Protein AF-A0A420ZAZ7-F1 (afdb_monomer)

Secondary structure (DSSP, 8-state):
-EE----SS-SSEEEEEEETTTEEEEEESSSEE--TTPPPPSEEEEEEEEEEETTS-EEEEEEEEEEPPPEEEEESPTTEEEETTS-EEEEEEEESS-SSPEEEEEETTTEEEESSSEEEES-PPSEEEEEEEEEE--SSS--EEEEEEEEEEEPPPPPEEEEEESPTTEEEETT--EEEEEEEE--PSSPEEEEEETTTEEEEEESS---EEE--PPSEEEEEEEEEE-TTS-EEEEEEEEEEEPPPPPEEEEEES-TT-EEETTTS-EEEEEEEESS-SSPEEEEEETTTEE---SSSPTTEEEES---SEEEEEEEEEE-TTS-EEEEEEEEEEE-------EE-GGG--TTEEEEEETT-HHHHHHHHHHHEEEETTEEEE--EEEEEEEETTEEE-HHHHHHHHHH--SEEEEES---HHHHHHHHSPTTTS----GGGEEEE-GGGGGGGEEE-SEEEEEETT-HHHHHHHHHHHHHTT--EEEE-TTTGGGTHHHHTTSEEEEESPPPHHHHHHHHHH-SEEEEE-HHHHHHHHHHHHT--EEEEE-GGGGT-B-SS--EEETTTEEE---B--GGGGHHHHHHHHT-EEEE--PPP----SS----HHHHHHHHHHHHHHHHHHHHH-SS--SEEEE-S-TTTS--S-----SSS-TT------GGGTTEETTEE-EEEE---SSHHHHHHHHHHHHTHHHHHHHHHTT--EEEEEE-S-HHHHHHHHHHHHHHHHTT-EEEEEESSTT-TTSEE-SS--GGGTTT-SEEEEES-EETTEETTTEETTTPPP-SS-EEEEESTTTT-GGGTGGG-HHHHHHHTT-SEEEEESS---TTSS-HHHHHHHHHSTTTTT-BSS--S---STTSTTEEEES-TTPBP-PPP----

Radius of gyration: 60.54 Å; Cα contacts (8 Å, |Δi|>4): 2155; chains: 1; bounding box: 162×77×148 Å

InterPro domains:
  IPR013783 Immunoglobulin-like fold [G3DSA:2.60.40.10] (160-245)
  IPR013783 Immunoglobulin-like fold [G3DSA:2.60.40.10] (252-342)
  IPR022409 PKD/Chitinase domain [SM00089] (2-70)
  IPR022409 PKD/Chitinase domain [SM00089] (177-247)
  IPR022409 PKD/Chitinase domain [SM00089] (251-340)
  IPR035986 PKD domain superfamily [SSF49299] (171-247)
  IPR035986 PKD domain superfamily [SSF49299] (267-339)

Nearest PDB structures (foldseek):
  3pdd-assembly1_A  TM=4.574E-01  e=3.425E-10  Acetivibrio thermocellus ATCC 27405
  3pdg-assembly1_A  TM=8.585E-01  e=2.877E-04  Acetivibrio thermocellus ATCC 27405
  4m03-assembly1_A-2  TM=4.772E-01  e=7.686E-06  Staphylococcus aureus subsp. aureus NCTC 8325
  8cka-assembly1_A  TM=2.487E-01  e=7.413E-08  Deinococcus radiodurans R1 = ATCC 13939 = DSM 20539
  4m02-assembly1_A  TM=3.809E-01  e=1.404E-03  Staphylococcus aureus subsp. aureus NCTC 8325

Mean predicted aligned error: 16.31 Å

Solvent-accessible surface area (backbone atoms only — not comparable to full-atom values): 47721 Å² total; per-residue (Å²): 110,52,77,62,86,86,82,84,85,46,82,63,51,42,29,40,35,29,29,81,80,78,38,76,77,45,76,37,79,49,62,57,49,75,62,76,90,62,86,74,73,79,44,79,36,46,38,35,41,37,44,33,25,66,84,70,53,75,51,75,52,77,49,78,50,72,39,64,72,65,47,76,51,64,38,69,48,72,74,42,75,46,47,51,66,47,74,48,56,39,36,56,54,74,42,58,74,39,80,63,72,46,40,43,30,32,32,78,81,74,39,78,74,47,58,61,54,66,54,70,47,43,78,65,70,77,42,80,35,51,37,36,39,40,39,34,32,61,46,100,75,58,54,70,50,77,49,74,41,33,39,35,25,39,78,65,53,74,52,44,50,43,72,71,31,64,56,70,68,40,75,49,42,35,55,50,76,42,59,36,36,52,52,71,47,64,52,45,80,63,44,39,30,38,32,32,30,82,78,75,39,79,76,47,73,36,63,84,55,67,60,49,73,53,34,80,61,68,71,44,80,32,47,38,36,43,35,41,36,24,63,83,71,52,72,28,65,34,77,40,37,40,35,25,38,75,49,55,74,51,42,36,42,68,79,26,61,58,70,71,44,74,42,39,32,69,75,37,75,47,49,39,35,49,51,74,46,58,43,28,82,65,72,45,61,44,35,36,28,80,76,75,39,79,67,50,61,92,58,86,62,53,43,52,55,71,49,31,73,65,68,71,51,75,32,49,39,34,42,39,34,34,28,63,84,68,55,70,23,65,30,74,33,43,34,36,26,40,60,69,66,90,68,60,51,39,70,27,70,90,76,61,59,100,40,36,30,39,38,34,53,69,79,46,65,68,57,56,44,44,41,34,29,74,36,28,28,39,56,98,85,44,75,50,75,41,51,63,37,37,28,35,68,82,48,67,79,28,47,44,45,64,34,46,38,52,50,37,58,60,64,60,57,70,26,37,40,36,46,56,84,77,32,68,65,57,61,49,32,41,50,30,52,72,93,78,17,38,52,41,60,78,86,40,49,46,80,41,49,70,84,53,59,65,70,48,41,71,38,81,26,41,37,30,38,27,27,58,84,43,60,64,41,39,47,49,44,22,26,50,14,9,57,69,36,23,56,58,47,69,39,32,73,90,53,38,83,80,44,47,83,70,43,53,64,16,33,37,38,35,36,43,77,56,51,69,65,42,44,57,48,44,82,71,38,38,60,31,69,40,82,31,51,55,65,54,52,38,29,47,50,23,59,78,62,67,35,42,33,41,33,43,29,26,71,49,11,75,74,29,62,55,88,77,70,62,50,73,43,91,80,55,37,76,40,66,82,44,37,33,38,24,45,76,36,46,36,60,45,23,59,73,74,45,34,37,66,45,64,34,86,44,70,66,62,68,91,68,88,74,70,60,77,50,64,54,50,53,47,46,32,54,48,42,42,49,38,45,48,51,46,51,68,70,38,38,97,54,84,53,54,35,30,33,33,28,35,34,55,68,38,46,62,54,55,37,78,76,78,53,87,89,76,66,102,81,76,69,68,49,29,20,51,51,50,56,27,38,65,84,92,44,75,23,21,20,15,31,39,43,29,72,39,36,12,21,27,15,30,48,46,41,48,64,75,41,36,73,60,37,52,47,64,80,42,72,78,64,48,31,28,38,23,32,7,38,87,44,76,71,33,31,52,39,12,43,50,44,29,52,37,39,37,78,50,66,30,64,48,42,24,26,16,51,56,89,87,53,91,83,34,43,72,43,49,50,66,62,56,77,69,61,35,73,16,51,31,38,39,39,33,46,63,33,32,24,41,20,43,63,82,42,49,42,38,94,59,64,52,73,33,61,49,17,41,31,37,38,53,20,19,19,22,49,19,42,94,81,24,64,87,40,10,21,41,31,39,41,35,34,28,34,28,64,23,31,37,22,15,37,13,84,64,56,92,84,34,67,56,70,53,55,54,52,43,55,51,15,24,96,58,19,91,75,40,48,66,21,61,81,82,86,84,91,53,91,59,55,60,23,50,36,44,38,25,64,20,81,45,62,62,95,65,66,64,36,71,85,126

pLDDT: mean 88.73, std 10.57, range [39.62, 98.62]

Sequence (899 aa):
WFGANVSGGTAPYSFVWNSNHEGDFATEQWPSVDTGATPWTLGAHTITVTATDSLGATATDTIDIDIVEMTVDIMPRDGDHFIFSDSVWFNAHVLGGTMPYSYSWVSDLDGEIGTTDWFNRDDLQQGMHTITVNITDSSATPITIIKTFRIQIDPPPLLTITIDNPPDNSTFNQGDDISFEGTYTGGVWPLTFTWTSNIDGNIYTHNVDPDFSKNNLSVGTHTITLTVTDNSGQTATDTITVIINPSIPLTATINSPNNGDVFLRMDDVINFDGSASGGVSPYTYQWFSNQDGDITPTENPKNKFSKNDLSVNSHTITLTVTDSVGATSTDSVNITVNANCSFNNVKNNTKYTAQETFLIADTNWRDVLSLVPIAIWNDSGTIHKYPALIYHYESNTKFDADSTIHFMQMYDPSHLTTIGNIPGGLNNLFTAAEPVGAGMNIGDISNIQSSDYFSYWSTIGSLVVVDYDNYKAGLMASVFASHKNSPIIFVNSANLATYQAMINGKVIYTVGSLDGATQGYISANAGCEVNYTLEEVQKWYATETNSDKLILVNPNDLNIEGTVFSINTEKNGTVSKLFSKMSLSSPFLASVKKEVISYTELSDPGLNDKCSSNAVITGNISQADSDAANAISNLFSNTPEYFTIIAAPPAIPDSEYDRCPGAGIWQMRMAADWKYGSLGDLHLKTGRIYGVSSADSSTYVNEVIFFDKLISSLYGGNFTGVSIGHSFDSDETNAQLIKQKTSSSGYNSSCFVGSAGYPDCIQDASPPTSVYQNMRFITFADHGSPGGWCGTLEWNQIPWLDLPYSIGHACLTNNYWQGFSSAFGANMIRKGAIGYLGSAGVTFLGSLYCPGEIKRLTGDDHNTVTLGFLPPLGSLRQLHYIFLGDPTLQLKLKQVNWD

Organism: NCBI:txid2202143

Structure (mmCIF, N/CA/C/O backbone):
data_AF-A0A420ZAZ7-F1
#
_entry.id   AF-A0A420ZAZ7-F1
#
loop_
_atom_site.group_PDB
_atom_site.id
_atom_site.type_symbol
_atom_site.label_atom_id
_atom_site.label_alt_id
_atom_site.label_comp_id
_atom_site.label_asym_id
_atom_site.label_entity_id
_atom_site.label_seq_id
_atom_site.pdbx_PDB_ins_code
_atom_site.Cartn_x
_atom_site.Cartn_y
_atom_site.Cartn_z
_atom_site.occupancy
_atom_site.B_iso_or_equiv
_atom_site.auth_seq_id
_atom_site.auth_comp_id
_atom_site.auth_asym_id
_atom_site.auth_atom_id
_atom_site.pdbx_PDB_model_num
ATOM 1 N N . TRP A 1 1 ? -90.821 -31.058 91.318 1.00 81.19 1 TRP A N 1
ATOM 2 C CA . TRP A 1 1 ? -92.138 -31.330 90.707 1.00 81.19 1 TRP A CA 1
ATOM 3 C C . TRP A 1 1 ? -92.262 -32.807 90.377 1.00 81.19 1 TRP A C 1
ATOM 5 O O . TRP A 1 1 ? -91.374 -33.334 89.715 1.00 81.19 1 TRP A O 1
ATOM 15 N N . PHE A 1 2 ? -93.346 -33.451 90.809 1.00 85.44 2 PHE A N 1
ATOM 16 C CA . PHE A 1 2 ? -93.670 -34.845 90.493 1.00 85.44 2 PHE A CA 1
ATOM 17 C C . PHE A 1 2 ? -95.132 -34.966 90.047 1.00 85.44 2 PHE A C 1
ATOM 19 O O . PHE A 1 2 ? -96.004 -34.231 90.517 1.00 85.44 2 PHE A O 1
ATOM 26 N N . GLY A 1 3 ? -95.407 -35.908 89.147 1.00 88.00 3 GLY A N 1
ATOM 27 C CA . GLY A 1 3 ? -96.740 -36.160 88.604 1.00 88.00 3 GLY A CA 1
ATOM 28 C C . GLY A 1 3 ? -96.976 -37.649 88.376 1.00 88.00 3 GLY A C 1
ATOM 29 O O . GLY A 1 3 ? -96.070 -38.371 87.972 1.00 88.00 3 GLY A O 1
ATOM 30 N N . ALA A 1 4 ? -98.195 -38.096 88.656 1.00 86.25 4 ALA A N 1
ATOM 31 C CA . ALA A 1 4 ? -98.667 -39.468 88.535 1.00 86.25 4 ALA A CA 1
ATOM 32 C C . ALA A 1 4 ? -99.922 -39.521 87.649 1.00 86.25 4 ALA A C 1
ATOM 34 O O . ALA A 1 4 ? -100.537 -38.502 87.340 1.00 86.25 4 ALA A O 1
ATOM 35 N N . ASN A 1 5 ? -100.334 -40.725 87.255 1.00 88.75 5 ASN A N 1
ATOM 36 C CA . ASN A 1 5 ? -101.616 -40.973 86.595 1.00 88.75 5 ASN A CA 1
ATOM 37 C C . ASN A 1 5 ? -102.266 -42.217 87.209 1.00 88.75 5 ASN A C 1
ATOM 39 O O . ASN A 1 5 ? -101.587 -43.210 87.451 1.00 88.75 5 ASN A O 1
ATOM 43 N N . VAL A 1 6 ? -103.582 -42.181 87.438 1.00 84.75 6 VAL A N 1
ATOM 44 C CA . VAL A 1 6 ? -104.340 -43.300 88.032 1.00 84.75 6 VAL A CA 1
ATOM 45 C C . VAL A 1 6 ? -105.301 -43.887 87.011 1.00 84.75 6 VAL A C 1
ATOM 47 O O . VAL A 1 6 ? -105.939 -43.159 86.251 1.00 84.75 6 VAL A O 1
ATOM 50 N N . SER A 1 7 ? -105.439 -45.213 87.020 1.00 85.88 7 SER A N 1
ATOM 51 C CA . SER A 1 7 ? -106.454 -45.928 86.248 1.00 85.88 7 SER A CA 1
ATOM 52 C C . SER A 1 7 ? -107.094 -47.032 87.096 1.00 85.88 7 SER A C 1
ATOM 54 O O . SER A 1 7 ? -106.397 -47.746 87.813 1.00 85.88 7 SER A O 1
ATOM 56 N N . GLY A 1 8 ? -108.423 -47.158 87.022 1.00 82.25 8 GLY A N 1
ATOM 57 C CA . GLY A 1 8 ? -109.208 -48.013 87.924 1.00 82.25 8 GLY A CA 1
ATOM 58 C C . GLY A 1 8 ? -109.503 -47.365 89.286 1.00 82.25 8 GLY A C 1
ATOM 59 O O . GLY A 1 8 ? -109.010 -46.281 89.576 1.00 82.25 8 GLY A O 1
ATOM 60 N N . GLY A 1 9 ? -110.322 -48.036 90.104 1.00 86.12 9 GLY A N 1
ATOM 61 C CA . GLY A 1 9 ? -110.800 -47.530 91.400 1.00 86.12 9 GLY A CA 1
ATOM 62 C C . GLY A 1 9 ? -112.058 -46.649 91.320 1.00 86.12 9 GLY A C 1
ATOM 63 O O . GLY A 1 9 ? -112.640 -46.446 90.251 1.00 86.12 9 GLY A O 1
ATOM 64 N N . THR A 1 10 ? -112.503 -46.158 92.478 1.00 85.38 10 THR A N 1
ATOM 65 C CA . THR A 1 10 ? -113.720 -45.353 92.668 1.00 85.38 10 THR A CA 1
ATOM 66 C C . THR A 1 10 ? -113.379 -43.971 93.227 1.00 85.38 10 THR A C 1
ATOM 68 O O . THR A 1 10 ? -113.024 -43.837 94.396 1.00 85.38 10 THR A O 1
ATOM 71 N N . ALA A 1 11 ? -113.536 -42.925 92.414 1.00 84.69 11 ALA A N 1
ATOM 72 C CA . ALA A 1 11 ? -113.307 -41.535 92.820 1.00 84.69 11 ALA A CA 1
ATOM 73 C C . ALA A 1 11 ? -114.247 -41.067 93.964 1.00 84.69 11 ALA A C 1
ATOM 75 O O . ALA A 1 11 ? -115.384 -41.542 94.033 1.00 84.69 11 ALA A O 1
ATOM 76 N N . PRO A 1 12 ? -113.850 -40.080 94.799 1.00 85.69 12 PRO A N 1
ATOM 77 C CA . PRO A 1 12 ? -112.583 -39.334 94.772 1.00 85.69 12 PRO A CA 1
ATOM 78 C C . PRO A 1 12 ? -111.368 -40.165 95.207 1.00 85.69 12 PRO A C 1
ATOM 80 O O . PRO A 1 12 ? -111.520 -41.182 95.877 1.00 85.69 12 PRO A O 1
ATOM 83 N N . TYR A 1 13 ? -110.175 -39.705 94.827 1.00 88.50 13 TYR A N 1
ATOM 84 C CA . TYR A 1 13 ? -108.898 -40.289 95.243 1.00 88.50 13 TYR A CA 1
ATOM 85 C C . TYR A 1 13 ? -108.142 -39.344 96.185 1.00 88.50 13 TYR A C 1
ATOM 87 O O . TYR A 1 13 ? -108.314 -38.125 96.113 1.00 88.50 13 TYR A O 1
ATOM 95 N N . SER A 1 14 ? -107.263 -39.901 97.013 1.00 90.00 14 SER A N 1
ATOM 96 C CA . SER A 1 14 ? -106.202 -39.170 97.712 1.00 90.00 14 SER A CA 1
ATOM 97 C C . SER A 1 14 ? -104.831 -39.735 97.347 1.00 90.00 14 SER A C 1
ATOM 99 O O . SER A 1 14 ? -104.672 -40.939 97.154 1.00 90.00 14 SER A O 1
ATOM 101 N N . PHE A 1 15 ? -103.840 -38.856 97.258 1.00 90.75 15 PHE A N 1
ATOM 102 C CA . PHE A 1 15 ? -102.464 -39.156 96.881 1.00 90.75 15 PHE A CA 1
ATOM 103 C C . PHE A 1 15 ? -101.547 -38.846 98.049 1.00 90.75 15 PHE A C 1
ATOM 105 O O . PHE A 1 15 ? -101.531 -37.709 98.505 1.00 90.75 15 PHE A O 1
ATOM 112 N N . VAL A 1 16 ? -100.768 -39.820 98.506 1.00 92.12 16 VAL A N 1
ATOM 113 C CA . VAL A 1 16 ? -99.665 -39.603 99.449 1.00 92.12 16 VAL A CA 1
ATOM 114 C C . VAL A 1 16 ? -98.361 -39.732 98.676 1.00 92.12 16 VAL A C 1
ATOM 116 O O . VAL A 1 16 ? -98.127 -40.752 98.026 1.00 92.12 16 VAL A O 1
ATOM 119 N N . TRP A 1 17 ? -97.535 -38.692 98.721 1.00 90.19 17 TRP A N 1
ATOM 120 C CA . TRP A 1 17 ? -96.208 -38.664 98.119 1.00 90.19 17 TRP A CA 1
ATOM 121 C C . TRP A 1 17 ? -95.165 -38.835 99.216 1.00 90.19 17 TRP A C 1
ATOM 123 O O . TRP A 1 17 ? -95.118 -38.047 100.159 1.00 90.19 17 TRP A O 1
ATOM 133 N N . ASN A 1 18 ? -94.352 -39.873 99.081 1.00 90.12 18 ASN A N 1
ATOM 134 C CA . ASN A 1 18 ? -93.367 -40.318 100.048 1.00 90.12 18 ASN A CA 1
ATOM 135 C C . ASN A 1 18 ? -91.969 -40.323 99.422 1.00 90.12 18 ASN A C 1
ATOM 137 O O . ASN A 1 18 ? -91.804 -40.620 98.242 1.00 90.12 18 ASN A O 1
ATOM 141 N N . SER A 1 19 ? -90.958 -40.016 100.220 1.00 88.75 19 SER A N 1
ATOM 142 C CA . SER A 1 19 ? -89.546 -40.202 99.904 1.00 88.75 19 SER A CA 1
ATOM 143 C C . SER A 1 19 ? -88.972 -41.180 100.920 1.00 88.75 19 SER A C 1
ATOM 145 O O . SER A 1 19 ? -89.189 -41.019 102.122 1.00 88.75 19 SER A O 1
ATOM 147 N N . ASN A 1 20 ? -88.192 -42.159 100.462 1.00 87.12 20 ASN A N 1
ATOM 148 C CA . ASN A 1 20 ? -87.441 -43.073 101.331 1.00 87.12 20 ASN A CA 1
ATOM 149 C C . ASN A 1 20 ? -86.533 -42.353 102.359 1.00 87.12 20 ASN A C 1
ATOM 151 O O . ASN A 1 20 ? -86.165 -42.967 103.358 1.00 87.12 20 ASN A O 1
ATOM 155 N N . HIS A 1 21 ? -86.188 -41.079 102.129 1.00 84.06 21 HIS A N 1
ATOM 156 C CA . HIS A 1 21 ? -85.452 -40.225 103.068 1.00 84.06 21 HIS A CA 1
ATOM 157 C C . HIS A 1 21 ? -86.347 -39.208 103.808 1.00 84.06 21 HIS A C 1
ATOM 159 O O . HIS A 1 21 ? -86.214 -39.075 105.022 1.00 84.06 21 HIS A O 1
ATOM 165 N N . GLU A 1 22 ? -87.260 -38.505 103.119 1.00 84.75 22 GLU A N 1
ATOM 166 C CA . GLU A 1 22 ? -88.054 -37.412 103.734 1.00 84.75 22 GLU A CA 1
ATOM 167 C C . GLU A 1 22 ? -89.354 -37.883 104.414 1.00 84.75 22 GLU A C 1
ATOM 169 O O . GLU A 1 22 ? -89.998 -37.121 105.136 1.00 84.75 22 GLU A O 1
ATOM 174 N N . GLY A 1 23 ? -89.776 -39.129 104.184 1.00 84.19 23 GLY A N 1
ATOM 175 C CA . GLY A 1 23 ? -91.107 -39.608 104.559 1.00 84.19 23 GLY A CA 1
ATOM 176 C C . GLY A 1 23 ? -92.211 -39.029 103.667 1.00 84.19 23 GLY A C 1
ATOM 177 O O . GLY A 1 23 ? -91.962 -38.652 102.520 1.00 84.19 23 GLY A O 1
ATOM 178 N N . ASP A 1 24 ? -93.445 -38.988 104.180 1.00 85.25 24 ASP A N 1
ATOM 179 C CA . ASP A 1 24 ? -94.611 -38.445 103.468 1.00 85.25 24 ASP A CA 1
ATOM 180 C C . ASP A 1 24 ? -94.502 -36.913 103.359 1.00 85.25 24 ASP A C 1
ATOM 182 O O . ASP A 1 24 ? -94.859 -36.182 104.284 1.00 85.25 24 ASP A O 1
ATOM 186 N N . PHE A 1 25 ? -94.000 -36.419 102.225 1.00 83.94 25 PHE A N 1
ATOM 187 C CA . PHE A 1 25 ? -93.743 -34.995 101.994 1.00 83.94 25 PHE A CA 1
ATOM 188 C C . PHE A 1 25 ? -94.937 -34.238 101.392 1.00 83.94 25 PHE A C 1
ATOM 190 O O . PHE A 1 25 ? -94.948 -33.008 101.417 1.00 83.94 25 PHE A O 1
ATOM 197 N N . ALA A 1 26 ? -95.957 -34.935 100.876 1.00 83.31 26 ALA A N 1
ATOM 198 C CA . ALA A 1 26 ? -97.231 -34.314 100.506 1.00 83.31 26 ALA A CA 1
ATOM 199 C C . ALA A 1 26 ? -98.419 -35.281 100.600 1.00 83.31 26 ALA A C 1
ATOM 201 O O . ALA A 1 26 ? -98.286 -36.491 100.415 1.00 83.31 26 ALA A O 1
ATOM 202 N N . THR A 1 27 ? -99.613 -34.740 100.846 1.00 85.44 27 THR A N 1
ATOM 203 C CA . THR A 1 27 ? -100.879 -35.476 100.726 1.00 85.44 27 THR A CA 1
ATOM 204 C C . THR A 1 27 ? -101.911 -34.604 100.024 1.00 85.44 27 THR A C 1
ATOM 206 O O . THR A 1 27 ? -102.347 -33.594 100.569 1.00 85.44 27 THR A O 1
ATOM 209 N N . GLU A 1 28 ? -102.308 -35.003 98.820 1.00 84.69 28 GLU A N 1
ATOM 210 C CA . GLU A 1 28 ? -103.072 -34.185 97.877 1.00 84.69 28 GLU A CA 1
ATOM 211 C C . GLU A 1 28 ? -104.341 -34.896 97.390 1.00 84.69 28 GLU A C 1
ATOM 213 O O . GLU A 1 28 ? -104.418 -36.124 97.361 1.00 84.69 28 GLU A O 1
ATOM 218 N N . GLN A 1 29 ? -105.345 -34.135 96.944 1.00 83.75 29 GLN A N 1
ATOM 219 C CA . GLN A 1 29 ? -106.481 -34.690 96.178 1.00 83.75 29 GLN A CA 1
ATOM 220 C C . GLN A 1 29 ? -106.234 -34.692 94.659 1.00 83.75 29 GLN A C 1
ATOM 222 O O . GLN A 1 29 ? -107.109 -35.074 93.881 1.00 83.75 29 GLN A O 1
ATOM 227 N N . TRP A 1 30 ? -105.035 -34.290 94.234 1.00 83.62 30 TRP A N 1
ATOM 228 C CA . TRP A 1 30 ? -104.619 -34.199 92.838 1.00 83.62 30 TRP A CA 1
ATOM 229 C C . TRP A 1 30 ? -103.413 -35.113 92.572 1.00 83.62 30 TRP A C 1
ATOM 231 O O . TRP A 1 30 ? -102.556 -35.257 93.444 1.00 83.62 30 TRP A O 1
ATOM 241 N N . PRO A 1 31 ? -103.297 -35.704 91.369 1.00 85.31 31 PRO A N 1
ATOM 242 C CA . PRO A 1 31 ? -102.246 -36.666 91.030 1.00 85.31 31 PRO A CA 1
ATOM 243 C C . PRO A 1 31 ? -100.878 -36.012 90.747 1.00 85.31 31 PRO A C 1
ATOM 245 O O . PRO A 1 31 ? -100.089 -36.534 89.968 1.00 85.31 31 PRO A O 1
ATOM 248 N N . SER A 1 32 ? -100.574 -34.854 91.330 1.00 87.00 32 SER A N 1
ATOM 249 C CA . SER A 1 32 ? -99.315 -34.134 91.111 1.00 87.00 32 SER A CA 1
ATOM 250 C C . SER A 1 32 ? -98.989 -33.235 92.290 1.00 87.00 32 SER A C 1
ATOM 252 O O . SER A 1 32 ? -99.896 -32.619 92.847 1.00 87.00 32 SER A O 1
ATOM 254 N N . VAL A 1 33 ? -97.703 -33.087 92.592 1.00 86.25 33 VAL A N 1
ATOM 255 C CA . VAL A 1 33 ? -97.198 -32.172 93.617 1.00 86.25 33 VAL A CA 1
ATOM 256 C C . VAL A 1 33 ? -96.033 -31.354 93.067 1.00 86.25 33 VAL A C 1
ATOM 258 O O . VAL A 1 33 ? -95.082 -31.891 92.490 1.00 86.25 33 VAL A O 1
ATOM 261 N N . ASP A 1 34 ? -96.083 -30.039 93.275 1.00 82.75 34 ASP A N 1
ATOM 262 C CA . ASP A 1 34 ? -94.868 -29.238 93.246 1.00 82.75 34 ASP A CA 1
ATOM 263 C C . ASP A 1 34 ? -94.328 -29.099 94.665 1.00 82.75 34 ASP A C 1
ATOM 265 O O . ASP A 1 34 ? -94.993 -28.569 95.550 1.00 82.75 34 ASP A O 1
ATOM 269 N N . THR A 1 35 ? -93.120 -29.602 94.874 1.00 73.38 35 THR A N 1
ATOM 270 C CA . THR A 1 35 ? -92.419 -29.527 96.155 1.00 73.38 35 THR A CA 1
ATOM 271 C C . THR A 1 35 ? -91.730 -28.173 96.332 1.00 73.38 35 THR A C 1
ATOM 273 O O . THR A 1 35 ? -91.299 -27.838 97.430 1.00 73.38 35 THR A O 1
ATOM 276 N N . GLY A 1 36 ? -91.637 -27.363 95.268 1.00 69.81 36 GLY A N 1
ATOM 277 C CA . GLY A 1 36 ? -90.979 -26.062 95.308 1.00 69.81 36 GLY A CA 1
ATOM 278 C C . GLY A 1 36 ? -89.540 -26.168 95.822 1.00 69.81 36 GLY A C 1
ATOM 279 O O . GLY A 1 36 ? -88.822 -27.113 95.502 1.00 69.81 36 GLY A O 1
ATOM 280 N N . ALA A 1 37 ? -89.139 -25.201 96.649 1.00 60.84 37 ALA A N 1
ATOM 281 C CA . ALA A 1 37 ? -87.816 -25.132 97.267 1.00 60.84 37 ALA A CA 1
ATOM 282 C C . ALA A 1 37 ? -87.733 -25.858 98.631 1.00 60.84 37 ALA A C 1
ATOM 284 O O . ALA A 1 37 ? -87.052 -25.381 99.538 1.00 60.84 37 ALA A O 1
ATOM 285 N N . THR A 1 38 ? -88.435 -26.983 98.819 1.00 64.12 38 THR A N 1
ATOM 286 C CA . THR A 1 38 ? -88.178 -27.859 99.977 1.00 64.12 38 THR A CA 1
ATOM 287 C C . THR A 1 38 ? -86.732 -28.360 99.926 1.00 64.12 38 THR A C 1
ATOM 289 O O . THR A 1 38 ? -86.351 -28.927 98.898 1.00 64.12 38 THR A O 1
ATOM 292 N N . PRO A 1 39 ? -85.930 -28.203 100.995 1.00 66.94 39 PRO A N 1
ATOM 293 C CA . PRO A 1 39 ? -84.614 -28.822 101.064 1.00 66.94 39 PRO A CA 1
ATOM 294 C C . PRO A 1 39 ? -84.769 -30.342 101.021 1.00 66.94 39 PRO A C 1
ATOM 296 O O . PRO A 1 39 ? -85.442 -30.912 101.876 1.00 66.94 39 PRO A O 1
ATOM 299 N N . TRP A 1 40 ? -84.157 -30.974 100.027 1.00 76.06 40 TRP A N 1
ATOM 300 C CA . TRP A 1 40 ? -83.991 -32.423 99.981 1.00 76.06 40 TRP A CA 1
ATOM 301 C C . TRP A 1 40 ? -82.703 -32.783 100.715 1.00 76.06 40 TRP A C 1
ATOM 303 O O . TRP A 1 40 ? -81.715 -32.045 100.629 1.00 76.06 40 TRP A O 1
ATOM 313 N N . THR A 1 41 ? -82.701 -33.892 101.452 1.00 80.00 41 THR A N 1
ATOM 314 C CA . THR A 1 41 ? -81.453 -34.470 101.960 1.00 80.00 41 THR A CA 1
ATOM 315 C C . THR A 1 41 ? -80.567 -34.948 100.804 1.00 80.00 41 THR A C 1
ATOM 317 O O . THR A 1 41 ? -80.956 -34.936 99.642 1.00 80.00 41 THR A O 1
ATOM 320 N N . LEU A 1 42 ? -79.313 -35.280 101.105 1.00 78.44 42 LEU A N 1
ATOM 321 C CA . LEU A 1 42 ? -78.341 -35.679 100.088 1.00 78.44 42 LEU A CA 1
ATOM 322 C C . LEU A 1 42 ? -78.389 -37.191 99.841 1.00 78.44 42 LEU A C 1
ATOM 324 O O . LEU A 1 42 ? -78.528 -37.980 100.781 1.00 78.44 42 LEU A O 1
ATOM 328 N N . GLY A 1 43 ? -78.183 -37.579 98.583 1.00 79.44 43 GLY A N 1
ATOM 329 C CA . GLY A 1 43 ? -78.124 -38.959 98.111 1.00 79.44 43 GLY A CA 1
ATOM 330 C C . GLY A 1 43 ? -79.348 -39.410 97.309 1.00 79.44 43 GLY A C 1
ATOM 331 O O . GLY A 1 43 ? -80.169 -38.610 96.856 1.00 79.44 43 GLY A O 1
ATOM 332 N N . ALA A 1 44 ? -79.441 -40.729 97.123 1.00 82.50 44 ALA A N 1
ATOM 333 C CA . ALA A 1 44 ? -80.419 -41.360 96.247 1.00 82.50 44 ALA A CA 1
ATOM 334 C C . ALA A 1 44 ? -81.805 -41.489 96.906 1.00 82.50 44 ALA A C 1
ATOM 336 O O . ALA A 1 44 ? -82.034 -42.330 97.782 1.00 82.50 44 ALA A O 1
ATOM 337 N N . HIS A 1 45 ? -82.754 -40.695 96.419 1.00 86.44 45 HIS A N 1
ATOM 338 C CA . HIS A 1 45 ? -84.154 -40.760 96.807 1.00 86.44 45 HIS A CA 1
ATOM 339 C C . HIS A 1 45 ? -84.954 -41.682 95.892 1.00 86.44 45 HIS A C 1
ATOM 341 O O . HIS A 1 45 ? -85.017 -41.457 94.686 1.00 86.44 45 HIS A O 1
ATOM 347 N N . THR A 1 46 ? -85.685 -42.621 96.485 1.00 89.81 46 THR A N 1
ATOM 348 C CA . THR A 1 46 ? -86.813 -43.307 95.846 1.00 89.81 46 THR A CA 1
ATOM 349 C C . THR A 1 46 ? -88.099 -42.597 96.259 1.00 89.81 46 THR A C 1
ATOM 351 O O . THR A 1 46 ? -88.524 -42.663 97.418 1.00 89.81 46 THR A O 1
ATOM 354 N N . ILE A 1 47 ? -88.723 -41.911 95.308 1.00 91.06 47 ILE A N 1
ATOM 355 C CA . ILE A 1 47 ? -89.988 -41.197 95.470 1.00 91.06 47 ILE A CA 1
ATOM 356 C C . ILE A 1 47 ? -91.133 -42.159 95.175 1.00 91.06 47 ILE A C 1
ATOM 358 O O . ILE A 1 47 ? -91.274 -42.616 94.045 1.00 91.06 47 ILE A O 1
ATOM 362 N N . THR A 1 48 ? -91.962 -42.452 96.173 1.00 91.06 48 THR A N 1
ATOM 363 C CA . THR A 1 48 ? -93.140 -43.321 96.062 1.00 91.06 48 THR A CA 1
ATOM 364 C C . THR A 1 48 ? -94.416 -42.484 96.061 1.00 91.06 48 THR A C 1
ATOM 366 O O . THR A 1 48 ? -94.613 -41.655 96.945 1.00 91.06 48 THR A O 1
ATOM 369 N N . VAL A 1 49 ? -95.332 -42.733 95.128 1.00 93.06 49 VAL A N 1
ATOM 370 C CA . VAL A 1 49 ? -96.706 -42.213 95.186 1.00 93.06 49 VAL A CA 1
ATOM 371 C C . VAL A 1 49 ? -97.663 -43.334 95.567 1.00 93.06 49 VAL A C 1
ATOM 373 O O . VAL A 1 49 ? -97.597 -44.420 95.001 1.00 93.06 49 VAL A O 1
ATOM 376 N N . THR A 1 50 ? -98.570 -43.075 96.508 1.00 92.75 50 THR A N 1
ATOM 377 C CA . THR A 1 50 ? -99.669 -43.975 96.885 1.00 92.75 50 THR A CA 1
ATOM 378 C C . THR A 1 50 ? -101.002 -43.302 96.583 1.00 92.75 50 THR A C 1
ATOM 380 O O . THR A 1 50 ? -101.352 -42.312 97.222 1.00 92.75 50 THR A O 1
ATOM 383 N N . ALA A 1 51 ? -101.766 -43.844 95.638 1.00 91.50 51 ALA A N 1
ATOM 384 C CA . ALA A 1 51 ? -103.129 -43.414 95.344 1.00 91.50 51 ALA A CA 1
ATOM 385 C C . ALA A 1 51 ? -104.133 -44.309 96.084 1.00 91.50 51 ALA A C 1
ATOM 387 O O . ALA A 1 51 ? -104.071 -45.532 95.967 1.00 91.50 51 ALA A O 1
ATOM 388 N N . THR A 1 52 ? -105.065 -43.708 96.824 1.00 91.56 52 THR A N 1
ATOM 389 C CA . THR A 1 52 ? -106.150 -44.389 97.554 1.00 91.56 52 THR A CA 1
ATOM 390 C C . THR A 1 52 ? -107.496 -43.965 96.982 1.00 91.56 52 THR A C 1
ATOM 392 O O . THR A 1 52 ? -107.719 -42.772 96.790 1.00 91.56 52 THR A O 1
ATOM 395 N N . ASP A 1 53 ? -108.394 -44.911 96.710 1.00 92.00 53 ASP A N 1
ATOM 396 C CA . ASP A 1 53 ? -109.754 -44.641 96.235 1.00 92.00 53 ASP A CA 1
ATOM 397 C C . ASP A 1 53 ? -110.766 -44.468 97.385 1.00 92.00 53 ASP A C 1
ATOM 399 O O . ASP A 1 53 ? -110.484 -44.752 98.551 1.00 92.00 53 ASP A O 1
ATOM 403 N N . SER A 1 54 ? -111.974 -43.999 97.068 1.00 89.31 54 SER A N 1
ATOM 404 C CA . SER A 1 54 ? -113.013 -43.709 98.070 1.00 89.31 54 SER A CA 1
ATOM 405 C C . SER A 1 54 ? -113.606 -44.941 98.767 1.00 89.31 54 SER A C 1
ATOM 407 O O . SER A 1 54 ? -114.322 -44.791 99.759 1.00 89.31 54 SER A O 1
ATOM 409 N N . LEU A 1 55 ? -113.307 -46.151 98.282 1.00 89.38 55 LEU A N 1
ATOM 410 C CA . LEU A 1 55 ? -113.643 -47.422 98.931 1.00 89.38 55 LEU A CA 1
ATOM 411 C C . LEU A 1 55 ? -112.467 -47.982 99.755 1.00 89.38 55 LEU A C 1
ATOM 413 O O . LEU A 1 55 ? -112.620 -49.016 100.406 1.00 89.38 55 LEU A O 1
ATOM 417 N N . GLY A 1 56 ? -111.324 -47.288 99.772 1.00 83.00 56 GLY A N 1
ATOM 418 C CA . GLY A 1 56 ? -110.128 -47.635 100.538 1.00 83.00 56 GLY A CA 1
ATOM 419 C C . GLY A 1 56 ? -109.153 -48.571 99.818 1.00 83.00 56 GLY A C 1
ATOM 420 O O . GLY A 1 56 ? -108.249 -49.097 100.466 1.00 83.00 56 GLY A O 1
ATOM 421 N N . ALA A 1 57 ? -109.313 -48.807 98.512 1.00 87.62 57 ALA A N 1
ATOM 422 C CA . ALA A 1 57 ? -108.345 -49.569 97.726 1.00 87.62 57 ALA A CA 1
ATOM 423 C C . ALA A 1 57 ? -107.135 -48.692 97.360 1.00 87.62 57 ALA A C 1
ATOM 425 O O . ALA A 1 57 ? -107.305 -47.524 97.013 1.00 87.62 57 ALA A O 1
ATOM 426 N N . THR A 1 58 ? -105.921 -49.249 97.414 1.00 90.19 58 THR A N 1
ATOM 427 C CA . THR A 1 58 ? -104.671 -48.507 97.180 1.00 90.19 58 THR A CA 1
ATOM 428 C C . THR A 1 58 ? -103.844 -49.069 96.022 1.00 90.19 58 THR A C 1
ATOM 430 O O . THR A 1 58 ? -103.883 -50.266 95.732 1.00 90.19 58 THR A O 1
ATOM 433 N N . ALA A 1 59 ? -103.073 -48.198 95.369 1.00 91.31 59 ALA A N 1
ATOM 434 C CA . ALA A 1 59 ? -102.068 -48.537 94.361 1.00 91.31 59 ALA A CA 1
ATOM 435 C C . ALA A 1 59 ? -100.832 -47.634 94.516 1.00 91.31 59 ALA A C 1
ATOM 437 O O . ALA A 1 59 ? -100.966 -46.484 94.936 1.00 91.31 59 ALA A O 1
ATOM 438 N N . THR A 1 60 ? -99.645 -48.142 94.174 1.00 91.88 60 THR A N 1
ATOM 439 C CA . THR A 1 60 ? -98.361 -47.447 94.383 1.00 91.88 60 THR A CA 1
ATOM 440 C C . THR A 1 60 ? -97.456 -47.488 93.154 1.00 91.88 60 THR A C 1
ATOM 442 O O . THR A 1 60 ? -97.433 -48.508 92.466 1.00 91.88 60 THR A O 1
ATOM 445 N N . ASP A 1 61 ? -96.666 -46.436 92.933 1.00 93.75 61 ASP A N 1
ATOM 446 C CA . ASP A 1 61 ? -95.615 -46.362 91.899 1.00 93.75 61 ASP A CA 1
ATOM 447 C C . ASP A 1 61 ? -94.382 -45.586 92.415 1.00 93.75 61 ASP A C 1
ATOM 449 O O . ASP A 1 61 ? -94.500 -44.857 93.404 1.00 93.75 61 ASP A O 1
ATOM 453 N N . THR A 1 62 ? -93.209 -45.749 91.791 1.00 92.44 62 THR A N 1
ATOM 454 C CA . THR A 1 62 ? -91.915 -45.241 92.302 1.00 92.44 62 THR A CA 1
ATOM 455 C C . THR A 1 62 ? -90.971 -44.687 91.227 1.00 92.44 62 THR A C 1
ATOM 457 O O . THR A 1 62 ? -90.848 -45.282 90.158 1.00 92.44 62 THR A O 1
ATOM 460 N N . ILE A 1 63 ? -90.214 -43.627 91.540 1.00 91.31 63 ILE A N 1
ATOM 461 C CA . ILE A 1 63 ? -89.110 -43.097 90.712 1.00 91.31 63 ILE A CA 1
ATOM 462 C C . ILE A 1 63 ? -87.867 -42.773 91.555 1.00 91.31 63 ILE A C 1
ATOM 464 O O . ILE A 1 63 ? -87.995 -42.211 92.640 1.00 91.31 63 ILE A O 1
ATOM 468 N N . ASP A 1 64 ? -86.675 -43.079 91.039 1.00 88.38 64 ASP A N 1
ATOM 469 C CA . ASP A 1 64 ? -85.397 -42.756 91.686 1.00 88.38 64 ASP A CA 1
ATOM 470 C C . ASP A 1 64 ? -84.789 -41.443 91.152 1.00 88.38 64 ASP A C 1
ATOM 472 O O . ASP A 1 64 ? -84.772 -41.202 89.941 1.00 88.38 64 ASP A O 1
ATOM 476 N N . ILE A 1 65 ? -84.258 -40.612 92.052 1.00 84.69 65 ILE A N 1
ATOM 477 C CA . ILE A 1 65 ? -83.473 -39.394 91.776 1.00 84.69 65 ILE A CA 1
ATOM 478 C C . ILE A 1 65 ? -82.266 -39.329 92.726 1.00 84.69 65 ILE A C 1
ATOM 480 O O . ILE A 1 65 ? -82.299 -39.935 93.792 1.00 84.69 65 ILE A O 1
ATOM 484 N N . ASP A 1 66 ? -81.215 -38.585 92.383 1.00 80.31 66 ASP A N 1
ATOM 485 C CA . ASP A 1 66 ? -80.028 -38.414 93.239 1.00 80.31 66 ASP A CA 1
ATOM 486 C C . ASP A 1 66 ? -79.751 -36.923 93.471 1.00 80.31 66 ASP A C 1
ATOM 488 O O . ASP A 1 66 ? -79.731 -36.135 92.520 1.00 80.31 66 ASP A O 1
ATOM 492 N N . ILE A 1 67 ? -79.592 -36.529 94.736 1.00 80.25 67 ILE A N 1
ATOM 493 C CA . ILE A 1 67 ? -79.395 -35.138 95.160 1.00 80.25 67 ILE A CA 1
ATOM 494 C C . ILE A 1 67 ? -77.958 -34.986 95.667 1.00 80.25 67 ILE A C 1
ATOM 496 O O . ILE A 1 67 ? -77.600 -35.482 96.735 1.00 80.25 67 ILE A O 1
ATOM 500 N N . VAL A 1 68 ? -77.126 -34.300 94.882 1.00 72.31 68 VAL A N 1
ATOM 501 C CA . VAL A 1 68 ? -75.680 -34.163 95.121 1.00 72.31 68 VAL A CA 1
ATOM 502 C C . VAL A 1 68 ? -75.304 -32.796 95.693 1.00 72.31 68 VAL A C 1
ATOM 504 O O . VAL A 1 68 ? -75.947 -31.787 95.401 1.00 72.31 68 VAL A O 1
ATOM 507 N N . GLU A 1 69 ? -74.229 -32.756 96.486 1.00 77.06 69 GLU A N 1
ATOM 508 C CA . GLU A 1 69 ? -73.650 -31.498 96.965 1.00 77.06 69 GLU A CA 1
ATOM 509 C C . GLU A 1 69 ? -73.108 -30.660 95.802 1.00 77.06 69 GLU A C 1
ATOM 511 O O . GLU A 1 69 ? -72.627 -31.183 94.793 1.00 77.06 69 GLU A O 1
ATOM 516 N N . MET A 1 70 ? -73.146 -29.338 95.973 1.00 83.88 70 MET A N 1
ATOM 517 C CA . MET A 1 70 ? -72.466 -28.420 95.069 1.00 83.88 70 MET A CA 1
ATOM 518 C C . MET A 1 70 ? -70.948 -28.673 95.154 1.00 83.88 70 MET A C 1
ATOM 520 O O . MET A 1 70 ? -70.380 -28.745 96.245 1.00 83.88 70 MET A O 1
ATOM 524 N N . THR A 1 71 ? -70.274 -28.795 94.013 1.00 86.69 71 THR A N 1
ATOM 525 C CA . THR A 1 71 ? -68.820 -29.001 93.900 1.00 86.69 71 THR A CA 1
ATOM 526 C C . THR A 1 71 ? -68.250 -28.200 92.729 1.00 86.69 71 THR A C 1
ATOM 528 O O . THR A 1 71 ? -68.981 -27.818 91.815 1.00 86.69 71 THR A O 1
ATOM 531 N N . VAL A 1 72 ? -66.941 -27.928 92.751 1.00 89.81 72 VAL A N 1
ATOM 532 C CA . VAL A 1 72 ? -66.233 -27.225 91.670 1.00 89.81 72 VAL A CA 1
ATOM 533 C C . VAL A 1 72 ? -64.900 -27.901 91.343 1.00 89.81 72 VAL A C 1
ATOM 535 O O . VAL A 1 72 ? -64.112 -28.196 92.248 1.00 89.81 72 VAL A O 1
ATOM 538 N N . ASP A 1 73 ? -64.646 -28.100 90.050 1.00 91.69 73 ASP A N 1
ATOM 539 C CA . ASP A 1 73 ? -63.309 -28.348 89.500 1.00 91.69 73 ASP A CA 1
ATOM 540 C C . ASP A 1 73 ? -62.764 -27.062 88.863 1.00 91.69 73 ASP A C 1
ATOM 542 O O . ASP A 1 73 ? -63.530 -26.271 88.306 1.00 91.69 73 ASP A O 1
ATOM 546 N N . ILE A 1 74 ? -61.456 -26.831 88.981 1.00 92.81 74 ILE A N 1
ATOM 547 C CA . ILE A 1 74 ? -60.815 -25.568 88.596 1.00 92.81 74 ILE A CA 1
ATOM 548 C C . ILE A 1 74 ? -59.610 -25.773 87.677 1.00 92.81 74 ILE A C 1
ATOM 550 O O . ILE A 1 74 ? -58.844 -26.729 87.815 1.00 92.81 74 ILE A O 1
ATOM 554 N N . MET A 1 75 ? -59.424 -24.811 86.778 1.00 90.50 75 MET A N 1
ATOM 555 C CA . MET A 1 75 ? -58.195 -24.590 86.021 1.00 90.50 75 MET A CA 1
ATOM 556 C C . MET A 1 75 ? -57.757 -23.128 86.243 1.00 90.50 75 MET A C 1
ATOM 558 O O . MET A 1 75 ? -58.635 -22.263 86.296 1.00 90.50 75 MET A O 1
ATOM 562 N N . PRO A 1 76 ? -56.455 -22.821 86.374 1.00 94.12 76 PRO A N 1
ATOM 563 C CA . PRO A 1 76 ? -55.339 -23.760 86.498 1.00 94.12 76 PRO A CA 1
ATOM 564 C C . PRO A 1 76 ? -55.344 -24.486 87.857 1.00 94.12 76 PRO A C 1
ATOM 566 O O . PRO A 1 76 ? -56.178 -24.218 88.725 1.00 94.12 76 PRO A O 1
ATOM 569 N N . ARG A 1 77 ? -54.459 -25.469 88.021 1.00 92.44 77 ARG A N 1
ATOM 570 C CA . ARG A 1 77 ? -54.375 -26.323 89.213 1.00 92.44 77 ARG A CA 1
ATOM 571 C C . ARG A 1 77 ? -53.416 -25.750 90.256 1.00 92.44 77 ARG A C 1
ATOM 573 O O . ARG A 1 77 ? -52.557 -24.925 89.964 1.00 92.44 77 ARG A O 1
ATOM 580 N N . ASP A 1 78 ? -53.568 -26.223 91.495 1.00 93.12 78 ASP A N 1
ATOM 581 C CA . ASP A 1 78 ? -52.662 -25.886 92.597 1.00 93.12 78 ASP A CA 1
ATOM 582 C C . ASP A 1 78 ? -51.236 -26.369 92.288 1.00 93.12 78 ASP A C 1
ATOM 584 O O . ASP A 1 78 ? -50.999 -27.571 92.150 1.00 93.12 78 ASP A O 1
ATOM 588 N N . GLY A 1 79 ? -50.303 -25.424 92.182 1.00 91.44 79 GLY A N 1
ATOM 589 C CA . GLY A 1 79 ? -48.908 -25.671 91.825 1.00 91.44 79 GLY A CA 1
ATOM 590 C C . GLY A 1 79 ? -48.584 -25.583 90.331 1.00 91.44 79 GLY A C 1
ATOM 591 O O . GLY A 1 79 ? -47.476 -25.966 89.963 1.00 91.44 79 GLY A O 1
ATOM 592 N N . ASP A 1 80 ? -49.486 -25.091 89.474 1.00 93.94 80 ASP A N 1
ATOM 593 C CA . ASP A 1 80 ? -49.144 -24.797 88.074 1.00 93.94 80 ASP A CA 1
ATOM 594 C C . ASP A 1 80 ? -48.192 -23.580 87.975 1.00 93.94 80 ASP A C 1
ATOM 596 O O . ASP A 1 80 ? -48.308 -22.605 88.726 1.00 93.94 80 ASP A O 1
ATOM 600 N N . HIS A 1 81 ? -47.244 -23.643 87.035 1.00 93.00 81 HIS A N 1
ATOM 601 C CA . HIS A 1 81 ? -46.263 -22.590 86.741 1.00 93.00 81 HIS A CA 1
ATOM 602 C C . HIS A 1 81 ? -46.523 -21.981 85.356 1.00 93.00 81 HIS A C 1
ATOM 604 O O . HIS A 1 81 ? -46.783 -22.712 84.398 1.00 93.00 81 HIS A O 1
ATOM 610 N N . PHE A 1 82 ? -46.378 -20.662 85.245 1.00 91.31 82 PHE A N 1
ATOM 611 C CA . PHE A 1 82 ? -46.489 -19.890 84.004 1.00 91.31 82 PHE A CA 1
ATOM 612 C C . PHE A 1 82 ? -45.339 -18.883 83.922 1.00 91.31 82 PHE A C 1
ATOM 614 O O . PHE A 1 82 ? -44.793 -18.487 84.954 1.00 91.31 82 PHE A O 1
ATOM 621 N N . ILE A 1 83 ? -44.966 -18.449 82.718 1.00 85.94 83 ILE A N 1
ATOM 622 C CA . ILE A 1 83 ? -43.986 -17.371 82.554 1.00 85.94 83 ILE A CA 1
ATOM 623 C C . ILE A 1 83 ? -44.707 -16.021 82.618 1.00 85.94 83 ILE A C 1
ATOM 625 O O . ILE A 1 83 ? -45.843 -15.874 82.169 1.00 85.94 83 ILE A O 1
ATOM 629 N N . PHE A 1 84 ? -44.052 -15.011 83.180 1.00 84.88 84 PHE A N 1
ATOM 630 C CA . PHE A 1 84 ? -44.534 -13.635 83.136 1.00 84.88 84 PHE A CA 1
ATOM 631 C C . PHE A 1 84 ? -44.849 -13.185 81.698 1.00 84.88 84 PHE A C 1
ATOM 633 O O . PHE A 1 84 ? -44.023 -13.354 80.803 1.00 84.88 84 PHE A O 1
ATOM 640 N N . SER A 1 85 ? -46.012 -12.555 81.509 1.00 79.94 85 SER A N 1
ATOM 641 C CA . SER A 1 85 ? -46.613 -12.194 80.213 1.00 79.94 85 SER A CA 1
ATOM 642 C C . SER A 1 85 ? -47.257 -13.338 79.402 1.00 79.94 85 SER A C 1
ATOM 644 O O . SER A 1 85 ? -47.820 -13.051 78.343 1.00 79.94 85 SER A O 1
ATOM 646 N N . ASP A 1 86 ? -47.252 -14.595 79.867 1.00 84.06 86 ASP A N 1
ATOM 647 C CA . ASP A 1 86 ? -48.081 -15.652 79.263 1.00 84.06 86 ASP A CA 1
ATOM 648 C C . ASP A 1 86 ? -49.559 -15.514 79.675 1.00 84.06 86 ASP A C 1
ATOM 650 O O . ASP A 1 86 ? -49.890 -15.152 80.804 1.00 84.06 86 ASP A O 1
ATOM 654 N N . SER A 1 87 ? -50.476 -15.881 78.774 1.00 89.00 87 SER A N 1
ATOM 655 C CA . SER A 1 87 ? -51.913 -15.949 79.079 1.00 89.00 87 SER A CA 1
ATOM 656 C C . SER A 1 87 ? -52.260 -17.131 79.992 1.00 89.00 87 SER A C 1
ATOM 658 O O . SER A 1 87 ? -52.358 -18.275 79.538 1.00 89.00 87 SER A O 1
ATOM 660 N N . VAL A 1 88 ? -52.559 -16.840 81.257 1.00 93.88 88 VAL A N 1
ATOM 661 C CA . VAL A 1 88 ? -53.106 -17.794 82.228 1.00 93.88 88 VAL A CA 1
ATOM 662 C C . VAL A 1 88 ? -54.627 -17.867 82.075 1.00 93.88 88 VAL A C 1
ATOM 664 O O . VAL A 1 88 ? -55.323 -16.864 82.234 1.00 93.88 88 VAL A O 1
ATOM 667 N N . TRP A 1 89 ? -55.151 -19.055 81.761 1.00 95.00 89 TRP A N 1
ATOM 668 C CA . TRP A 1 89 ? -56.588 -19.304 81.579 1.00 95.00 89 TRP A CA 1
ATOM 669 C C . TRP A 1 89 ? -57.232 -19.851 82.853 1.00 95.00 89 TRP A C 1
ATOM 671 O O . TRP A 1 89 ? -56.821 -20.895 83.358 1.00 95.00 89 TRP A O 1
ATOM 681 N N . PHE A 1 90 ? -58.283 -19.178 83.318 1.00 96.25 90 PHE A N 1
ATOM 682 C CA . PHE A 1 90 ? -59.058 -19.527 84.503 1.00 96.25 90 PHE A CA 1
ATOM 683 C C . PHE A 1 90 ? -60.422 -20.111 84.115 1.00 96.25 90 PHE A C 1
ATOM 685 O O . PHE A 1 90 ? -61.121 -19.565 83.260 1.00 96.25 90 PHE A O 1
ATOM 692 N N . ASN A 1 91 ? -60.803 -21.216 84.757 1.00 95.12 91 ASN A N 1
ATOM 693 C CA . ASN A 1 91 ? -62.086 -21.897 84.579 1.00 95.12 91 ASN A CA 1
ATOM 694 C C . ASN A 1 91 ? -62.581 -22.468 85.919 1.00 95.12 91 ASN A C 1
ATOM 696 O O . ASN A 1 91 ? -61.800 -23.105 86.627 1.00 95.12 91 ASN A O 1
ATOM 700 N N . ALA A 1 92 ? -63.865 -22.292 86.240 1.00 93.00 92 ALA A N 1
ATOM 701 C CA . ALA A 1 92 ? -64.564 -23.036 87.288 1.00 93.00 92 ALA A CA 1
ATOM 702 C C . ALA A 1 92 ? -65.757 -23.822 86.720 1.00 93.00 92 ALA A C 1
ATOM 704 O O . ALA A 1 92 ? -66.789 -23.249 86.369 1.00 93.00 92 ALA A O 1
ATOM 705 N N . HIS A 1 93 ? -65.656 -25.152 86.722 1.00 91.06 93 HIS A N 1
ATOM 706 C CA . HIS A 1 93 ? -66.729 -26.049 86.303 1.00 91.06 93 HIS A CA 1
ATOM 707 C C . HIS A 1 93 ? -67.509 -26.568 87.520 1.00 91.06 93 HIS A C 1
ATOM 709 O O . HIS A 1 93 ? -66.983 -27.336 88.331 1.00 91.06 93 HIS A O 1
ATOM 715 N N . VAL A 1 94 ? -68.770 -26.147 87.642 1.00 90.19 94 VAL A N 1
ATOM 716 C CA . VAL A 1 94 ? -69.631 -26.387 88.814 1.00 90.19 94 VAL A CA 1
ATOM 717 C C . VAL A 1 94 ? -70.602 -27.547 88.570 1.00 90.19 94 VAL A C 1
ATOM 719 O O . VAL A 1 94 ? -71.257 -27.611 87.530 1.00 90.19 94 VAL A O 1
ATOM 722 N N . LEU A 1 95 ? -70.743 -28.439 89.552 1.00 85.62 95 LEU A N 1
ATOM 723 C CA . LEU A 1 95 ? -71.732 -29.523 89.578 1.00 85.62 95 LEU A CA 1
ATOM 724 C C . LEU A 1 95 ? -72.610 -29.394 90.830 1.00 85.62 95 LEU A C 1
ATOM 726 O O . LEU A 1 95 ? -72.076 -29.206 91.917 1.00 85.62 95 LEU A O 1
ATOM 730 N N . GLY A 1 96 ? -73.933 -29.530 90.690 1.00 79.31 96 GLY A N 1
ATOM 731 C CA . GLY A 1 96 ? -74.895 -29.308 91.783 1.00 79.31 96 GLY A CA 1
ATOM 732 C C . GLY A 1 96 ? -75.164 -27.822 92.074 1.00 79.31 96 GLY A C 1
ATOM 733 O O . GLY A 1 96 ? -74.467 -26.950 91.565 1.00 79.31 96 GLY A O 1
ATOM 734 N N . GLY A 1 97 ? -76.181 -27.531 92.894 1.00 80.81 97 GLY A N 1
ATOM 735 C CA . GLY A 1 97 ? -76.655 -26.163 93.164 1.00 80.81 97 GLY A CA 1
ATOM 736 C C . GLY A 1 97 ? -77.666 -25.623 92.137 1.00 80.81 97 GLY A C 1
ATOM 737 O O . GLY A 1 97 ? -78.059 -26.310 91.192 1.00 80.81 97 GLY A O 1
ATOM 738 N N . THR A 1 98 ? -78.125 -24.386 92.345 1.00 81.44 98 THR A N 1
ATOM 739 C CA . THR A 1 98 ? -79.144 -23.706 91.524 1.00 81.44 98 THR A CA 1
ATOM 740 C C . THR A 1 98 ? -78.506 -22.662 90.608 1.00 81.44 98 THR A C 1
ATOM 742 O O . THR A 1 98 ? -77.947 -21.673 91.079 1.00 81.44 98 THR A O 1
ATOM 745 N N . MET A 1 99 ? -78.628 -22.853 89.292 1.00 82.06 99 MET A N 1
ATOM 746 C CA . MET A 1 99 ? -78.189 -21.871 88.292 1.00 82.06 99 MET A CA 1
ATOM 747 C C . MET A 1 99 ? -79.132 -20.654 88.209 1.00 82.06 99 MET A C 1
ATOM 749 O O . MET A 1 99 ? -80.351 -20.841 88.278 1.00 82.06 99 MET A O 1
ATOM 753 N N . PRO A 1 100 ? -78.614 -19.441 87.915 1.00 87.62 100 PRO A N 1
ATOM 754 C CA . PRO A 1 100 ? -77.219 -19.124 87.575 1.00 87.62 100 PRO A CA 1
ATOM 755 C C . PRO A 1 100 ? -76.275 -19.022 88.785 1.00 87.62 100 PRO A C 1
ATOM 757 O O . PRO A 1 100 ? -76.682 -18.649 89.878 1.00 87.62 100 PRO A O 1
ATOM 760 N N . TYR A 1 101 ? -74.985 -19.279 88.558 1.00 91.56 101 TYR A N 1
ATOM 761 C CA . TYR A 1 101 ? -73.932 -19.021 89.546 1.00 91.56 101 TYR A CA 1
ATOM 762 C C . TYR A 1 101 ? -73.358 -17.610 89.391 1.00 91.56 101 TYR A C 1
ATOM 764 O O . TYR A 1 101 ? -73.335 -17.047 88.296 1.00 91.56 101 TYR A O 1
ATOM 772 N N . SER A 1 102 ? -72.848 -17.064 90.491 1.00 92.88 102 SER A N 1
ATOM 773 C CA . SER A 1 102 ? -72.032 -15.848 90.524 1.00 92.88 102 SER A CA 1
ATOM 774 C C . SER A 1 102 ? -70.613 -16.190 90.970 1.00 92.88 102 SER A C 1
ATOM 776 O O . SER A 1 102 ? -70.444 -16.977 91.902 1.00 92.88 102 SER A O 1
ATOM 778 N N . TYR A 1 103 ? -69.608 -15.613 90.307 1.00 95.50 103 TYR A N 1
ATOM 779 C CA . TYR A 1 103 ? -68.190 -15.907 90.528 1.00 95.50 103 TYR A CA 1
ATOM 780 C C . TYR A 1 103 ? -67.441 -14.648 90.972 1.00 95.50 103 TYR A C 1
ATOM 782 O O . TYR A 1 103 ? -67.740 -13.541 90.526 1.00 95.50 103 TYR A O 1
ATOM 790 N N . SER A 1 104 ? -66.435 -14.817 91.824 1.00 95.44 104 SER A N 1
ATOM 791 C CA . SER A 1 104 ? -65.475 -13.772 92.184 1.00 95.44 104 SER A CA 1
ATOM 792 C C . SER A 1 104 ? -64.111 -14.415 92.397 1.00 95.44 104 SER A C 1
ATOM 794 O O . SER A 1 104 ? -63.949 -15.221 93.314 1.00 95.44 104 SER A O 1
ATOM 796 N N . TRP A 1 105 ? -63.158 -14.080 91.530 1.00 97.06 105 TRP A N 1
ATOM 797 C CA . TRP A 1 105 ? -61.787 -14.579 91.539 1.00 97.06 105 TRP A CA 1
ATOM 798 C C . TRP A 1 105 ? -60.844 -13.481 92.023 1.00 97.06 105 TRP A C 1
ATOM 800 O O . TRP A 1 105 ? -60.821 -12.384 91.463 1.00 97.06 105 TRP A O 1
ATOM 810 N N . VAL A 1 106 ? -60.049 -13.782 93.047 1.00 96.31 106 VAL A N 1
ATOM 811 C CA . VAL A 1 106 ? -59.138 -12.831 93.691 1.00 96.31 106 VAL A CA 1
ATOM 812 C C . VAL A 1 106 ? -57.735 -13.427 93.797 1.00 96.31 106 VAL A C 1
ATOM 814 O O . VAL A 1 106 ? -57.564 -14.518 94.337 1.00 96.31 106 VAL A O 1
ATOM 817 N N . SER A 1 107 ? -56.749 -12.685 93.300 1.00 96.12 107 SER A N 1
ATOM 818 C CA . SER A 1 107 ? -55.314 -12.864 93.517 1.00 96.12 107 SER A CA 1
ATOM 819 C C . SER A 1 107 ? -54.881 -12.081 94.761 1.00 96.12 107 SER A C 1
ATOM 821 O O . SER A 1 107 ? -55.298 -10.936 94.952 1.00 96.12 107 SER A O 1
ATOM 823 N N . ASP A 1 108 ? -54.031 -12.664 95.604 1.00 96.50 108 ASP A N 1
ATOM 824 C CA . ASP A 1 108 ? -53.408 -11.964 96.737 1.00 96.50 108 ASP A CA 1
ATOM 825 C C . ASP A 1 108 ? -52.381 -10.898 96.309 1.00 96.50 108 ASP A C 1
ATOM 827 O O . ASP A 1 108 ? -52.097 -9.992 97.096 1.00 96.50 108 ASP A O 1
ATOM 831 N N . LEU A 1 109 ? -51.878 -10.962 95.070 1.00 95.31 109 LEU A N 1
ATOM 832 C CA . LEU A 1 109 ? -50.976 -9.963 94.485 1.00 95.31 109 LEU A CA 1
ATOM 833 C C . LEU A 1 109 ? -51.705 -8.910 93.629 1.00 95.31 109 LEU A C 1
ATOM 835 O O . LEU A 1 109 ? -51.331 -7.738 93.671 1.00 95.31 109 LEU A O 1
ATOM 839 N N . ASP A 1 110 ? -52.749 -9.293 92.882 1.00 93.44 110 ASP A N 1
ATOM 840 C CA . ASP A 1 110 ? -53.384 -8.434 91.855 1.00 93.44 110 ASP A CA 1
ATOM 841 C C . ASP A 1 110 ? -54.814 -7.977 92.199 1.00 93.44 110 ASP A C 1
ATOM 843 O O . ASP A 1 110 ? -55.387 -7.152 91.489 1.00 93.44 110 ASP A O 1
ATOM 847 N N . GLY A 1 111 ? -55.412 -8.485 93.281 1.00 93.25 111 GLY A N 1
ATOM 848 C CA . GLY A 1 111 ? -56.802 -8.191 93.635 1.00 93.25 111 GLY A CA 1
ATOM 849 C C . GLY A 1 111 ? -57.805 -8.973 92.781 1.00 93.25 111 GLY A C 1
ATOM 850 O O . GLY A 1 111 ? -57.602 -10.152 92.505 1.00 93.25 111 GLY A O 1
ATOM 851 N N . GLU A 1 112 ? -58.929 -8.357 92.411 1.00 94.88 112 GLU A N 1
ATOM 852 C CA . GLU A 1 112 ? -59.964 -9.016 91.600 1.00 94.88 112 GLU A CA 1
ATOM 853 C C . GLU A 1 112 ? -59.458 -9.270 90.170 1.00 94.88 112 GLU A C 1
ATOM 855 O O . GLU A 1 112 ? -59.136 -8.331 89.445 1.00 94.88 112 GLU A O 1
ATOM 860 N N . ILE A 1 113 ? -59.402 -10.542 89.765 1.00 95.94 113 ILE A N 1
ATOM 861 C CA . ILE A 1 113 ? -58.906 -10.964 88.445 1.00 95.94 113 ILE A CA 1
ATOM 862 C C . ILE A 1 113 ? -60.013 -11.444 87.496 1.00 95.94 113 ILE A C 1
ATOM 864 O O . ILE A 1 113 ? -59.766 -11.544 86.298 1.00 95.94 113 ILE A O 1
ATOM 868 N N . GLY A 1 114 ? -61.225 -11.720 87.993 1.00 94.69 114 GLY A N 1
ATOM 869 C CA . GLY A 1 114 ? -62.350 -12.147 87.157 1.00 94.69 114 GLY A CA 1
ATOM 870 C C . GLY A 1 114 ? -63.654 -12.393 87.923 1.00 94.69 114 GLY A C 1
ATOM 871 O O . GLY A 1 114 ? -63.658 -12.619 89.133 1.00 94.69 114 GLY A O 1
ATOM 872 N N . THR A 1 115 ? -64.778 -12.368 87.202 1.00 94.94 115 THR A N 1
ATOM 873 C CA . THR A 1 115 ? -66.149 -12.533 87.744 1.00 94.94 115 THR A CA 1
ATOM 874 C C . THR A 1 115 ? -67.021 -13.505 86.937 1.00 94.94 115 THR A C 1
ATOM 876 O O . THR A 1 115 ? -68.226 -13.620 87.167 1.00 94.94 115 THR A O 1
ATOM 879 N N . THR A 1 116 ? -66.414 -14.237 86.001 1.00 94.94 116 THR A N 1
ATOM 880 C CA . THR A 1 116 ? -67.053 -15.252 85.151 1.00 94.94 116 THR A CA 1
ATOM 881 C C . THR A 1 116 ? -66.594 -16.667 85.513 1.00 94.94 116 THR A C 1
ATOM 883 O O . THR A 1 116 ? -65.683 -16.866 86.319 1.00 94.94 116 THR A O 1
ATOM 886 N N . ASP A 1 117 ? -67.243 -17.657 84.907 1.00 92.56 117 ASP A N 1
ATOM 887 C CA . ASP A 1 117 ? -66.844 -19.065 84.922 1.00 92.56 117 ASP A CA 1
ATOM 888 C C . ASP A 1 117 ? -65.585 -19.333 84.087 1.00 92.56 117 ASP A C 1
ATOM 890 O O . ASP A 1 117 ? -64.825 -20.227 84.440 1.00 92.56 117 ASP A O 1
ATOM 894 N N . TRP A 1 118 ? -65.349 -18.558 83.021 1.00 95.56 118 TRP A N 1
ATOM 895 C CA . TRP A 1 118 ? -64.193 -18.667 82.120 1.00 95.56 118 TRP A CA 1
ATOM 896 C C . TRP A 1 118 ? -63.606 -17.283 81.774 1.00 95.56 118 TRP A C 1
ATOM 898 O O . TRP A 1 118 ? -64.350 -16.382 81.374 1.00 95.56 118 TRP A O 1
ATOM 908 N N . PHE A 1 119 ? -62.281 -17.108 81.881 1.00 96.00 119 PHE A N 1
ATOM 909 C CA . PHE A 1 119 ? -61.529 -15.915 81.430 1.00 96.00 119 PHE A CA 1
ATOM 910 C C . PHE A 1 119 ? -60.011 -16.194 81.326 1.00 96.00 119 PHE A C 1
ATOM 912 O O . PHE A 1 119 ? -59.555 -17.290 81.644 1.00 96.00 119 PHE A O 1
ATOM 919 N N . ASN A 1 120 ? -59.212 -15.209 80.899 1.00 95.25 120 ASN A N 1
ATOM 920 C CA . ASN A 1 120 ? -57.746 -15.247 80.978 1.00 95.25 120 ASN A CA 1
ATOM 921 C C . ASN A 1 120 ? -57.153 -13.929 81.496 1.00 95.25 120 ASN A C 1
ATOM 923 O O . ASN A 1 120 ? -57.807 -12.885 81.450 1.00 95.25 120 ASN A O 1
ATOM 927 N N . ARG A 1 121 ? -55.907 -13.991 81.974 1.00 93.62 121 ARG A N 1
ATOM 928 C CA . ARG A 1 121 ? -55.069 -12.843 82.352 1.00 93.62 121 ARG A CA 1
ATOM 929 C C . ARG A 1 121 ? -53.652 -13.075 81.824 1.00 93.62 121 ARG A C 1
ATOM 931 O O . ARG A 1 121 ? -53.123 -14.170 81.986 1.00 93.62 121 ARG A O 1
ATOM 938 N N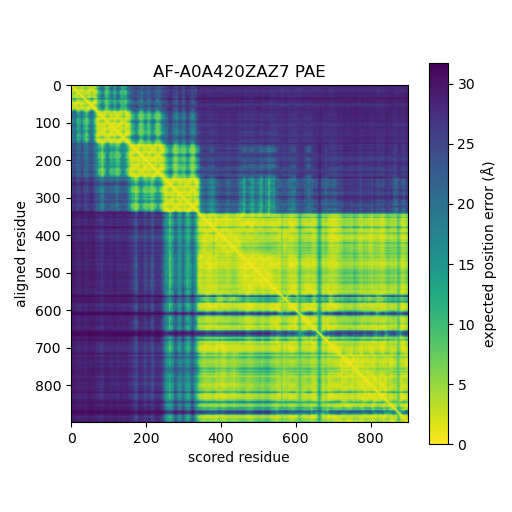 . ASP A 1 122 ? -53.066 -12.071 81.191 1.00 88.81 122 ASP A N 1
ATOM 939 C CA . ASP A 1 122 ? -51.690 -12.031 80.665 1.00 88.81 122 ASP A CA 1
ATOM 940 C C . ASP A 1 122 ? -50.818 -10.978 81.382 1.00 88.81 122 ASP A C 1
ATOM 942 O O . ASP A 1 122 ? -49.645 -10.797 81.072 1.00 88.81 122 ASP A O 1
ATOM 946 N N . ASP A 1 123 ? -51.387 -10.308 82.384 1.00 88.44 123 ASP A N 1
ATOM 947 C CA . ASP A 1 123 ? -50.851 -9.155 83.111 1.00 88.44 123 ASP A CA 1
ATOM 948 C C . ASP A 1 123 ? -50.681 -9.417 84.622 1.00 88.44 123 ASP A C 1
ATOM 950 O O . ASP A 1 123 ? -50.591 -8.476 85.414 1.00 88.44 123 ASP A O 1
ATOM 954 N N . LEU A 1 124 ? -50.651 -10.689 85.037 1.00 91.19 124 LEU A N 1
ATOM 955 C CA . LEU A 1 124 ? -50.375 -11.076 86.425 1.00 91.19 124 LEU A CA 1
ATOM 956 C C . LEU A 1 124 ? -48.941 -10.683 86.817 1.00 91.19 124 LEU A C 1
ATOM 958 O O . LEU A 1 124 ? -47.998 -10.868 86.043 1.00 91.19 124 LEU A O 1
ATOM 962 N N . GLN A 1 125 ? -48.765 -10.145 88.027 1.00 90.06 125 GLN A N 1
ATOM 963 C CA . GLN A 1 125 ? -47.439 -9.814 88.567 1.00 90.06 125 GLN A CA 1
ATOM 964 C C . GLN A 1 125 ? -46.537 -11.056 88.702 1.00 90.06 125 GLN A C 1
ATOM 966 O O . GLN A 1 125 ? -46.996 -12.186 88.662 1.00 90.06 125 GLN A O 1
ATOM 971 N N . GLN A 1 126 ? -45.225 -10.863 88.867 1.00 89.19 126 GLN A N 1
ATOM 972 C CA . GLN A 1 126 ? -44.303 -11.984 89.099 1.00 89.19 126 GLN A CA 1
ATOM 973 C C . GLN A 1 126 ? -44.373 -12.475 90.551 1.00 89.19 126 GLN A C 1
ATOM 975 O O . GLN A 1 126 ? -44.373 -11.663 91.480 1.00 89.19 126 GLN A O 1
ATOM 980 N N . GLY A 1 127 ? -44.328 -13.794 90.749 1.00 90.25 127 GLY A N 1
ATOM 981 C CA . GLY A 1 127 ? -44.282 -14.435 92.065 1.00 90.25 127 GLY A CA 1
ATOM 982 C C . GLY A 1 127 ? -45.327 -15.533 92.277 1.00 90.25 127 GLY A C 1
ATOM 983 O O . GLY A 1 127 ? -46.023 -15.957 91.358 1.00 90.25 127 GLY A O 1
ATOM 984 N N . MET A 1 128 ? -45.417 -16.004 93.524 1.00 94.31 128 MET A N 1
ATOM 985 C CA . MET A 1 128 ? -46.411 -16.995 93.945 1.00 94.31 128 MET A CA 1
ATOM 986 C C . MET A 1 128 ? -47.731 -16.283 94.241 1.00 94.31 128 MET A C 1
ATOM 988 O O . MET A 1 128 ? -47.806 -15.542 95.221 1.00 94.31 128 MET A O 1
ATOM 992 N N . HIS A 1 129 ? -48.773 -16.564 93.465 1.00 95.25 129 HIS A N 1
ATOM 993 C CA . HIS A 1 129 ? -50.130 -16.098 93.742 1.00 95.25 129 HIS A CA 1
ATOM 994 C C . HIS A 1 129 ? -50.888 -17.139 94.557 1.00 95.25 129 HIS A C 1
ATOM 996 O O . HIS A 1 129 ? -50.804 -18.339 94.288 1.00 95.25 129 HIS A O 1
ATOM 1002 N N . THR A 1 130 ? -51.705 -16.676 95.492 1.00 96.00 130 THR A N 1
ATOM 1003 C CA . THR A 1 130 ? -52.777 -17.433 96.136 1.00 96.00 130 THR A CA 1
ATOM 1004 C C . THR A 1 130 ? -54.106 -16.975 95.543 1.00 96.00 130 THR A C 1
ATOM 1006 O O . THR A 1 130 ? -54.658 -15.947 95.936 1.00 96.00 130 THR A O 1
ATOM 1009 N N . ILE A 1 131 ? -54.636 -17.744 94.593 1.00 97.00 131 ILE A N 1
ATOM 1010 C CA . ILE A 1 131 ? -55.910 -17.451 93.937 1.00 97.00 131 ILE A CA 1
ATOM 1011 C C . ILE A 1 131 ? -57.053 -18.038 94.763 1.00 97.00 131 ILE A C 1
ATOM 1013 O O . ILE A 1 131 ? -57.032 -19.214 95.129 1.00 97.00 131 ILE A O 1
ATOM 1017 N N . THR A 1 132 ? -58.070 -17.228 95.042 1.00 95.25 132 THR A N 1
ATOM 1018 C CA . THR A 1 132 ? -59.316 -17.652 95.691 1.00 95.25 132 THR A CA 1
ATOM 1019 C C . THR A 1 132 ? -60.498 -17.368 94.776 1.00 95.25 132 THR A C 1
ATOM 1021 O O . THR A 1 132 ? -60.691 -16.227 94.363 1.00 95.25 132 THR A O 1
ATOM 1024 N N . VAL A 1 133 ? -61.308 -18.389 94.494 1.00 95.62 133 VAL A N 1
ATOM 1025 C CA . VAL A 1 133 ? -62.596 -18.248 93.809 1.00 95.62 133 VAL A CA 1
ATOM 1026 C C . VAL A 1 133 ? -63.747 -18.507 94.776 1.00 95.62 133 VAL A C 1
ATOM 1028 O O . VAL A 1 133 ? -63.799 -19.543 95.443 1.00 95.62 133 VAL A O 1
ATOM 1031 N N . ASN A 1 134 ? -64.674 -17.554 94.833 1.00 93.69 134 ASN A N 1
ATOM 1032 C CA . ASN A 1 134 ? -65.954 -17.671 95.522 1.00 93.69 134 ASN A CA 1
ATOM 1033 C C . ASN A 1 134 ? -67.050 -17.892 94.474 1.00 93.69 134 ASN A C 1
ATOM 1035 O O . ASN A 1 134 ? -67.173 -17.090 93.548 1.00 93.69 134 ASN A O 1
ATOM 1039 N N . ILE A 1 135 ? -67.848 -18.948 94.627 1.00 93.31 135 ILE A N 1
ATOM 1040 C CA . ILE A 1 135 ? -68.925 -19.315 93.698 1.00 93.31 135 ILE A CA 1
ATOM 1041 C C . ILE A 1 135 ? -70.214 -19.453 94.488 1.00 93.31 135 ILE A C 1
ATOM 1043 O O . ILE A 1 135 ? -70.281 -20.296 95.377 1.00 93.31 135 ILE A O 1
ATOM 1047 N N . THR A 1 136 ? -71.223 -18.640 94.180 1.00 91.56 136 THR A N 1
ATOM 1048 C CA . THR A 1 136 ? -72.504 -18.632 94.908 1.00 91.56 136 THR A CA 1
ATOM 1049 C C . THR A 1 136 ? -73.671 -18.947 93.981 1.00 91.56 136 THR A C 1
ATOM 1051 O O . THR A 1 136 ? -73.780 -18.347 92.908 1.00 91.56 136 THR A O 1
ATOM 1054 N N . ASP A 1 137 ? -74.527 -19.882 94.397 1.00 87.69 137 ASP A N 1
ATOM 1055 C CA . ASP A 1 137 ? -75.736 -20.294 93.674 1.00 87.69 137 ASP A CA 1
ATOM 1056 C C . ASP A 1 137 ? -76.909 -19.310 93.843 1.00 87.69 137 ASP A C 1
ATOM 1058 O O . ASP A 1 137 ? -76.914 -18.460 94.735 1.00 87.69 137 ASP A O 1
ATOM 1062 N N . SER A 1 138 ? -77.907 -19.387 92.959 1.00 85.75 138 SER A N 1
ATOM 1063 C CA . SER A 1 138 ? -79.055 -18.468 92.958 1.00 85.75 138 SER A CA 1
ATOM 1064 C C . SER A 1 138 ? -80.248 -18.961 93.784 1.00 85.75 138 SER A C 1
ATOM 1066 O O . SER A 1 138 ? -81.385 -18.551 93.526 1.00 85.75 138 SER A O 1
ATOM 1068 N N . SER A 1 139 ? -80.041 -19.891 94.718 1.00 80.56 139 SER A N 1
ATOM 1069 C CA . SER A 1 139 ? -81.129 -20.428 95.537 1.00 80.56 139 SER A CA 1
ATOM 1070 C C . SER A 1 139 ? -81.660 -19.386 96.536 1.00 80.56 139 SER A C 1
ATOM 1072 O O . SER A 1 139 ? -81.029 -18.369 96.819 1.00 80.56 139 SER A O 1
ATOM 1074 N N . ALA A 1 140 ? -82.847 -19.625 97.105 1.00 74.38 140 ALA A N 1
ATOM 1075 C CA . ALA A 1 140 ? -83.422 -18.733 98.122 1.00 74.38 140 ALA A CA 1
ATOM 1076 C C . ALA A 1 140 ? -82.620 -18.715 99.444 1.00 74.38 140 ALA A C 1
ATOM 1078 O O . ALA A 1 140 ? -82.792 -17.811 100.263 1.00 74.38 140 ALA A O 1
ATOM 1079 N N . THR A 1 141 ? -81.739 -19.699 99.640 1.00 80.56 141 THR A N 1
ATOM 1080 C CA . THR A 1 141 ? -80.767 -19.795 100.735 1.00 80.56 141 THR A CA 1
ATOM 1081 C C . THR A 1 141 ? -79.390 -20.099 100.131 1.00 80.56 141 THR A C 1
ATOM 1083 O O . THR A 1 141 ? -78.976 -21.259 100.169 1.00 80.56 141 THR A O 1
ATOM 1086 N N . PRO A 1 142 ? -78.713 -19.091 99.538 1.00 79.81 142 PRO A N 1
ATOM 1087 C CA . PRO A 1 142 ? -77.556 -19.305 98.675 1.00 79.81 142 PRO A CA 1
ATOM 1088 C C . PRO A 1 142 ? -76.450 -20.141 99.315 1.00 79.81 142 PRO A C 1
ATOM 1090 O O . PRO A 1 142 ? -76.044 -19.883 100.452 1.00 79.81 142 PRO A O 1
ATOM 1093 N N . ILE A 1 143 ? -75.927 -21.103 98.558 1.00 84.31 143 ILE A N 1
ATOM 1094 C CA . ILE A 1 143 ? -74.735 -21.868 98.926 1.00 84.31 143 ILE A CA 1
ATOM 1095 C C . ILE A 1 143 ? -73.532 -21.238 98.228 1.00 84.31 143 ILE A C 1
ATOM 1097 O O . ILE A 1 143 ? -73.538 -21.058 97.010 1.00 84.31 143 ILE A O 1
ATOM 1101 N N . THR A 1 144 ? -72.493 -20.924 99.005 1.00 88.12 144 THR A N 1
ATOM 1102 C CA . THR A 1 144 ? -71.207 -20.439 98.492 1.00 88.12 144 THR A CA 1
ATOM 1103 C C . THR A 1 144 ? -70.125 -21.495 98.684 1.00 88.12 144 THR A C 1
ATOM 1105 O O . THR A 1 144 ? -69.853 -21.908 99.812 1.00 88.12 144 THR A O 1
ATOM 1108 N N . ILE A 1 145 ? -69.451 -21.873 97.600 1.00 90.38 145 ILE A N 1
ATOM 1109 C CA . ILE A 1 145 ? -68.191 -22.619 97.645 1.00 90.38 145 ILE A CA 1
ATOM 1110 C C . ILE A 1 145 ? -67.033 -21.639 97.540 1.00 90.38 145 ILE A C 1
ATOM 1112 O O . ILE A 1 145 ? -67.038 -20.741 96.700 1.00 90.38 145 ILE A O 1
ATOM 1116 N N . ILE A 1 146 ? -66.021 -21.858 98.374 1.00 91.75 146 ILE A N 1
ATOM 1117 C CA . ILE A 1 146 ? -64.743 -21.156 98.312 1.00 91.75 146 ILE A CA 1
ATOM 1118 C C . ILE A 1 146 ? -63.669 -22.183 97.965 1.00 91.75 146 ILE A C 1
ATOM 1120 O O . ILE A 1 146 ? -63.528 -23.197 98.654 1.00 91.75 146 ILE A O 1
ATOM 1124 N N . LYS A 1 147 ? -62.902 -21.924 96.907 1.00 93.69 147 LYS A N 1
ATOM 1125 C CA . LYS A 1 147 ? -61.747 -22.736 96.516 1.00 93.69 147 LYS A CA 1
ATOM 1126 C C . LYS A 1 147 ? -60.513 -21.845 96.450 1.00 93.69 147 LYS A C 1
ATOM 1128 O O . LYS A 1 147 ? -60.536 -20.810 95.793 1.00 93.69 147 LYS A O 1
ATOM 1133 N N . THR A 1 148 ? -59.438 -22.274 97.102 1.00 93.62 148 THR A N 1
ATOM 1134 C CA . THR A 1 148 ? -58.142 -21.588 97.082 1.00 93.62 148 THR A CA 1
ATOM 1135 C C . THR A 1 148 ? -57.072 -22.532 96.543 1.00 93.62 148 THR A C 1
ATOM 1137 O O . THR A 1 148 ? -57.067 -23.716 96.885 1.00 93.62 148 THR A O 1
ATOM 1140 N N . PHE A 1 149 ? -56.187 -22.007 95.703 1.00 95.06 149 PHE A N 1
ATOM 1141 C CA . PHE A 1 149 ? -55.069 -22.708 95.070 1.00 95.06 149 PHE A CA 1
ATOM 1142 C C . PHE A 1 149 ? -53.936 -21.713 94.788 1.00 95.06 149 PHE A C 1
ATOM 1144 O O . PHE A 1 149 ? -54.129 -20.501 94.902 1.00 95.06 149 PHE A O 1
ATOM 1151 N N . ARG A 1 150 ? -52.746 -22.203 94.443 1.00 95.69 150 ARG A N 1
ATOM 1152 C CA . ARG A 1 150 ? -51.598 -21.370 94.084 1.00 95.69 150 ARG A CA 1
ATOM 1153 C C . ARG A 1 150 ? -51.140 -21.594 92.658 1.00 95.69 150 ARG A C 1
ATOM 1155 O O . ARG A 1 150 ? -51.172 -22.721 92.174 1.00 95.69 150 ARG A O 1
ATOM 1162 N N . ILE A 1 151 ? -50.635 -20.529 92.051 1.00 96.25 151 ILE A N 1
ATOM 1163 C CA . ILE A 1 151 ? -49.872 -20.566 90.801 1.00 96.25 151 ILE A CA 1
ATOM 1164 C C . ILE A 1 151 ? -48.589 -19.759 90.969 1.00 96.25 151 ILE A C 1
ATOM 1166 O O . ILE A 1 151 ? -48.547 -18.823 91.769 1.00 96.25 151 ILE A O 1
ATOM 1170 N N . GLN A 1 152 ? -47.548 -20.125 90.232 1.00 94.62 152 GLN A N 1
ATOM 1171 C CA . GLN A 1 152 ? -46.284 -19.393 90.190 1.00 94.62 152 GLN A CA 1
ATOM 1172 C C . GLN A 1 152 ? -46.156 -18.686 88.840 1.00 94.62 152 GLN A C 1
ATOM 1174 O O . GLN A 1 152 ? -46.236 -19.336 87.799 1.00 94.62 152 GLN A O 1
ATOM 1179 N N . ILE A 1 153 ? -45.929 -17.373 88.864 1.00 92.62 153 ILE A N 1
ATOM 1180 C CA . ILE A 1 153 ? -45.546 -16.587 87.689 1.00 92.62 153 ILE A CA 1
ATOM 1181 C C . ILE A 1 153 ? -44.033 -16.371 87.753 1.00 92.62 153 ILE A C 1
ATOM 1183 O O . ILE A 1 153 ? -43.534 -15.523 88.501 1.00 92.62 153 ILE A O 1
ATOM 1187 N N . ASP A 1 154 ? -43.301 -17.195 87.009 1.00 87.19 154 ASP A N 1
ATOM 1188 C CA . ASP A 1 154 ? -41.843 -17.182 86.945 1.00 87.19 154 ASP A CA 1
ATOM 1189 C C . ASP A 1 154 ? -41.318 -16.042 86.048 1.00 87.19 154 ASP A C 1
ATOM 1191 O O . ASP A 1 154 ? -41.976 -15.647 85.078 1.00 87.19 154 ASP A O 1
ATOM 1195 N N . PRO A 1 155 ? -40.120 -15.496 86.334 1.00 79.56 155 PRO A N 1
ATOM 1196 C CA . PRO A 1 155 ? -39.483 -14.517 85.458 1.00 79.56 155 PRO A CA 1
ATOM 1197 C C . PRO A 1 155 ? -39.155 -15.135 84.085 1.00 79.56 155 PRO A C 1
ATOM 1199 O O . PRO A 1 155 ? -38.864 -16.334 84.003 1.00 79.56 155 PRO A O 1
ATOM 1202 N N . PRO A 1 156 ? -39.146 -14.337 83.001 1.00 75.75 156 PRO A N 1
ATOM 1203 C CA . PRO A 1 156 ? -38.826 -14.842 81.672 1.00 75.75 156 PRO A CA 1
ATOM 1204 C C . PRO A 1 156 ? -37.375 -15.349 81.593 1.00 75.75 156 PRO A C 1
ATOM 1206 O O . PRO A 1 156 ? -36.501 -14.825 82.296 1.00 75.75 156 PRO A O 1
ATOM 1209 N N . PRO A 1 157 ? -37.080 -16.346 80.734 1.00 79.50 157 PRO A N 1
ATOM 1210 C CA . PRO A 1 157 ? -35.719 -16.838 80.541 1.00 79.50 157 PRO A CA 1
ATOM 1211 C C . PRO A 1 157 ? -34.759 -15.715 80.132 1.00 79.50 157 PRO A C 1
ATOM 1213 O O . PRO A 1 157 ? -35.118 -14.855 79.324 1.00 79.50 157 PRO A O 1
ATOM 1216 N N . LEU A 1 158 ? -33.528 -15.757 80.654 1.00 83.62 158 LEU A N 1
ATOM 1217 C CA . LEU A 1 158 ? -32.480 -14.799 80.297 1.00 83.62 158 LEU A CA 1
ATOM 1218 C C . LEU A 1 158 ? -32.220 -14.843 78.786 1.00 83.62 158 LEU A C 1
ATOM 1220 O O . LEU A 1 158 ? -31.887 -15.896 78.244 1.00 83.62 158 LEU A O 1
ATOM 1224 N N . LEU A 1 159 ? -32.358 -13.691 78.140 1.00 89.69 159 LEU A N 1
ATOM 1225 C CA . LEU A 1 159 ? -32.078 -13.488 76.730 1.00 89.69 159 LEU A CA 1
ATOM 1226 C C . LEU A 1 159 ? -30.561 -13.409 76.512 1.00 89.69 159 LEU A C 1
ATOM 1228 O O . LEU A 1 159 ? -29.867 -12.628 77.165 1.00 89.69 159 LEU A O 1
ATOM 1232 N N . THR A 1 160 ? -30.045 -14.200 75.578 1.00 92.50 160 THR A N 1
ATOM 1233 C CA . THR A 1 160 ? -28.641 -14.174 75.143 1.00 92.50 160 THR A CA 1
ATOM 1234 C C . THR A 1 160 ? -28.561 -14.099 73.626 1.00 92.50 160 THR A C 1
ATOM 1236 O O . THR A 1 160 ? -29.443 -14.609 72.938 1.00 92.50 160 THR A O 1
ATOM 1239 N N . ILE A 1 161 ? -27.480 -13.520 73.109 1.00 96.25 161 ILE A N 1
ATOM 1240 C CA . ILE A 1 161 ? -27.190 -13.413 71.678 1.00 96.25 161 ILE A CA 1
ATOM 1241 C C . ILE A 1 161 ? -25.685 -13.584 71.456 1.00 96.25 161 ILE A C 1
ATOM 1243 O O . ILE A 1 161 ? -24.899 -13.139 72.294 1.00 96.25 161 ILE A O 1
ATOM 1247 N N . THR A 1 162 ? -25.305 -14.216 70.352 1.00 96.56 162 THR A N 1
ATOM 1248 C CA . THR A 1 162 ? -23.920 -14.366 69.888 1.00 96.56 162 THR A CA 1
ATOM 1249 C C . THR A 1 162 ? -23.850 -14.159 68.379 1.00 96.56 162 THR A C 1
ATOM 1251 O O . THR A 1 162 ? -24.775 -14.544 67.666 1.00 96.56 162 THR A O 1
ATOM 1254 N N . ILE A 1 163 ? -22.771 -13.543 67.897 1.00 97.62 163 ILE A N 1
ATOM 1255 C CA . ILE A 1 163 ? -22.455 -13.420 66.469 1.00 97.62 163 ILE A CA 1
ATOM 1256 C C . ILE A 1 163 ? -21.575 -14.608 66.067 1.00 97.62 163 ILE A C 1
ATOM 1258 O O . ILE A 1 163 ? -20.453 -14.753 66.554 1.00 97.62 163 ILE A O 1
ATOM 1262 N N . ASP A 1 164 ? -22.079 -15.449 65.168 1.00 96.19 164 ASP A N 1
ATOM 1263 C CA . ASP A 1 164 ? -21.400 -16.667 64.713 1.00 96.19 164 ASP A CA 1
ATOM 1264 C C . ASP A 1 164 ? -20.564 -16.427 63.446 1.00 96.19 164 ASP A C 1
ATOM 1266 O O . ASP A 1 164 ? -19.492 -17.017 63.281 1.00 96.19 164 ASP A O 1
ATOM 1270 N N . ASN A 1 165 ? -21.015 -15.519 62.573 1.00 95.38 165 ASN A N 1
ATOM 1271 C CA . ASN A 1 165 ? -20.291 -15.106 61.371 1.00 95.38 165 ASN A CA 1
ATOM 1272 C C . ASN A 1 165 ? -20.506 -13.600 61.087 1.00 95.38 165 ASN A C 1
ATOM 1274 O O . ASN A 1 165 ? -21.607 -13.100 61.319 1.00 95.38 165 ASN A O 1
ATOM 1278 N N . PRO A 1 166 ? -19.503 -12.868 60.558 1.00 96.88 166 PRO A N 1
ATOM 1279 C CA . PRO A 1 166 ? -18.116 -13.288 60.357 1.00 96.88 166 PRO A CA 1
ATOM 1280 C C . PRO A 1 166 ? -17.315 -13.314 61.677 1.00 96.88 166 PRO A C 1
ATOM 1282 O O . PRO A 1 166 ? -17.664 -12.608 62.621 1.00 96.88 166 PRO A O 1
ATOM 1285 N N . PRO A 1 167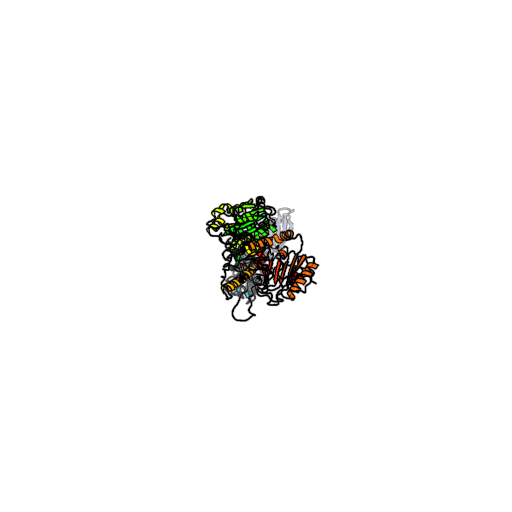 ? -16.207 -14.074 61.767 1.00 95.44 167 PRO A N 1
ATOM 1286 C CA . PRO A 1 167 ? -15.327 -14.049 62.938 1.00 95.44 167 PRO A CA 1
ATOM 1287 C C . PRO A 1 167 ? -14.760 -12.654 63.247 1.00 95.44 167 PRO A C 1
ATOM 1289 O O . PRO A 1 167 ? -14.492 -11.868 62.334 1.00 95.44 167 PRO A O 1
ATOM 1292 N N . ASP A 1 168 ? -14.489 -12.367 64.523 1.00 95.62 168 ASP A N 1
ATOM 1293 C CA . ASP A 1 168 ? -13.884 -11.098 64.948 1.00 95.62 168 ASP A CA 1
ATOM 1294 C C . ASP A 1 168 ? -12.525 -10.827 64.265 1.00 95.62 168 ASP A C 1
ATOM 1296 O O . ASP A 1 168 ? -11.651 -11.693 64.186 1.00 95.62 168 ASP A O 1
ATOM 1300 N N . ASN A 1 169 ? -12.338 -9.588 63.804 1.00 95.12 169 ASN A N 1
ATOM 1301 C CA . ASN A 1 169 ? -11.232 -9.093 62.972 1.00 95.12 169 ASN A CA 1
ATOM 1302 C C . ASN A 1 169 ? -11.168 -9.675 61.545 1.00 95.12 169 ASN A C 1
ATOM 1304 O O . ASN A 1 169 ? -10.125 -9.588 60.886 1.00 95.12 169 ASN A O 1
ATOM 1308 N N . SER A 1 170 ? -12.273 -10.221 61.025 1.00 95.50 170 SER A N 1
ATOM 1309 C CA . SER A 1 170 ? -12.370 -10.587 59.606 1.00 95.50 170 SER A CA 1
ATOM 1310 C C . SER A 1 170 ? -12.122 -9.382 58.696 1.00 95.50 170 SER A C 1
ATOM 1312 O O . SER A 1 170 ? -12.507 -8.252 59.000 1.00 95.50 170 SER A O 1
ATOM 1314 N N . THR A 1 171 ? -11.450 -9.628 57.572 1.00 94.88 171 THR A N 1
ATOM 1315 C CA . THR A 1 171 ? -11.027 -8.592 56.623 1.00 94.88 171 THR A CA 1
ATOM 1316 C C . THR A 1 171 ? -11.565 -8.902 55.232 1.00 94.88 171 THR A C 1
ATOM 1318 O O . THR A 1 171 ? -11.359 -10.002 54.725 1.00 94.88 171 THR A O 1
ATOM 1321 N N . PHE A 1 172 ? -12.196 -7.908 54.618 1.00 93.38 172 PHE A N 1
ATOM 1322 C CA . PHE A 1 172 ? -12.813 -7.958 53.295 1.00 93.38 172 PHE A CA 1
ATOM 1323 C C . PHE A 1 172 ? -12.390 -6.732 52.472 1.00 93.38 172 PHE A C 1
ATOM 1325 O O . PHE A 1 172 ? -11.768 -5.794 52.984 1.00 93.38 172 PHE A O 1
ATOM 1332 N N . ASN A 1 173 ? -12.718 -6.721 51.187 1.00 90.06 173 ASN A N 1
ATOM 1333 C CA . ASN A 1 173 ? -12.627 -5.551 50.321 1.00 90.06 173 ASN A CA 1
ATOM 1334 C C . ASN A 1 173 ? -14.010 -4.909 50.171 1.00 90.06 173 ASN A C 1
ATOM 1336 O O . ASN A 1 173 ? -15.043 -5.562 50.313 1.00 90.06 173 ASN A O 1
ATOM 1340 N N . GLN A 1 174 ? -14.036 -3.617 49.858 1.00 89.06 174 GLN A N 1
ATOM 1341 C CA . GLN A 1 174 ? -15.267 -2.913 49.527 1.00 89.06 174 GLN A CA 1
ATOM 1342 C C . GLN A 1 174 ? -15.978 -3.618 48.363 1.00 89.06 174 GLN A C 1
ATOM 1344 O O . GLN A 1 174 ? -15.401 -3.744 47.284 1.00 89.06 174 GLN A O 1
ATOM 1349 N N . GLY A 1 175 ? -17.222 -4.051 48.587 1.00 84.75 175 GLY A N 1
ATOM 1350 C CA . GLY A 1 175 ? -18.015 -4.789 47.602 1.00 84.75 175 GLY A CA 1
ATOM 1351 C C . GLY A 1 175 ? -18.100 -6.304 47.804 1.00 84.75 175 GLY A C 1
ATOM 1352 O O . GLY A 1 175 ? -18.942 -6.936 47.164 1.00 84.75 175 GLY A O 1
ATOM 1353 N N . ASP A 1 176 ? -17.272 -6.890 48.675 1.00 88.81 176 ASP A N 1
ATOM 1354 C CA . ASP A 1 176 ? -17.377 -8.308 49.043 1.00 88.81 176 ASP A CA 1
ATOM 1355 C C . ASP A 1 176 ? -18.705 -8.557 49.784 1.00 88.81 176 ASP A C 1
ATOM 1357 O O . ASP A 1 176 ? -19.076 -7.783 50.665 1.00 88.81 176 ASP A O 1
ATOM 1361 N N . ASP A 1 177 ? -19.423 -9.635 49.447 1.00 91.06 177 ASP A N 1
ATOM 1362 C CA . ASP A 1 177 ? -20.661 -10.021 50.139 1.00 91.06 177 ASP A CA 1
ATOM 1363 C C . ASP A 1 177 ? -20.343 -10.744 51.454 1.00 91.06 177 ASP A C 1
ATOM 1365 O O . ASP A 1 177 ? -19.690 -11.791 51.465 1.00 91.06 177 ASP A O 1
ATOM 1369 N N . ILE A 1 178 ? -20.782 -10.161 52.569 1.00 95.06 178 ILE A N 1
ATOM 1370 C CA . ILE A 1 178 ? -20.478 -10.622 53.924 1.00 95.06 178 ILE A CA 1
ATOM 1371 C C . ILE A 1 178 ? -21.759 -11.191 54.531 1.00 95.06 178 ILE A C 1
ATOM 1373 O O . ILE A 1 178 ? -22.730 -10.457 54.716 1.00 95.06 178 ILE A O 1
ATOM 1377 N N . SER A 1 179 ? -21.752 -12.488 54.851 1.00 96.75 179 SER A N 1
ATOM 1378 C CA . SER A 1 179 ? -22.815 -13.124 55.641 1.00 96.75 179 SER A CA 1
ATOM 1379 C C . SER A 1 179 ? -22.677 -12.731 57.111 1.00 96.75 179 SER A C 1
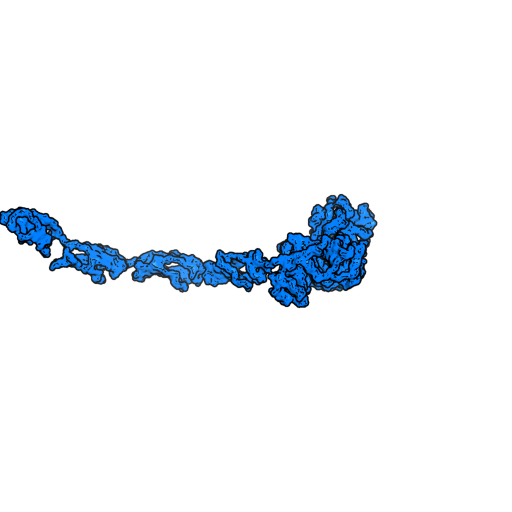ATOM 1381 O O . SER A 1 179 ? -21.581 -12.816 57.670 1.00 96.75 179 SER A O 1
ATOM 1383 N N . PHE A 1 180 ? -23.775 -12.324 57.729 1.00 97.31 180 PHE A N 1
ATOM 1384 C CA . PHE A 1 180 ? -23.904 -12.020 59.145 1.00 97.31 180 PHE A CA 1
ATOM 1385 C C . PHE A 1 180 ? -24.897 -13.006 59.750 1.00 97.31 180 PHE A C 1
ATOM 1387 O O . PHE A 1 180 ? -26.068 -13.012 59.376 1.00 97.31 180 PHE A O 1
ATOM 1394 N N . GLU A 1 181 ? -24.413 -13.838 60.667 1.00 97.44 181 GLU A N 1
ATOM 1395 C CA . GLU A 1 181 ? -25.170 -14.942 61.264 1.00 97.44 181 GLU A CA 1
ATOM 1396 C C . GLU A 1 181 ? -25.108 -14.830 62.788 1.00 97.44 181 GLU A C 1
ATOM 1398 O O . GLU A 1 181 ? -24.060 -14.465 63.340 1.00 97.44 181 GLU A O 1
ATOM 1403 N N . GLY A 1 182 ? -26.210 -15.125 63.480 1.00 94.94 182 GLY A N 1
ATOM 1404 C CA . GLY A 1 182 ? -26.256 -15.035 64.938 1.00 94.94 182 GLY A CA 1
ATOM 1405 C C . GLY A 1 182 ? -27.227 -15.995 65.617 1.00 94.94 182 GLY A C 1
ATOM 1406 O O . GLY A 1 182 ? -28.334 -16.256 65.155 1.00 94.94 182 GLY A O 1
ATOM 1407 N N . THR A 1 183 ? -26.839 -16.483 66.789 1.00 95.00 183 THR A N 1
ATOM 1408 C CA . THR A 1 183 ? -27.624 -17.427 67.591 1.00 95.00 183 THR A CA 1
ATOM 1409 C C . THR A 1 183 ? -28.116 -16.794 68.886 1.00 95.00 183 THR A C 1
ATOM 1411 O O . THR A 1 183 ? -27.391 -16.075 69.571 1.00 95.00 183 THR A O 1
ATOM 1414 N N . TYR A 1 184 ? -29.375 -17.066 69.247 1.00 93.62 184 TYR A N 1
ATOM 1415 C CA . TYR A 1 184 ? -30.008 -16.541 70.460 1.00 93.62 184 TYR A CA 1
ATOM 1416 C C . TYR A 1 184 ? -30.647 -17.638 71.311 1.00 93.62 184 TYR A C 1
ATOM 1418 O O . TYR A 1 184 ? -31.041 -18.692 70.809 1.00 93.62 184 TYR A O 1
ATOM 1426 N N . THR A 1 185 ? -30.790 -17.372 72.611 1.00 91.12 185 THR A N 1
ATOM 1427 C CA . THR A 1 185 ? -31.600 -18.197 73.520 1.00 91.12 185 THR A CA 1
ATOM 1428 C C . THR A 1 185 ? -32.399 -17.315 74.480 1.00 91.12 185 THR A C 1
ATOM 1430 O O . THR A 1 185 ? -31.950 -16.223 74.818 1.00 91.12 185 THR A O 1
ATOM 1433 N N . GLY A 1 186 ? -33.575 -17.779 74.914 1.00 86.62 186 GLY A N 1
ATOM 1434 C CA . GLY A 1 186 ? -34.442 -17.066 75.863 1.00 86.62 186 GLY A CA 1
ATOM 1435 C C . GLY A 1 186 ? -35.296 -15.938 75.262 1.00 86.62 186 GLY A C 1
ATOM 1436 O O . GLY A 1 186 ? -35.440 -15.837 74.045 1.00 86.62 186 GLY A O 1
ATOM 1437 N N . GLY A 1 187 ? -35.869 -15.109 76.143 1.00 85.56 187 GLY A N 1
ATOM 1438 C CA . GLY A 1 187 ? -36.735 -13.970 75.805 1.00 85.56 187 GLY A CA 1
ATOM 1439 C C . GLY A 1 187 ? -38.216 -14.284 75.527 1.00 85.56 187 GLY A C 1
ATOM 1440 O O . GLY A 1 187 ? -38.602 -15.424 75.263 1.00 85.56 187 GLY A O 1
ATOM 1441 N N . VAL A 1 188 ? -39.053 -13.242 75.589 1.00 84.19 188 VAL A N 1
ATOM 1442 C CA . VAL A 1 188 ? -40.506 -13.269 75.314 1.00 84.19 188 VAL A CA 1
ATOM 1443 C C . VAL A 1 188 ? -40.816 -12.770 73.896 1.00 84.19 188 VAL A C 1
ATOM 1445 O O . VAL A 1 188 ? -40.439 -11.659 73.527 1.00 84.19 188 VAL A O 1
ATOM 1448 N N . TRP A 1 189 ? -41.550 -13.550 73.097 1.00 83.12 189 TRP A N 1
ATOM 1449 C CA . TRP A 1 189 ? -41.949 -13.139 71.742 1.00 83.12 189 TRP A CA 1
ATOM 1450 C C . TRP A 1 189 ? -42.970 -11.980 71.733 1.00 83.12 189 TRP A C 1
ATOM 1452 O O . TRP A 1 189 ? -43.830 -11.929 72.612 1.00 83.12 189 TRP A O 1
ATOM 1462 N N . PRO A 1 190 ? -42.960 -11.102 70.707 1.00 87.88 190 PRO A N 1
ATOM 1463 C CA . PRO A 1 190 ? -42.011 -11.048 69.589 1.00 87.88 190 PRO A CA 1
ATOM 1464 C C . PRO A 1 190 ? -40.614 -10.522 69.952 1.00 87.88 190 PRO A C 1
ATOM 1466 O O . PRO A 1 190 ? -40.459 -9.673 70.825 1.00 87.88 190 PRO A O 1
ATOM 1469 N N . LEU A 1 191 ? -39.607 -11.006 69.220 1.00 91.06 191 LEU A N 1
ATOM 1470 C CA . LEU A 1 191 ? -38.225 -10.526 69.295 1.00 91.06 191 LEU A CA 1
ATOM 1471 C C . LEU A 1 191 ? -37.942 -9.501 68.186 1.00 91.06 191 LEU A C 1
ATOM 1473 O O . LEU A 1 191 ? -38.552 -9.535 67.121 1.00 91.06 191 LEU A O 1
ATOM 1477 N N . THR A 1 192 ? -36.995 -8.594 68.417 1.00 95.38 192 THR A N 1
ATOM 1478 C CA . THR A 1 192 ? -36.479 -7.649 67.413 1.00 95.38 192 THR A CA 1
ATOM 1479 C C . THR A 1 192 ? -34.957 -7.696 67.399 1.00 95.38 192 THR A C 1
ATOM 1481 O O . THR A 1 192 ? -34.323 -7.361 68.397 1.00 95.38 192 THR A O 1
ATOM 1484 N N . PHE A 1 193 ? -34.375 -8.075 66.263 1.00 97.25 193 PHE A N 1
ATOM 1485 C CA . PHE A 1 193 ? -32.936 -8.104 66.011 1.00 97.25 193 PHE A CA 1
ATOM 1486 C C . PHE A 1 193 ? -32.525 -6.838 65.259 1.00 97.25 193 PHE A C 1
ATOM 1488 O O . PHE A 1 193 ? -33.174 -6.443 64.291 1.00 97.25 193 PHE A O 1
ATOM 1495 N N . THR A 1 194 ? -31.459 -6.179 65.705 1.00 97.38 194 THR A N 1
ATOM 1496 C CA . THR A 1 194 ? -30.920 -4.950 65.110 1.00 97.38 194 THR A CA 1
ATOM 1497 C C . THR A 1 194 ? -29.403 -5.050 65.024 1.00 97.38 194 THR A C 1
ATOM 1499 O O . THR A 1 194 ? -28.729 -5.146 66.049 1.00 97.38 194 THR A O 1
ATOM 1502 N N . TRP A 1 195 ? -28.865 -4.982 63.811 1.00 97.94 195 TRP A N 1
ATOM 1503 C CA . TRP A 1 195 ? -27.430 -4.915 63.561 1.00 97.94 195 TRP A CA 1
ATOM 1504 C C . TRP A 1 195 ? -27.021 -3.481 63.252 1.00 97.94 195 TRP A C 1
ATOM 1506 O O . TRP A 1 195 ? -27.594 -2.831 62.374 1.00 97.94 195 TRP A O 1
ATOM 1516 N N . THR A 1 196 ? -25.985 -2.995 63.926 1.00 97.62 196 THR A N 1
ATOM 1517 C CA . THR A 1 196 ? -25.447 -1.648 63.711 1.00 97.62 196 THR A CA 1
ATOM 1518 C C . THR A 1 196 ? -23.951 -1.676 63.446 1.00 97.62 196 THR A C 1
ATOM 1520 O O . THR A 1 196 ? -23.226 -2.488 64.008 1.00 97.62 196 THR A O 1
ATOM 1523 N N . SER A 1 197 ? -23.487 -0.755 62.608 1.00 97.56 197 SER A N 1
ATOM 1524 C CA . SER A 1 197 ? -22.088 -0.393 62.445 1.00 97.56 197 SER A CA 1
ATOM 1525 C C . SER A 1 197 ? -21.846 1.003 63.019 1.00 97.56 197 SER A C 1
ATOM 1527 O O . SER A 1 197 ? -22.632 1.925 62.801 1.00 97.56 197 SER A O 1
ATOM 1529 N N . ASN A 1 198 ? -20.704 1.191 63.678 1.00 97.12 198 ASN A N 1
ATOM 1530 C CA . ASN A 1 198 ? -20.180 2.510 64.055 1.00 97.12 198 ASN A CA 1
ATOM 1531 C C . ASN A 1 198 ? -19.934 3.471 62.867 1.00 97.12 198 ASN A C 1
ATOM 1533 O O . ASN A 1 198 ? -19.798 4.670 63.103 1.00 97.12 198 ASN A O 1
ATOM 1537 N N . ILE A 1 199 ? -19.838 2.965 61.629 1.00 96.19 199 ILE A N 1
ATOM 1538 C CA . ILE A 1 199 ? -19.628 3.763 60.408 1.00 96.19 199 ILE A CA 1
ATOM 1539 C C . ILE A 1 199 ? -20.945 3.921 59.637 1.00 96.19 199 ILE A C 1
ATOM 1541 O O . ILE A 1 199 ? -21.378 5.045 59.394 1.00 96.19 199 ILE A O 1
ATOM 1545 N N . ASP A 1 200 ? -21.608 2.809 59.299 1.00 94.88 200 ASP A N 1
ATOM 1546 C CA . ASP A 1 200 ? -22.783 2.810 58.407 1.00 94.88 200 ASP A CA 1
ATOM 1547 C C . ASP A 1 200 ? -24.139 2.915 59.137 1.00 94.88 200 ASP A C 1
ATOM 1549 O O . ASP A 1 200 ? -25.194 2.939 58.502 1.00 94.88 200 ASP A O 1
ATOM 1553 N N . GLY A 1 201 ? -24.146 2.993 60.472 1.00 95.44 201 GLY A N 1
ATOM 1554 C CA . GLY A 1 201 ? -25.372 3.073 61.267 1.00 95.44 201 GLY A CA 1
ATOM 1555 C C . GLY A 1 201 ? -26.138 1.749 61.291 1.00 95.44 201 GLY A C 1
ATOM 1556 O O . GLY A 1 201 ? -25.542 0.689 61.447 1.00 95.44 201 GLY A O 1
ATOM 1557 N N . ASN A 1 202 ? -27.467 1.787 61.182 1.00 95.88 202 ASN A N 1
ATOM 1558 C CA . ASN A 1 202 ? -28.283 0.570 61.151 1.00 95.88 202 ASN A CA 1
ATOM 1559 C C . ASN A 1 202 ? -28.090 -0.183 59.825 1.00 95.88 202 ASN A C 1
ATOM 1561 O O . ASN A 1 202 ? -28.440 0.343 58.768 1.00 95.88 202 ASN A O 1
ATOM 1565 N N . ILE A 1 203 ? -27.560 -1.407 59.881 1.00 96.50 203 ILE A N 1
ATOM 1566 C CA . ILE A 1 203 ? -27.248 -2.209 58.689 1.00 96.50 203 ILE A CA 1
ATOM 1567 C C . ILE A 1 203 ? -28.275 -3.311 58.407 1.00 96.50 203 ILE A C 1
ATOM 1569 O O . ILE A 1 203 ? -28.411 -3.683 57.241 1.00 96.50 203 ILE A O 1
ATOM 1573 N N . TYR A 1 204 ? -29.021 -3.771 59.421 1.00 97.00 204 TYR A N 1
ATOM 1574 C CA . TYR A 1 204 ? -30.156 -4.695 59.285 1.00 97.00 204 TYR A CA 1
ATOM 1575 C C . TYR A 1 204 ? -31.088 -4.622 60.505 1.00 97.00 204 TYR A C 1
ATOM 1577 O O . TYR A 1 204 ? -30.644 -4.410 61.633 1.00 97.00 204 TYR A O 1
ATOM 1585 N N . THR A 1 205 ? -32.392 -4.810 60.296 1.00 94.94 205 THR A N 1
ATOM 1586 C CA . THR A 1 205 ? -33.382 -4.921 61.380 1.00 94.94 205 THR A CA 1
ATOM 1587 C C . THR A 1 205 ? -34.479 -5.888 60.972 1.00 94.94 205 THR A C 1
ATOM 1589 O O . THR A 1 205 ? -35.061 -5.728 59.897 1.00 94.94 205 THR A O 1
ATOM 1592 N N . HIS A 1 206 ? -34.783 -6.865 61.823 1.00 94.75 206 HIS A N 1
ATOM 1593 C CA . HIS A 1 206 ? -35.785 -7.882 61.529 1.00 94.75 206 HIS A CA 1
ATOM 1594 C C . HIS A 1 206 ? -36.416 -8.451 62.808 1.00 94.75 206 HIS A C 1
ATOM 1596 O O . HIS A 1 206 ? -35.784 -8.499 63.860 1.00 94.75 206 HIS A O 1
ATOM 1602 N N . ASN A 1 207 ? -37.674 -8.892 62.728 1.00 90.62 207 ASN A N 1
ATOM 1603 C CA . ASN A 1 207 ? -38.488 -9.237 63.907 1.00 90.62 207 ASN A CA 1
ATOM 1604 C C . ASN A 1 207 ? -38.634 -10.756 64.123 1.00 90.62 207 ASN A C 1
ATOM 1606 O O . ASN A 1 207 ? -39.581 -11.210 64.766 1.00 90.62 207 ASN A O 1
ATOM 1610 N N . VAL A 1 208 ? -37.780 -11.554 63.474 1.00 83.38 208 VAL A N 1
ATOM 1611 C CA . VAL A 1 208 ? -37.946 -13.019 63.418 1.00 83.38 208 VAL A CA 1
ATOM 1612 C C . VAL A 1 208 ? -36.626 -13.786 63.337 1.00 83.38 208 VAL A C 1
ATOM 1614 O O . VAL A 1 208 ? -36.535 -14.897 63.847 1.00 83.38 208 VAL A O 1
ATOM 1617 N N . ASP A 1 209 ? -35.629 -13.199 62.679 1.00 89.94 209 ASP A N 1
ATOM 1618 C CA . ASP A 1 209 ? -34.422 -13.879 62.209 1.00 89.94 209 ASP A CA 1
ATOM 1619 C C . ASP A 1 209 ? -33.247 -12.885 62.261 1.00 89.94 209 ASP A C 1
ATOM 1621 O O . ASP A 1 209 ? -33.405 -11.789 61.705 1.00 89.94 209 ASP A O 1
ATOM 1625 N N . PRO A 1 210 ? -32.137 -13.190 62.958 1.00 92.81 210 PRO A N 1
ATOM 1626 C CA . PRO A 1 210 ? -30.950 -12.342 62.976 1.00 92.81 210 PRO A CA 1
ATOM 1627 C C . PRO A 1 210 ? -30.143 -12.385 61.670 1.00 92.81 210 PRO A C 1
ATOM 1629 O O . PRO A 1 210 ? -29.392 -11.438 61.437 1.00 92.81 210 PRO A O 1
ATOM 1632 N N . ASP A 1 211 ? -30.285 -13.403 60.822 1.00 96.44 211 ASP A N 1
ATOM 1633 C CA . ASP A 1 211 ? -29.336 -13.646 59.731 1.00 96.44 211 ASP A CA 1
ATOM 1634 C C . ASP A 1 211 ? -29.607 -12.763 58.493 1.00 96.44 211 ASP A C 1
ATOM 1636 O O . ASP A 1 211 ? -30.758 -12.495 58.122 1.00 96.44 211 ASP A O 1
ATOM 1640 N N . PHE A 1 212 ? -28.540 -12.290 57.835 1.00 96.56 212 PHE A N 1
ATOM 1641 C CA . PHE A 1 212 ? -28.587 -11.544 56.564 1.00 96.56 212 PHE A CA 1
ATOM 1642 C C . PHE A 1 212 ? -27.220 -11.514 55.857 1.00 96.56 212 PHE A C 1
ATOM 1644 O O . PHE A 1 212 ? -26.203 -11.842 56.455 1.00 96.56 212 PHE A O 1
ATOM 1651 N N . SER A 1 213 ? -27.161 -11.057 54.600 1.00 95.56 213 SER A N 1
ATOM 1652 C CA . SER A 1 213 ? -25.889 -10.692 53.952 1.00 95.56 213 SER A CA 1
ATOM 1653 C C . SER A 1 213 ? -25.851 -9.220 53.539 1.00 95.56 213 SER A C 1
ATOM 1655 O O . SER A 1 213 ? -26.890 -8.572 53.356 1.00 95.56 213 SER A O 1
ATOM 1657 N N . LYS A 1 214 ? -24.642 -8.661 53.431 1.00 93.62 214 LYS A N 1
ATOM 1658 C CA . LYS A 1 214 ? -24.418 -7.267 53.040 1.00 93.62 214 LYS A CA 1
ATOM 1659 C C . LYS A 1 214 ? -23.085 -7.099 52.323 1.00 93.62 214 LYS A C 1
ATOM 1661 O O . LYS A 1 214 ? -22.040 -7.456 52.855 1.00 93.62 214 LYS A O 1
ATOM 1666 N N . ASN A 1 215 ? -23.129 -6.444 51.165 1.00 90.56 215 ASN A N 1
ATOM 1667 C CA . ASN A 1 215 ? -21.967 -6.202 50.305 1.00 90.56 215 ASN A CA 1
ATOM 1668 C C . ASN A 1 215 ? -21.562 -4.720 50.171 1.00 90.56 215 ASN A C 1
ATOM 1670 O O . ASN A 1 215 ? -20.624 -4.389 49.452 1.00 90.56 215 ASN A O 1
ATOM 1674 N N . ASN A 1 216 ? -22.279 -3.808 50.833 1.00 89.00 216 ASN A N 1
ATOM 1675 C CA . ASN A 1 216 ? -22.130 -2.360 50.662 1.00 89.00 216 ASN A CA 1
ATOM 1676 C C . ASN A 1 216 ? -21.744 -1.624 51.954 1.00 89.00 216 ASN A C 1
ATOM 1678 O O . ASN A 1 216 ? -22.251 -0.534 52.222 1.00 89.00 216 ASN A O 1
ATOM 1682 N N . LEU A 1 217 ? -20.872 -2.229 52.765 1.00 92.19 217 LEU A N 1
ATOM 1683 C CA . LEU A 1 217 ? -20.218 -1.525 53.869 1.00 92.19 217 LEU A CA 1
ATOM 1684 C C . LEU A 1 217 ? -19.202 -0.501 53.334 1.00 92.19 217 LEU A C 1
ATOM 1686 O O . LEU A 1 217 ? -18.559 -0.716 52.300 1.00 92.19 217 LEU A O 1
ATOM 1690 N N . SER A 1 218 ? -19.072 0.625 54.035 1.00 91.44 218 SER A N 1
ATOM 1691 C CA . SER A 1 218 ? -18.071 1.656 53.733 1.00 91.44 218 SER A CA 1
ATOM 1692 C C . SER A 1 218 ? -16.636 1.144 53.925 1.00 91.44 218 SER A C 1
ATOM 1694 O O . SER A 1 218 ? -16.406 0.122 54.552 1.00 91.44 218 SER A O 1
ATOM 1696 N N . VAL A 1 219 ? -15.631 1.859 53.409 1.00 90.69 219 VAL A N 1
ATOM 1697 C CA . VAL A 1 219 ? -14.218 1.545 53.702 1.00 90.69 219 VAL A CA 1
ATOM 1698 C C . VAL A 1 219 ? -13.872 1.978 55.128 1.00 90.69 219 VAL A C 1
ATOM 1700 O O . VAL A 1 219 ? -14.080 3.138 55.490 1.00 90.69 219 VAL A O 1
ATOM 1703 N N . GLY A 1 220 ? -13.274 1.083 55.916 1.00 92.69 220 GLY A N 1
ATOM 1704 C CA . GLY A 1 220 ? -12.829 1.376 57.277 1.00 92.69 220 GLY A CA 1
ATOM 1705 C C . GLY A 1 220 ? -12.813 0.164 58.207 1.00 92.69 220 GLY A C 1
ATOM 1706 O O . GLY A 1 220 ? -12.955 -0.982 57.790 1.00 92.69 220 GLY A O 1
ATOM 1707 N N . THR A 1 221 ? -12.623 0.425 59.501 1.00 96.25 221 THR A N 1
ATOM 1708 C CA . THR A 1 221 ? -12.733 -0.585 60.562 1.00 96.25 221 THR A CA 1
ATOM 1709 C C . THR A 1 221 ? -14.070 -0.417 61.273 1.00 96.25 221 THR A C 1
ATOM 1711 O O . THR A 1 221 ? -14.288 0.559 61.998 1.00 96.25 221 THR A O 1
ATOM 1714 N N . HIS A 1 222 ? -14.962 -1.374 61.053 1.00 97.44 222 HIS A N 1
ATOM 1715 C CA . HIS A 1 222 ? -16.300 -1.406 61.611 1.00 97.44 222 HIS A CA 1
ATOM 1716 C C . HIS A 1 222 ? -16.280 -2.146 62.945 1.00 97.44 222 HIS A C 1
ATOM 1718 O O . HIS A 1 222 ? -15.804 -3.274 63.021 1.00 97.44 222 HIS A O 1
ATOM 1724 N N . THR A 1 223 ? -16.864 -1.547 63.975 1.00 97.56 223 THR A N 1
ATOM 1725 C CA . THR A 1 223 ? -17.438 -2.295 65.094 1.00 97.56 223 THR A CA 1
ATOM 1726 C C . THR A 1 223 ? -18.877 -2.599 64.711 1.00 97.56 223 THR A C 1
ATOM 1728 O O . THR A 1 223 ? -19.662 -1.671 64.489 1.00 97.56 223 THR A O 1
ATOM 1731 N N . ILE A 1 224 ? -19.190 -3.883 64.577 1.00 98.06 224 ILE A N 1
ATOM 1732 C CA . ILE A 1 224 ? -20.522 -4.400 64.280 1.00 98.06 224 ILE A CA 1
ATOM 1733 C C . ILE A 1 224 ? -21.136 -4.879 65.594 1.00 98.06 224 ILE A C 1
ATOM 1735 O O . ILE A 1 224 ? -20.539 -5.704 66.280 1.00 98.06 224 ILE A O 1
ATOM 1739 N N . THR A 1 225 ? -22.320 -4.374 65.928 1.00 97.75 225 THR A N 1
ATOM 1740 C CA . THR A 1 225 ? -23.070 -4.728 67.139 1.00 97.75 225 THR A CA 1
ATOM 1741 C C . THR A 1 225 ? -24.401 -5.347 66.748 1.00 97.75 225 THR A C 1
ATOM 1743 O O . THR A 1 225 ? -25.212 -4.678 66.101 1.00 97.75 225 THR A O 1
ATOM 1746 N N . LEU A 1 226 ? -24.656 -6.573 67.196 1.00 97.75 226 LEU A N 1
ATOM 1747 C CA . LEU A 1 226 ? -25.965 -7.216 67.142 1.00 97.75 226 LEU A CA 1
ATOM 1748 C C . LEU A 1 226 ? -26.680 -6.990 68.474 1.00 97.75 226 LEU A C 1
ATOM 1750 O O . LEU A 1 226 ? -26.149 -7.316 69.530 1.00 97.75 226 LEU A O 1
ATOM 1754 N N . THR A 1 227 ? -27.884 -6.425 68.427 1.00 96.75 227 THR A N 1
ATOM 1755 C CA . THR A 1 227 ? -28.792 -6.268 69.572 1.00 96.75 227 THR A CA 1
ATOM 1756 C C . THR A 1 227 ? -30.057 -7.078 69.336 1.00 96.75 227 THR A C 1
ATOM 1758 O O . THR A 1 227 ? -30.670 -6.947 68.279 1.00 96.75 227 THR A O 1
ATOM 1761 N N . VAL A 1 228 ? -30.483 -7.859 70.325 1.00 96.00 228 VAL A N 1
ATOM 1762 C CA . VAL A 1 228 ? -31.826 -8.450 70.372 1.00 96.00 228 VAL A CA 1
ATOM 1763 C C . VAL A 1 228 ? -32.618 -7.830 71.521 1.00 96.00 228 VAL A C 1
ATOM 1765 O O . VAL A 1 228 ? -32.082 -7.651 72.616 1.00 96.00 228 VAL A O 1
ATOM 1768 N N . THR A 1 229 ? -33.885 -7.514 71.266 1.00 93.44 229 THR A N 1
ATOM 1769 C CA . THR A 1 229 ? -34.853 -6.995 72.243 1.00 93.44 229 THR A CA 1
ATOM 1770 C C . THR A 1 229 ? -36.090 -7.886 72.253 1.00 93.44 229 THR A C 1
ATOM 1772 O O . THR A 1 229 ? -36.586 -8.235 71.182 1.00 93.44 229 THR A O 1
ATOM 1775 N N . ASP A 1 230 ? -36.604 -8.230 73.432 1.00 90.12 230 ASP A N 1
ATOM 1776 C CA . ASP A 1 230 ? -37.829 -9.019 73.598 1.00 90.12 230 ASP A CA 1
ATOM 1777 C C . ASP A 1 230 ? -39.060 -8.172 73.979 1.00 90.12 230 ASP A C 1
ATOM 1779 O O . ASP A 1 230 ? -38.955 -6.986 74.303 1.00 90.12 230 ASP A O 1
ATOM 1783 N N . ASN A 1 231 ? -40.245 -8.786 73.955 1.00 85.56 231 ASN A N 1
ATOM 1784 C CA . ASN A 1 231 ? -41.516 -8.116 74.250 1.00 85.56 231 ASN A CA 1
ATOM 1785 C C . ASN A 1 231 ? -41.670 -7.680 75.721 1.00 85.56 231 ASN A C 1
ATOM 1787 O O . ASN A 1 231 ? -42.487 -6.812 76.022 1.00 85.56 231 ASN A O 1
ATOM 1791 N N . SER A 1 232 ? -40.873 -8.239 76.639 1.00 82.00 232 SER A N 1
ATOM 1792 C CA . SER A 1 232 ? -40.802 -7.793 78.038 1.00 82.00 232 SER A CA 1
ATOM 1793 C C . SER A 1 232 ? -39.864 -6.589 78.237 1.00 82.00 232 SER A C 1
ATOM 1795 O O . SER A 1 232 ? -39.799 -6.025 79.330 1.00 82.00 232 SER A O 1
ATOM 1797 N N . GLY A 1 233 ? -39.156 -6.168 77.180 1.00 84.50 233 GLY A N 1
ATOM 1798 C CA . GLY A 1 233 ? -38.158 -5.099 77.203 1.00 84.50 233 GLY A CA 1
ATOM 1799 C C . GLY A 1 233 ? -36.757 -5.567 77.607 1.00 84.50 233 GLY A C 1
ATOM 1800 O O . GLY A 1 233 ? -35.894 -4.732 77.881 1.00 84.50 233 GLY A O 1
ATOM 1801 N N . GLN A 1 234 ? -36.513 -6.879 77.658 1.00 89.00 234 GLN A N 1
ATOM 1802 C CA . GLN A 1 234 ? -35.194 -7.447 77.917 1.00 89.00 234 GLN A CA 1
ATOM 1803 C C . GLN A 1 234 ? -34.311 -7.305 76.671 1.00 89.00 234 GLN A C 1
ATOM 1805 O O . GLN A 1 234 ? -34.783 -7.502 75.553 1.00 89.00 234 GLN A O 1
ATOM 1810 N N . THR A 1 235 ? -33.027 -6.987 76.852 1.00 93.38 235 THR A N 1
ATOM 1811 C CA . THR A 1 235 ? -32.081 -6.806 75.739 1.00 93.38 235 THR A CA 1
ATOM 1812 C C . THR A 1 235 ? -30.789 -7.580 75.953 1.00 93.38 235 THR A C 1
ATOM 1814 O O . THR A 1 235 ? -30.249 -7.564 77.061 1.00 93.38 235 THR A O 1
ATOM 1817 N N . ALA A 1 236 ? -30.239 -8.151 74.883 1.00 95.50 236 ALA A N 1
ATOM 1818 C CA . ALA A 1 236 ? -28.893 -8.719 74.852 1.00 95.50 236 ALA A CA 1
ATOM 1819 C C . ALA A 1 236 ? -28.110 -8.185 73.644 1.00 95.50 236 ALA A C 1
ATOM 1821 O O . ALA A 1 236 ? -28.701 -7.839 72.619 1.00 95.50 236 ALA A O 1
ATOM 1822 N N . THR A 1 237 ? -26.783 -8.106 73.767 1.00 96.88 237 THR A N 1
ATOM 1823 C CA . THR A 1 237 ? -25.898 -7.554 72.729 1.00 96.88 237 THR A CA 1
ATOM 1824 C C . THR A 1 237 ? -24.606 -8.347 72.594 1.00 96.88 237 THR A C 1
ATOM 1826 O O . THR A 1 237 ? -24.019 -8.701 73.616 1.00 96.88 237 THR A O 1
ATOM 1829 N N . ASP A 1 238 ? -24.114 -8.497 71.366 1.00 98.00 238 ASP A N 1
ATOM 1830 C CA . ASP A 1 238 ? -22.765 -8.991 71.064 1.00 98.00 238 ASP A CA 1
ATOM 1831 C C . ASP A 1 238 ? -22.084 -8.111 69.996 1.00 98.00 238 ASP A C 1
ATOM 1833 O O . ASP A 1 238 ? -22.761 -7.373 69.270 1.00 98.00 238 ASP A O 1
ATOM 1837 N N . THR A 1 239 ? -20.749 -8.129 69.932 1.00 97.62 239 THR A N 1
ATOM 1838 C CA . THR A 1 239 ? -19.952 -7.225 69.085 1.00 97.62 239 THR A CA 1
ATOM 1839 C C . THR A 1 239 ? -18.726 -7.881 68.460 1.00 97.62 239 THR A C 1
ATOM 1841 O O . THR A 1 239 ? -17.933 -8.499 69.168 1.00 97.62 239 THR A O 1
ATOM 1844 N N . ILE A 1 240 ? -18.487 -7.603 67.176 1.00 98.00 240 ILE A N 1
ATOM 1845 C CA . ILE A 1 240 ? -17.273 -7.993 66.441 1.00 98.00 240 ILE A CA 1
ATOM 1846 C C . ILE A 1 240 ? -16.640 -6.801 65.707 1.00 98.00 240 ILE A C 1
ATOM 1848 O O . ILE A 1 240 ? -17.276 -5.771 65.469 1.00 98.00 240 ILE A O 1
ATOM 1852 N N . THR A 1 241 ? -15.391 -6.966 65.283 1.00 97.56 241 THR A N 1
ATOM 1853 C CA . THR A 1 241 ? -14.660 -6.051 64.402 1.00 97.56 241 THR A CA 1
ATOM 1854 C C . THR A 1 241 ? -14.606 -6.608 62.980 1.00 97.56 241 THR A C 1
ATOM 1856 O O . THR A 1 241 ? -14.220 -7.757 62.780 1.00 97.56 241 THR A O 1
ATOM 1859 N N . VAL A 1 242 ? -14.924 -5.788 61.977 1.00 97.19 242 VAL A N 1
ATOM 1860 C CA . VAL A 1 242 ? -14.807 -6.129 60.547 1.00 97.19 242 VAL A CA 1
ATOM 1861 C C . VAL A 1 242 ? -14.019 -5.035 59.826 1.00 97.19 242 VAL A C 1
ATOM 1863 O O . VAL A 1 242 ? -14.298 -3.849 59.996 1.00 97.19 242 VAL A O 1
ATOM 1866 N N . ILE A 1 243 ? -13.016 -5.407 59.031 1.00 96.44 243 ILE A N 1
ATOM 1867 C CA . ILE A 1 243 ? -12.146 -4.466 58.309 1.00 96.44 243 ILE A CA 1
ATOM 1868 C C . ILE A 1 243 ? -12.487 -4.501 56.818 1.00 96.44 243 ILE A C 1
ATOM 1870 O O . ILE A 1 243 ? -12.348 -5.543 56.183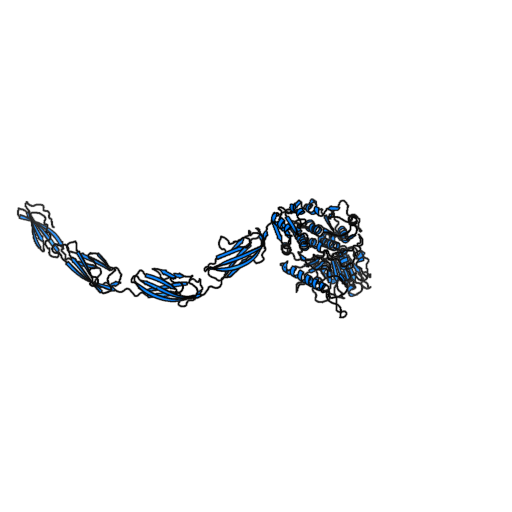 1.00 96.44 243 ILE A O 1
ATOM 1874 N N . ILE A 1 244 ? -12.887 -3.362 56.255 1.00 94.88 244 ILE A N 1
ATOM 1875 C CA . ILE A 1 244 ? -13.186 -3.191 54.830 1.00 94.88 244 ILE A CA 1
ATOM 1876 C C . ILE A 1 244 ? -12.078 -2.356 54.184 1.00 94.88 244 ILE A C 1
ATOM 1878 O O . ILE A 1 244 ? -11.941 -1.159 54.451 1.00 94.88 244 ILE A O 1
ATOM 1882 N N . ASN A 1 245 ? -11.278 -2.988 53.327 1.00 89.94 245 ASN A N 1
ATOM 1883 C CA . ASN A 1 245 ? -10.244 -2.322 52.536 1.00 89.94 245 ASN A CA 1
ATOM 1884 C C . ASN A 1 245 ? -10.842 -1.621 51.301 1.00 89.94 245 ASN A C 1
ATOM 1886 O O . ASN A 1 245 ? -11.871 -2.068 50.791 1.00 89.94 245 ASN A O 1
ATOM 1890 N N . PRO A 1 246 ? -10.192 -0.572 50.756 1.00 84.50 246 PRO A N 1
ATOM 1891 C CA . PRO A 1 246 ? -10.534 -0.048 49.434 1.00 84.50 246 PRO A CA 1
ATOM 1892 C C . PRO A 1 246 ? -10.476 -1.146 48.365 1.00 84.50 246 PRO A C 1
ATOM 1894 O O . PRO A 1 246 ? -9.597 -2.010 48.418 1.00 84.50 246 PRO A O 1
ATOM 1897 N N . SER A 1 247 ? -11.362 -1.088 47.369 1.00 81.12 247 SER A N 1
ATOM 1898 C CA . SER A 1 247 ? -11.258 -1.957 46.194 1.00 81.12 247 SER A CA 1
ATOM 1899 C C . SER A 1 247 ? -9.965 -1.678 45.410 1.00 81.12 247 SER A C 1
ATOM 1901 O O . SER A 1 247 ? -9.394 -0.582 45.449 1.00 81.12 247 SER A O 1
ATOM 1903 N N . ILE A 1 248 ? -9.478 -2.686 44.683 1.00 83.38 248 ILE A N 1
ATOM 1904 C CA . ILE A 1 248 ? -8.393 -2.499 43.709 1.00 83.38 248 ILE A CA 1
ATOM 1905 C C . ILE A 1 248 ? -8.828 -1.498 42.619 1.00 83.38 248 ILE A C 1
ATOM 1907 O O . ILE A 1 248 ? -9.996 -1.519 42.236 1.00 83.38 248 ILE A O 1
ATOM 1911 N N . PRO A 1 249 ? -7.939 -0.635 42.084 1.00 86.94 249 PRO A N 1
ATOM 1912 C CA . PRO A 1 249 ? -8.329 0.386 41.108 1.00 86.94 249 PRO A CA 1
ATOM 1913 C C . PRO A 1 249 ? -8.993 -0.197 39.855 1.00 86.94 249 PRO A C 1
ATOM 1915 O O . PRO A 1 249 ? -8.492 -1.164 39.282 1.00 86.94 249 PRO A O 1
ATOM 1918 N N . LEU A 1 250 ? -10.091 0.420 39.410 1.00 93.06 250 LEU A N 1
ATOM 1919 C CA . LEU A 1 250 ? -10.776 0.038 38.176 1.00 93.06 250 LEU A CA 1
ATOM 1920 C C . LEU A 1 250 ? -9.922 0.373 36.944 1.00 93.06 250 LEU A C 1
ATOM 1922 O O . LEU A 1 250 ? -9.423 1.489 36.779 1.00 93.06 250 LEU A O 1
ATOM 1926 N N . THR A 1 251 ? -9.823 -0.588 36.035 1.00 95.06 251 THR A N 1
ATOM 1927 C CA . THR A 1 251 ? -9.155 -0.482 34.736 1.00 95.06 251 THR A CA 1
ATOM 1928 C C . THR A 1 251 ? -10.132 -0.855 33.627 1.00 95.06 251 THR A C 1
ATOM 1930 O O . THR A 1 251 ? -10.859 -1.842 33.748 1.00 95.06 251 THR A O 1
ATOM 1933 N N . ALA A 1 252 ? -10.148 -0.061 32.559 1.00 97.19 252 ALA A N 1
ATOM 1934 C CA . ALA A 1 252 ? -10.807 -0.373 31.295 1.00 97.19 252 ALA A CA 1
ATOM 1935 C C . ALA A 1 252 ? -9.751 -0.770 30.252 1.00 97.19 252 ALA A C 1
ATOM 1937 O O . ALA A 1 252 ? -8.607 -0.317 30.326 1.00 97.19 252 ALA A O 1
ATOM 1938 N N . THR A 1 253 ? -10.109 -1.612 29.283 1.00 97.88 253 THR A N 1
ATOM 1939 C CA . THR A 1 253 ? -9.224 -1.959 28.158 1.00 97.88 253 THR A CA 1
ATOM 1940 C C . THR A 1 253 ? -10.033 -2.265 26.902 1.00 97.88 253 THR A C 1
ATOM 1942 O O . THR A 1 253 ? -10.985 -3.049 26.949 1.00 97.88 253 THR A O 1
ATOM 1945 N N . ILE A 1 254 ? -9.641 -1.667 25.778 1.00 98.19 254 ILE A N 1
ATOM 1946 C CA . ILE A 1 254 ? -10.119 -1.982 24.432 1.00 98.19 254 ILE A CA 1
ATOM 1947 C C . ILE A 1 254 ? -9.197 -3.063 23.853 1.00 98.19 254 ILE A C 1
ATOM 1949 O O . ILE A 1 254 ? -8.033 -2.820 23.552 1.00 98.19 254 ILE A O 1
ATOM 1953 N N . ASN A 1 255 ? -9.726 -4.275 23.699 1.00 97.25 255 ASN A N 1
ATOM 1954 C CA . ASN A 1 255 ? -9.031 -5.413 23.087 1.00 97.25 255 ASN A CA 1
ATOM 1955 C C . ASN A 1 255 ? -9.233 -5.457 21.559 1.00 97.25 255 ASN A C 1
ATOM 1957 O O . ASN A 1 255 ? -8.491 -6.135 20.854 1.00 97.25 255 ASN A O 1
ATOM 1961 N N . SER A 1 256 ? -10.269 -4.778 21.055 1.00 95.38 256 SER A N 1
ATOM 1962 C CA . SER A 1 256 ? -10.557 -4.574 19.632 1.00 95.38 256 SER A CA 1
ATOM 1963 C C . SER A 1 256 ? -11.517 -3.379 19.478 1.00 95.38 256 SER A C 1
ATOM 1965 O O . SER A 1 256 ? -12.400 -3.239 20.336 1.00 95.38 256 SER A O 1
ATOM 1967 N N . PRO A 1 257 ? -11.388 -2.527 18.440 1.00 97.12 257 PRO A N 1
ATOM 1968 C CA . PRO A 1 257 ? -10.339 -2.526 17.408 1.00 97.12 257 PRO A CA 1
ATOM 1969 C C . PRO A 1 257 ? -8.970 -2.078 17.953 1.00 97.12 257 PRO A C 1
ATOM 1971 O O . PRO A 1 257 ? -8.880 -1.553 19.062 1.00 97.12 257 PRO A O 1
ATOM 1974 N N . ASN A 1 258 ? -7.896 -2.285 17.188 1.00 93.19 258 ASN A N 1
ATOM 1975 C CA . ASN A 1 258 ? -6.568 -1.781 17.542 1.00 93.19 258 ASN A CA 1
ATOM 1976 C C . ASN A 1 258 ? -6.428 -0.298 17.167 1.00 93.19 258 ASN A C 1
ATOM 1978 O O . ASN A 1 258 ? -7.052 0.203 16.230 1.00 93.19 258 ASN A O 1
ATOM 1982 N N . ASN A 1 259 ? -5.541 0.411 17.867 1.00 93.00 259 ASN A N 1
ATOM 1983 C CA . ASN A 1 259 ? -5.194 1.781 17.501 1.00 93.00 259 ASN A CA 1
ATOM 1984 C C . ASN A 1 259 ? -4.416 1.815 16.172 1.00 93.00 259 ASN A C 1
ATOM 1986 O O . ASN A 1 259 ? -3.266 1.379 16.114 1.00 93.00 259 ASN A O 1
ATOM 1990 N N . GLY A 1 260 ? -5.022 2.419 15.153 1.00 83.69 260 GLY A N 1
ATOM 1991 C CA . GLY A 1 260 ? -4.510 2.537 13.789 1.00 83.69 260 GLY A CA 1
ATOM 1992 C C . GLY A 1 260 ? -5.312 1.750 12.748 1.00 83.69 260 GLY A C 1
ATOM 1993 O O . GLY A 1 260 ? -5.018 1.893 11.564 1.00 83.69 260 GLY A O 1
ATOM 1994 N N . ASP A 1 261 ? -6.305 0.950 13.156 1.00 88.50 261 ASP A N 1
ATOM 1995 C CA . ASP A 1 261 ? -7.104 0.141 12.226 1.00 88.50 261 ASP A CA 1
ATOM 1996 C C . ASP A 1 261 ? -7.902 1.015 11.235 1.00 88.50 261 ASP A C 1
ATOM 1998 O O . ASP A 1 261 ? -8.416 2.088 11.574 1.00 88.50 261 ASP A O 1
ATOM 2002 N N . VAL A 1 262 ? -8.026 0.531 9.995 1.00 84.00 262 VAL A N 1
ATOM 2003 C CA . VAL A 1 262 ? -8.743 1.197 8.897 1.00 84.00 262 VAL A CA 1
ATOM 2004 C C . VAL A 1 262 ? -9.824 0.264 8.358 1.00 84.00 262 VAL A C 1
ATOM 2006 O O . VAL A 1 262 ? -9.545 -0.901 8.086 1.00 84.00 262 VAL A O 1
ATOM 2009 N N . PHE A 1 263 ? -11.037 0.786 8.177 1.00 85.88 263 PHE A N 1
ATOM 2010 C CA . PHE A 1 263 ? -12.224 0.025 7.781 1.00 85.88 263 PHE A CA 1
ATOM 2011 C C . PHE A 1 263 ? -12.969 0.690 6.616 1.00 85.88 263 PHE A C 1
ATOM 2013 O O . PHE A 1 263 ? -13.017 1.916 6.504 1.00 85.88 263 PHE A O 1
ATOM 2020 N N . LEU A 1 264 ? -13.611 -0.107 5.767 1.00 80.00 264 LEU A N 1
ATOM 2021 C CA . LEU A 1 264 ? -14.577 0.327 4.762 1.00 80.00 264 LEU A CA 1
ATOM 2022 C C . LEU A 1 264 ? -15.992 0.335 5.350 1.00 80.00 264 LEU A C 1
ATOM 2024 O O . LEU A 1 264 ? -16.529 -0.689 5.766 1.00 80.00 264 LEU A O 1
ATOM 2028 N N . ARG A 1 265 ? -16.636 1.502 5.339 1.00 80.81 265 ARG A N 1
ATOM 2029 C CA . ARG A 1 265 ? -18.015 1.692 5.789 1.00 80.81 265 ARG A CA 1
ATOM 2030 C C . ARG A 1 265 ? -18.971 0.778 5.022 1.00 80.81 265 ARG A C 1
ATOM 2032 O O . ARG A 1 265 ? -18.967 0.770 3.799 1.00 80.81 265 ARG A O 1
ATOM 2039 N N . MET A 1 266 ? -19.852 0.103 5.750 1.00 66.56 266 MET A N 1
ATOM 2040 C CA . MET A 1 266 ? -20.802 -0.937 5.331 1.00 66.56 266 MET A CA 1
ATOM 2041 C C . MET A 1 266 ? -20.195 -2.282 4.908 1.00 66.56 266 MET A C 1
ATOM 2043 O O . MET A 1 266 ? -20.881 -3.290 5.086 1.00 66.56 266 MET A O 1
ATOM 2047 N N . ASP A 1 267 ? -18.950 -2.326 4.428 1.00 68.44 267 ASP A N 1
ATOM 2048 C CA . ASP A 1 267 ? -18.305 -3.569 3.978 1.00 68.44 267 ASP A CA 1
ATOM 2049 C C . ASP A 1 267 ? -17.575 -4.293 5.115 1.00 68.44 267 ASP A C 1
ATOM 2051 O O . ASP A 1 267 ? -17.763 -5.496 5.305 1.00 68.44 267 ASP A O 1
ATOM 2055 N N . ASP A 1 268 ? -16.787 -3.557 5.902 1.00 79.75 268 ASP A N 1
ATOM 2056 C CA . ASP A 1 268 ? -16.032 -4.110 7.020 1.00 79.75 268 ASP A CA 1
ATOM 2057 C C . ASP A 1 268 ? -16.843 -4.087 8.317 1.00 79.75 268 ASP A C 1
ATOM 2059 O O . ASP A 1 268 ? -17.525 -3.118 8.662 1.00 79.75 268 ASP A O 1
ATOM 2063 N N . VAL A 1 269 ? -16.724 -5.173 9.080 1.00 85.94 269 VAL A N 1
ATOM 2064 C CA . VAL A 1 269 ? -17.346 -5.317 10.397 1.00 85.94 269 VAL A CA 1
ATOM 2065 C C . VAL A 1 269 ? -16.322 -4.959 11.470 1.00 85.94 269 VAL A C 1
ATOM 2067 O O . VAL A 1 269 ? -15.431 -5.748 11.787 1.00 85.94 269 VAL A O 1
ATOM 2070 N N . ILE A 1 270 ? -16.477 -3.773 12.054 1.00 94.25 270 ILE A N 1
ATOM 2071 C CA . ILE A 1 270 ? -15.685 -3.301 13.190 1.00 94.25 270 ILE A CA 1
ATOM 2072 C C . ILE A 1 270 ? -16.176 -4.040 14.432 1.00 94.25 270 ILE A C 1
ATOM 2074 O O . ILE A 1 270 ? -17.335 -3.894 14.828 1.00 94.25 270 ILE A O 1
ATOM 2078 N N . ASN A 1 271 ? -15.304 -4.840 15.038 1.00 96.25 271 ASN A N 1
ATOM 2079 C CA . ASN A 1 271 ? -15.599 -5.560 16.272 1.00 96.25 271 ASN A CA 1
ATOM 2080 C C . ASN A 1 271 ? -15.090 -4.751 17.464 1.00 96.25 271 ASN A C 1
ATOM 2082 O O . ASN A 1 271 ? -13.921 -4.385 17.515 1.00 96.25 271 ASN A O 1
ATOM 2086 N N . PHE A 1 272 ? -15.972 -4.489 18.421 1.00 97.38 272 PHE A N 1
ATOM 2087 C CA . PHE A 1 272 ? -15.656 -3.822 19.676 1.00 97.38 272 PHE A CA 1
ATOM 2088 C C . PHE A 1 272 ? -15.603 -4.879 20.773 1.00 97.38 272 PHE A C 1
ATOM 2090 O O . PHE A 1 272 ? -16.583 -5.593 20.994 1.00 97.38 272 PHE A O 1
ATOM 2097 N N . ASP A 1 273 ? -14.465 -4.989 21.452 1.00 97.62 273 ASP A N 1
ATOM 2098 C CA . ASP A 1 273 ? -14.249 -5.947 22.536 1.00 97.62 273 ASP A CA 1
ATOM 2099 C C . ASP A 1 273 ? -13.594 -5.249 23.730 1.00 97.62 273 ASP A C 1
ATOM 2101 O O . ASP A 1 273 ? -12.407 -4.932 23.715 1.00 97.62 273 ASP A O 1
ATOM 2105 N N . GLY A 1 274 ? -14.384 -4.984 24.765 1.00 96.81 274 GLY A N 1
ATOM 2106 C CA . GLY A 1 274 ? -13.975 -4.294 25.981 1.00 96.81 274 GLY A CA 1
ATOM 2107 C C . GLY A 1 274 ? -13.891 -5.235 27.177 1.00 96.81 274 GLY A C 1
ATOM 2108 O O . GLY A 1 274 ? -14.746 -6.105 27.379 1.00 96.81 274 GLY A O 1
ATOM 2109 N N . SER A 1 275 ? -12.886 -5.021 28.017 1.00 96.12 275 SER A N 1
ATOM 2110 C CA . SER A 1 275 ? -12.723 -5.701 29.301 1.00 96.12 275 SER A CA 1
ATOM 2111 C C . SER A 1 275 ? -12.558 -4.698 30.443 1.00 96.12 275 SER A C 1
ATOM 2113 O O . SER A 1 275 ? -12.205 -3.534 30.243 1.00 96.12 275 SER A O 1
ATOM 2115 N N . ALA A 1 276 ? -12.861 -5.169 31.650 1.00 95.62 276 ALA A N 1
ATOM 2116 C CA . ALA A 1 276 ? -12.706 -4.435 32.894 1.00 95.62 276 ALA A CA 1
ATOM 2117 C C . ALA A 1 276 ? -11.970 -5.306 33.915 1.00 95.62 276 ALA A C 1
ATOM 2119 O O . ALA A 1 276 ? -12.205 -6.518 33.975 1.00 95.62 276 ALA A O 1
ATOM 2120 N N . SER A 1 277 ? -11.110 -4.706 34.737 1.00 92.62 277 SER A N 1
ATOM 2121 C CA . SER A 1 277 ? -10.531 -5.381 35.902 1.00 92.62 277 SER A CA 1
ATOM 2122 C C . SER A 1 277 ? -10.336 -4.419 37.074 1.00 92.62 277 SER A C 1
ATOM 2124 O O . SER A 1 277 ? -10.114 -3.226 36.870 1.00 92.62 277 SER A O 1
ATOM 2126 N N . GLY A 1 278 ? -10.437 -4.932 38.300 1.00 89.75 278 GLY A N 1
ATOM 2127 C CA . GLY A 1 278 ? -10.543 -4.103 39.501 1.00 89.75 278 GLY A CA 1
ATOM 2128 C C . GLY A 1 278 ? -11.892 -3.391 39.633 1.00 89.75 278 GLY A C 1
ATOM 2129 O O . GLY A 1 278 ? -12.806 -3.643 38.857 1.00 89.75 278 GLY A O 1
ATOM 2130 N N . GLY A 1 279 ? -12.029 -2.521 40.630 1.00 89.56 279 GLY A N 1
ATOM 2131 C CA . GLY A 1 279 ? -13.315 -1.964 41.049 1.00 89.56 279 GLY A CA 1
ATOM 2132 C C . GLY A 1 279 ? -14.246 -3.019 41.659 1.00 89.56 279 GLY A C 1
ATOM 2133 O O . GLY A 1 279 ? -13.807 -4.096 42.069 1.00 89.56 279 GLY A O 1
ATOM 2134 N N . VAL A 1 280 ? -15.539 -2.698 41.719 1.00 87.62 280 VAL A N 1
ATOM 2135 C CA . VAL A 1 280 ? -16.593 -3.549 42.293 1.00 87.62 280 VAL A CA 1
ATOM 2136 C C . VAL A 1 280 ? -17.618 -3.990 41.239 1.00 87.62 280 VAL A C 1
ATOM 2138 O O . VAL A 1 280 ? -18.250 -3.184 40.562 1.00 87.62 280 VAL A O 1
ATOM 2141 N N . SER A 1 281 ? -17.831 -5.300 41.119 1.00 84.25 281 SER A N 1
ATOM 2142 C CA . SER A 1 281 ? -18.838 -5.888 40.220 1.00 84.25 281 SER A CA 1
ATOM 2143 C C . SER A 1 281 ? -20.282 -5.568 40.675 1.00 84.25 281 SER A C 1
ATOM 2145 O O . SER A 1 281 ? -20.520 -5.460 41.880 1.00 84.25 281 SER A O 1
ATOM 2147 N N . PRO A 1 282 ? -21.280 -5.458 39.772 1.00 90.81 282 PRO A N 1
ATOM 2148 C CA . PRO A 1 282 ? -21.189 -5.524 38.311 1.00 90.81 282 PRO A CA 1
ATOM 2149 C C . PRO A 1 282 ? -20.709 -4.219 37.660 1.00 90.81 282 PRO A C 1
ATOM 2151 O O . PRO A 1 282 ? -21.001 -3.124 38.131 1.00 90.81 282 PRO A O 1
ATOM 2154 N N . TYR A 1 283 ? -20.043 -4.354 36.512 1.00 93.88 283 TYR A N 1
ATOM 2155 C CA . TYR A 1 283 ? -19.615 -3.223 35.685 1.00 93.88 283 TYR A CA 1
ATOM 2156 C C . TYR A 1 283 ? -20.681 -2.808 34.668 1.00 93.88 283 TYR A C 1
ATOM 2158 O O . TYR A 1 283 ? -21.409 -3.639 34.117 1.00 93.88 283 TYR A O 1
ATOM 2166 N N . THR A 1 284 ? -20.690 -1.523 34.333 1.00 96.00 284 THR A N 1
ATOM 2167 C CA . THR A 1 284 ? -21.402 -0.955 33.186 1.00 96.00 284 THR A CA 1
ATOM 2168 C C . THR A 1 284 ? -20.398 -0.411 32.171 1.00 96.00 284 THR A C 1
ATOM 2170 O O . THR A 1 284 ? -19.335 0.079 32.543 1.00 96.00 284 THR A O 1
ATOM 2173 N N . TYR A 1 285 ? -20.727 -0.535 30.884 1.00 97.50 285 TYR A N 1
ATOM 2174 C CA . TYR A 1 285 ? -19.856 -0.182 29.762 1.00 97.50 285 TYR A CA 1
ATOM 2175 C C . TYR A 1 285 ? -20.560 0.862 28.894 1.00 97.50 285 TYR A C 1
ATOM 2177 O O . TYR A 1 285 ? -21.728 0.670 28.540 1.00 97.50 285 TYR A O 1
ATOM 2185 N N . GLN A 1 286 ? -19.848 1.928 28.539 1.00 97.75 286 GLN A N 1
ATOM 2186 C CA . GLN A 1 286 ? -20.273 2.938 27.574 1.00 97.75 286 GLN A CA 1
ATOM 2187 C C . GLN A 1 286 ? -19.179 3.125 26.521 1.00 97.75 286 GLN A C 1
ATOM 2189 O O . GLN A 1 286 ? -18.005 3.265 26.857 1.00 97.75 286 GLN A O 1
ATOM 2194 N N . TRP A 1 287 ? -19.570 3.150 25.252 1.00 98.12 287 TRP A N 1
ATOM 2195 C CA . TRP A 1 287 ? -18.684 3.357 24.113 1.00 98.12 287 TRP A CA 1
ATOM 2196 C C . TRP A 1 287 ? -19.048 4.655 23.402 1.00 98.12 287 TRP A C 1
ATOM 2198 O O . TRP A 1 287 ? -20.212 4.898 23.086 1.00 98.12 287 TRP A O 1
ATOM 2208 N N . PHE A 1 288 ? -18.047 5.479 23.119 1.00 98.06 288 PHE A N 1
ATOM 2209 C CA . PHE A 1 288 ? -18.221 6.784 22.495 1.00 98.06 288 PHE A CA 1
ATOM 2210 C C . PHE A 1 288 ? -17.292 6.944 21.291 1.00 98.06 288 PHE A C 1
ATOM 2212 O O . PHE A 1 288 ? -16.137 6.529 21.330 1.00 98.06 288 PHE A O 1
ATOM 2219 N N . SER A 1 289 ? -17.789 7.586 20.237 1.00 97.19 289 SER A N 1
ATOM 2220 C CA . SER A 1 289 ? -17.010 8.069 19.103 1.00 97.19 289 SER A CA 1
ATOM 2221 C C . SER A 1 289 ? -17.084 9.591 19.040 1.00 97.19 289 SER A C 1
ATOM 2223 O O . SER A 1 289 ? -18.166 10.171 19.094 1.00 97.19 289 SER A O 1
ATOM 2225 N N . ASN A 1 290 ? -15.944 10.251 18.843 1.00 95.56 290 ASN A N 1
ATOM 2226 C CA . ASN A 1 290 ? -15.894 11.701 18.619 1.00 95.56 290 ASN A CA 1
ATOM 2227 C C . ASN A 1 290 ? -16.655 12.186 17.363 1.00 95.56 290 ASN A C 1
ATOM 2229 O O . ASN A 1 290 ? -16.966 13.373 17.304 1.00 95.56 290 ASN A O 1
ATOM 2233 N N . GLN A 1 291 ? -16.946 11.310 16.390 1.00 87.94 291 GLN A N 1
ATOM 2234 C CA . GLN A 1 291 ? -17.749 11.642 15.200 1.00 87.94 291 GLN A CA 1
ATOM 2235 C C . GLN A 1 291 ? -19.232 11.280 15.382 1.00 87.94 291 GLN A C 1
ATOM 2237 O O . GLN A 1 291 ? -20.104 12.108 15.129 1.00 87.94 291 GLN A O 1
ATOM 2242 N N . ASP A 1 292 ? -19.521 10.053 15.837 1.00 88.44 292 ASP A N 1
ATOM 2243 C CA . ASP A 1 292 ? -20.888 9.498 15.859 1.00 88.44 292 ASP A CA 1
ATOM 2244 C C . ASP A 1 292 ? -21.616 9.631 17.209 1.00 88.44 292 ASP A C 1
ATOM 2246 O O . ASP A 1 292 ? -22.815 9.364 17.298 1.00 88.44 292 ASP A O 1
ATOM 2250 N N . GLY A 1 293 ? -20.926 10.065 18.267 1.00 94.88 293 GLY A N 1
ATOM 2251 C CA . GLY A 1 293 ? -21.488 10.178 19.611 1.00 94.88 293 GLY A CA 1
ATOM 2252 C C . GLY A 1 293 ? -21.498 8.848 20.370 1.00 94.88 293 GLY A C 1
ATOM 2253 O O . GLY A 1 293 ? -20.542 8.078 20.309 1.00 94.88 293 GLY A O 1
ATOM 2254 N N . ASP A 1 294 ? -22.559 8.588 21.137 1.00 95.81 294 ASP A N 1
ATOM 2255 C CA . ASP A 1 294 ? -22.704 7.334 21.888 1.00 95.81 294 ASP A CA 1
ATOM 2256 C C . ASP A 1 294 ? -23.000 6.169 20.926 1.00 95.81 294 ASP A C 1
ATOM 2258 O O . ASP A 1 294 ? -24.014 6.167 20.224 1.00 95.81 294 ASP A O 1
ATOM 2262 N N . ILE A 1 295 ? -22.099 5.186 20.894 1.00 96.25 295 ILE A N 1
ATOM 2263 C CA . ILE A 1 295 ? -22.185 3.981 20.056 1.00 96.25 295 ILE A CA 1
ATOM 2264 C C . ILE A 1 295 ? -22.438 2.715 20.890 1.00 96.25 295 ILE A C 1
ATOM 2266 O O . ILE A 1 295 ? -22.325 1.603 20.373 1.00 96.25 295 ILE A O 1
ATOM 2270 N N . THR A 1 296 ? -22.778 2.865 22.175 1.00 95.69 296 THR A N 1
ATOM 2271 C CA . THR A 1 296 ? -23.046 1.753 23.096 1.00 95.69 296 THR A CA 1
ATOM 2272 C C . THR A 1 296 ? -24.226 0.909 22.605 1.00 95.69 296 THR A C 1
ATOM 2274 O O . THR A 1 296 ? -25.298 1.458 22.330 1.00 95.69 296 THR A O 1
ATOM 2277 N N . PRO A 1 297 ? -24.106 -0.430 22.550 1.00 92.56 297 PRO A N 1
ATOM 2278 C CA . PRO A 1 297 ? -25.219 -1.284 22.159 1.00 92.56 297 PRO A CA 1
ATOM 2279 C C . PRO A 1 297 ? -26.378 -1.200 23.166 1.00 92.56 297 PRO A C 1
ATOM 2281 O O . PRO A 1 297 ? -26.204 -1.061 24.385 1.00 92.56 297 PRO A O 1
ATOM 2284 N N . THR A 1 298 ? -27.598 -1.306 22.644 1.00 88.50 298 THR A N 1
ATOM 2285 C CA . THR A 1 298 ? -28.828 -1.391 23.444 1.00 88.50 298 THR A CA 1
ATOM 2286 C C . THR A 1 298 ? -28.984 -2.759 24.106 1.00 88.50 298 THR A C 1
ATOM 2288 O O . THR A 1 298 ? -29.486 -2.838 25.227 1.00 88.50 298 THR A O 1
ATOM 2291 N N . GLU A 1 299 ? -28.536 -3.818 23.431 1.00 84.25 299 GLU A N 1
ATOM 2292 C CA . GLU A 1 299 ? -28.592 -5.204 23.896 1.00 84.25 299 GLU A CA 1
ATOM 2293 C C . GLU A 1 299 ? -27.396 -5.568 24.795 1.00 84.25 299 GLU A C 1
ATOM 2295 O O . GLU A 1 299 ? -26.347 -4.924 24.769 1.00 84.25 299 GLU A O 1
ATOM 2300 N N . ASN A 1 300 ? -27.565 -6.607 25.617 1.00 86.75 300 ASN A N 1
ATOM 2301 C CA . ASN A 1 300 ? -26.497 -7.168 26.447 1.00 86.75 300 ASN A CA 1
ATOM 2302 C C . ASN A 1 300 ? -25.876 -8.394 25.748 1.00 86.75 300 ASN A C 1
ATOM 2304 O O . ASN A 1 300 ? -26.628 -9.191 25.186 1.00 86.75 300 ASN A O 1
ATOM 2308 N N . PRO A 1 301 ? -24.552 -8.617 25.853 1.00 89.12 301 PRO A N 1
ATOM 2309 C CA . PRO A 1 301 ? -23.600 -7.902 26.708 1.00 89.12 301 PRO A CA 1
ATOM 2310 C C . PRO A 1 301 ? -23.043 -6.614 26.073 1.00 89.12 301 PRO A C 1
ATOM 2312 O O . PRO A 1 301 ? -22.592 -6.614 24.935 1.00 89.12 301 PRO A O 1
ATOM 2315 N N . LYS A 1 302 ? -22.984 -5.515 26.838 1.00 94.19 302 LYS A N 1
ATOM 2316 C CA . LYS A 1 302 ? -22.528 -4.207 26.318 1.00 94.19 302 LYS A CA 1
ATOM 2317 C C . LYS A 1 302 ? -21.020 -4.058 26.118 1.00 94.19 302 LYS A C 1
ATOM 2319 O O . LYS A 1 302 ? -20.566 -3.062 25.558 1.00 94.19 302 LYS A O 1
ATOM 2324 N N . ASN A 1 303 ? -20.235 -5.026 26.581 1.00 95.31 303 ASN A N 1
ATOM 2325 C CA . ASN A 1 303 ? -18.787 -5.004 26.429 1.00 95.31 303 ASN A CA 1
ATOM 2326 C C . ASN A 1 303 ? -18.303 -5.652 25.122 1.00 95.31 303 ASN A C 1
ATOM 2328 O O . ASN A 1 303 ? -17.128 -5.503 24.812 1.00 95.31 303 ASN A O 1
ATOM 2332 N N . LYS A 1 304 ? -19.166 -6.340 24.355 1.00 96.06 304 LYS A N 1
ATOM 2333 C CA . LYS A 1 304 ? -18.815 -6.883 23.033 1.00 96.06 304 LYS A CA 1
ATOM 2334 C C . LYS A 1 304 ? -19.946 -6.694 22.027 1.00 96.06 304 LYS A C 1
ATOM 2336 O O . LYS A 1 304 ? -21.057 -7.154 22.266 1.00 96.06 304 LYS A O 1
ATOM 2341 N N . PHE A 1 305 ? -19.659 -6.053 20.900 1.00 95.75 305 PHE A N 1
ATOM 2342 C CA . PHE A 1 305 ? -20.610 -5.844 19.803 1.00 95.75 305 PHE A CA 1
ATOM 2343 C C . PHE A 1 305 ? -19.861 -5.542 18.499 1.00 95.75 305 PHE A C 1
ATOM 2345 O O . PHE A 1 305 ? -18.641 -5.393 18.504 1.00 95.75 305 PHE A O 1
ATOM 2352 N N . SER A 1 306 ? -20.586 -5.419 17.388 1.00 93.06 306 SER A N 1
ATOM 2353 C CA . SER A 1 306 ? -19.995 -5.049 16.101 1.00 93.06 306 SER A CA 1
ATOM 2354 C C . SER A 1 306 ? -20.817 -3.967 15.401 1.00 93.06 306 SER A C 1
ATOM 2356 O O . SER A 1 306 ? -22.041 -3.930 15.541 1.00 93.06 306 SER A O 1
ATOM 2358 N N . LYS A 1 307 ? -20.156 -3.102 14.625 1.00 89.38 307 LYS A N 1
ATOM 2359 C CA . LYS A 1 307 ? -20.781 -2.106 13.735 1.00 89.38 307 LYS A CA 1
ATOM 2360 C C . LYS A 1 307 ? -20.066 -2.094 12.387 1.00 89.38 307 LYS A C 1
ATOM 2362 O O . LYS A 1 307 ? -18.858 -2.275 12.332 1.00 89.38 307 LYS A O 1
ATOM 2367 N N . ASN A 1 308 ? -20.798 -1.821 11.314 1.00 85.12 308 ASN A N 1
ATOM 2368 C CA . ASN A 1 308 ? -20.242 -1.490 9.994 1.00 85.12 308 ASN A CA 1
ATOM 2369 C C . ASN A 1 308 ? -20.682 -0.088 9.521 1.00 85.12 308 ASN A C 1
ATOM 2371 O O . ASN A 1 308 ? -20.307 0.364 8.447 1.00 85.12 308 ASN A O 1
ATOM 2375 N N . ASP A 1 309 ? -21.491 0.617 10.313 1.00 82.06 309 ASP A N 1
ATOM 2376 C CA . ASP A 1 309 ? -22.277 1.782 9.899 1.00 82.06 309 ASP A CA 1
ATOM 2377 C C . ASP A 1 309 ? -21.755 3.141 10.399 1.00 82.06 309 ASP A C 1
ATOM 2379 O O . ASP A 1 309 ? -22.347 4.167 10.028 1.00 82.06 309 ASP A O 1
ATOM 2383 N N . LEU A 1 310 ? -20.653 3.153 11.174 1.00 88.69 310 LEU A N 1
ATOM 2384 C CA . LEU A 1 310 ? -19.957 4.377 11.617 1.00 88.69 310 LEU A CA 1
ATOM 2385 C C . LEU A 1 310 ? -19.795 5.361 10.452 1.00 88.69 310 LEU A C 1
ATOM 2387 O O . LEU A 1 310 ? -19.682 4.938 9.299 1.00 88.69 310 LEU A O 1
ATOM 2391 N N . SER A 1 311 ? -19.829 6.667 10.722 1.00 82.75 311 SER A N 1
ATOM 2392 C CA . SER A 1 311 ? -19.578 7.682 9.691 1.00 82.75 311 SER A CA 1
ATOM 2393 C C . SER A 1 311 ? -18.164 7.561 9.109 1.00 82.75 311 SER A C 1
ATOM 2395 O O . SER A 1 311 ? -17.402 6.680 9.475 1.00 82.75 311 SER A O 1
ATOM 2397 N N . VAL A 1 312 ? -17.845 8.365 8.096 1.00 80.19 312 VAL A N 1
ATOM 2398 C CA . VAL A 1 312 ? -16.512 8.331 7.473 1.00 80.19 312 VAL A CA 1
ATOM 2399 C C . VAL A 1 312 ? -15.575 9.339 8.144 1.00 80.19 312 VAL A C 1
ATOM 2401 O O . VAL A 1 312 ? -16.051 10.270 8.797 1.00 80.19 312 VAL A O 1
ATOM 2404 N N . ASN A 1 313 ? -14.270 9.214 7.875 1.00 82.75 313 ASN A N 1
ATOM 2405 C CA . ASN A 1 313 ? -13.118 9.905 8.476 1.00 82.75 313 ASN A CA 1
ATOM 2406 C C . ASN A 1 313 ? -12.554 9.195 9.728 1.00 82.75 313 ASN A C 1
ATOM 2408 O O . ASN A 1 313 ? -12.785 8.009 9.949 1.00 82.75 313 ASN A O 1
ATOM 2412 N N . SER A 1 314 ? -11.710 9.891 10.497 1.00 86.81 314 SER A N 1
ATOM 2413 C CA . SER A 1 314 ? -11.028 9.329 11.668 1.00 86.81 314 SER A CA 1
ATOM 2414 C C . SER A 1 314 ? -11.870 9.457 12.940 1.00 86.81 314 SER A C 1
ATOM 2416 O O . SER A 1 314 ? -12.388 10.537 13.251 1.00 86.81 314 SER A O 1
ATOM 2418 N N . HIS A 1 315 ? -11.964 8.358 13.687 1.00 94.44 315 HIS A N 1
ATOM 2419 C CA . HIS A 1 315 ? -12.674 8.251 14.954 1.00 94.44 315 HIS A CA 1
ATOM 2420 C C . HIS A 1 315 ? -11.682 7.996 16.089 1.00 94.44 315 HIS A C 1
ATOM 2422 O O . HIS A 1 315 ? -10.915 7.037 16.041 1.00 94.44 315 HIS A O 1
ATOM 2428 N N . THR A 1 316 ? -11.772 8.777 17.160 1.00 97.62 316 THR A N 1
ATOM 2429 C CA . THR A 1 316 ? -11.308 8.347 18.482 1.00 97.62 316 THR A CA 1
ATOM 2430 C C . THR A 1 316 ? -12.460 7.590 19.133 1.00 97.62 316 THR A C 1
ATOM 2432 O O . THR A 1 316 ? -13.527 8.164 19.370 1.00 97.62 316 THR A O 1
ATOM 2435 N N . ILE A 1 317 ? -12.254 6.298 19.372 1.00 98.19 317 ILE A N 1
ATOM 2436 C CA . ILE A 1 317 ? -13.168 5.417 20.096 1.00 98.19 317 ILE A CA 1
ATOM 2437 C C . ILE A 1 317 ? -12.728 5.395 21.554 1.00 98.19 317 ILE A C 1
ATOM 2439 O O . ILE A 1 317 ? -11.599 5.009 21.849 1.00 98.19 317 ILE A O 1
ATOM 2443 N N . THR A 1 318 ? -13.625 5.773 22.458 1.00 98.31 318 THR A N 1
ATOM 2444 C CA . THR A 1 318 ? -13.405 5.747 23.906 1.00 98.31 318 THR A CA 1
ATOM 2445 C C . THR A 1 318 ? -14.332 4.725 24.548 1.00 98.31 318 THR A C 1
ATOM 2447 O O . THR A 1 318 ? -15.549 4.785 24.366 1.00 98.31 318 THR A O 1
ATOM 2450 N N . LEU A 1 319 ? -13.757 3.812 25.328 1.00 98.38 319 LEU A N 1
ATOM 2451 C CA . LEU A 1 319 ? -14.485 2.937 26.239 1.00 98.38 319 LEU A CA 1
ATOM 2452 C C . LEU A 1 319 ? -14.425 3.544 27.641 1.00 98.38 319 LEU A C 1
ATOM 2454 O O . LEU A 1 319 ? -13.336 3.737 28.176 1.00 98.38 319 LEU A O 1
ATOM 2458 N N . THR A 1 320 ? -15.585 3.770 28.250 1.00 98.00 320 THR A N 1
ATOM 2459 C CA . THR A 1 320 ? -15.733 4.101 29.670 1.00 98.00 320 THR A CA 1
ATOM 2460 C C . THR A 1 320 ? -16.356 2.913 30.392 1.00 98.00 320 THR A C 1
ATOM 2462 O O . THR A 1 320 ? -17.426 2.433 30.008 1.00 98.00 320 THR A O 1
ATOM 2465 N N . VAL A 1 321 ? -15.709 2.457 31.460 1.00 97.75 321 VAL A N 1
ATOM 2466 C CA . VAL A 1 321 ? -16.253 1.464 32.391 1.00 97.75 321 VAL A CA 1
ATOM 2467 C C . VAL A 1 321 ? -16.572 2.156 33.710 1.00 97.75 321 VAL A C 1
ATOM 2469 O O . VAL A 1 321 ? -15.743 2.907 34.223 1.00 97.75 321 VAL A O 1
ATOM 2472 N N . THR A 1 322 ? -17.745 1.865 34.270 1.00 95.62 322 THR A N 1
ATOM 2473 C CA . THR A 1 322 ? -18.160 2.307 35.609 1.00 95.62 322 THR A CA 1
ATOM 2474 C C . THR A 1 322 ? -18.519 1.093 36.456 1.00 95.62 322 THR A C 1
ATOM 2476 O O . THR A 1 322 ? -19.280 0.233 36.004 1.00 95.62 322 THR A O 1
ATOM 2479 N N . ASP A 1 323 ? -17.982 1.015 37.669 1.00 93.56 323 ASP A N 1
ATOM 2480 C CA . ASP A 1 323 ? -18.242 -0.070 38.617 1.00 93.56 323 ASP A CA 1
ATOM 2481 C C . ASP A 1 323 ? -19.490 0.185 39.491 1.00 93.56 323 ASP A C 1
ATOM 2483 O O . ASP A 1 323 ? -20.134 1.235 39.395 1.00 93.56 323 ASP A O 1
ATOM 2487 N N . SER A 1 324 ? -19.875 -0.782 40.327 1.00 89.31 324 SER A N 1
ATOM 2488 C CA . SER A 1 324 ? -21.114 -0.701 41.115 1.00 89.31 324 SER A CA 1
ATOM 2489 C C . SER A 1 324 ? -21.076 0.306 42.272 1.00 89.31 324 SER A C 1
ATOM 2491 O O . SER A 1 324 ? -22.135 0.653 42.801 1.00 89.31 324 SER A O 1
ATOM 2493 N N . VAL A 1 325 ? -19.894 0.826 42.630 1.00 85.00 325 VAL A N 1
ATOM 2494 C CA . VAL A 1 325 ? -19.716 1.910 43.615 1.00 85.00 325 VAL A CA 1
ATOM 2495 C C . VAL A 1 325 ? -19.478 3.278 42.958 1.00 85.00 325 VAL A C 1
ATOM 2497 O O . VAL A 1 325 ? -19.324 4.282 43.655 1.00 85.00 325 VAL A O 1
ATOM 2500 N N . GLY A 1 326 ? -19.520 3.348 41.624 1.00 87.81 326 GLY A N 1
ATOM 2501 C CA . GLY A 1 326 ? -19.436 4.582 40.843 1.00 87.81 326 GLY A CA 1
ATOM 2502 C C . GLY A 1 326 ? -18.015 5.036 40.501 1.00 87.81 326 GLY A C 1
ATOM 2503 O O . GLY A 1 326 ? -17.848 6.159 40.020 1.00 87.81 326 GLY A O 1
ATOM 2504 N N . ALA A 1 327 ? -16.994 4.201 40.717 1.00 88.81 327 ALA A N 1
ATOM 2505 C CA . ALA A 1 327 ? -15.657 4.467 40.200 1.00 88.81 327 ALA A CA 1
ATOM 2506 C C . ALA A 1 327 ? -15.644 4.286 38.675 1.00 88.81 327 ALA A C 1
ATOM 2508 O O . ALA A 1 327 ? -16.287 3.378 38.146 1.00 88.81 327 ALA A O 1
ATOM 2509 N N . THR A 1 328 ? -14.911 5.145 37.964 1.00 95.44 328 THR A N 1
ATOM 2510 C CA . THR A 1 328 ? -14.840 5.136 36.496 1.00 95.44 328 THR A CA 1
ATOM 2511 C C . THR A 1 328 ? -13.410 4.966 35.994 1.00 95.44 328 THR A C 1
ATOM 2513 O O . THR A 1 328 ? -12.448 5.382 36.641 1.00 95.44 328 THR A O 1
ATOM 2516 N N . SER A 1 329 ? -13.269 4.337 34.829 1.00 97.62 329 SER A N 1
ATOM 2517 C CA . SER A 1 329 ? -11.993 4.131 34.142 1.00 97.62 329 SER A CA 1
ATOM 2518 C C . SER A 1 329 ? -12.208 4.169 32.632 1.00 97.62 329 SER A C 1
ATOM 2520 O O . SER A 1 329 ? -13.280 3.795 32.153 1.00 97.62 329 SER A O 1
ATOM 2522 N N . THR A 1 330 ? -11.215 4.640 31.879 1.00 97.81 330 THR A N 1
ATOM 2523 C CA . THR A 1 330 ? -11.341 4.871 30.432 1.00 97.81 330 THR A CA 1
ATOM 2524 C C . THR A 1 330 ? -10.133 4.372 29.660 1.00 97.81 330 THR A C 1
ATOM 2526 O O . THR A 1 330 ? -9.004 4.573 30.104 1.00 97.81 330 THR A O 1
ATOM 2529 N N . ASP A 1 331 ? -10.373 3.844 28.465 1.00 98.44 331 ASP A N 1
ATOM 2530 C CA . ASP A 1 331 ? -9.348 3.540 27.462 1.00 98.44 331 ASP A CA 1
ATOM 2531 C C . ASP A 1 331 ? -9.767 4.111 26.094 1.00 98.44 331 ASP A C 1
ATOM 2533 O O . ASP A 1 331 ? -10.941 4.444 25.891 1.00 98.44 331 ASP A O 1
ATOM 2537 N N . SER A 1 332 ? -8.832 4.325 25.165 1.00 98.00 332 SER A N 1
ATOM 2538 C CA . SER A 1 332 ? -9.136 4.914 23.853 1.00 98.00 332 SER A CA 1
ATOM 2539 C C . SER A 1 332 ? -8.180 4.505 22.735 1.00 98.00 332 SER A C 1
ATOM 2541 O O . SER A 1 332 ? -6.962 4.509 22.899 1.00 98.00 332 SER A O 1
ATOM 2543 N N . VAL A 1 333 ? -8.750 4.259 21.554 1.00 97.69 333 VAL A N 1
ATOM 2544 C CA . VAL A 1 333 ? -8.036 3.923 20.314 1.00 97.69 333 VAL A CA 1
ATOM 2545 C C . VAL A 1 333 ? -8.491 4.833 19.175 1.00 97.69 333 VAL A C 1
ATOM 2547 O O . VAL A 1 333 ? -9.647 5.255 19.133 1.00 97.69 333 VAL A O 1
ATOM 2550 N N . ASN A 1 334 ? -7.601 5.137 18.232 1.00 96.12 334 ASN A N 1
ATOM 2551 C CA . ASN A 1 334 ? -7.958 5.852 17.006 1.00 96.12 334 ASN A CA 1
ATOM 2552 C C . ASN A 1 334 ? -8.098 4.865 15.844 1.00 96.12 334 ASN A C 1
ATOM 2554 O O . ASN A 1 334 ? -7.233 4.011 15.672 1.00 96.12 334 ASN A O 1
ATOM 2558 N N . ILE A 1 335 ? -9.151 5.007 15.044 1.00 95.75 335 ILE A N 1
ATOM 2559 C CA . ILE A 1 335 ? -9.405 4.227 13.823 1.00 95.75 335 ILE A CA 1
ATOM 2560 C C . ILE A 1 335 ? -9.809 5.163 12.676 1.00 95.75 335 ILE A C 1
ATOM 2562 O O . ILE A 1 335 ? -10.165 6.322 12.913 1.00 95.75 335 ILE A O 1
ATOM 2566 N N . THR A 1 336 ? -9.809 4.668 11.441 1.00 89.81 336 THR A N 1
ATOM 2567 C CA . THR A 1 336 ? -10.291 5.413 10.265 1.00 89.81 336 THR A CA 1
ATOM 2568 C C . THR A 1 336 ? -11.354 4.616 9.521 1.00 89.81 336 THR A C 1
ATOM 2570 O O . THR A 1 336 ? -11.169 3.435 9.246 1.00 89.81 336 THR A O 1
ATOM 2573 N N . VAL A 1 337 ? -12.463 5.263 9.167 1.00 87.31 337 VAL A N 1
ATOM 2574 C CA . VAL A 1 337 ? -13.562 4.659 8.409 1.00 87.31 337 VAL A CA 1
ATOM 2575 C C . VAL A 1 337 ? -13.692 5.369 7.060 1.00 87.31 337 VAL A C 1
ATOM 2577 O O . VAL A 1 337 ? -13.903 6.577 6.984 1.00 87.31 337 VAL A O 1
ATOM 2580 N N . ASN A 1 338 ? -13.565 4.621 5.970 1.00 82.06 338 ASN A N 1
ATOM 2581 C CA . ASN A 1 338 ? -13.596 5.124 4.597 1.00 82.06 338 ASN A CA 1
ATOM 2582 C C . ASN A 1 338 ? -14.939 4.810 3.926 1.00 82.06 338 ASN A C 1
ATOM 2584 O O . ASN A 1 338 ? -15.595 3.833 4.272 1.00 82.06 338 ASN A O 1
ATOM 2588 N N . ALA A 1 339 ? -15.379 5.608 2.953 1.00 70.75 339 ALA A N 1
ATOM 2589 C CA . ALA A 1 339 ? -16.647 5.347 2.269 1.00 70.75 339 ALA A CA 1
ATOM 2590 C C . ALA A 1 339 ? -16.569 4.107 1.352 1.00 70.75 339 ALA A C 1
ATOM 2592 O O . ALA A 1 339 ? -15.700 4.048 0.480 1.00 70.75 339 ALA A O 1
ATOM 2593 N N . ASN A 1 340 ? -17.524 3.168 1.455 1.00 69.12 340 ASN A N 1
ATOM 2594 C CA . ASN A 1 340 ? -17.811 2.265 0.336 1.00 69.12 340 ASN A CA 1
ATOM 2595 C C . ASN A 1 340 ? -18.486 3.074 -0.780 1.00 69.12 340 ASN A C 1
ATOM 2597 O O . ASN A 1 340 ? -19.660 3.446 -0.700 1.00 69.12 340 ASN A O 1
ATOM 2601 N N . CYS A 1 341 ? -17.715 3.333 -1.830 1.00 73.25 341 CYS A N 1
ATOM 2602 C CA . CYS A 1 341 ? -18.180 3.974 -3.042 1.00 73.25 341 CYS A CA 1
ATOM 2603 C C . CYS A 1 341 ? -18.241 2.951 -4.185 1.00 73.25 341 CYS A C 1
ATOM 2605 O O . CYS A 1 341 ? -17.212 2.592 -4.757 1.00 73.25 341 CYS A O 1
ATOM 2607 N N . SER A 1 342 ? -19.446 2.528 -4.571 1.00 71.12 342 SER A N 1
ATOM 2608 C CA . SER A 1 342 ? -19.654 1.700 -5.765 1.00 71.12 342 SER A CA 1
ATOM 2609 C C . SER A 1 342 ? -19.638 2.555 -7.037 1.00 71.12 342 SER A C 1
ATOM 2611 O O . SER A 1 342 ? -20.370 3.540 -7.152 1.00 71.12 342 SER A O 1
ATOM 2613 N N . PHE A 1 343 ? -18.811 2.175 -8.011 1.00 80.06 343 PHE A N 1
ATOM 2614 C CA . PHE A 1 343 ? -18.701 2.823 -9.318 1.00 80.06 343 PHE A CA 1
ATOM 2615 C C . PHE A 1 343 ? -18.414 1.792 -10.411 1.00 80.06 343 PHE A C 1
ATOM 2617 O O . PHE A 1 343 ? -18.012 0.663 -10.141 1.00 80.06 343 PHE A O 1
ATOM 2624 N N . ASN A 1 344 ? -18.571 2.207 -11.667 1.00 84.62 344 ASN A N 1
ATOM 2625 C CA . ASN A 1 344 ? -18.029 1.484 -12.809 1.00 84.62 344 ASN A CA 1
ATOM 2626 C C . ASN A 1 344 ? -17.462 2.488 -13.818 1.00 84.62 344 ASN A C 1
ATOM 2628 O O . ASN A 1 344 ? -18.117 3.481 -14.145 1.00 84.62 344 ASN A O 1
ATOM 2632 N N . ASN A 1 345 ? -16.259 2.215 -14.311 1.00 93.81 345 ASN A N 1
ATOM 2633 C CA . ASN A 1 345 ? -15.647 2.920 -15.426 1.00 93.81 345 ASN A CA 1
ATOM 2634 C C . ASN A 1 345 ? -15.487 1.928 -16.571 1.00 93.81 345 ASN A C 1
ATOM 2636 O O . ASN A 1 345 ? -14.893 0.864 -16.407 1.00 93.81 345 ASN A O 1
ATOM 2640 N N . VAL A 1 346 ? -15.988 2.287 -17.746 1.00 95.06 346 VAL A N 1
ATOM 2641 C CA . VAL A 1 346 ? -15.970 1.398 -18.907 1.00 95.06 346 VAL A CA 1
ATOM 2642 C C . VAL A 1 346 ? -15.042 1.993 -19.951 1.00 95.06 346 VAL A C 1
ATOM 2644 O O . VAL A 1 346 ? -15.188 3.154 -20.343 1.00 95.06 346 VAL A O 1
ATOM 2647 N N . LYS A 1 347 ? -14.072 1.200 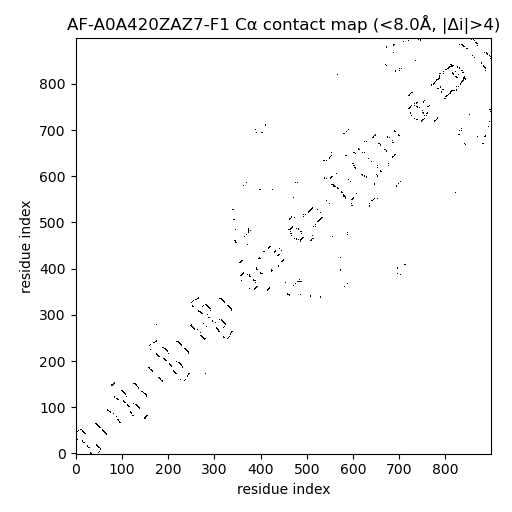-20.410 1.00 95.81 347 LYS A N 1
ATOM 2648 C CA . LYS A 1 347 ? -13.186 1.583 -21.509 1.00 95.81 347 LYS A CA 1
ATOM 2649 C C . LYS A 1 347 ? -13.966 1.766 -22.804 1.00 95.81 347 LYS A C 1
ATOM 2651 O O . LYS A 1 347 ? -14.973 1.107 -23.065 1.00 95.81 347 LYS A O 1
ATOM 2656 N N . ASN A 1 348 ? -13.490 2.671 -23.645 1.00 95.94 348 ASN A N 1
ATOM 2657 C CA . ASN A 1 348 ? -13.942 2.772 -25.020 1.00 95.94 348 ASN A CA 1
ATOM 2658 C C . ASN A 1 348 ? -13.067 1.879 -25.907 1.00 95.94 348 ASN A C 1
ATOM 2660 O O . ASN A 1 348 ? -12.093 2.337 -26.498 1.00 95.94 348 ASN A O 1
ATOM 2664 N N . ASN A 1 349 ? -13.406 0.591 -25.996 1.00 92.38 349 ASN A N 1
ATOM 2665 C CA . ASN A 1 349 ? -12.581 -0.391 -26.708 1.00 92.38 349 ASN A CA 1
ATOM 2666 C C . ASN A 1 349 ? -12.425 -0.102 -28.215 1.00 92.38 349 ASN A C 1
ATOM 2668 O O . ASN A 1 349 ? -11.507 -0.630 -28.829 1.00 92.38 349 ASN A O 1
ATOM 2672 N N . THR A 1 350 ? -13.239 0.779 -28.815 1.00 94.25 350 THR A N 1
ATOM 2673 C CA . THR A 1 350 ? -13.056 1.211 -30.216 1.00 94.25 350 THR A CA 1
ATOM 2674 C C . THR A 1 350 ? -11.886 2.185 -30.411 1.00 94.25 350 THR A C 1
ATOM 2676 O O . THR A 1 350 ? -11.663 2.641 -31.529 1.00 94.25 350 THR A O 1
ATOM 2679 N N . LYS A 1 351 ? -11.197 2.576 -29.331 1.00 93.69 351 LYS A N 1
ATOM 2680 C CA . LYS A 1 351 ? -10.011 3.448 -29.335 1.00 93.69 351 LYS A CA 1
ATOM 2681 C C . LYS A 1 351 ? -8.686 2.681 -29.300 1.00 93.69 351 LYS A C 1
ATOM 2683 O O . LYS A 1 351 ? -7.642 3.319 -29.279 1.00 93.69 351 LYS A O 1
ATOM 2688 N N . TYR A 1 352 ? -8.736 1.350 -29.261 1.00 93.69 352 TYR A N 1
ATOM 2689 C CA . TYR A 1 352 ? -7.564 0.485 -29.168 1.00 93.69 352 TYR A CA 1
ATOM 2690 C C . TYR A 1 352 ? -7.503 -0.457 -30.369 1.00 93.69 352 TYR A C 1
ATOM 2692 O O . TYR A 1 352 ? -8.523 -1.005 -30.795 1.00 93.69 352 TYR A O 1
ATOM 2700 N N . THR A 1 353 ? -6.296 -0.683 -30.875 1.00 92.06 353 THR A N 1
ATOM 2701 C CA . THR A 1 353 ? -5.989 -1.712 -31.873 1.00 92.06 353 THR A CA 1
ATOM 2702 C C . THR A 1 353 ? -5.198 -2.867 -31.243 1.00 92.06 353 THR A C 1
ATOM 2704 O O . THR A 1 353 ? -4.742 -2.782 -30.104 1.00 92.06 353 THR A O 1
ATOM 2707 N N . ALA A 1 354 ? -5.049 -3.989 -31.957 1.00 83.19 354 ALA A N 1
ATOM 2708 C CA . ALA A 1 354 ? -4.442 -5.205 -31.398 1.00 83.19 354 ALA A CA 1
ATOM 2709 C C . ALA A 1 354 ? -2.950 -5.057 -31.028 1.00 83.19 354 ALA A C 1
ATOM 2711 O O . ALA A 1 354 ? -2.461 -5.795 -30.173 1.00 83.19 354 ALA A O 1
ATOM 2712 N N . GLN A 1 355 ? -2.235 -4.125 -31.664 1.00 91.44 355 GLN A N 1
ATOM 2713 C CA . GLN A 1 355 ? -0.848 -3.757 -31.358 1.00 91.44 355 GLN A CA 1
ATOM 2714 C C . GLN A 1 355 ? -0.697 -2.226 -31.340 1.00 91.44 355 GLN A C 1
ATOM 2716 O O . GLN A 1 355 ? 0.237 -1.671 -31.918 1.00 91.44 355 GLN A O 1
ATOM 2721 N N . GLU A 1 356 ? -1.647 -1.559 -30.679 1.00 95.75 356 GLU A N 1
ATOM 2722 C CA . GLU A 1 356 ? -1.626 -0.121 -30.396 1.00 95.75 356 GLU A CA 1
ATOM 2723 C C . GLU A 1 356 ? -0.336 0.280 -29.672 1.00 95.75 356 GLU A C 1
ATOM 2725 O O . GLU A 1 356 ? 0.089 -0.415 -28.751 1.00 95.75 356 GLU A O 1
ATOM 2730 N N . THR A 1 357 ? 0.260 1.414 -30.037 1.00 97.75 357 THR A N 1
ATOM 2731 C CA . THR A 1 357 ? 1.365 2.045 -29.302 1.00 97.75 357 THR A CA 1
ATOM 2732 C C . THR A 1 357 ? 1.072 3.524 -29.090 1.00 97.75 357 THR A C 1
ATOM 2734 O O . THR A 1 357 ? 0.702 4.230 -30.025 1.00 97.75 357 THR A O 1
ATOM 2737 N N . PHE A 1 358 ? 1.269 4.006 -27.865 1.00 97.88 358 PHE A N 1
ATOM 2738 C CA . PHE A 1 358 ? 1.136 5.412 -27.498 1.00 97.88 358 PHE A CA 1
ATOM 2739 C C . PHE A 1 358 ? 2.502 6.101 -27.480 1.00 97.88 358 PHE A C 1
ATOM 2741 O O . PHE A 1 358 ? 3.482 5.529 -26.998 1.00 97.88 358 PHE A O 1
ATOM 2748 N N . LEU A 1 359 ? 2.564 7.348 -27.953 1.00 97.88 359 LEU A N 1
ATOM 2749 C CA . LEU A 1 359 ? 3.775 8.169 -27.925 1.00 97.88 359 LEU A CA 1
ATOM 2750 C C . LEU A 1 359 ? 3.486 9.606 -27.476 1.00 97.88 359 LEU A C 1
ATOM 2752 O O . LEU A 1 359 ? 2.638 10.289 -28.053 1.00 97.88 359 LEU A O 1
ATOM 2756 N N . ILE A 1 360 ? 4.241 10.089 -26.489 1.00 96.75 360 ILE A N 1
ATOM 2757 C CA . ILE A 1 360 ? 4.083 11.426 -25.901 1.00 96.75 360 ILE A CA 1
ATOM 2758 C C . ILE A 1 360 ? 5.428 12.106 -25.620 1.00 96.75 360 ILE A C 1
ATOM 2760 O O . ILE A 1 360 ? 6.446 11.445 -25.433 1.00 96.75 360 ILE A O 1
ATOM 2764 N N . ALA A 1 361 ? 5.439 13.438 -25.583 1.00 95.12 361 ALA A N 1
ATOM 2765 C CA . ALA A 1 361 ? 6.613 14.220 -25.209 1.00 95.12 361 ALA A CA 1
ATOM 2766 C C . ALA A 1 361 ? 6.798 14.302 -23.682 1.00 95.12 361 ALA A C 1
ATOM 2768 O O . ALA A 1 361 ? 5.830 14.439 -22.935 1.00 95.12 361 ALA A O 1
ATOM 2769 N N . ASP A 1 362 ? 8.044 14.373 -23.216 1.00 93.00 362 ASP A N 1
ATOM 2770 C CA . ASP A 1 362 ? 8.412 14.604 -21.808 1.00 93.00 362 ASP A CA 1
ATOM 2771 C C . ASP A 1 362 ? 8.173 16.051 -21.299 1.00 93.00 362 ASP A C 1
ATOM 2773 O O . ASP A 1 362 ? 8.780 16.486 -20.313 1.00 93.00 362 ASP A O 1
ATOM 2777 N N . THR A 1 363 ? 7.327 16.833 -21.978 1.00 91.12 363 THR A N 1
ATOM 2778 C CA . THR A 1 363 ? 7.131 18.276 -21.740 1.00 91.12 363 THR A CA 1
ATOM 2779 C C . THR A 1 363 ? 6.142 18.583 -20.623 1.00 91.12 363 THR A C 1
ATOM 2781 O O . THR A 1 363 ? 6.367 19.518 -19.856 1.00 91.12 363 THR A O 1
ATOM 2784 N N . ASN A 1 364 ? 5.061 17.809 -20.513 1.00 93.88 364 ASN A N 1
ATOM 2785 C CA . ASN A 1 364 ? 4.056 17.944 -19.465 1.00 93.88 364 ASN A CA 1
ATOM 2786 C C . ASN A 1 364 ? 3.844 16.594 -18.780 1.00 93.88 364 ASN A C 1
ATOM 2788 O O . ASN A 1 364 ? 3.144 15.724 -19.296 1.00 93.88 364 ASN A O 1
ATOM 2792 N N . TRP A 1 365 ? 4.423 16.440 -17.589 1.00 95.94 365 TRP A N 1
ATOM 2793 C CA . TRP A 1 365 ? 4.320 15.210 -16.805 1.00 95.94 365 TRP A CA 1
ATOM 2794 C C . TRP A 1 365 ? 2.864 14.797 -16.537 1.00 95.94 365 TRP A C 1
ATOM 2796 O O . TRP A 1 365 ? 2.568 13.610 -16.511 1.00 95.94 365 TRP A O 1
ATOM 2806 N N . ARG A 1 366 ? 1.932 15.752 -16.413 1.00 97.06 366 ARG A N 1
ATOM 2807 C CA . ARG A 1 366 ? 0.505 15.484 -16.155 1.00 97.06 366 ARG A CA 1
ATOM 2808 C C . ARG A 1 366 ? -0.147 14.700 -17.285 1.00 97.06 366 ARG A C 1
ATOM 2810 O O . ARG A 1 366 ? -0.922 13.785 -17.023 1.00 97.06 366 ARG A O 1
ATOM 2817 N N . ASP A 1 367 ? 0.196 15.026 -18.528 1.00 96.06 367 ASP A N 1
ATOM 2818 C CA . ASP A 1 367 ? -0.326 14.316 -19.695 1.00 96.06 367 ASP A CA 1
ATOM 2819 C C . ASP A 1 367 ? 0.269 12.900 -19.761 1.00 96.06 367 ASP A C 1
ATOM 2821 O O . ASP A 1 367 ? -0.474 11.940 -19.945 1.00 96.06 367 ASP A O 1
ATOM 2825 N N . VAL A 1 368 ? 1.577 12.752 -19.495 1.00 97.25 368 VAL A N 1
ATOM 2826 C CA . VAL A 1 368 ? 2.264 11.446 -19.409 1.00 97.25 368 VAL A CA 1
ATOM 2827 C C . VAL A 1 368 ? 1.619 10.547 -18.349 1.00 97.25 368 VAL A C 1
ATOM 2829 O O . VAL A 1 368 ? 1.268 9.406 -18.640 1.00 97.25 368 VAL A O 1
ATOM 2832 N N . LEU A 1 369 ? 1.407 11.065 -17.136 1.00 98.25 369 LEU A N 1
ATOM 2833 C CA . LEU A 1 369 ? 0.793 10.312 -16.040 1.00 98.25 369 LEU A CA 1
ATOM 2834 C C . LEU A 1 369 ? -0.693 10.021 -16.281 1.00 98.25 369 LEU A C 1
ATOM 2836 O O . LEU A 1 369 ? -1.199 9.002 -15.814 1.00 98.25 369 LEU A O 1
ATOM 2840 N N . SER A 1 370 ? -1.378 10.854 -17.068 1.00 97.06 370 SER A N 1
ATOM 2841 C CA . SER A 1 370 ? -2.743 10.568 -17.516 1.00 97.06 370 SER A CA 1
ATOM 2842 C C . SER A 1 370 ? -2.793 9.390 -18.493 1.00 97.06 370 SER A C 1
ATOM 2844 O O . SER A 1 370 ? -3.775 8.649 -18.480 1.00 97.06 370 SER A O 1
ATOM 2846 N N . LEU A 1 371 ? -1.737 9.140 -19.283 1.00 96.88 371 LEU A N 1
ATOM 2847 C CA . LEU A 1 371 ? -1.680 7.964 -20.161 1.00 96.88 371 LEU A CA 1
ATOM 2848 C C . LEU A 1 371 ? -1.626 6.642 -19.395 1.00 96.88 371 LEU A C 1
ATOM 2850 O O . LEU A 1 371 ? -2.146 5.654 -19.903 1.00 96.88 371 LEU A O 1
ATOM 2854 N N . VAL A 1 372 ? -1.035 6.600 -18.197 1.00 98.25 372 VAL A N 1
ATOM 2855 C CA . VAL A 1 372 ? -0.821 5.358 -17.426 1.00 98.25 372 VAL A CA 1
ATOM 2856 C C . VAL A 1 372 ? -2.111 4.528 -17.306 1.00 98.25 372 VAL A C 1
ATOM 2858 O O . VAL A 1 372 ? -2.102 3.401 -17.800 1.00 98.25 372 VAL A O 1
ATOM 2861 N N . PRO A 1 373 ? -3.248 5.054 -16.795 1.00 97.56 373 PRO A N 1
ATOM 2862 C CA . PRO A 1 373 ? -4.498 4.299 -16.714 1.00 97.56 373 PRO A CA 1
ATOM 2863 C C . PRO A 1 373 ? -5.185 3.991 -18.053 1.00 97.56 373 PRO A C 1
ATOM 2865 O O . PRO A 1 373 ? -6.170 3.258 -18.030 1.00 97.56 373 PRO A O 1
ATOM 2868 N N . ILE A 1 374 ? -4.765 4.538 -19.205 1.00 96.38 374 ILE A N 1
ATOM 2869 C CA . ILE A 1 374 ? -5.302 4.140 -20.530 1.00 96.38 374 ILE A CA 1
ATOM 2870 C C . ILE A 1 374 ? -4.360 3.218 -21.308 1.00 96.38 374 ILE A C 1
ATOM 2872 O O . ILE A 1 374 ? -4.840 2.370 -22.044 1.00 96.38 374 ILE A O 1
ATOM 2876 N N . ALA A 1 375 ? -3.048 3.303 -21.104 1.00 97.19 375 ALA A N 1
ATOM 2877 C CA . ALA A 1 375 ? -2.090 2.355 -21.658 1.00 97.19 375 ALA A CA 1
ATOM 2878 C C . ALA A 1 375 ? -2.083 1.033 -20.880 1.00 97.19 375 ALA A C 1
ATOM 2880 O O . ALA A 1 375 ? -1.901 -0.027 -21.475 1.00 97.19 375 ALA A O 1
ATOM 2881 N N . ILE A 1 376 ? -2.290 1.090 -19.560 1.00 97.75 376 ILE A N 1
ATOM 2882 C CA . ILE A 1 376 ? -2.315 -0.064 -18.661 1.00 97.75 376 ILE A CA 1
ATOM 2883 C C . ILE A 1 376 ? -3.544 0.045 -17.758 1.00 97.75 376 ILE A C 1
ATOM 2885 O O . ILE A 1 376 ? -3.774 1.087 -17.142 1.00 97.75 376 ILE A O 1
ATOM 2889 N N . TRP A 1 377 ? -4.326 -1.023 -17.626 1.00 95.56 377 TRP A N 1
ATOM 2890 C CA . TRP A 1 377 ? -5.384 -1.097 -16.613 1.00 95.56 377 TRP A CA 1
ATOM 2891 C C . TRP A 1 377 ? -5.668 -2.534 -16.190 1.00 95.56 377 TRP A C 1
ATOM 2893 O O . TRP A 1 377 ? -5.423 -3.483 -16.938 1.00 95.56 377 TRP A O 1
ATOM 2903 N N . ASN A 1 378 ? -6.221 -2.681 -14.990 1.00 89.31 378 ASN A N 1
ATOM 2904 C CA . ASN A 1 378 ? -6.740 -3.946 -14.486 1.00 89.31 378 ASN A CA 1
ATOM 2905 C C . ASN A 1 378 ? -8.238 -4.064 -14.818 1.00 89.31 378 ASN A C 1
ATOM 2907 O O . ASN A 1 378 ? -9.027 -3.216 -14.405 1.00 89.31 378 ASN A O 1
ATOM 2911 N N . ASP A 1 379 ? -8.641 -5.105 -15.543 1.00 86.19 379 ASP A N 1
ATOM 2912 C CA . ASP A 1 379 ? -10.040 -5.529 -15.644 1.00 86.19 379 ASP A CA 1
ATOM 2913 C C . ASP A 1 379 ? -10.182 -6.916 -15.013 1.00 86.19 379 ASP A C 1
ATOM 2915 O O . ASP A 1 379 ? -9.687 -7.916 -15.538 1.00 86.19 379 ASP A O 1
ATOM 2919 N N . SER A 1 380 ? -10.851 -6.972 -13.859 1.00 80.69 380 SER A N 1
ATOM 2920 C CA . SER A 1 380 ? -11.236 -8.224 -13.197 1.00 80.69 380 SER A CA 1
ATOM 2921 C C . SER A 1 380 ? -10.060 -9.192 -12.938 1.00 80.69 380 SER A C 1
ATOM 2923 O O . SER A 1 380 ? -10.220 -10.411 -12.985 1.00 80.69 380 SER A O 1
ATOM 2925 N N . GLY A 1 381 ? -8.860 -8.653 -12.684 1.00 80.88 381 GLY A N 1
ATOM 2926 C CA . GLY A 1 381 ? -7.610 -9.396 -12.478 1.00 80.88 381 GLY A CA 1
ATOM 2927 C C . GLY A 1 381 ? -6.725 -9.532 -13.726 1.00 80.88 381 GLY A C 1
ATOM 2928 O O . GLY A 1 381 ? -5.567 -9.937 -13.606 1.00 80.88 381 GLY A O 1
ATOM 2929 N N . THR A 1 382 ? -7.226 -9.174 -14.912 1.00 89.50 382 THR A N 1
ATOM 2930 C CA . THR A 1 382 ? -6.464 -9.167 -16.169 1.00 89.50 382 THR A CA 1
ATOM 2931 C C . THR A 1 382 ? -5.828 -7.798 -16.391 1.00 89.50 382 THR A C 1
ATOM 2933 O O . THR A 1 382 ? -6.526 -6.797 -16.531 1.00 89.50 382 THR A O 1
ATOM 2936 N N . ILE A 1 383 ? -4.495 -7.748 -16.468 1.00 93.56 383 ILE A N 1
ATOM 2937 C CA . ILE A 1 383 ? -3.772 -6.517 -16.809 1.00 93.56 383 ILE A CA 1
ATOM 2938 C C . ILE A 1 383 ? -3.725 -6.372 -18.333 1.00 93.56 383 ILE A C 1
ATOM 2940 O O . ILE A 1 383 ? -2.979 -7.076 -19.018 1.00 93.56 383 ILE A O 1
ATOM 2944 N N . HIS A 1 384 ? -4.500 -5.427 -18.857 1.00 95.06 384 HIS A N 1
ATOM 2945 C CA . HIS A 1 384 ? -4.341 -4.926 -20.217 1.00 95.06 384 HIS A CA 1
ATOM 2946 C C . HIS A 1 384 ? -3.130 -3.994 -20.261 1.00 95.06 384 HIS A C 1
ATOM 2948 O O . HIS A 1 384 ? -2.928 -3.208 -19.336 1.00 95.06 384 HIS A O 1
ATOM 2954 N N . LYS A 1 385 ? -2.318 -4.087 -21.319 1.00 96.31 385 LYS A N 1
ATOM 2955 C CA . LYS A 1 385 ? -1.112 -3.271 -21.493 1.00 96.31 385 LYS A CA 1
ATOM 2956 C C . LYS A 1 385 ? -0.799 -3.018 -22.968 1.00 96.31 385 LYS A C 1
ATOM 2958 O O . LYS A 1 385 ? -0.751 -3.958 -23.760 1.00 96.31 385 LYS A O 1
ATOM 2963 N N . TYR A 1 386 ? -0.504 -1.767 -23.293 1.00 97.38 386 TYR A N 1
ATOM 2964 C CA . TYR A 1 386 ? -0.014 -1.297 -24.590 1.00 97.38 386 TYR A CA 1
ATOM 2965 C C . TYR A 1 386 ? 1.286 -0.513 -24.381 1.00 97.38 386 TYR A C 1
ATOM 2967 O O . TYR A 1 386 ? 1.418 0.124 -23.331 1.00 97.38 386 TYR A O 1
ATOM 2975 N N . PRO A 1 387 ? 2.249 -0.540 -25.321 1.00 98.06 387 PRO A N 1
ATOM 2976 C CA . PRO A 1 387 ? 3.438 0.285 -25.204 1.00 98.06 387 PRO A CA 1
ATOM 2977 C C . PRO A 1 387 ? 3.077 1.764 -25.083 1.00 98.06 387 PRO A C 1
ATOM 2979 O O . PRO A 1 387 ? 2.266 2.284 -25.851 1.00 98.06 387 PRO A O 1
ATOM 2982 N N . ALA A 1 388 ? 3.689 2.433 -24.114 1.00 97.44 388 ALA A N 1
ATOM 2983 C CA . ALA A 1 388 ? 3.531 3.857 -23.866 1.00 97.44 388 ALA A CA 1
ATOM 2984 C C . ALA A 1 388 ? 4.917 4.479 -23.762 1.00 97.44 388 ALA A C 1
ATOM 2986 O O . ALA A 1 388 ? 5.603 4.382 -22.741 1.00 97.44 388 ALA A O 1
ATOM 2987 N N . LEU A 1 389 ? 5.344 5.055 -24.878 1.00 97.88 389 LEU A N 1
ATOM 2988 C CA . LEU A 1 389 ? 6.677 5.589 -25.073 1.00 97.88 389 LEU A CA 1
ATOM 2989 C C . LEU A 1 389 ? 6.666 7.094 -24.808 1.00 97.88 389 LEU A C 1
ATOM 2991 O O . LEU A 1 389 ? 5.774 7.828 -25.240 1.00 97.88 389 LEU A O 1
ATOM 2995 N N . ILE A 1 390 ? 7.691 7.556 -24.112 1.00 96.69 390 ILE A N 1
ATOM 2996 C CA . ILE A 1 390 ? 7.984 8.967 -23.902 1.00 96.69 390 ILE A CA 1
ATOM 2997 C C . ILE A 1 390 ? 9.178 9.291 -24.797 1.00 96.69 390 ILE A C 1
ATOM 2999 O O . ILE A 1 390 ? 10.160 8.557 -24.777 1.00 96.69 390 ILE A O 1
ATOM 3003 N N . TYR A 1 391 ? 9.120 10.378 -25.562 1.00 95.06 391 TYR A N 1
ATOM 3004 C CA . TYR A 1 391 ? 10.290 10.928 -26.250 1.00 95.06 391 TYR A CA 1
ATOM 3005 C C . TYR A 1 391 ? 10.702 12.257 -25.616 1.00 95.06 391 TYR A C 1
ATOM 3007 O O . TYR A 1 391 ? 9.872 12.993 -25.072 1.00 95.06 391 TYR A O 1
ATOM 3015 N N . HIS A 1 392 ? 11.989 12.584 -25.689 1.00 92.88 392 HIS A N 1
ATOM 3016 C CA . HIS A 1 392 ? 12.499 13.829 -25.131 1.00 92.88 392 HIS A CA 1
ATOM 3017 C C . HIS A 1 392 ? 12.371 14.968 -26.149 1.00 92.88 392 HIS A C 1
ATOM 3019 O O . HIS A 1 392 ? 12.830 14.843 -27.286 1.00 92.88 392 HIS A O 1
ATOM 3025 N N . TYR A 1 393 ? 11.770 16.091 -25.753 1.00 91.62 393 TYR A N 1
ATOM 3026 C CA . TYR A 1 393 ? 11.537 17.246 -26.622 1.00 91.62 393 TYR A CA 1
ATOM 3027 C C . TYR A 1 393 ? 12.244 18.506 -26.103 1.00 91.62 393 TYR A C 1
ATOM 3029 O O . TYR A 1 393 ? 11.981 18.972 -24.995 1.00 91.62 393 TYR A O 1
ATOM 3037 N N . GLU A 1 394 ? 13.056 19.139 -26.956 1.00 88.25 394 GLU A N 1
ATOM 3038 C CA . GLU A 1 394 ? 13.549 20.506 -26.727 1.00 88.25 394 GLU A CA 1
ATOM 3039 C C . GLU A 1 394 ? 12.843 21.535 -27.620 1.00 88.25 394 GLU A C 1
ATOM 3041 O O . GLU A 1 394 ? 12.574 22.661 -27.200 1.00 88.25 394 GLU A O 1
ATOM 3046 N N . SER A 1 395 ? 12.610 21.185 -28.890 1.00 87.81 395 SER A N 1
ATOM 3047 C CA . SER A 1 395 ? 12.017 22.066 -29.900 1.00 87.81 395 SER A CA 1
ATOM 3048 C C . SER A 1 395 ? 11.534 21.284 -31.127 1.00 87.81 395 SER A C 1
ATOM 3050 O O . SER A 1 395 ? 11.919 20.138 -31.346 1.00 87.81 395 SER A O 1
ATOM 3052 N N . ASN A 1 396 ? 10.789 21.945 -32.017 1.00 85.12 396 ASN A N 1
ATOM 3053 C CA . ASN A 1 396 ? 10.338 21.379 -33.299 1.00 85.12 396 ASN A CA 1
ATOM 3054 C C . ASN A 1 396 ? 11.458 20.821 -34.207 1.00 85.12 396 ASN A C 1
ATOM 3056 O O . ASN A 1 396 ? 11.158 20.091 -35.152 1.00 85.12 396 ASN A O 1
ATOM 3060 N N . THR A 1 397 ? 12.726 21.167 -33.957 1.00 86.06 397 THR A N 1
ATOM 3061 C CA . THR A 1 397 ? 13.898 20.670 -34.700 1.00 86.06 397 THR A CA 1
ATOM 3062 C C . THR A 1 397 ? 14.925 19.959 -33.816 1.00 86.06 397 THR A C 1
ATOM 3064 O O . THR A 1 397 ? 16.017 19.682 -34.301 1.00 86.06 397 THR A O 1
ATOM 3067 N N . LYS A 1 398 ? 14.620 19.728 -32.531 1.00 89.31 398 LYS A N 1
ATOM 3068 C CA . LYS A 1 398 ? 15.497 19.043 -31.575 1.00 89.31 398 LYS A CA 1
ATOM 3069 C C . LYS A 1 398 ? 14.690 18.171 -30.619 1.00 89.31 398 LYS A C 1
ATOM 3071 O O . LYS A 1 398 ? 13.969 18.685 -29.759 1.00 89.31 398 LYS A O 1
ATOM 3076 N N . PHE A 1 399 ? 14.839 16.869 -30.769 1.00 92.31 399 PHE A N 1
ATOM 3077 C CA . PHE A 1 399 ? 14.239 15.841 -29.934 1.00 92.31 399 PHE A CA 1
ATOM 3078 C C . PHE A 1 399 ? 15.156 14.617 -29.895 1.00 92.31 399 PHE A C 1
ATOM 3080 O O . PHE A 1 399 ? 16.007 14.441 -30.767 1.00 92.31 399 PHE A O 1
ATOM 3087 N N . ASP A 1 400 ? 14.952 13.756 -28.907 1.00 92.81 400 ASP A N 1
ATOM 3088 C CA . ASP A 1 400 ? 15.541 12.424 -28.870 1.00 92.81 400 ASP A CA 1
ATOM 3089 C C . ASP A 1 400 ? 14.436 11.367 -28.819 1.00 92.81 400 ASP A C 1
ATOM 3091 O O . ASP A 1 400 ? 13.569 11.386 -27.945 1.00 92.81 400 ASP A O 1
ATOM 3095 N N . ALA A 1 401 ? 14.475 10.488 -29.816 1.00 94.25 401 ALA A N 1
ATOM 3096 C CA . ALA A 1 401 ? 13.566 9.368 -30.038 1.00 94.25 401 ALA A CA 1
ATOM 3097 C C . ALA A 1 401 ? 14.321 8.191 -30.694 1.00 94.25 401 ALA A C 1
ATOM 3099 O O . ALA A 1 401 ? 13.720 7.359 -31.376 1.00 94.25 401 ALA A O 1
ATOM 3100 N N . ASP A 1 402 ? 15.654 8.149 -30.561 1.00 93.94 402 ASP A N 1
ATOM 3101 C CA . ASP A 1 402 ? 16.495 7.156 -31.237 1.00 93.94 402 ASP A CA 1
ATOM 3102 C C . ASP A 1 402 ? 16.096 5.728 -30.828 1.00 93.94 402 ASP A C 1
ATOM 3104 O O . ASP A 1 402 ? 15.813 4.895 -31.698 1.00 93.94 402 ASP A O 1
ATOM 3108 N N . SER A 1 403 ? 16.018 5.509 -29.511 1.00 95.06 403 SER A N 1
ATOM 3109 C CA . SER A 1 403 ? 15.590 4.286 -28.824 1.00 95.06 403 SER A CA 1
ATOM 3110 C C . SER A 1 403 ? 14.107 3.988 -29.061 1.00 95.06 403 SER A C 1
ATOM 3112 O O . SER A 1 403 ? 13.760 2.876 -29.448 1.00 95.06 403 SER A O 1
ATOM 3114 N N . THR A 1 404 ? 13.242 5.003 -28.979 1.00 95.81 404 THR A N 1
ATOM 3115 C CA . THR A 1 404 ? 11.806 4.908 -29.304 1.00 95.81 404 THR A CA 1
ATOM 3116 C C . THR A 1 404 ? 11.552 4.293 -30.685 1.00 95.81 404 THR A C 1
ATOM 3118 O O . THR A 1 404 ? 10.733 3.386 -30.819 1.00 95.81 404 THR A O 1
ATOM 3121 N N . ILE A 1 405 ? 12.263 4.761 -31.718 1.00 96.69 405 ILE A N 1
ATOM 3122 C CA . ILE A 1 405 ? 12.127 4.235 -33.084 1.00 96.69 405 ILE A CA 1
ATOM 3123 C C . ILE A 1 405 ? 12.684 2.804 -33.186 1.00 96.69 405 ILE A C 1
ATOM 3125 O O . ILE A 1 405 ? 12.092 1.994 -33.890 1.00 96.69 405 ILE A O 1
ATOM 3129 N N . HIS A 1 406 ? 13.773 2.471 -32.478 1.00 95.56 406 HIS A N 1
ATOM 3130 C CA . HIS A 1 406 ? 14.308 1.096 -32.440 1.00 95.56 406 HIS A CA 1
ATOM 3131 C C . HIS A 1 406 ? 13.315 0.119 -31.795 1.00 95.56 406 HIS A C 1
ATOM 3133 O O . HIS A 1 406 ? 13.029 -0.938 -32.349 1.00 95.56 406 HIS A O 1
ATOM 3139 N N . PHE A 1 407 ? 12.674 0.504 -30.689 1.00 97.00 407 PHE A N 1
ATOM 3140 C CA . PHE A 1 407 ? 11.595 -0.293 -30.102 1.00 97.00 407 PHE A CA 1
ATOM 3141 C C . PHE A 1 407 ? 10.421 -0.489 -31.064 1.00 97.00 407 PHE A C 1
ATOM 3143 O O . PHE A 1 407 ? 9.882 -1.589 -31.126 1.00 97.00 407 PHE A O 1
ATOM 3150 N N . MET A 1 408 ? 10.027 0.532 -31.834 1.00 96.25 408 MET A N 1
ATOM 3151 C CA . MET A 1 408 ? 8.968 0.374 -32.841 1.00 96.25 408 MET A CA 1
ATOM 3152 C C . MET A 1 408 ? 9.358 -0.641 -33.927 1.00 96.25 408 MET A C 1
ATOM 3154 O O . MET A 1 408 ? 8.528 -1.475 -34.274 1.00 96.25 408 MET A O 1
ATOM 3158 N N . GLN A 1 409 ? 10.615 -0.637 -34.385 1.00 94.88 409 GLN A N 1
ATOM 3159 C CA . GLN A 1 409 ? 11.152 -1.638 -35.323 1.00 94.88 409 GLN A CA 1
ATOM 3160 C C . GLN A 1 409 ? 11.092 -3.062 -34.726 1.00 94.88 409 GLN A C 1
ATOM 3162 O O . GLN A 1 409 ? 10.640 -3.997 -35.379 1.00 94.88 409 GLN A O 1
ATOM 3167 N N . MET A 1 410 ? 11.457 -3.238 -33.448 1.00 94.31 410 MET A N 1
ATOM 3168 C CA . MET A 1 410 ? 11.393 -4.548 -32.772 1.00 94.31 410 MET A CA 1
ATOM 3169 C C . MET A 1 410 ? 9.963 -5.007 -32.418 1.00 94.31 410 MET A C 1
ATOM 3171 O O . MET A 1 410 ? 9.687 -6.209 -32.364 1.00 94.31 410 MET A O 1
ATOM 3175 N N . TYR A 1 411 ? 9.063 -4.069 -32.102 1.00 95.50 411 TYR A N 1
ATOM 3176 C CA . TYR A 1 411 ? 7.703 -4.355 -31.638 1.00 95.50 411 TYR A CA 1
ATOM 3177 C C . TYR A 1 411 ? 6.707 -4.560 -32.783 1.00 95.50 411 TYR A C 1
ATOM 3179 O O . TYR A 1 411 ? 5.743 -5.298 -32.569 1.00 95.50 411 TYR A O 1
ATOM 3187 N N . ASP A 1 412 ? 6.931 -3.925 -33.938 1.00 94.06 412 ASP A N 1
ATOM 3188 C CA . ASP A 1 412 ? 6.026 -3.866 -35.097 1.00 94.06 412 ASP A CA 1
ATOM 3189 C C . ASP A 1 412 ? 4.601 -3.406 -34.695 1.00 94.06 412 ASP A C 1
ATOM 3191 O O . ASP A 1 412 ? 3.696 -4.227 -34.507 1.00 94.06 412 ASP A O 1
ATOM 3195 N N . PRO A 1 413 ? 4.397 -2.102 -34.407 1.00 95.75 413 PRO A N 1
ATOM 3196 C CA . PRO A 1 413 ? 3.098 -1.577 -33.997 1.00 95.75 413 PRO A CA 1
ATOM 3197 C C . PRO A 1 413 ? 2.120 -1.521 -35.176 1.00 95.75 413 PRO A C 1
ATOM 3199 O O . PRO A 1 413 ? 2.372 -0.858 -36.179 1.00 95.75 413 PRO A O 1
ATOM 3202 N N . SER A 1 414 ? 0.939 -2.126 -35.018 1.00 95.19 414 SER A N 1
ATOM 3203 C CA . SER A 1 414 ? -0.122 -2.057 -36.035 1.00 95.19 414 SER A CA 1
ATOM 3204 C C . SER A 1 414 ? -0.770 -0.675 -36.145 1.00 95.19 414 SER A C 1
ATOM 3206 O O . SER A 1 414 ? -1.474 -0.415 -37.114 1.00 95.19 414 SER A O 1
ATOM 3208 N N . HIS A 1 415 ? -0.619 0.163 -35.115 1.00 97.06 415 HIS A N 1
ATOM 3209 C CA . HIS A 1 415 ? -1.126 1.532 -35.070 1.00 97.06 415 HIS A CA 1
ATOM 3210 C C . HIS A 1 415 ? -0.345 2.356 -34.038 1.00 97.06 415 HIS A C 1
ATOM 3212 O O . HIS A 1 415 ? 0.025 1.844 -32.978 1.00 97.06 415 HIS A O 1
ATOM 3218 N N . LEU A 1 416 ? -0.121 3.636 -34.331 1.00 97.50 416 LEU A N 1
ATOM 3219 C CA . LEU A 1 416 ? 0.552 4.596 -33.459 1.00 97.50 416 LEU A CA 1
ATOM 3220 C C . LEU A 1 416 ? -0.382 5.763 -33.123 1.00 97.50 416 LEU A C 1
ATOM 3222 O O . LEU A 1 416 ? -0.700 6.592 -33.980 1.00 97.50 416 LEU A O 1
ATOM 3226 N N . THR A 1 417 ? -0.754 5.885 -31.851 1.00 97.00 417 THR A N 1
ATOM 3227 C CA . THR A 1 417 ? -1.391 7.093 -31.324 1.00 97.00 417 THR A CA 1
ATOM 3228 C C . THR A 1 417 ? -0.338 8.036 -30.752 1.00 97.00 417 THR A C 1
ATOM 3230 O O . THR A 1 417 ? 0.283 7.759 -29.726 1.00 97.00 417 THR A O 1
ATOM 3233 N N . THR A 1 418 ? -0.164 9.195 -31.383 1.00 96.06 418 THR A N 1
ATOM 3234 C CA . THR A 1 418 ? 0.669 10.282 -30.859 1.00 96.06 418 THR A CA 1
ATOM 3235 C C . THR A 1 418 ? -0.176 11.288 -30.079 1.00 96.06 418 THR A C 1
ATOM 3237 O O . THR A 1 418 ? -1.298 11.604 -30.480 1.00 96.06 418 THR A O 1
ATOM 3240 N N . ILE A 1 419 ? 0.349 11.805 -28.965 1.00 95.44 419 ILE A N 1
ATOM 3241 C CA . ILE A 1 419 ? -0.365 12.739 -28.087 1.00 95.44 419 ILE A CA 1
ATOM 3242 C C . ILE A 1 419 ? 0.316 14.113 -28.092 1.00 95.44 419 ILE A C 1
ATOM 3244 O O . ILE A 1 419 ? 1.499 14.248 -27.773 1.00 95.44 419 ILE A O 1
ATOM 3248 N N . GLY A 1 420 ? -0.461 15.149 -28.413 1.00 91.31 420 GLY A N 1
ATOM 3249 C CA . GLY A 1 420 ? -0.047 16.549 -28.389 1.00 91.31 420 GLY A CA 1
ATOM 3250 C C . GLY A 1 420 ? 0.489 17.053 -29.733 1.00 91.31 420 GLY A C 1
ATOM 3251 O O . GLY A 1 420 ? -0.150 16.895 -30.776 1.00 91.31 420 GLY A O 1
ATOM 3252 N N . ASN A 1 421 ? 1.636 17.738 -29.695 1.00 88.56 421 ASN A N 1
ATOM 3253 C CA . ASN A 1 421 ? 2.286 18.329 -30.868 1.00 88.56 421 ASN A CA 1
ATOM 3254 C C . ASN A 1 421 ? 3.612 17.619 -31.153 1.00 88.56 421 ASN A C 1
ATOM 3256 O O . ASN A 1 421 ? 4.585 17.788 -30.418 1.00 88.56 421 ASN A O 1
ATOM 3260 N N . ILE A 1 422 ? 3.655 16.863 -32.249 1.00 90.50 422 ILE A N 1
ATOM 3261 C CA . ILE A 1 422 ? 4.835 16.101 -32.663 1.00 90.50 422 ILE A CA 1
ATOM 3262 C C . ILE A 1 422 ? 5.744 16.949 -33.574 1.00 90.50 422 ILE A C 1
ATOM 3264 O O . ILE A 1 422 ? 5.248 17.573 -34.518 1.00 90.50 422 ILE A O 1
ATOM 3268 N N . PRO A 1 423 ? 7.076 16.969 -33.352 1.00 91.81 423 PRO A N 1
ATOM 3269 C CA . PRO A 1 423 ? 8.034 17.565 -34.277 1.00 91.81 423 PRO A CA 1
ATOM 3270 C C . PRO A 1 423 ? 7.865 17.023 -35.699 1.00 91.81 423 PRO A C 1
ATOM 3272 O O . PRO A 1 423 ? 7.847 15.812 -35.906 1.00 91.81 423 PRO A O 1
ATOM 3275 N N . GLY A 1 424 ? 7.846 17.900 -36.706 1.00 87.75 424 GLY A N 1
ATOM 3276 C CA . GLY A 1 424 ? 7.724 17.469 -38.107 1.00 87.75 424 GLY A CA 1
ATOM 3277 C C . GLY A 1 424 ? 8.834 16.503 -38.547 1.00 87.75 424 GLY A C 1
ATOM 3278 O O . GLY A 1 424 ? 8.588 15.601 -39.342 1.00 87.75 424 GLY A O 1
ATOM 3279 N N . GLY A 1 425 ? 10.040 16.636 -37.978 1.00 89.00 425 GLY A N 1
ATOM 3280 C CA . GLY A 1 425 ? 11.126 15.673 -38.180 1.00 89.00 425 GLY A CA 1
ATOM 3281 C C . GLY A 1 425 ? 10.822 14.284 -37.608 1.00 89.00 425 GLY A C 1
ATOM 3282 O O . GLY A 1 425 ? 11.107 13.293 -38.268 1.00 89.00 425 GLY A O 1
ATOM 3283 N N . LEU A 1 426 ? 10.193 14.207 -36.430 1.00 93.38 426 LEU A N 1
ATOM 3284 C CA . LEU A 1 426 ? 9.824 12.944 -35.783 1.00 93.38 426 LEU A CA 1
ATOM 3285 C C . LEU A 1 426 ? 8.669 12.258 -36.525 1.00 93.38 426 LEU A C 1
ATOM 3287 O O . LEU A 1 426 ? 8.731 11.063 -36.784 1.00 93.38 426 LEU A O 1
ATOM 3291 N N . ASN A 1 427 ? 7.683 13.032 -36.986 1.00 91.38 427 ASN A N 1
ATOM 3292 C CA . ASN A 1 427 ? 6.601 12.521 -37.831 1.00 91.38 427 ASN A CA 1
ATOM 3293 C C . ASN A 1 427 ? 7.118 11.855 -39.123 1.00 91.38 427 ASN A C 1
ATOM 3295 O O . ASN A 1 427 ? 6.568 10.852 -39.570 1.00 91.38 427 ASN A O 1
ATOM 3299 N N . ASN A 1 428 ? 8.200 12.381 -39.709 1.00 92.12 428 ASN A N 1
ATOM 3300 C CA . ASN A 1 428 ? 8.848 11.765 -40.870 1.00 92.12 428 ASN A CA 1
ATOM 3301 C C . ASN A 1 428 ? 9.602 10.469 -40.514 1.00 92.12 428 ASN A C 1
ATOM 3303 O O . ASN A 1 428 ? 9.725 9.594 -41.365 1.00 92.12 428 ASN A O 1
ATOM 3307 N N . LEU A 1 429 ? 10.107 10.328 -39.282 1.00 95.38 429 LEU A N 1
ATOM 3308 C CA . LEU A 1 429 ? 10.793 9.112 -38.831 1.00 95.38 429 LEU A CA 1
ATOM 3309 C C . LEU A 1 429 ? 9.832 7.940 -38.605 1.00 95.38 429 LEU A C 1
ATOM 3311 O O . LEU A 1 429 ? 10.265 6.800 -38.717 1.00 95.38 429 LEU A O 1
ATOM 3315 N N . PHE A 1 430 ? 8.543 8.170 -38.338 1.00 95.69 430 PHE A N 1
ATOM 3316 C CA . PHE A 1 430 ? 7.586 7.061 -38.226 1.00 95.69 430 PHE A CA 1
ATOM 3317 C C . PHE A 1 430 ? 7.371 6.343 -39.564 1.00 95.69 430 PHE A C 1
ATOM 3319 O O . PHE A 1 430 ? 7.277 5.121 -39.593 1.00 95.69 430 PHE A O 1
ATOM 3326 N N . THR A 1 431 ? 7.329 7.093 -40.671 1.00 95.00 431 THR A N 1
ATOM 3327 C CA . THR A 1 431 ? 7.046 6.560 -42.017 1.00 95.00 431 THR A CA 1
ATOM 3328 C C . THR A 1 431 ? 8.289 6.305 -42.869 1.00 95.00 431 THR A C 1
ATOM 3330 O O . THR A 1 431 ? 8.202 5.656 -43.913 1.00 95.00 431 THR A O 1
ATOM 3333 N N . ALA A 1 432 ? 9.460 6.801 -42.459 1.00 95.69 432 ALA A N 1
ATOM 3334 C CA . ALA A 1 432 ? 10.722 6.438 -43.090 1.00 95.69 432 ALA A CA 1
ATOM 3335 C C . ALA A 1 432 ? 11.020 4.945 -42.876 1.00 95.69 432 ALA A C 1
ATOM 3337 O O . ALA A 1 432 ? 10.785 4.401 -41.800 1.00 95.69 432 ALA A O 1
ATOM 3338 N N . ALA A 1 433 ? 11.556 4.288 -43.905 1.00 93.38 433 ALA A N 1
ATOM 3339 C CA . ALA A 1 433 ? 11.908 2.874 -43.841 1.00 93.38 433 ALA A CA 1
ATOM 3340 C C . ALA A 1 433 ? 13.099 2.605 -42.904 1.00 93.38 433 ALA A C 1
ATOM 3342 O O . ALA A 1 433 ? 13.933 3.481 -42.639 1.00 93.38 433 ALA A O 1
ATOM 3343 N N . GLU A 1 434 ? 13.211 1.356 -42.462 1.00 89.19 434 GLU A N 1
ATOM 3344 C CA . GLU A 1 434 ? 14.391 0.851 -41.766 1.00 89.19 434 GLU A CA 1
ATOM 3345 C C . GLU A 1 434 ? 15.671 1.007 -42.613 1.00 89.19 434 GLU A C 1
ATOM 3347 O O . GLU A 1 434 ? 15.619 0.946 -43.847 1.00 89.19 434 GLU A O 1
ATOM 3352 N N . PRO A 1 435 ? 16.844 1.213 -41.984 1.00 87.25 435 PRO A N 1
ATOM 3353 C CA . PRO A 1 435 ? 17.069 1.310 -40.535 1.00 87.25 435 PRO A CA 1
ATOM 3354 C C . PRO A 1 435 ? 16.782 2.707 -39.946 1.00 87.25 435 PRO A C 1
ATOM 3356 O O . PRO A 1 435 ? 16.950 2.917 -38.747 1.00 87.25 435 PRO A O 1
ATOM 3359 N N . VAL A 1 436 ? 16.386 3.686 -40.769 1.00 88.81 436 VAL A N 1
ATOM 3360 C CA . VAL A 1 436 ? 16.299 5.102 -40.362 1.00 88.81 436 VAL A CA 1
ATOM 3361 C C . VAL A 1 436 ? 15.044 5.392 -39.535 1.00 88.81 436 VAL A C 1
ATOM 3363 O O . VAL A 1 436 ? 15.126 6.104 -38.534 1.00 88.81 436 VAL A O 1
ATOM 3366 N N . GLY A 1 437 ? 13.898 4.856 -39.955 1.00 93.06 437 GLY A N 1
ATOM 3367 C CA . GLY A 1 437 ? 12.597 5.084 -39.330 1.00 93.06 437 GLY A CA 1
ATOM 3368 C C . GLY A 1 437 ? 11.837 3.801 -39.000 1.00 93.06 437 GLY A C 1
ATOM 3369 O O . GLY A 1 437 ? 12.330 2.701 -39.242 1.00 93.06 437 GLY A O 1
ATOM 3370 N N . ALA A 1 438 ? 10.637 3.955 -38.441 1.00 95.00 438 ALA A N 1
ATOM 3371 C CA . ALA A 1 438 ? 9.795 2.856 -37.958 1.00 95.00 438 ALA A CA 1
ATOM 3372 C C . ALA A 1 438 ? 8.984 2.136 -39.059 1.00 95.00 438 ALA A C 1
ATOM 3374 O O . ALA A 1 438 ? 8.238 1.215 -38.751 1.00 95.00 438 ALA A O 1
ATOM 3375 N N . GLY A 1 439 ? 9.092 2.547 -40.329 1.00 95.31 439 GLY A N 1
ATOM 3376 C CA . GLY A 1 439 ? 8.484 1.847 -41.469 1.00 95.31 439 GLY A CA 1
ATOM 3377 C C . GLY A 1 439 ? 6.950 1.860 -41.552 1.00 95.31 439 GLY A C 1
ATOM 3378 O O . GLY A 1 439 ? 6.395 1.173 -42.407 1.00 95.31 439 GLY A O 1
ATOM 3379 N N . MET A 1 440 ? 6.257 2.631 -40.710 1.00 95.19 440 MET A N 1
ATOM 3380 C CA . MET A 1 440 ? 4.793 2.615 -40.595 1.00 95.19 440 MET A CA 1
ATOM 3381 C C . MET A 1 440 ? 4.087 3.269 -41.793 1.00 95.19 440 MET A C 1
ATOM 3383 O O . MET A 1 440 ? 4.590 4.225 -42.392 1.00 95.19 440 MET A O 1
ATOM 3387 N N . ASN A 1 441 ? 2.856 2.841 -42.102 1.00 93.88 441 ASN A N 1
ATOM 3388 C CA . ASN A 1 441 ? 2.019 3.575 -43.053 1.00 93.88 441 ASN A CA 1
ATOM 3389 C C . ASN A 1 441 ? 1.419 4.817 -42.384 1.00 93.88 441 ASN A C 1
ATOM 3391 O O . ASN A 1 441 ? 0.942 4.769 -41.256 1.00 93.88 441 ASN A O 1
ATOM 3395 N N . ILE A 1 442 ? 1.318 5.921 -43.128 1.00 91.81 442 ILE A N 1
ATOM 3396 C CA . ILE A 1 442 ? 0.715 7.175 -42.636 1.00 91.81 442 ILE A CA 1
ATOM 3397 C C . ILE A 1 442 ? -0.768 7.046 -42.231 1.00 91.81 442 ILE A C 1
ATOM 3399 O O . ILE A 1 442 ? -1.273 7.892 -41.502 1.00 91.81 442 ILE A O 1
ATOM 3403 N N . GLY A 1 443 ? -1.472 6.016 -42.717 1.00 92.50 443 GLY A N 1
ATOM 3404 C CA . GLY A 1 443 ? -2.861 5.726 -42.338 1.00 92.50 443 GLY A CA 1
ATOM 3405 C C . GLY A 1 443 ? -3.008 5.073 -40.961 1.00 92.50 443 GLY A C 1
ATOM 3406 O O . GLY A 1 443 ? -4.072 5.188 -40.360 1.00 92.50 443 GLY A O 1
ATOM 3407 N N . ASP A 1 444 ? -1.931 4.466 -40.459 1.00 94.75 444 ASP A N 1
ATOM 3408 C CA . ASP A 1 444 ? -1.868 3.737 -39.186 1.00 94.75 444 ASP A CA 1
ATOM 3409 C C . ASP A 1 444 ? -1.296 4.635 -38.065 1.00 94.75 444 ASP A C 1
ATOM 3411 O O . ASP A 1 444 ? -0.836 4.162 -37.028 1.00 94.75 444 ASP A O 1
ATOM 3415 N N . ILE A 1 445 ? -1.271 5.956 -38.287 1.00 95.19 445 ILE A N 1
ATOM 3416 C CA . ILE A 1 445 ? -0.780 6.962 -37.339 1.00 95.19 445 ILE A CA 1
ATOM 3417 C C . ILE A 1 445 ? -1.900 7.973 -37.083 1.00 95.19 445 ILE A C 1
ATOM 3419 O O . ILE A 1 445 ? -2.369 8.647 -38.003 1.00 95.19 445 ILE A O 1
ATOM 3423 N N . SER A 1 446 ? -2.310 8.129 -35.825 1.00 94.12 446 SER A N 1
ATOM 3424 C CA . SER A 1 446 ? -3.300 9.128 -35.410 1.00 94.12 446 SER A CA 1
ATOM 3425 C C . SER A 1 446 ? -2.738 10.078 -34.362 1.00 94.12 446 SER A C 1
ATOM 3427 O O . SER A 1 446 ? -2.257 9.631 -33.325 1.00 94.12 446 SER A O 1
ATOM 3429 N N . ASN A 1 447 ? -2.875 11.387 -34.585 1.00 94.00 447 ASN A N 1
ATOM 3430 C CA . ASN A 1 447 ? -2.524 12.393 -33.584 1.00 94.00 447 ASN A CA 1
ATOM 3431 C C . ASN A 1 447 ? -3.765 12.881 -32.827 1.00 94.00 447 ASN A C 1
ATOM 3433 O O . ASN A 1 447 ? -4.705 13.384 -33.445 1.00 94.00 447 ASN A O 1
ATOM 3437 N N . ILE A 1 448 ? -3.738 12.779 -31.500 1.00 94.50 448 ILE A N 1
ATOM 3438 C CA . ILE A 1 448 ? -4.769 13.288 -30.587 1.00 94.50 448 ILE A CA 1
ATOM 3439 C C . ILE A 1 448 ? -4.199 14.406 -29.706 1.00 94.50 448 ILE A C 1
ATOM 3441 O O . ILE A 1 448 ? -2.986 14.557 -29.575 1.00 94.50 448 ILE A O 1
ATOM 3445 N N . GLN A 1 449 ? -5.053 15.221 -29.099 1.00 93.69 449 GLN A N 1
ATOM 3446 C CA . GLN A 1 449 ? -4.645 16.200 -28.088 1.00 93.69 449 GLN A CA 1
ATOM 3447 C C . GLN A 1 449 ? -4.778 15.607 -26.680 1.00 93.69 449 GLN A C 1
ATOM 3449 O O . GLN A 1 449 ? -5.586 14.708 -26.460 1.00 93.69 449 GLN A O 1
ATOM 3454 N N . SER A 1 450 ? -4.051 16.142 -25.692 1.00 89.25 450 SER A N 1
ATOM 3455 C CA . SER A 1 450 ? -4.173 15.702 -24.289 1.00 89.25 450 SER A CA 1
ATOM 3456 C C . SER A 1 450 ? -5.617 15.810 -23.762 1.00 89.25 450 SER A C 1
ATOM 3458 O O . SER A 1 450 ? -6.047 15.010 -22.939 1.00 89.25 450 SER A O 1
ATOM 3460 N N . SER A 1 451 ? -6.417 16.743 -24.298 1.00 88.94 451 SER A N 1
ATOM 3461 C CA . SER A 1 451 ? -7.852 16.883 -24.004 1.00 88.94 451 SER A CA 1
ATOM 3462 C C . SER A 1 451 ? -8.720 15.706 -24.468 1.00 88.94 451 SER A C 1
ATOM 3464 O O . SER A 1 451 ? -9.802 15.498 -23.921 1.00 88.94 451 SER A O 1
ATOM 3466 N N . ASP A 1 452 ? -8.270 14.921 -25.452 1.00 92.56 452 ASP A N 1
ATOM 3467 C CA . ASP A 1 452 ? -9.000 13.755 -25.968 1.00 92.56 452 ASP A CA 1
ATOM 3468 C C . ASP A 1 452 ? -8.894 12.532 -25.041 1.00 92.56 452 ASP A C 1
ATOM 3470 O O . ASP A 1 452 ? -9.546 11.513 -25.292 1.00 92.56 452 ASP A O 1
ATOM 3474 N N . TYR A 1 453 ? -8.122 12.636 -23.953 1.00 94.06 453 TYR A N 1
ATOM 3475 C CA . TYR A 1 453 ? -7.936 11.618 -22.919 1.00 94.06 453 TYR A CA 1
ATOM 3476 C C . TYR A 1 453 ? -9.244 10.940 -22.481 1.00 94.06 453 TYR A C 1
ATOM 3478 O O . TYR A 1 453 ? -9.355 9.712 -22.487 1.00 94.06 453 TYR A O 1
ATOM 3486 N N . PHE A 1 454 ? -10.283 11.725 -22.183 1.00 95.31 454 PHE A N 1
ATOM 3487 C CA . PHE A 1 454 ? -11.561 11.178 -21.722 1.00 95.31 454 PHE A CA 1
ATOM 3488 C C . PHE A 1 454 ? -12.311 10.373 -22.792 1.00 95.31 454 PHE A C 1
ATOM 3490 O O . PHE A 1 454 ? -13.165 9.561 -22.450 1.00 95.31 454 PHE A O 1
ATOM 3497 N N . SER A 1 455 ? -11.965 10.510 -24.079 1.00 95.56 455 SER A N 1
ATOM 3498 C CA . SER A 1 455 ? -12.588 9.734 -25.163 1.00 95.56 455 SER A CA 1
ATOM 3499 C C . SER A 1 455 ? -12.230 8.238 -25.149 1.00 95.56 455 SER A C 1
ATOM 3501 O O . SER A 1 455 ? -12.881 7.454 -25.847 1.00 95.56 455 SER A O 1
ATOM 3503 N N . TYR A 1 456 ? -11.242 7.841 -24.335 1.00 96.56 456 TYR A N 1
ATOM 3504 C CA . TYR A 1 456 ? -10.885 6.449 -24.023 1.00 96.56 456 TYR A CA 1
ATOM 3505 C C . TYR A 1 456 ? -11.805 5.798 -22.978 1.00 96.56 456 TYR A C 1
ATOM 3507 O O . TYR A 1 456 ? -11.666 4.604 -22.699 1.00 96.56 456 TYR A O 1
ATOM 3515 N N . TRP A 1 457 ? -12.773 6.544 -22.441 1.00 96.75 457 TRP A N 1
ATOM 3516 C CA . TRP A 1 457 ? -13.787 6.063 -21.509 1.00 96.75 457 TRP A CA 1
ATOM 3517 C C . TRP A 1 457 ? -15.176 6.211 -22.137 1.00 96.75 457 TRP A C 1
ATOM 3519 O O . TRP A 1 457 ? -15.579 7.294 -22.553 1.00 96.75 457 TRP A O 1
ATOM 3529 N N . SER A 1 458 ? -15.919 5.110 -22.218 1.00 96.06 458 SER A N 1
ATOM 3530 C CA . SER A 1 458 ? -17.324 5.103 -22.646 1.00 96.06 458 SER A CA 1
ATOM 3531 C C . SER A 1 458 ? -18.275 5.381 -21.477 1.00 96.06 458 SER A C 1
ATOM 3533 O O . SER A 1 458 ? -19.413 5.801 -21.677 1.00 96.06 458 SER A O 1
ATOM 3535 N N . THR A 1 459 ? -17.817 5.182 -20.239 1.00 95.12 459 THR A N 1
ATOM 3536 C CA . THR A 1 459 ? -18.502 5.593 -19.008 1.00 95.12 459 THR A CA 1
ATOM 3537 C C . THR A 1 459 ? -17.466 5.928 -17.943 1.00 95.12 459 THR A C 1
ATOM 3539 O O . THR A 1 459 ? -16.514 5.174 -17.756 1.00 95.12 459 THR A O 1
ATOM 3542 N N . ILE A 1 460 ? -17.678 7.043 -17.241 1.00 95.62 460 ILE A N 1
ATOM 3543 C CA . ILE A 1 460 ? -16.885 7.476 -16.085 1.00 95.62 460 ILE A CA 1
ATOM 3544 C C . ILE A 1 460 ? -17.826 7.517 -14.876 1.00 95.62 460 ILE A C 1
ATOM 3546 O O . ILE A 1 460 ? -18.759 8.328 -14.832 1.00 95.62 460 ILE A O 1
ATOM 3550 N N . GLY A 1 461 ? -17.615 6.610 -13.927 1.00 94.31 461 GLY A N 1
ATOM 3551 C CA . GLY A 1 461 ? -18.267 6.544 -12.619 1.00 94.31 461 GLY A CA 1
ATOM 3552 C C . GLY A 1 461 ? -17.383 7.060 -11.479 1.00 94.31 461 GLY A C 1
ATOM 3553 O O . GLY A 1 461 ? -17.920 7.575 -10.498 1.00 94.31 461 GLY A O 1
ATOM 3554 N N . SER A 1 462 ? -16.054 6.984 -11.621 1.00 95.12 462 SER A N 1
ATOM 3555 C CA . SER A 1 462 ? -15.088 7.541 -10.669 1.00 95.12 462 SER A CA 1
ATOM 3556 C C . SER A 1 462 ? -13.952 8.317 -11.333 1.00 95.12 462 SER A C 1
ATOM 3558 O O . SER A 1 462 ? -13.721 8.185 -12.534 1.00 95.12 462 SER A O 1
ATOM 3560 N N . LEU A 1 463 ? -13.249 9.118 -10.534 1.00 97.06 463 LEU A N 1
ATOM 3561 C CA . LEU A 1 463 ? -12.037 9.855 -10.895 1.00 97.06 463 LEU A CA 1
ATOM 3562 C C . LEU A 1 463 ? -11.007 9.724 -9.772 1.00 97.06 463 LEU A C 1
ATOM 3564 O O . LEU A 1 463 ? -11.364 9.829 -8.599 1.00 97.06 463 LEU A O 1
ATOM 3568 N N . VAL A 1 464 ? -9.734 9.583 -10.131 1.00 98.00 464 VAL A N 1
ATOM 3569 C CA . VAL A 1 464 ? -8.609 9.864 -9.232 1.00 98.00 464 VAL A CA 1
ATOM 3570 C C . VAL A 1 464 ? -8.222 11.331 -9.394 1.00 98.00 464 VAL A C 1
ATOM 3572 O O . VAL A 1 464 ? -8.032 11.803 -10.513 1.00 98.00 464 VAL A O 1
ATOM 3575 N N . VAL A 1 465 ? -8.124 12.065 -8.290 1.00 98.38 465 VAL A N 1
ATOM 3576 C CA . VAL A 1 465 ? -7.832 13.501 -8.275 1.00 98.38 465 VAL A CA 1
ATOM 3577 C C . VAL A 1 465 ? -6.556 13.749 -7.489 1.00 98.38 465 VAL A C 1
ATOM 3579 O O . VAL A 1 465 ? -6.402 13.288 -6.360 1.00 98.38 465 VAL A O 1
ATOM 3582 N N . VAL A 1 466 ? -5.644 14.498 -8.095 1.00 98.44 466 VAL A N 1
ATOM 3583 C CA . VAL A 1 466 ? -4.382 14.921 -7.485 1.00 98.44 466 VAL A CA 1
ATOM 3584 C C . VAL A 1 466 ? -4.268 16.432 -7.623 1.00 98.44 466 VAL A C 1
ATOM 3586 O O . VAL A 1 466 ? -4.754 17.008 -8.604 1.00 98.44 466 VAL A O 1
ATOM 3589 N N . ASP A 1 467 ? -3.612 17.077 -6.660 1.00 98.06 467 ASP A N 1
ATOM 3590 C CA . ASP A 1 467 ? -3.289 18.496 -6.771 1.00 98.06 467 ASP A CA 1
ATOM 3591 C C . ASP A 1 467 ? -2.473 18.758 -8.041 1.00 98.06 467 ASP A C 1
ATOM 3593 O O . ASP A 1 467 ? -1.594 17.973 -8.417 1.00 98.06 467 ASP A O 1
ATOM 3597 N N . TYR A 1 468 ? -2.782 19.864 -8.716 1.00 97.50 468 TYR A N 1
ATOM 3598 C CA . TYR A 1 468 ? -2.184 20.188 -10.003 1.00 97.50 468 TYR A CA 1
ATOM 3599 C C . TYR A 1 468 ? -0.655 20.207 -9.976 1.00 97.50 468 TYR A C 1
ATOM 3601 O O . TYR A 1 468 ? -0.050 19.834 -10.977 1.00 97.50 468 TYR A O 1
ATOM 3609 N N . ASP A 1 469 ? -0.007 20.620 -8.890 1.00 95.31 469 ASP A N 1
ATOM 3610 C CA . ASP A 1 469 ? 1.450 20.782 -8.833 1.00 95.31 469 ASP A CA 1
ATOM 3611 C C . ASP A 1 469 ? 2.168 19.636 -8.095 1.00 95.31 469 ASP A C 1
ATOM 3613 O O . ASP A 1 469 ? 3.399 19.560 -8.100 1.00 95.31 469 ASP A O 1
ATOM 3617 N N . ASN A 1 470 ? 1.422 18.669 -7.553 1.00 96.62 470 ASN A N 1
ATOM 3618 C CA . ASN A 1 470 ? 1.962 17.551 -6.779 1.00 96.62 470 ASN A CA 1
ATOM 3619 C C . ASN A 1 470 ? 2.362 16.340 -7.650 1.00 96.62 470 ASN A C 1
ATOM 3621 O O . ASN A 1 470 ? 1.725 15.284 -7.633 1.00 96.62 470 ASN A O 1
ATOM 3625 N N . TYR A 1 471 ? 3.468 16.477 -8.387 1.00 96.88 471 TYR A N 1
ATOM 3626 C CA . TYR A 1 471 ? 4.053 15.394 -9.198 1.00 96.88 471 TYR A CA 1
ATOM 3627 C C . TYR A 1 471 ? 4.355 14.120 -8.388 1.00 96.88 471 TYR A C 1
ATOM 3629 O O 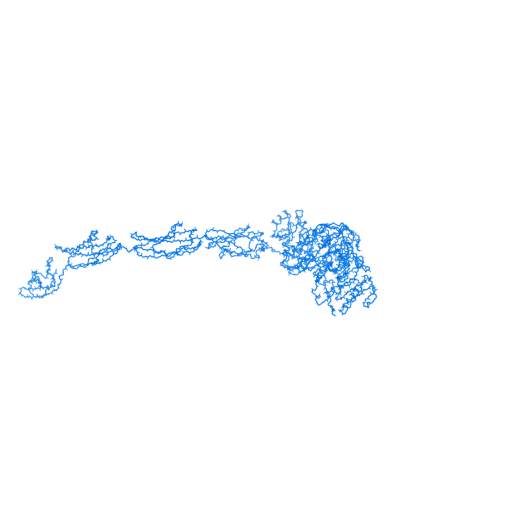. TYR A 1 471 ? 4.075 13.016 -8.856 1.00 96.88 471 TYR A O 1
ATOM 3637 N N . LYS A 1 472 ? 4.854 14.269 -7.151 1.00 96.50 472 LYS A N 1
ATOM 3638 C CA . LYS A 1 472 ? 5.160 13.155 -6.238 1.00 96.50 472 LYS A CA 1
ATOM 3639 C C . LYS A 1 472 ? 3.935 12.275 -5.979 1.00 96.50 472 LYS A C 1
ATOM 3641 O O . LYS A 1 472 ? 4.016 11.059 -6.136 1.00 96.50 472 LYS A O 1
ATOM 3646 N N . ALA A 1 473 ? 2.799 12.882 -5.630 1.00 97.38 473 ALA A N 1
ATOM 3647 C CA . ALA A 1 473 ? 1.544 12.149 -5.488 1.00 97.38 473 ALA A CA 1
ATOM 3648 C C . ALA A 1 473 ? 1.052 11.611 -6.838 1.00 97.38 473 ALA A C 1
ATOM 3650 O O . ALA A 1 473 ? 0.603 10.470 -6.906 1.00 97.38 473 ALA A O 1
ATOM 3651 N N . GLY A 1 474 ? 1.201 12.388 -7.917 1.00 98.19 474 GLY A N 1
ATOM 3652 C CA . GLY A 1 474 ? 0.812 12.002 -9.273 1.00 98.19 474 GLY A CA 1
ATOM 3653 C C . GLY A 1 474 ? 1.410 10.673 -9.738 1.00 98.19 474 GLY A C 1
ATOM 3654 O O . GLY A 1 474 ? 0.687 9.861 -10.316 1.00 98.19 474 GLY A O 1
ATOM 3655 N N . LEU A 1 475 ? 2.695 10.426 -9.458 1.00 98.50 475 LEU A N 1
ATOM 3656 C CA . LEU A 1 475 ? 3.389 9.187 -9.831 1.00 98.50 475 LEU A CA 1
ATOM 3657 C C . LEU A 1 475 ? 2.645 7.953 -9.300 1.00 98.50 475 LEU A C 1
ATOM 3659 O O . LEU A 1 475 ? 2.171 7.139 -10.093 1.00 98.50 475 LEU A O 1
ATOM 3663 N N . MET A 1 476 ? 2.448 7.857 -7.983 1.00 97.94 476 MET A N 1
ATOM 3664 C CA . MET A 1 476 ? 1.734 6.728 -7.374 1.00 97.94 476 MET A CA 1
ATOM 3665 C C . MET A 1 476 ? 0.224 6.755 -7.662 1.00 97.94 476 MET A C 1
ATOM 3667 O O . MET A 1 476 ? -0.385 5.710 -7.894 1.00 97.94 476 MET A O 1
ATOM 3671 N N . ALA A 1 477 ? -0.396 7.937 -7.710 1.00 98.44 477 ALA A N 1
ATOM 3672 C CA . ALA A 1 477 ? -1.815 8.082 -8.027 1.00 98.44 477 ALA A CA 1
ATOM 3673 C C . ALA A 1 477 ? -2.153 7.571 -9.436 1.00 98.44 477 ALA A C 1
ATOM 3675 O O . ALA A 1 477 ? -3.237 7.034 -9.642 1.00 98.44 477 ALA A O 1
ATOM 3676 N N . SER A 1 478 ? -1.232 7.680 -10.400 1.00 98.56 478 SER A N 1
ATOM 3677 C CA . SER A 1 478 ? -1.424 7.138 -11.751 1.00 98.56 478 SER A CA 1
ATOM 3678 C C . SER A 1 478 ? -1.390 5.600 -11.788 1.00 98.56 478 SER A C 1
ATOM 3680 O O . SER A 1 478 ? -2.179 4.990 -12.513 1.00 98.56 478 SER A O 1
ATOM 3682 N N . VAL A 1 479 ? -0.583 4.966 -10.924 1.00 98.56 479 VAL A N 1
ATOM 3683 C CA . VAL A 1 479 ? -0.591 3.508 -10.684 1.00 98.56 479 VAL A CA 1
ATOM 3684 C C . VAL A 1 479 ? -1.896 3.074 -10.011 1.00 98.56 479 VAL A C 1
ATOM 3686 O O . VAL A 1 479 ? -2.542 2.115 -10.437 1.00 98.56 479 VAL A O 1
ATOM 3689 N N . PHE A 1 480 ? -2.335 3.819 -8.994 1.00 96.75 480 PHE A N 1
ATOM 3690 C CA . PHE A 1 480 ? -3.617 3.604 -8.321 1.00 96.75 480 PHE A CA 1
ATOM 3691 C C . PHE A 1 480 ? -4.802 3.731 -9.292 1.00 96.75 480 PHE A C 1
ATOM 3693 O O . PHE A 1 480 ? -5.676 2.865 -9.316 1.00 96.75 480 PHE A O 1
ATOM 3700 N N . ALA A 1 481 ? -4.795 4.752 -10.153 1.00 97.44 481 ALA A N 1
ATOM 3701 C CA . ALA A 1 481 ? -5.787 4.961 -11.203 1.00 97.44 481 ALA A CA 1
ATOM 3702 C C . ALA A 1 481 ? -5.802 3.810 -12.222 1.00 97.44 481 ALA A C 1
ATOM 3704 O O . ALA A 1 481 ? -6.875 3.323 -12.579 1.00 97.44 481 ALA A O 1
ATOM 3705 N N . SER A 1 482 ? -4.629 3.320 -12.639 1.00 97.25 482 SER A N 1
ATOM 3706 C CA . SER A 1 482 ? -4.504 2.147 -13.515 1.00 97.25 482 SER A CA 1
ATOM 3707 C C . SER A 1 482 ? -5.121 0.895 -12.881 1.00 97.25 482 SER A C 1
ATOM 3709 O O . SER A 1 482 ? -5.927 0.205 -13.513 1.00 97.25 482 SER A O 1
ATOM 3711 N N . HIS A 1 483 ? -4.830 0.642 -11.602 1.00 94.50 483 HIS A N 1
ATOM 3712 C CA . HIS A 1 483 ? -5.384 -0.498 -10.875 1.00 94.50 483 HIS A CA 1
ATOM 3713 C C . HIS A 1 483 ? -6.897 -0.379 -10.658 1.00 94.50 483 HIS A C 1
ATOM 3715 O O . HIS A 1 483 ? -7.623 -1.341 -10.893 1.00 94.50 483 HIS A O 1
ATOM 3721 N N . LYS A 1 484 ? -7.399 0.787 -10.238 1.00 90.94 484 LYS A N 1
ATOM 3722 C CA . LYS A 1 484 ? -8.841 1.040 -10.059 1.00 90.94 484 LYS A CA 1
ATOM 3723 C C . LYS A 1 484 ? -9.603 1.168 -11.386 1.00 90.94 484 LYS A C 1
ATOM 3725 O O . LYS A 1 484 ? -10.801 1.446 -11.353 1.00 90.94 484 LYS A O 1
ATOM 3730 N N . ASN A 1 485 ? -8.925 1.010 -12.530 1.00 94.81 485 ASN A N 1
ATOM 3731 C CA . ASN A 1 485 ? -9.449 1.281 -13.867 1.00 94.81 485 ASN A CA 1
ATOM 3732 C C . ASN A 1 485 ? -10.202 2.622 -13.891 1.00 94.81 485 ASN A C 1
ATOM 3734 O O . ASN A 1 485 ? -11.387 2.685 -14.202 1.00 94.81 485 ASN A O 1
ATOM 3738 N N . SER A 1 486 ? -9.535 3.702 -13.489 1.00 95.75 486 SER A N 1
ATOM 3739 C CA . SER A 1 486 ? -10.137 5.024 -13.319 1.00 95.75 486 SER A CA 1
ATOM 3740 C C . SER A 1 486 ? -9.353 6.101 -14.070 1.00 95.75 486 SER A C 1
ATOM 3742 O O . SER A 1 486 ? -8.125 6.019 -14.141 1.00 95.75 486 SER A O 1
ATOM 3744 N N . PRO A 1 487 ? -10.020 7.105 -14.669 1.00 97.62 487 PRO A N 1
ATOM 3745 C CA . PRO A 1 487 ? -9.333 8.294 -15.147 1.00 97.62 487 PRO A CA 1
ATOM 3746 C C . PRO A 1 487 ? -8.676 9.058 -13.990 1.00 97.62 487 PRO A C 1
ATOM 3748 O O . PRO A 1 487 ? -9.255 9.183 -12.913 1.00 97.62 487 PRO A O 1
ATOM 3751 N N . ILE A 1 488 ? -7.492 9.619 -14.237 1.00 98.31 488 ILE A N 1
ATOM 3752 C CA . ILE A 1 488 ? -6.797 10.534 -13.322 1.00 98.31 488 ILE A CA 1
ATOM 3753 C C . ILE A 1 488 ? -6.894 11.972 -13.835 1.00 98.31 488 ILE A C 1
ATOM 3755 O O . ILE A 1 488 ? -6.842 12.205 -15.043 1.00 98.31 488 ILE A O 1
ATOM 3759 N N . ILE A 1 489 ? -7.041 12.936 -12.925 1.00 97.88 489 ILE A N 1
ATOM 3760 C CA . ILE A 1 489 ? -7.030 14.369 -13.228 1.00 97.88 489 ILE A CA 1
ATOM 3761 C C . ILE A 1 489 ? -6.161 15.153 -12.243 1.00 97.88 489 ILE A C 1
ATOM 3763 O O . ILE A 1 489 ? -6.113 14.861 -11.049 1.00 97.88 489 ILE A O 1
ATOM 3767 N N . PHE A 1 490 ? -5.505 16.186 -12.769 1.00 98.06 490 PHE A N 1
ATOM 3768 C CA . PHE A 1 490 ? -4.647 17.103 -12.023 1.00 98.06 490 PHE A CA 1
ATOM 3769 C C . PHE A 1 490 ? -5.365 18.447 -11.894 1.00 98.06 490 PHE A C 1
ATOM 3771 O O . PHE A 1 490 ? -5.605 19.122 -12.902 1.00 98.06 490 PHE A O 1
ATOM 3778 N N . VAL A 1 491 ? -5.756 18.817 -10.674 1.00 97.00 491 VAL A N 1
ATOM 3779 C CA . VAL A 1 491 ? -6.721 19.901 -10.431 1.00 97.00 491 VAL A CA 1
ATOM 3780 C C . VAL A 1 491 ? -6.222 20.873 -9.371 1.00 97.00 491 VAL A C 1
ATOM 3782 O O . VAL A 1 491 ? -5.680 20.472 -8.348 1.00 97.00 491 VAL A O 1
ATOM 3785 N N . ASN A 1 492 ? -6.430 22.162 -9.621 1.00 97.00 492 ASN A N 1
ATOM 3786 C CA . ASN A 1 492 ? -6.326 23.226 -8.630 1.00 97.00 492 ASN A CA 1
ATOM 3787 C C . ASN A 1 492 ? -7.394 24.300 -8.900 1.00 97.00 492 ASN A C 1
ATOM 3789 O O . ASN A 1 492 ? -8.070 24.299 -9.934 1.00 97.00 492 ASN A O 1
ATOM 3793 N N . SER A 1 493 ? -7.512 25.270 -7.998 1.00 96.00 493 SER A N 1
ATOM 3794 C CA . SER A 1 493 ? -8.475 26.374 -8.083 1.00 96.00 493 SER A CA 1
ATOM 3795 C C . SER A 1 493 ? -8.439 27.158 -9.404 1.00 96.00 493 SER A C 1
ATOM 3797 O O . SER A 1 493 ? -9.463 27.715 -9.804 1.00 96.00 493 SER A O 1
ATOM 3799 N N . ALA A 1 494 ? -7.304 27.181 -10.113 1.00 96.75 494 ALA A N 1
ATOM 3800 C CA . ALA A 1 494 ? -7.163 27.873 -11.392 1.00 96.75 494 ALA A CA 1
ATOM 3801 C C . ALA A 1 494 ? -7.744 27.089 -12.583 1.00 96.75 494 ALA A C 1
ATOM 3803 O O . ALA A 1 494 ? -8.181 27.711 -13.553 1.00 96.75 494 ALA A O 1
ATOM 3804 N N . ASN A 1 495 ? -7.770 25.750 -12.532 1.00 95.81 495 ASN A N 1
ATOM 3805 C CA . ASN A 1 495 ? -8.266 24.904 -13.627 1.00 95.81 495 ASN A CA 1
ATOM 3806 C C . ASN A 1 495 ? -9.567 24.136 -13.307 1.00 95.81 495 ASN A C 1
ATOM 3808 O O . ASN A 1 495 ? -10.184 23.603 -14.235 1.00 95.81 495 ASN A O 1
ATOM 3812 N N . LEU A 1 496 ? -10.015 24.135 -12.042 1.00 96.31 496 LEU A N 1
ATOM 3813 C CA . LEU A 1 496 ? -11.182 23.415 -11.513 1.00 96.31 496 LEU A CA 1
ATOM 3814 C C . LEU A 1 496 ? -12.430 23.529 -12.395 1.00 96.31 496 LEU A C 1
ATOM 3816 O O . LEU A 1 496 ? -13.104 22.527 -12.622 1.00 96.31 496 LEU A O 1
ATOM 3820 N N . ALA A 1 497 ? -12.715 24.718 -12.938 1.00 96.12 497 ALA A N 1
ATOM 3821 C CA . ALA A 1 497 ? -13.863 24.972 -13.816 1.00 96.12 497 ALA A CA 1
ATOM 3822 C C . ALA A 1 497 ? -13.951 24.010 -15.023 1.00 96.12 497 ALA A C 1
ATOM 3824 O O . ALA A 1 497 ? -15.048 23.689 -15.474 1.00 96.12 497 ALA A O 1
ATOM 3825 N N . THR A 1 498 ? -12.813 23.503 -15.507 1.00 94.56 498 THR A N 1
ATOM 3826 C CA . THR A 1 498 ? -12.727 22.505 -16.590 1.00 94.56 498 THR A CA 1
ATOM 3827 C C . THR A 1 498 ? -13.244 21.127 -16.158 1.00 94.56 498 THR A C 1
ATOM 3829 O O . THR A 1 498 ? -13.766 20.371 -16.974 1.00 94.56 498 THR A O 1
ATOM 3832 N N . TYR A 1 499 ? -13.115 20.798 -14.870 1.00 95.19 499 TYR A N 1
ATOM 3833 C CA . TYR A 1 499 ? -13.360 19.467 -14.309 1.00 95.19 499 TYR A CA 1
ATOM 3834 C C . TYR A 1 499 ? -14.673 19.350 -13.526 1.00 95.19 499 TYR A C 1
ATOM 3836 O O . TYR A 1 499 ? -15.137 18.234 -13.307 1.00 95.19 499 TYR A O 1
ATOM 3844 N N . GLN A 1 500 ? -15.320 20.465 -13.162 1.00 95.25 500 GLN A N 1
ATOM 3845 C CA . GLN A 1 500 ? -16.578 20.489 -12.394 1.00 95.25 500 GLN A CA 1
ATOM 3846 C C . GLN A 1 500 ? -17.638 19.510 -12.927 1.00 95.25 500 GLN A C 1
ATOM 3848 O O . GLN A 1 500 ? -18.139 18.667 -12.189 1.00 95.25 500 GLN A O 1
ATOM 3853 N N . ALA A 1 501 ? -17.928 19.549 -14.231 1.00 92.69 501 ALA A N 1
ATOM 3854 C CA . ALA A 1 501 ? -18.925 18.670 -14.848 1.00 92.69 501 ALA A CA 1
ATOM 3855 C C . ALA A 1 501 ? -18.566 17.170 -14.784 1.00 92.69 501 ALA A C 1
ATOM 3857 O O . ALA A 1 501 ? -19.459 16.330 -14.873 1.00 92.69 501 ALA A O 1
ATOM 3858 N N . MET A 1 502 ? -17.280 16.836 -14.635 1.00 91.38 502 MET A N 1
ATOM 3859 C CA . MET A 1 502 ? -16.806 15.462 -14.456 1.00 91.38 502 MET A CA 1
ATOM 3860 C C . MET A 1 502 ? -16.762 15.049 -12.983 1.00 91.38 502 MET A C 1
ATOM 3862 O O . MET A 1 502 ? -16.964 13.877 -12.706 1.00 91.38 502 MET A O 1
ATOM 3866 N N . ILE A 1 503 ? -16.558 15.981 -12.048 1.00 95.56 503 ILE A N 1
ATOM 3867 C CA . ILE A 1 503 ? -16.576 15.717 -10.598 1.00 95.56 503 ILE A CA 1
ATOM 3868 C C . ILE A 1 503 ? -18.006 15.449 -10.096 1.00 95.56 503 ILE A C 1
ATOM 3870 O O . ILE A 1 503 ? -18.232 14.559 -9.272 1.00 95.56 503 ILE A O 1
ATOM 3874 N N . ASN A 1 504 ? -18.981 16.206 -10.604 1.00 95.50 504 ASN A N 1
ATOM 3875 C CA . ASN A 1 504 ? -20.340 16.237 -10.065 1.00 95.50 504 ASN A CA 1
ATOM 3876 C C . ASN A 1 504 ? -21.032 14.862 -10.088 1.00 95.50 504 ASN A C 1
ATOM 3878 O O . ASN A 1 504 ? -21.245 14.262 -11.145 1.00 95.50 504 ASN A O 1
ATOM 3882 N N . GLY A 1 505 ? -21.428 14.382 -8.907 1.00 90.06 505 GLY A N 1
ATOM 3883 C CA . GLY A 1 505 ? -22.129 13.110 -8.727 1.00 90.06 505 GLY A CA 1
ATOM 3884 C C . GLY A 1 505 ? -21.287 11.857 -9.001 1.00 90.06 505 GLY A C 1
ATOM 3885 O O . GLY A 1 505 ? -21.861 10.780 -9.152 1.00 90.06 505 GLY A O 1
ATOM 3886 N N . LYS A 1 506 ? -19.954 11.969 -9.094 1.00 94.00 506 LYS A N 1
ATOM 3887 C CA . LYS A 1 506 ? -19.037 10.826 -9.257 1.00 94.00 506 LYS A CA 1
ATOM 3888 C C . LYS A 1 506 ? -18.403 10.398 -7.942 1.00 94.00 506 LYS A C 1
ATOM 3890 O O . LYS A 1 506 ? -18.454 11.125 -6.952 1.00 94.00 506 LYS A O 1
ATOM 3895 N N . VAL A 1 507 ? -17.793 9.218 -7.957 1.00 93.56 507 VAL A N 1
ATOM 3896 C CA . VAL A 1 507 ? -16.883 8.782 -6.897 1.00 93.56 507 VAL A CA 1
ATOM 3897 C C . VAL A 1 507 ? -15.529 9.461 -7.097 1.00 93.56 507 VAL A C 1
ATOM 3899 O O . VAL A 1 507 ? -14.918 9.311 -8.153 1.00 93.56 507 VAL A O 1
ATOM 3902 N N . ILE A 1 508 ? -15.059 10.205 -6.103 1.00 95.75 508 ILE A N 1
ATOM 3903 C CA . ILE A 1 508 ? -13.802 10.950 -6.168 1.00 95.75 508 ILE A CA 1
ATOM 3904 C C . ILE A 1 508 ? -12.790 10.332 -5.210 1.00 95.75 508 ILE A C 1
ATOM 3906 O O . ILE A 1 508 ? -13.037 10.264 -4.009 1.00 95.75 508 ILE A O 1
ATOM 3910 N N . TYR A 1 509 ? -11.660 9.896 -5.762 1.00 94.81 509 TYR A N 1
ATOM 3911 C CA . TYR A 1 509 ? -10.500 9.402 -5.031 1.00 94.81 509 TYR A CA 1
ATOM 3912 C C . TYR A 1 509 ? -9.418 10.475 -5.006 1.00 94.81 509 TYR A C 1
ATOM 3914 O O . TYR A 1 509 ? -8.630 10.584 -5.948 1.00 94.81 509 TYR A O 1
ATOM 3922 N N . THR A 1 510 ? -9.372 11.275 -3.950 1.00 96.38 510 THR A N 1
ATOM 3923 C CA . THR A 1 510 ? -8.300 12.256 -3.765 1.00 96.38 510 THR A CA 1
ATOM 3924 C C . THR A 1 510 ? -7.037 11.549 -3.283 1.00 96.38 510 THR A C 1
ATOM 3926 O O . THR A 1 510 ? -7.102 10.747 -2.351 1.00 96.38 510 THR A O 1
ATOM 3929 N N . VAL A 1 511 ? -5.885 11.851 -3.889 1.00 96.19 511 VAL A N 1
ATOM 3930 C CA . VAL A 1 511 ? -4.577 11.335 -3.455 1.00 96.19 511 VAL A CA 1
ATOM 3931 C C . VAL A 1 511 ? -3.642 12.490 -3.103 1.00 96.19 511 VAL A C 1
ATOM 3933 O O . VAL A 1 511 ? -3.240 13.277 -3.962 1.00 96.19 511 VAL A O 1
ATOM 3936 N N . GLY A 1 512 ? -3.270 12.565 -1.826 1.00 92.75 512 GLY A N 1
ATOM 3937 C CA . GLY A 1 512 ? -2.580 13.708 -1.235 1.00 92.75 512 GLY A CA 1
ATOM 3938 C C . GLY A 1 512 ? -3.545 14.829 -0.836 1.00 92.75 512 GLY A C 1
ATOM 3939 O O . GLY A 1 512 ? -4.749 14.623 -0.722 1.00 92.75 512 GLY A O 1
ATOM 3940 N N . SER A 1 513 ? -3.007 16.026 -0.609 1.00 92.81 513 SER A N 1
ATOM 3941 C CA . SER A 1 513 ? -3.795 17.208 -0.234 1.00 92.81 513 SER A CA 1
ATOM 3942 C C . SER A 1 513 ? -4.048 18.104 -1.443 1.00 92.81 513 SER A C 1
ATOM 3944 O O . SER A 1 513 ? -3.116 18.367 -2.200 1.00 92.81 513 SER A O 1
ATOM 3946 N N . LEU A 1 514 ? -5.274 18.615 -1.577 1.00 95.38 514 LEU A N 1
ATOM 3947 C CA . LEU A 1 514 ? -5.672 19.611 -2.580 1.00 95.38 514 LEU A CA 1
ATOM 3948 C C . LEU A 1 514 ? -5.729 21.018 -1.969 1.00 95.38 514 LEU A C 1
ATOM 3950 O O . LEU A 1 514 ? -5.849 21.175 -0.750 1.00 95.38 514 LEU A O 1
ATOM 3954 N N . ASP A 1 515 ? -5.722 22.057 -2.808 1.00 95.19 515 ASP A N 1
ATOM 3955 C CA . ASP A 1 515 ? -6.056 23.406 -2.345 1.00 95.19 515 ASP A CA 1
ATOM 3956 C C . ASP A 1 515 ? -7.497 23.482 -1.795 1.00 95.19 515 ASP A C 1
ATOM 3958 O O . ASP A 1 515 ? -8.407 22.791 -2.260 1.00 95.19 515 ASP A O 1
ATOM 3962 N N . GLY A 1 516 ? -7.722 24.360 -0.813 1.00 93.06 516 GLY A N 1
ATOM 3963 C CA . GLY A 1 516 ? -8.989 24.419 -0.077 1.00 93.06 516 GLY A CA 1
ATOM 3964 C C . GLY A 1 516 ? -10.230 24.761 -0.914 1.00 93.06 516 GLY A C 1
ATOM 3965 O O . GLY A 1 516 ? -11.335 24.389 -0.518 1.00 93.06 516 GLY A O 1
ATOM 3966 N N . ALA A 1 517 ? -10.089 25.430 -2.064 1.00 95.25 517 ALA A N 1
ATOM 3967 C CA . ALA A 1 517 ? -11.220 25.710 -2.950 1.00 95.25 517 ALA A CA 1
ATOM 3968 C C . ALA A 1 517 ? -11.572 24.487 -3.811 1.00 95.25 517 ALA A C 1
ATOM 3970 O O . ALA A 1 517 ? -12.753 24.184 -3.985 1.00 95.25 517 ALA A O 1
ATOM 3971 N N . THR A 1 518 ? -10.565 23.755 -4.294 1.00 96.44 518 THR A N 1
ATOM 3972 C CA . THR A 1 518 ? -10.755 22.471 -4.990 1.00 96.44 518 THR A CA 1
ATOM 3973 C C . THR A 1 518 ? -11.337 21.418 -4.050 1.00 96.44 518 THR A C 1
ATOM 3975 O O . THR A 1 518 ? -12.361 20.815 -4.370 1.00 96.44 518 THR A O 1
ATOM 3978 N N . GLN A 1 519 ? -10.757 21.268 -2.856 1.00 96.25 519 GLN A N 1
ATOM 3979 C CA . GLN A 1 519 ? -11.233 20.350 -1.821 1.00 96.25 519 GLN A CA 1
ATOM 3980 C C . GLN A 1 519 ? -12.680 20.661 -1.411 1.00 96.25 519 GLN A C 1
ATOM 3982 O O . GLN A 1 519 ? -13.544 19.789 -1.449 1.00 96.25 519 GLN A O 1
ATOM 3987 N N . GLY A 1 520 ? -12.978 21.929 -1.100 1.00 94.88 520 GLY A N 1
ATOM 3988 C CA . GLY A 1 520 ? -14.330 22.359 -0.740 1.00 94.88 520 GLY A CA 1
ATOM 3989 C C . GLY A 1 520 ? -15.358 22.177 -1.863 1.00 94.88 520 GLY A C 1
ATOM 3990 O O . GLY A 1 520 ? -16.534 21.960 -1.578 1.00 94.88 520 GLY A O 1
ATOM 3991 N N . TYR A 1 521 ? -14.940 22.223 -3.134 1.00 97.12 521 TYR A N 1
ATOM 3992 C CA . TYR A 1 521 ? -15.825 21.911 -4.257 1.00 97.12 521 TYR A CA 1
ATOM 3993 C C . TYR A 1 521 ? -16.124 20.413 -4.355 1.00 97.12 521 TYR A C 1
ATOM 3995 O O . TYR A 1 521 ? -17.284 20.046 -4.548 1.00 97.12 521 TYR A O 1
ATOM 4003 N N . ILE A 1 522 ? -15.110 19.556 -4.210 1.00 95.69 522 ILE A N 1
ATOM 4004 C CA . ILE A 1 522 ? -15.266 18.096 -4.252 1.00 95.69 522 ILE A CA 1
ATOM 4005 C C . ILE A 1 522 ? -16.209 17.642 -3.138 1.00 95.69 522 ILE A C 1
ATOM 4007 O O . ILE A 1 522 ? -17.247 17.060 -3.446 1.00 95.69 522 ILE A O 1
ATOM 4011 N N . SER A 1 523 ? -15.953 18.025 -1.886 1.00 93.81 523 SER A N 1
ATOM 4012 C CA . SER A 1 523 ? -16.797 17.633 -0.746 1.00 93.81 523 SER A CA 1
ATOM 4013 C C . SER A 1 523 ? -18.233 18.174 -0.803 1.00 93.81 523 SER A C 1
ATOM 4015 O O . SER A 1 523 ? -19.111 17.672 -0.106 1.00 93.81 523 SER A O 1
ATOM 4017 N N . ALA A 1 524 ? -18.503 19.179 -1.644 1.00 93.75 524 ALA A N 1
ATOM 4018 C CA . ALA A 1 524 ? -19.845 19.716 -1.868 1.00 93.75 524 ALA A CA 1
ATOM 4019 C C . ALA A 1 524 ? -20.583 19.113 -3.083 1.00 93.75 524 ALA A C 1
ATOM 4021 O O . ALA A 1 524 ? -21.797 19.293 -3.185 1.00 93.75 524 ALA A O 1
ATOM 4022 N N . ASN A 1 525 ? -19.888 18.452 -4.022 1.00 95.50 525 ASN A N 1
ATOM 4023 C CA . ASN A 1 525 ? -20.466 18.044 -5.316 1.00 95.50 525 ASN A CA 1
ATOM 4024 C C . ASN A 1 525 ? -20.160 16.596 -5.748 1.00 95.50 525 ASN A C 1
ATOM 4026 O O . ASN A 1 525 ? -20.810 16.094 -6.672 1.00 95.50 525 ASN A O 1
ATOM 4030 N N . ALA A 1 526 ? -19.199 15.913 -5.123 1.00 93.81 526 ALA A N 1
ATOM 4031 C CA . ALA A 1 526 ? -18.958 14.491 -5.343 1.00 93.81 526 ALA A CA 1
ATOM 4032 C C . ALA A 1 526 ? -20.190 13.666 -4.930 1.00 93.81 526 ALA A C 1
ATOM 4034 O O . ALA A 1 526 ? -20.884 13.989 -3.968 1.00 93.81 526 ALA A O 1
ATOM 4035 N N . GLY A 1 527 ? -20.468 12.582 -5.657 1.00 88.75 527 GLY A N 1
ATOM 4036 C CA . GLY A 1 527 ? -21.491 11.608 -5.259 1.00 88.75 527 GLY A CA 1
ATOM 4037 C C . GLY A 1 527 ? -21.012 10.699 -4.124 1.00 88.75 527 GLY A C 1
ATOM 4038 O O . GLY A 1 527 ? -21.817 10.223 -3.329 1.00 88.75 527 GLY A O 1
ATOM 4039 N N . CYS A 1 528 ? -19.700 10.476 -4.050 1.00 88.19 528 CYS A N 1
ATOM 4040 C CA . CYS A 1 528 ? -19.008 9.803 -2.959 1.00 88.19 528 CYS A CA 1
ATOM 4041 C C . CYS A 1 528 ? -17.558 10.303 -2.951 1.00 88.19 528 CYS A C 1
ATOM 4043 O O . CYS A 1 528 ? -16.975 10.477 -4.022 1.00 88.19 528 CYS A O 1
ATOM 4045 N N . GLU A 1 529 ? -16.976 10.544 -1.784 1.00 90.00 529 GLU A N 1
ATOM 4046 C CA . GLU A 1 529 ? -15.608 11.050 -1.651 1.00 90.00 529 GLU A CA 1
ATOM 4047 C C . GLU A 1 529 ? -14.785 10.094 -0.787 1.00 90.00 529 GLU A C 1
ATOM 4049 O O . GLU A 1 529 ? -15.241 9.650 0.268 1.00 90.00 529 GLU A O 1
ATOM 4054 N N . VAL A 1 530 ? -13.572 9.785 -1.241 1.00 87.62 530 VAL A N 1
ATOM 4055 C CA . VAL A 1 530 ? -12.563 9.039 -0.490 1.00 87.62 530 VAL A CA 1
ATOM 4056 C C . VAL A 1 530 ? -11.251 9.799 -0.608 1.00 87.62 530 VAL A C 1
ATOM 4058 O O . VAL A 1 530 ? -10.737 10.000 -1.709 1.00 87.62 530 VAL A O 1
ATOM 4061 N N . ASN A 1 531 ? -10.713 10.217 0.531 1.00 90.00 531 ASN A N 1
ATOM 4062 C CA . ASN A 1 531 ? -9.462 10.956 0.606 1.00 90.00 531 ASN A CA 1
ATOM 4063 C C . ASN A 1 531 ? -8.375 10.037 1.153 1.00 90.00 531 ASN A C 1
ATOM 4065 O O . ASN A 1 531 ? -8.519 9.510 2.252 1.00 90.00 531 ASN A O 1
ATOM 4069 N N . TYR A 1 532 ? -7.297 9.866 0.394 1.00 87.31 532 TYR A N 1
ATOM 4070 C CA . TYR A 1 532 ? -6.111 9.136 0.818 1.00 87.31 532 TYR A CA 1
ATOM 4071 C C . TYR A 1 532 ? -4.912 10.077 0.896 1.00 87.31 532 TYR A C 1
ATOM 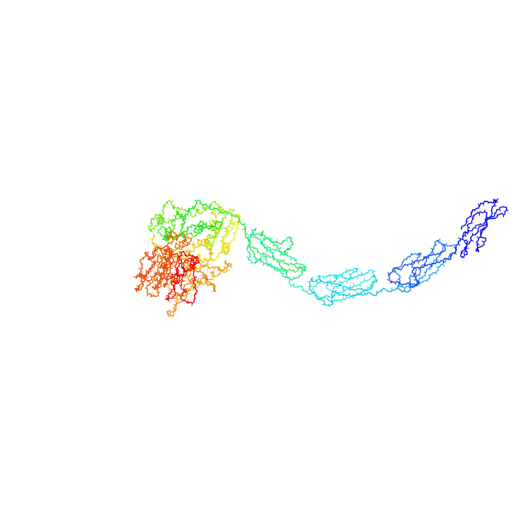4073 O O . TYR A 1 532 ? -4.632 10.844 -0.029 1.00 87.31 532 TYR A O 1
ATOM 4081 N N . THR A 1 533 ? -4.117 9.952 1.951 1.00 91.19 533 THR A N 1
ATOM 4082 C CA . THR A 1 533 ? -2.717 10.376 1.913 1.00 91.19 533 THR A CA 1
ATOM 4083 C C . THR A 1 533 ? -1.932 9.531 0.902 1.00 91.19 533 THR A C 1
ATOM 4085 O O . THR A 1 533 ? -2.342 8.439 0.504 1.00 91.19 533 THR A O 1
ATOM 4088 N N . LEU A 1 534 ? -0.767 10.026 0.479 1.00 92.31 534 LEU A N 1
ATOM 4089 C CA . LEU A 1 534 ? 0.107 9.277 -0.427 1.00 92.31 534 LEU A CA 1
ATOM 4090 C C . LEU A 1 534 ? 0.553 7.933 0.183 1.00 92.31 534 LEU A C 1
ATOM 4092 O O . LEU A 1 534 ? 0.548 6.917 -0.509 1.00 92.31 534 LEU A O 1
ATOM 4096 N N . GLU A 1 535 ? 0.855 7.921 1.484 1.00 89.44 535 GLU A N 1
ATOM 4097 C CA . GLU A 1 535 ? 1.276 6.721 2.215 1.00 89.44 535 GLU A CA 1
ATOM 4098 C C . GLU A 1 535 ? 0.158 5.671 2.306 1.00 89.44 535 GLU A C 1
ATOM 4100 O O . GLU A 1 535 ? 0.417 4.480 2.139 1.00 89.44 535 GLU A O 1
ATOM 4105 N N . GLU A 1 536 ? -1.098 6.090 2.494 1.00 87.31 536 GLU A N 1
ATOM 4106 C CA . GLU A 1 536 ? -2.249 5.177 2.475 1.00 87.31 536 GLU A CA 1
ATOM 4107 C C . GLU A 1 536 ? -2.449 4.532 1.100 1.00 87.31 536 GLU A C 1
ATOM 4109 O O . GLU A 1 536 ? -2.707 3.332 1.037 1.00 87.31 536 GLU A O 1
ATOM 4114 N N . VAL A 1 537 ? -2.259 5.267 -0.005 1.00 89.75 537 VAL A N 1
ATOM 4115 C CA . VAL A 1 537 ? -2.296 4.675 -1.357 1.00 89.75 537 VAL A CA 1
ATOM 4116 C C . VAL A 1 537 ? -1.155 3.680 -1.566 1.00 89.75 537 VAL A C 1
ATOM 4118 O O . VAL A 1 537 ? -1.376 2.617 -2.147 1.00 89.75 537 VAL A O 1
ATOM 4121 N N . GLN A 1 538 ? 0.054 3.996 -1.093 1.00 94.94 538 GLN A N 1
ATOM 4122 C CA . GLN A 1 538 ? 1.210 3.101 -1.188 1.00 94.94 538 GLN A CA 1
ATOM 4123 C C . GLN A 1 538 ? 0.981 1.804 -0.395 1.00 94.94 538 GLN A C 1
ATOM 4125 O O . GLN A 1 538 ? 1.117 0.720 -0.962 1.00 94.94 538 GLN A O 1
ATOM 4130 N N . LYS A 1 539 ? 0.553 1.904 0.873 1.00 89.06 539 LYS A N 1
ATOM 4131 C CA . LYS A 1 539 ? 0.192 0.766 1.742 1.00 89.06 539 LYS A CA 1
ATOM 4132 C C . LYS A 1 539 ? -0.955 -0.063 1.169 1.00 89.06 539 LYS A C 1
ATOM 4134 O O . LYS A 1 539 ? -0.863 -1.291 1.113 1.00 89.06 539 LYS A O 1
ATOM 4139 N N . TRP A 1 540 ? -2.024 0.597 0.714 1.00 87.38 540 TRP A N 1
ATOM 4140 C CA . TRP A 1 540 ? -3.159 -0.073 0.083 1.00 87.38 540 TRP A CA 1
ATOM 4141 C C . TRP A 1 540 ? -2.708 -0.853 -1.151 1.00 87.38 540 TRP A C 1
ATOM 4143 O O . TRP A 1 540 ? -3.011 -2.036 -1.258 1.00 87.38 540 TRP A O 1
ATOM 4153 N N . TYR A 1 541 ? -1.928 -0.239 -2.047 1.00 90.62 541 TYR A N 1
ATOM 4154 C CA . TYR A 1 541 ? -1.458 -0.909 -3.259 1.00 90.62 541 TYR A CA 1
ATOM 4155 C C . TYR A 1 541 ? -0.521 -2.081 -2.949 1.00 90.62 541 TYR A C 1
ATOM 4157 O O . TYR A 1 541 ? -0.672 -3.146 -3.549 1.00 90.62 541 TYR A O 1
ATOM 4165 N N . ALA A 1 542 ? 0.402 -1.918 -1.992 1.00 90.88 542 ALA A N 1
ATOM 4166 C CA . ALA A 1 542 ? 1.283 -2.987 -1.522 1.00 90.88 542 ALA A CA 1
ATOM 4167 C C . ALA A 1 542 ? 0.481 -4.204 -1.035 1.00 90.88 542 ALA A C 1
ATOM 4169 O O . ALA A 1 542 ? 0.768 -5.337 -1.422 1.00 90.88 542 ALA A O 1
ATOM 4170 N N . THR A 1 543 ? -0.565 -3.951 -0.244 1.00 86.81 543 THR A N 1
ATOM 4171 C CA . THR A 1 543 ? -1.428 -4.977 0.355 1.00 86.81 543 THR A CA 1
ATOM 4172 C C . THR A 1 543 ? -2.323 -5.640 -0.694 1.00 86.81 543 THR A C 1
ATOM 4174 O O . THR A 1 543 ? -2.274 -6.855 -0.867 1.00 86.81 543 THR A O 1
ATOM 4177 N N . GLU A 1 544 ? -3.087 -4.849 -1.453 1.00 86.12 544 GLU A N 1
ATOM 4178 C CA . GLU A 1 544 ? -4.031 -5.305 -2.485 1.00 86.12 544 GLU A CA 1
ATOM 4179 C C . GLU A 1 544 ? -3.345 -6.145 -3.570 1.00 86.12 544 GLU A C 1
ATOM 4181 O O . GLU A 1 544 ? -3.889 -7.130 -4.068 1.00 86.12 544 GLU A O 1
ATOM 4186 N N . THR A 1 545 ? -2.126 -5.763 -3.959 1.00 88.38 545 THR A N 1
ATOM 4187 C CA . THR A 1 545 ? -1.378 -6.489 -4.990 1.00 88.38 545 THR A CA 1
ATOM 4188 C C . THR A 1 545 ? -0.507 -7.620 -4.448 1.00 88.38 545 THR A C 1
ATOM 4190 O O . THR A 1 545 ? 0.024 -8.378 -5.265 1.00 88.38 545 THR A O 1
ATOM 4193 N N . ASN A 1 546 ? -0.387 -7.749 -3.118 1.00 91.25 546 ASN A N 1
ATOM 4194 C CA . ASN A 1 546 ? 0.614 -8.562 -2.421 1.00 91.25 546 ASN A CA 1
ATOM 4195 C C . ASN A 1 546 ? 2.018 -8.325 -3.012 1.00 91.25 546 ASN A C 1
ATOM 4197 O O . ASN A 1 546 ? 2.671 -9.246 -3.510 1.00 91.25 546 ASN A O 1
ATOM 4201 N N . SER A 1 547 ? 2.428 -7.056 -3.038 1.00 92.81 547 SER A N 1
ATOM 4202 C CA . SER A 1 547 ? 3.683 -6.626 -3.648 1.00 92.81 547 SER A CA 1
ATOM 4203 C C . SER A 1 547 ? 4.895 -7.023 -2.810 1.00 92.81 547 SER A C 1
ATOM 4205 O O . SER A 1 547 ? 4.932 -6.837 -1.597 1.00 92.81 547 SER A O 1
ATOM 4207 N N . ASP A 1 548 ? 5.913 -7.515 -3.504 1.00 93.94 548 ASP A N 1
ATOM 4208 C CA . ASP A 1 548 ? 7.249 -7.861 -3.027 1.00 93.94 548 ASP A CA 1
ATOM 4209 C C . ASP A 1 548 ? 8.331 -6.955 -3.653 1.00 93.94 548 ASP A C 1
ATOM 4211 O O . ASP A 1 548 ? 9.517 -7.292 -3.639 1.00 93.94 548 ASP A O 1
ATOM 4215 N N . LYS A 1 549 ? 7.931 -5.825 -4.255 1.00 95.12 549 LYS A N 1
ATOM 4216 C CA . LYS A 1 549 ? 8.793 -4.969 -5.085 1.00 95.12 549 LYS A CA 1
ATOM 4217 C C . LYS A 1 549 ? 8.615 -3.498 -4.747 1.00 95.12 549 LYS A C 1
ATOM 4219 O O . LYS A 1 549 ? 7.500 -2.971 -4.766 1.00 95.12 549 LYS A O 1
ATOM 4224 N N . LEU A 1 550 ? 9.737 -2.828 -4.525 1.00 96.12 550 LEU A N 1
ATOM 4225 C CA . LEU A 1 550 ? 9.799 -1.395 -4.279 1.00 96.12 550 LEU A CA 1
ATOM 4226 C C . LEU A 1 550 ? 10.560 -0.697 -5.407 1.00 96.12 550 LEU A C 1
ATOM 4228 O O . LEU A 1 550 ? 11.700 -1.054 -5.698 1.00 96.12 550 LEU A O 1
ATOM 4232 N N . ILE A 1 551 ? 9.953 0.333 -5.992 1.00 97.81 551 ILE A N 1
ATOM 4233 C CA . ILE A 1 551 ? 10.635 1.289 -6.864 1.00 97.81 551 ILE A CA 1
ATOM 4234 C C . ILE A 1 551 ? 11.011 2.523 -6.035 1.00 97.81 551 ILE A C 1
ATOM 4236 O O . ILE A 1 551 ? 10.137 3.110 -5.403 1.00 97.81 551 ILE A O 1
ATOM 4240 N N . LEU A 1 552 ? 12.269 2.968 -6.086 1.00 97.12 552 LEU A N 1
ATOM 4241 C CA . LEU A 1 552 ? 12.694 4.279 -5.585 1.00 97.12 552 LEU A CA 1
ATOM 4242 C C . LEU A 1 552 ? 12.872 5.271 -6.748 1.00 97.12 552 LEU A C 1
ATOM 4244 O O . LEU A 1 552 ? 13.595 4.999 -7.711 1.00 97.12 552 LEU A O 1
ATOM 4248 N N . VAL A 1 553 ? 12.239 6.441 -6.631 1.00 97.25 553 VAL A N 1
ATOM 4249 C CA . VAL A 1 553 ? 12.346 7.575 -7.569 1.00 97.25 553 VAL A CA 1
ATOM 4250 C C . VAL A 1 553 ? 12.702 8.880 -6.853 1.00 97.25 553 VAL A C 1
ATOM 4252 O O . VAL A 1 553 ? 12.588 8.975 -5.632 1.00 97.25 553 VAL A O 1
ATOM 4255 N N . ASN A 1 554 ? 13.099 9.914 -7.600 1.00 95.38 554 ASN A N 1
ATOM 4256 C CA . ASN A 1 554 ? 13.220 11.273 -7.063 1.00 95.38 554 ASN A CA 1
ATOM 4257 C C . ASN A 1 554 ? 12.270 12.223 -7.813 1.00 95.38 554 ASN A C 1
ATOM 4259 O O . ASN A 1 554 ? 12.555 12.573 -8.956 1.00 95.38 554 ASN A O 1
ATOM 4263 N N . PRO A 1 555 ? 11.182 12.706 -7.183 1.00 94.44 555 PRO A N 1
ATOM 4264 C CA . PRO A 1 555 ? 10.253 13.658 -7.797 1.00 94.44 555 PRO A CA 1
ATOM 4265 C C . PRO A 1 555 ? 10.882 14.991 -8.249 1.00 94.44 555 PRO A C 1
ATOM 4267 O O . PRO A 1 555 ? 10.311 15.688 -9.085 1.00 94.44 555 PRO A O 1
ATOM 4270 N N . ASN A 1 556 ? 12.058 15.364 -7.737 1.00 92.38 556 ASN A N 1
ATOM 4271 C CA . ASN A 1 556 ? 12.775 16.562 -8.183 1.00 92.38 556 ASN A CA 1
ATOM 4272 C C . ASN A 1 556 ? 13.467 16.376 -9.549 1.00 92.38 556 ASN A C 1
ATOM 4274 O O . ASN A 1 556 ? 13.916 17.364 -10.136 1.00 92.38 556 ASN A O 1
ATOM 4278 N N . ASP A 1 557 ? 13.535 15.149 -10.084 1.00 90.44 557 ASP A N 1
ATOM 4279 C CA . ASP A 1 557 ? 14.241 14.807 -11.328 1.00 90.44 557 ASP A CA 1
ATOM 4280 C C . ASP A 1 557 ? 13.767 15.578 -12.573 1.00 90.44 557 ASP A C 1
ATOM 4282 O O . ASP A 1 557 ? 14.542 15.764 -13.514 1.00 90.44 557 ASP A O 1
ATOM 4286 N N . LEU A 1 558 ? 12.540 16.110 -12.540 1.00 88.56 558 LEU A N 1
ATOM 4287 C CA . LEU A 1 558 ? 11.992 17.017 -13.550 1.00 88.56 558 LEU A CA 1
ATOM 4288 C C . LEU A 1 558 ? 12.847 18.267 -13.775 1.00 88.56 558 LEU A C 1
ATOM 4290 O O . LEU A 1 558 ? 12.891 18.777 -14.894 1.00 88.56 558 LEU A O 1
ATOM 4294 N N . ASN A 1 559 ? 13.493 18.756 -12.714 1.00 82.19 559 ASN A N 1
ATOM 4295 C CA . ASN A 1 559 ? 14.223 20.023 -12.685 1.00 82.19 559 ASN A CA 1
ATOM 4296 C C . ASN A 1 559 ? 15.738 19.839 -12.484 1.00 82.19 559 ASN A C 1
ATOM 4298 O O . ASN A 1 559 ? 16.478 20.819 -12.542 1.00 82.19 559 ASN A O 1
ATOM 4302 N N . ILE A 1 560 ? 16.207 18.606 -12.257 1.00 81.62 560 ILE A N 1
ATOM 4303 C CA . ILE A 1 560 ? 17.635 18.286 -12.150 1.00 81.62 560 ILE A CA 1
ATOM 4304 C C . ILE A 1 560 ? 18.203 18.150 -13.568 1.00 81.62 560 ILE A C 1
ATOM 4306 O O . ILE A 1 560 ? 18.110 17.095 -14.211 1.00 81.62 560 ILE A O 1
ATOM 4310 N N . GLU A 1 561 ? 18.767 19.253 -14.065 1.00 68.50 561 GLU A N 1
ATOM 4311 C CA . GLU A 1 561 ? 19.580 19.271 -15.282 1.00 68.50 561 GLU A CA 1
ATOM 4312 C C . GLU A 1 561 ? 20.818 18.386 -15.089 1.00 68.50 561 GLU A C 1
ATOM 4314 O O . GLU A 1 561 ? 21.539 18.503 -14.097 1.00 68.50 561 GLU A O 1
ATOM 4319 N N . GLY A 1 562 ? 21.126 17.538 -16.074 1.00 59.91 562 GLY A N 1
ATOM 4320 C CA . GLY A 1 562 ? 22.491 17.050 -16.219 1.00 59.91 562 GLY A CA 1
ATOM 4321 C C . GLY A 1 562 ? 23.411 18.253 -16.403 1.00 59.91 562 GLY A C 1
ATOM 4322 O O . GLY A 1 562 ? 23.189 19.048 -17.317 1.00 59.91 562 GLY A O 1
ATOM 4323 N N . THR A 1 563 ? 24.406 18.412 -15.529 1.00 52.38 563 THR A N 1
ATOM 4324 C CA . THR A 1 563 ? 25.171 19.657 -15.320 1.00 52.38 563 THR A CA 1
ATOM 4325 C C . THR A 1 563 ? 26.203 19.926 -16.435 1.00 52.38 563 THR A C 1
ATOM 4327 O O . THR A 1 563 ? 27.402 20.058 -16.207 1.00 52.38 563 THR A O 1
ATOM 4330 N N . VAL A 1 564 ? 25.677 20.066 -17.660 1.00 52.28 564 VAL A N 1
ATOM 4331 C CA . VAL A 1 564 ? 26.315 20.182 -18.983 1.00 52.28 564 VAL A CA 1
ATOM 4332 C C . VAL A 1 564 ? 26.860 18.861 -19.548 1.00 52.28 564 VAL A C 1
ATOM 4334 O O . VAL A 1 564 ? 27.902 18.388 -19.123 1.00 52.28 564 VAL A O 1
ATOM 4337 N N . PHE A 1 565 ? 26.196 18.315 -20.579 1.00 66.06 565 PHE A N 1
ATOM 4338 C CA . PHE A 1 565 ? 26.736 18.129 -21.945 1.00 66.06 565 PHE A CA 1
ATOM 4339 C C . PHE A 1 565 ? 25.678 17.520 -22.889 1.00 66.06 565 PHE A C 1
ATOM 4341 O O . PHE A 1 565 ? 24.809 16.756 -22.481 1.00 66.06 565 PHE A O 1
ATOM 4348 N N . SER A 1 566 ? 25.754 17.869 -24.175 1.00 73.69 566 SER A N 1
ATOM 4349 C CA . SER A 1 566 ? 24.822 17.422 -25.219 1.00 73.69 566 SER A CA 1
ATOM 4350 C C . SER A 1 566 ? 25.109 16.015 -25.755 1.00 73.69 566 SER A C 1
ATOM 4352 O O . SER A 1 566 ? 26.276 15.645 -25.891 1.00 73.69 566 SER A O 1
ATOM 4354 N N . ILE A 1 567 ? 24.071 15.305 -26.209 1.00 80.25 567 ILE A N 1
ATOM 4355 C CA . ILE A 1 567 ? 24.197 14.129 -27.087 1.00 80.25 567 ILE A CA 1
ATOM 4356 C C . ILE A 1 567 ? 23.996 14.506 -28.552 1.00 80.25 567 ILE A C 1
ATOM 4358 O O . ILE A 1 567 ? 23.227 15.409 -28.879 1.00 80.25 567 ILE A O 1
ATOM 4362 N N . ASN A 1 568 ? 24.649 13.766 -29.445 1.00 83.12 568 ASN A N 1
ATOM 4363 C CA . ASN A 1 568 ? 24.303 13.744 -30.862 1.00 83.12 568 ASN A CA 1
ATOM 4364 C C . ASN A 1 568 ? 23.398 12.534 -31.099 1.00 83.12 568 ASN A C 1
ATOM 4366 O O . ASN A 1 568 ? 23.878 11.405 -31.047 1.00 83.12 568 ASN A O 1
ATOM 4370 N N . THR A 1 569 ? 22.109 12.775 -31.328 1.00 83.19 569 THR A N 1
ATOM 4371 C CA . THR A 1 569 ? 21.174 11.722 -31.745 1.00 83.19 569 THR A CA 1
ATOM 4372 C C . THR A 1 569 ? 21.472 11.306 -33.181 1.00 83.19 569 THR A C 1
ATOM 4374 O O . THR A 1 569 ? 21.891 12.132 -34.002 1.00 83.19 569 THR A O 1
ATOM 4377 N N . GLU A 1 570 ? 21.242 10.039 -33.505 1.00 83.88 570 GLU A N 1
ATOM 4378 C CA . GLU A 1 570 ? 21.470 9.509 -34.853 1.00 83.88 570 GLU A CA 1
ATOM 4379 C C . GLU A 1 570 ? 20.410 9.999 -35.841 1.00 83.88 570 GLU A C 1
ATOM 4381 O O . GLU A 1 570 ? 20.704 10.179 -37.024 1.00 83.88 570 GLU A O 1
ATOM 4386 N N . LYS A 1 571 ? 19.185 10.247 -35.359 1.00 81.56 571 LYS A N 1
ATOM 4387 C CA . LYS A 1 571 ? 18.022 10.541 -36.207 1.00 81.56 571 LYS A CA 1
ATOM 4388 C C . LYS A 1 571 ? 17.636 12.029 -36.247 1.00 81.56 571 LYS A C 1
ATOM 4390 O O . LYS A 1 571 ? 16.866 12.418 -37.126 1.00 81.56 571 LYS A O 1
ATOM 4395 N N . ASN A 1 572 ? 18.157 12.883 -35.352 1.00 82.06 572 ASN A N 1
ATOM 4396 C CA . ASN A 1 572 ? 17.765 14.304 -35.292 1.00 82.06 572 ASN A CA 1
ATOM 4397 C C . ASN A 1 572 ? 18.887 15.339 -35.022 1.00 82.06 572 ASN A C 1
ATOM 4399 O O . ASN A 1 572 ? 18.669 16.533 -35.228 1.00 82.06 572 ASN A O 1
ATOM 4403 N N . GLY A 1 573 ? 20.101 14.925 -34.644 1.00 82.25 573 GLY A N 1
ATOM 4404 C CA . GLY A 1 573 ? 21.220 15.822 -34.329 1.00 82.25 573 GLY A CA 1
ATOM 4405 C C . GLY A 1 573 ? 21.350 16.170 -32.838 1.00 82.25 573 GLY A C 1
ATOM 4406 O O . GLY A 1 573 ? 20.992 15.380 -31.965 1.00 82.25 573 GLY A O 1
ATOM 4407 N N . THR A 1 574 ? 21.948 17.327 -32.528 1.00 87.31 574 THR A N 1
ATOM 4408 C CA . THR A 1 574 ? 22.446 17.637 -31.174 1.00 87.31 574 THR A CA 1
ATOM 4409 C C . THR A 1 574 ? 21.371 18.146 -30.202 1.00 87.31 574 THR A C 1
ATOM 4411 O O . THR A 1 574 ? 20.894 19.281 -30.336 1.00 87.31 574 THR A O 1
ATOM 4414 N N . VAL A 1 575 ? 21.096 17.355 -29.163 1.00 86.06 575 VAL A N 1
ATOM 4415 C CA . VAL A 1 575 ? 20.198 17.625 -28.022 1.00 86.06 575 VAL A CA 1
ATOM 4416 C C . VAL A 1 575 ? 21.041 17.976 -26.791 1.00 86.06 575 VAL A C 1
ATOM 4418 O O . VAL A 1 575 ? 22.071 17.354 -26.554 1.00 86.06 575 VAL A O 1
ATOM 4421 N N . SER A 1 576 ? 20.650 18.988 -26.020 1.00 77.44 576 SER A N 1
ATOM 4422 C CA . SER A 1 576 ? 21.508 19.712 -25.060 1.00 77.44 576 SER A CA 1
ATOM 4423 C C . SER A 1 576 ? 20.980 19.855 -23.624 1.00 77.44 576 SER A C 1
ATOM 4425 O O . SER A 1 576 ? 21.764 20.186 -22.739 1.00 77.44 576 SER A O 1
ATOM 4427 N N . LYS A 1 577 ? 19.688 19.619 -23.386 1.00 73.25 577 LYS A N 1
ATOM 4428 C CA . LYS A 1 577 ? 18.974 19.795 -22.115 1.00 73.25 577 LYS A CA 1
ATOM 4429 C C . LYS A 1 577 ? 18.457 18.459 -21.592 1.00 73.25 577 LYS A C 1
ATOM 4431 O O . LYS A 1 577 ? 17.255 18.245 -21.439 1.00 73.25 577 LYS A O 1
ATOM 4436 N N . LEU A 1 578 ? 19.384 17.543 -21.347 1.00 72.81 578 LEU A N 1
ATOM 4437 C CA . LEU A 1 578 ? 19.066 16.234 -20.792 1.00 72.81 578 LEU A CA 1
ATOM 4438 C C . LEU A 1 578 ? 18.758 16.383 -19.296 1.00 72.81 578 LEU A C 1
ATOM 4440 O O . LEU A 1 578 ? 19.658 16.522 -18.468 1.00 72.81 578 LEU A O 1
ATOM 4444 N N . PHE A 1 579 ? 17.468 16.400 -18.970 1.00 65.06 579 PHE A N 1
ATOM 4445 C CA . PHE A 1 579 ? 16.971 16.356 -17.596 1.00 65.06 579 PHE A CA 1
ATOM 4446 C C . PHE A 1 579 ? 16.874 14.910 -17.110 1.00 65.06 579 PHE A C 1
ATOM 4448 O O . PHE A 1 579 ? 16.579 14.001 -17.888 1.00 65.06 579 PHE A O 1
ATOM 4455 N N . SER A 1 580 ? 17.025 14.707 -15.805 1.00 71.19 580 SER A N 1
ATOM 4456 C CA . SER A 1 580 ? 17.075 13.378 -15.181 1.00 71.19 580 SER A CA 1
ATOM 4457 C C . SER A 1 580 ? 15.715 12.665 -15.046 1.00 71.19 580 SER A C 1
ATOM 4459 O O . SER A 1 580 ? 15.643 11.730 -14.258 1.00 71.19 580 SER A O 1
ATOM 4461 N N . LYS A 1 581 ? 14.686 13.078 -15.814 1.00 87.00 581 LYS A N 1
ATOM 4462 C CA . LYS A 1 581 ? 13.230 12.748 -15.786 1.00 87.00 581 LYS A CA 1
ATOM 4463 C C . LYS A 1 581 ? 12.826 11.254 -15.879 1.00 87.00 581 LYS A C 1
ATOM 4465 O O . LYS A 1 581 ? 11.732 10.933 -16.351 1.00 87.00 581 LYS A O 1
ATOM 4470 N N . MET A 1 582 ? 13.692 10.322 -15.504 1.00 90.75 582 MET A N 1
ATOM 4471 C CA . MET A 1 582 ? 13.481 8.878 -15.633 1.00 90.75 582 MET A CA 1
ATOM 4472 C C . MET A 1 582 ? 12.263 8.410 -14.821 1.00 90.75 582 MET A C 1
ATOM 4474 O O . MET A 1 582 ? 11.569 7.480 -15.241 1.00 90.75 582 MET A O 1
ATOM 4478 N N . SER A 1 583 ? 11.934 9.101 -13.721 1.00 95.12 583 SER A N 1
ATOM 4479 C CA . SER A 1 583 ? 10.796 8.783 -12.849 1.00 95.12 583 SER A CA 1
ATOM 4480 C C . SER A 1 583 ? 9.456 8.796 -13.593 1.00 95.12 583 SER A C 1
ATOM 4482 O O . SER A 1 583 ? 8.562 8.041 -13.215 1.00 95.12 583 SER A O 1
ATOM 4484 N N . LEU A 1 584 ? 9.325 9.547 -14.699 1.00 95.75 584 LEU A N 1
ATOM 4485 C CA . LEU A 1 584 ? 8.128 9.551 -15.560 1.00 95.75 584 LEU A CA 1
ATOM 4486 C C . LEU A 1 584 ? 7.770 8.167 -16.122 1.00 95.75 584 LEU A C 1
ATOM 4488 O O . LEU A 1 584 ? 6.605 7.905 -16.410 1.00 95.75 584 LEU A O 1
ATOM 4492 N N . SER A 1 585 ? 8.762 7.289 -16.293 1.00 96.25 585 SER A N 1
ATOM 4493 C CA . SER A 1 585 ? 8.564 5.923 -16.790 1.00 96.25 585 SER A CA 1
ATOM 4494 C C . SER A 1 585 ? 8.133 4.936 -15.695 1.00 96.25 585 SER A C 1
ATOM 4496 O O . SER A 1 585 ? 7.526 3.907 -15.999 1.00 96.25 585 SER A O 1
ATOM 4498 N N . SER A 1 586 ? 8.386 5.257 -14.419 1.00 98.00 586 SER A N 1
ATOM 4499 C CA . SER A 1 586 ? 8.149 4.346 -13.291 1.00 98.00 586 SER A CA 1
ATOM 4500 C C . SER A 1 586 ? 6.702 3.849 -13.141 1.00 98.00 586 SER A C 1
ATOM 4502 O O . SER A 1 586 ? 6.540 2.655 -12.875 1.00 98.00 586 SER A O 1
ATOM 4504 N N . PRO A 1 587 ? 5.637 4.647 -13.385 1.00 98.62 587 PRO A N 1
ATOM 4505 C CA . PRO A 1 587 ? 4.269 4.169 -13.191 1.00 98.62 587 PRO A CA 1
ATOM 4506 C C . PRO A 1 587 ? 3.840 3.105 -14.200 1.00 98.62 587 PRO A C 1
ATOM 4508 O O . PRO A 1 587 ? 2.987 2.274 -13.885 1.00 98.62 587 PRO A O 1
ATOM 4511 N N . PHE A 1 588 ? 4.443 3.087 -15.392 1.00 98.38 588 PHE A N 1
ATOM 4512 C CA . PHE A 1 588 ? 4.171 2.058 -16.393 1.00 98.38 588 PHE A CA 1
ATOM 4513 C C . PHE A 1 588 ? 4.732 0.699 -15.950 1.00 98.38 588 PHE A C 1
ATOM 4515 O O . PHE A 1 588 ? 4.034 -0.312 -16.042 1.00 98.38 588 PHE A O 1
ATOM 4522 N N . LEU A 1 589 ? 5.951 0.674 -15.390 1.00 98.06 589 LEU A N 1
ATOM 4523 C CA . LEU A 1 589 ? 6.525 -0.544 -14.809 1.00 98.06 589 LEU A CA 1
ATOM 4524 C C . LEU A 1 589 ? 5.713 -0.997 -13.588 1.00 98.06 589 LEU A C 1
ATOM 4526 O O . LEU A 1 589 ? 5.226 -2.128 -13.565 1.00 98.06 589 LEU A O 1
ATOM 4530 N N . ALA A 1 590 ? 5.491 -0.085 -12.635 1.00 98.19 590 ALA A N 1
ATOM 4531 C CA . ALA A 1 590 ? 4.747 -0.322 -11.400 1.00 98.19 590 ALA A CA 1
ATOM 4532 C C . ALA A 1 590 ? 3.367 -0.950 -11.649 1.00 98.19 590 ALA A C 1
ATOM 4534 O O . ALA A 1 590 ? 3.034 -1.968 -11.042 1.00 98.19 590 ALA A O 1
ATOM 4535 N N . SER A 1 591 ? 2.601 -0.400 -12.599 1.00 97.38 591 SER A N 1
ATOM 4536 C CA . SER A 1 591 ? 1.239 -0.859 -12.911 1.00 97.38 591 SER A CA 1
ATOM 4537 C C . SER A 1 591 ? 1.193 -2.268 -13.513 1.00 97.38 591 SER A C 1
ATOM 4539 O O . SER A 1 591 ? 0.236 -3.000 -13.266 1.00 97.38 591 SER A O 1
ATOM 4541 N N . VAL A 1 592 ? 2.213 -2.677 -14.281 1.00 96.94 592 VAL A N 1
ATOM 4542 C CA . VAL A 1 592 ? 2.284 -4.026 -14.879 1.00 96.94 592 VAL A CA 1
ATOM 4543 C C . VAL A 1 592 ? 2.893 -5.048 -13.919 1.00 96.94 592 VAL A C 1
ATOM 4545 O O . VAL A 1 592 ? 2.387 -6.165 -13.807 1.00 96.94 592 VAL A O 1
ATOM 4548 N N . LYS A 1 593 ? 4.001 -4.696 -13.261 1.00 95.25 593 LYS A N 1
ATOM 4549 C CA . LYS A 1 593 ? 4.798 -5.601 -12.417 1.00 95.25 593 LYS A CA 1
ATOM 4550 C C . LYS A 1 593 ? 4.316 -5.680 -10.961 1.00 95.25 593 LYS A C 1
ATOM 4552 O O . LYS A 1 593 ? 4.781 -6.566 -10.236 1.00 95.25 593 LYS A O 1
ATOM 4557 N N . LYS A 1 594 ? 3.347 -4.830 -10.587 1.00 94.94 594 LYS A N 1
ATOM 4558 C CA . LYS A 1 594 ? 2.781 -4.664 -9.237 1.00 94.94 594 LYS A CA 1
ATOM 4559 C C . LYS A 1 594 ? 3.835 -4.204 -8.228 1.00 94.94 594 LYS A C 1
ATOM 4561 O O . LYS A 1 594 ? 4.043 -4.841 -7.199 1.00 94.94 594 LYS A O 1
ATOM 4566 N N . GLU A 1 595 ? 4.527 -3.117 -8.553 1.00 96.00 595 GLU A N 1
ATOM 4567 C CA . GLU A 1 595 ? 5.591 -2.539 -7.715 1.00 96.00 595 GLU A CA 1
ATOM 4568 C C . GLU A 1 595 ? 5.097 -1.260 -7.040 1.00 96.00 595 GLU A C 1
ATOM 4570 O O . GLU A 1 595 ? 4.390 -0.458 -7.653 1.00 96.00 595 GLU A O 1
ATOM 4575 N N . VAL A 1 596 ? 5.462 -1.059 -5.777 1.00 97.62 596 VAL A N 1
ATOM 4576 C CA . VAL A 1 596 ? 5.106 0.152 -5.028 1.00 97.62 596 VAL A CA 1
ATOM 4577 C C . VAL A 1 596 ? 6.125 1.237 -5.355 1.00 97.62 596 VAL A C 1
ATOM 4579 O O . VAL A 1 596 ? 7.323 1.002 -5.221 1.00 97.62 596 VAL A O 1
ATOM 4582 N N . ILE A 1 597 ? 5.684 2.431 -5.755 1.00 98.38 597 ILE A N 1
ATOM 4583 C CA . ILE A 1 597 ? 6.591 3.572 -5.942 1.00 98.38 597 ILE A CA 1
ATOM 4584 C C . ILE A 1 597 ? 6.774 4.286 -4.603 1.00 98.38 597 ILE A C 1
ATOM 4586 O O . ILE A 1 597 ? 5.802 4.750 -4.010 1.00 98.38 597 ILE A O 1
ATOM 4590 N N . SER A 1 598 ? 8.021 4.427 -4.167 1.00 96.62 598 SER A N 1
ATOM 4591 C CA . SER A 1 598 ? 8.467 5.299 -3.081 1.00 96.62 598 SER A CA 1
ATOM 4592 C C . SER A 1 598 ? 9.477 6.330 -3.590 1.00 96.62 598 SER A C 1
ATOM 4594 O O . SER A 1 598 ? 9.966 6.249 -4.715 1.00 96.62 598 SER A O 1
ATOM 4596 N N . TYR A 1 599 ? 9.762 7.338 -2.775 1.00 95.69 599 TYR A N 1
ATOM 4597 C CA . TYR A 1 599 ? 10.449 8.557 -3.174 1.00 95.69 599 TYR A CA 1
ATOM 4598 C C . TYR A 1 599 ? 11.572 8.942 -2.210 1.00 95.69 599 TYR A C 1
ATOM 4600 O O . TYR A 1 599 ? 11.480 8.719 -1.007 1.00 95.69 599 TYR A O 1
ATOM 4608 N N . THR A 1 600 ? 12.588 9.612 -2.746 1.00 94.88 600 THR A N 1
ATOM 4609 C CA . THR A 1 600 ? 13.550 10.414 -1.982 1.00 94.88 600 THR A CA 1
ATOM 4610 C C . THR A 1 600 ? 13.654 11.798 -2.626 1.00 94.88 600 THR A C 1
ATOM 4612 O O . THR A 1 600 ? 13.779 11.913 -3.843 1.00 94.88 600 THR A O 1
ATOM 4615 N N . GLU A 1 601 ? 13.523 12.872 -1.845 1.00 92.75 601 GLU A N 1
ATOM 4616 C CA . GLU A 1 601 ? 13.390 14.246 -2.366 1.00 92.75 601 GLU A CA 1
ATOM 4617 C C . GLU A 1 601 ? 14.728 14.993 -2.351 1.00 92.75 601 GLU A C 1
ATOM 4619 O O . GLU A 1 601 ? 14.906 16.013 -1.686 1.00 92.75 601 GLU A O 1
ATOM 4624 N N . LEU A 1 602 ? 15.690 14.472 -3.111 1.00 89.12 602 LEU A N 1
ATOM 4625 C CA . LEU A 1 602 ? 17.048 15.010 -3.173 1.00 89.12 602 LEU A CA 1
ATOM 4626 C C . LEU A 1 602 ? 17.142 16.213 -4.117 1.00 89.12 602 LEU A C 1
ATOM 4628 O O . LEU A 1 602 ? 16.507 16.234 -5.174 1.00 89.12 602 LEU A O 1
ATOM 4632 N N . SER A 1 603 ? 17.969 17.196 -3.768 1.00 82.25 603 SER A N 1
ATOM 4633 C CA . SER A 1 603 ? 18.399 18.259 -4.685 1.00 82.25 603 SER A CA 1
ATOM 4634 C C . SER A 1 603 ? 19.581 17.802 -5.544 1.00 82.25 603 SER A C 1
ATOM 4636 O O . SER A 1 603 ? 20.363 16.963 -5.090 1.00 82.25 603 SER A O 1
ATOM 4638 N N . ASP A 1 604 ? 19.768 18.417 -6.721 1.00 76.25 604 ASP A N 1
ATOM 4639 C CA . ASP A 1 604 ? 20.999 18.270 -7.519 1.00 76.25 604 ASP A CA 1
ATOM 4640 C C . ASP A 1 604 ? 22.234 18.451 -6.606 1.00 76.25 604 ASP A C 1
ATOM 4642 O O . ASP A 1 604 ? 22.364 19.501 -5.964 1.00 76.25 604 ASP A O 1
ATOM 4646 N N . PRO A 1 605 ? 23.132 17.452 -6.499 1.00 69.38 605 PRO A N 1
ATOM 4647 C CA . PRO A 1 605 ? 24.330 17.559 -5.670 1.00 69.38 605 PRO A CA 1
ATOM 4648 C C . PRO A 1 605 ? 25.349 18.592 -6.182 1.00 69.38 605 PRO A C 1
ATOM 4650 O O . PRO A 1 605 ? 26.263 18.955 -5.433 1.00 69.38 605 PRO A O 1
ATOM 4653 N N . GLY A 1 606 ? 25.206 19.052 -7.430 1.00 64.44 606 GLY A N 1
ATOM 4654 C CA . GLY A 1 606 ? 26.052 20.043 -8.083 1.00 64.44 606 GLY A CA 1
ATOM 4655 C C . GLY A 1 606 ? 27.402 19.470 -8.511 1.00 64.44 606 GLY A C 1
ATOM 4656 O O . GLY A 1 606 ? 28.317 19.312 -7.698 1.00 64.44 606 GLY A O 1
ATOM 4657 N N . LEU A 1 607 ? 27.573 19.210 -9.811 1.00 54.91 607 LEU A N 1
ATOM 4658 C CA . LEU A 1 607 ? 28.863 18.781 -10.354 1.00 54.91 607 LEU A CA 1
ATOM 4659 C C . LEU A 1 607 ? 29.875 19.934 -10.361 1.00 54.91 607 LEU A C 1
ATOM 4661 O O . LEU A 1 607 ? 29.888 20.771 -11.260 1.00 54.91 607 LEU A O 1
ATOM 4665 N N . ASN A 1 608 ? 30.795 19.920 -9.398 1.00 51.06 608 ASN A N 1
ATOM 4666 C CA . ASN A 1 608 ? 32.120 20.501 -9.585 1.00 51.06 608 ASN A CA 1
ATOM 4667 C C . ASN A 1 608 ? 33.183 19.405 -9.478 1.00 51.06 608 ASN A C 1
ATOM 4669 O O . ASN A 1 608 ? 33.211 18.618 -8.533 1.00 51.06 608 ASN A O 1
ATOM 4673 N N . ASP A 1 609 ? 34.032 19.369 -10.501 1.00 46.66 609 ASP A N 1
ATOM 4674 C CA . ASP A 1 609 ? 35.046 18.349 -10.754 1.00 46.66 609 ASP A CA 1
ATOM 4675 C C . ASP A 1 609 ? 36.001 18.121 -9.560 1.00 46.66 609 ASP A C 1
ATOM 4677 O O . ASP A 1 609 ? 36.382 19.054 -8.850 1.00 46.66 609 ASP A O 1
ATOM 4681 N N . LYS A 1 610 ? 36.456 16.867 -9.423 1.00 49.53 610 LYS A N 1
ATOM 4682 C CA . LYS A 1 610 ? 37.408 16.326 -8.430 1.00 49.53 610 LYS A CA 1
ATOM 4683 C C . LYS A 1 610 ? 36.892 16.216 -6.995 1.00 49.53 610 LYS A C 1
ATOM 4685 O O . LYS A 1 610 ? 37.007 17.147 -6.205 1.00 49.53 610 LYS A O 1
ATOM 4690 N N . CYS A 1 611 ? 36.558 14.975 -6.624 1.00 50.59 611 CYS A N 1
ATOM 4691 C CA . CYS A 1 611 ? 37.147 14.252 -5.480 1.00 50.59 611 CYS A CA 1
ATOM 4692 C C . CYS A 1 611 ? 37.304 14.999 -4.136 1.00 50.59 611 CYS A C 1
ATOM 4694 O O . CYS A 1 611 ? 38.196 14.684 -3.347 1.00 50.59 611 CYS A O 1
ATOM 4696 N N . SER A 1 612 ? 36.422 15.949 -3.850 1.00 44.12 612 SER A N 1
ATOM 4697 C CA . SER A 1 612 ? 36.222 16.521 -2.527 1.00 44.12 612 SER A CA 1
ATOM 4698 C C . SER A 1 612 ? 35.093 15.759 -1.839 1.00 44.12 612 SER A C 1
ATOM 4700 O O . SER A 1 612 ? 34.198 15.219 -2.496 1.00 44.12 612 SER A O 1
ATOM 4702 N N . SER A 1 613 ? 35.138 15.682 -0.510 1.00 51.78 613 SER A N 1
ATOM 4703 C CA . SER A 1 613 ? 34.017 15.198 0.294 1.00 51.78 613 SER A CA 1
ATOM 4704 C C . SER A 1 613 ? 32.909 16.255 0.267 1.00 51.78 613 SER A C 1
ATOM 4706 O O . SER A 1 613 ? 32.820 17.086 1.176 1.00 51.78 613 SER A O 1
ATOM 4708 N N . ASN A 1 614 ? 32.118 16.287 -0.808 1.00 59.16 614 ASN A N 1
ATOM 4709 C CA . ASN A 1 614 ? 30.956 17.159 -0.894 1.00 59.16 614 ASN A CA 1
ATOM 4710 C C . ASN A 1 614 ? 29.907 16.640 0.096 1.00 59.16 614 ASN A C 1
ATOM 4712 O O . ASN A 1 614 ? 29.294 15.600 -0.138 1.00 59.16 614 ASN A O 1
ATOM 4716 N N . ALA A 1 615 ? 29.715 17.368 1.199 1.00 64.25 615 ALA A N 1
ATOM 4717 C CA . ALA A 1 615 ? 28.758 17.015 2.246 1.00 64.25 615 ALA A CA 1
ATOM 4718 C C . ALA A 1 615 ? 27.313 16.894 1.722 1.00 64.25 615 ALA A C 1
ATOM 4720 O O . ALA A 1 615 ? 26.503 16.207 2.335 1.00 64.25 615 ALA A O 1
ATOM 4721 N N . VAL A 1 616 ? 27.004 17.515 0.575 1.00 68.50 616 VAL A N 1
ATOM 4722 C CA . VAL A 1 616 ? 25.717 17.358 -0.117 1.00 68.50 616 VAL A CA 1
ATOM 4723 C C . VAL A 1 616 ? 25.561 15.946 -0.688 1.00 68.50 616 VAL A C 1
ATOM 4725 O O . VAL A 1 616 ? 24.501 15.357 -0.536 1.00 68.50 616 VAL A O 1
ATOM 4728 N N . ILE A 1 617 ? 26.607 15.353 -1.278 1.00 72.31 617 ILE A N 1
ATOM 4729 C CA . ILE A 1 617 ? 26.537 13.991 -1.844 1.00 72.31 617 ILE A CA 1
ATOM 4730 C C . ILE A 1 617 ? 26.368 12.955 -0.728 1.00 72.31 617 ILE A C 1
ATOM 4732 O O . ILE A 1 617 ? 25.478 12.114 -0.803 1.00 72.31 617 ILE A O 1
ATOM 4736 N N . THR A 1 618 ? 27.179 13.025 0.331 1.00 72.75 618 THR A N 1
ATOM 4737 C CA . THR A 1 618 ? 27.073 12.086 1.462 1.00 72.75 618 THR A CA 1
ATOM 4738 C C . THR A 1 618 ? 25.795 12.290 2.279 1.00 72.75 618 THR A C 1
ATOM 4740 O O . THR A 1 618 ? 25.234 11.310 2.773 1.00 72.75 618 THR A O 1
ATOM 4743 N N . GLY A 1 619 ? 25.285 13.524 2.363 1.00 75.94 619 GLY A N 1
ATOM 4744 C CA . GLY A 1 619 ? 23.945 13.816 2.877 1.00 75.94 619 GLY A CA 1
ATOM 4745 C C . GLY A 1 619 ? 22.847 13.178 2.022 1.00 75.94 619 GLY A C 1
ATOM 4746 O O . GLY A 1 619 ? 22.026 12.440 2.557 1.00 75.94 619 GLY A O 1
ATOM 4747 N N . ASN A 1 620 ? 22.885 13.378 0.701 1.00 83.69 620 ASN A N 1
ATOM 4748 C CA . ASN A 1 620 ? 21.919 12.811 -0.244 1.00 83.69 620 ASN A CA 1
ATOM 4749 C C . ASN A 1 620 ? 21.897 11.271 -0.213 1.00 83.69 620 ASN A C 1
ATOM 4751 O O . ASN A 1 620 ? 20.819 10.686 -0.197 1.00 83.69 620 ASN A O 1
ATOM 4755 N N . ILE A 1 621 ? 23.064 10.616 -0.160 1.00 82.19 621 ILE A N 1
ATOM 4756 C CA . ILE A 1 621 ? 23.169 9.153 0.006 1.00 82.19 621 ILE A CA 1
ATOM 4757 C C . ILE A 1 621 ? 22.496 8.714 1.314 1.00 82.19 621 ILE A C 1
ATOM 4759 O O . ILE A 1 621 ? 21.664 7.814 1.305 1.00 82.19 621 ILE A O 1
ATOM 4763 N N . SER A 1 622 ? 22.822 9.372 2.432 1.00 83.19 622 SER A N 1
ATOM 4764 C CA . SER A 1 622 ? 22.271 9.017 3.750 1.00 83.19 622 SER A CA 1
ATOM 4765 C C . SER A 1 622 ? 20.751 9.219 3.814 1.00 83.19 622 SER A C 1
ATOM 4767 O O . SER A 1 622 ? 20.052 8.454 4.475 1.00 83.19 622 SER A O 1
ATOM 4769 N N . GLN A 1 623 ? 20.238 10.243 3.124 1.00 88.94 623 GLN A N 1
ATOM 4770 C CA . GLN A 1 623 ? 18.807 10.503 3.006 1.00 88.94 623 GLN A CA 1
ATOM 4771 C C . GLN A 1 623 ? 18.115 9.417 2.171 1.00 88.94 623 GLN A C 1
ATOM 4773 O O . GLN A 1 623 ? 17.112 8.878 2.621 1.00 88.94 623 GLN A O 1
ATOM 4778 N N . ALA A 1 624 ? 18.670 9.030 1.019 1.00 89.50 624 ALA A N 1
ATOM 4779 C CA . ALA A 1 624 ? 18.108 7.963 0.189 1.00 89.50 624 ALA A CA 1
ATOM 4780 C C . ALA A 1 624 ? 18.161 6.575 0.861 1.00 89.50 624 ALA A C 1
ATOM 4782 O O . ALA A 1 624 ? 17.177 5.842 0.782 1.00 89.50 624 ALA A O 1
ATOM 4783 N N . ASP A 1 625 ? 19.247 6.239 1.574 1.00 86.50 625 ASP A N 1
ATOM 4784 C CA . ASP A 1 625 ? 19.329 5.034 2.422 1.00 86.50 625 ASP A CA 1
ATOM 4785 C C . ASP A 1 625 ? 18.199 5.036 3.478 1.00 86.50 625 ASP A C 1
ATOM 4787 O O . ASP A 1 625 ? 17.496 4.041 3.659 1.00 86.50 625 ASP A O 1
ATOM 4791 N N . SER A 1 626 ? 17.991 6.175 4.153 1.00 89.69 626 SER A N 1
ATOM 4792 C CA . SER A 1 626 ? 16.929 6.360 5.152 1.00 89.69 626 SER A CA 1
ATOM 4793 C C . SER A 1 626 ? 15.525 6.267 4.542 1.00 89.69 626 SER A C 1
ATOM 4795 O O . SER A 1 626 ? 14.659 5.591 5.094 1.00 89.69 626 SER A O 1
ATOM 4797 N N . ASP A 1 627 ? 15.277 6.922 3.409 1.00 93.06 627 ASP A N 1
ATOM 4798 C CA . ASP A 1 627 ? 13.972 6.933 2.739 1.00 93.06 627 ASP A CA 1
ATOM 4799 C C . ASP A 1 627 ? 13.595 5.539 2.223 1.00 93.06 627 ASP A C 1
ATOM 4801 O O . ASP A 1 627 ? 12.457 5.102 2.408 1.00 93.06 627 ASP A O 1
ATOM 4805 N N . ALA A 1 628 ? 14.556 4.801 1.656 1.00 90.12 628 ALA A N 1
ATOM 4806 C CA . ALA A 1 628 ? 14.373 3.405 1.267 1.00 90.12 628 ALA A CA 1
ATOM 4807 C C . ALA A 1 628 ? 14.035 2.521 2.479 1.00 90.12 628 ALA A C 1
ATOM 4809 O O . ALA A 1 628 ? 13.083 1.740 2.422 1.00 90.12 628 ALA A O 1
ATOM 4810 N N . ALA A 1 629 ? 14.753 2.682 3.596 1.00 89.19 629 ALA A N 1
ATOM 4811 C CA . ALA A 1 629 ? 14.498 1.927 4.820 1.00 89.19 629 ALA A CA 1
ATOM 4812 C C . ALA A 1 629 ? 13.114 2.200 5.418 1.00 89.19 629 ALA A C 1
ATOM 4814 O O . ALA A 1 629 ? 12.380 1.256 5.714 1.00 89.19 629 ALA A O 1
ATOM 4815 N N . ASN A 1 630 ? 12.731 3.474 5.526 1.00 91.12 630 ASN A N 1
ATOM 4816 C CA . ASN A 1 630 ? 11.416 3.881 6.019 1.00 91.12 630 ASN A CA 1
ATOM 4817 C C . ASN A 1 630 ? 10.291 3.383 5.097 1.00 91.12 630 ASN A C 1
ATOM 4819 O O . ASN A 1 630 ? 9.244 2.948 5.569 1.00 91.12 630 ASN A O 1
ATOM 4823 N N . ALA A 1 631 ? 10.499 3.401 3.778 1.00 92.06 631 ALA A N 1
ATOM 4824 C CA . ALA A 1 631 ? 9.539 2.858 2.824 1.00 92.06 631 ALA A CA 1
ATOM 4825 C C . ALA A 1 631 ? 9.354 1.342 2.995 1.00 92.06 631 ALA A C 1
ATOM 4827 O O . ALA A 1 631 ? 8.224 0.858 3.006 1.00 92.06 631 ALA A O 1
ATOM 4828 N N . ILE A 1 632 ? 10.445 0.595 3.186 1.00 90.19 632 ILE A N 1
ATOM 4829 C CA . ILE A 1 632 ? 10.398 -0.853 3.418 1.00 90.19 632 ILE A CA 1
ATOM 4830 C C . ILE A 1 632 ? 9.682 -1.179 4.735 1.00 90.19 632 ILE A C 1
ATOM 4832 O O . ILE A 1 632 ? 8.817 -2.050 4.738 1.00 90.19 632 ILE A O 1
ATOM 4836 N N . SER A 1 633 ? 9.982 -0.467 5.828 1.00 89.50 633 SER A N 1
ATOM 4837 C CA . SER A 1 633 ? 9.351 -0.718 7.133 1.00 89.50 633 SER A CA 1
ATOM 4838 C C . SER A 1 633 ? 7.883 -0.306 7.201 1.00 89.50 633 SER A C 1
ATOM 4840 O O . SER A 1 633 ? 7.117 -0.919 7.941 1.00 89.50 633 SER A O 1
ATOM 4842 N N . ASN A 1 634 ? 7.489 0.745 6.475 1.00 89.50 634 ASN A N 1
ATOM 4843 C CA . ASN A 1 634 ? 6.160 1.336 6.622 1.00 89.50 634 ASN A CA 1
ATOM 4844 C C . ASN A 1 634 ? 5.156 0.799 5.598 1.00 89.50 634 ASN A C 1
ATOM 4846 O O . ASN A 1 634 ? 3.972 0.718 5.913 1.00 89.50 634 ASN A O 1
ATOM 4850 N N . LEU A 1 635 ? 5.590 0.476 4.374 1.00 89.50 635 LEU A N 1
ATOM 4851 C CA . LEU A 1 635 ? 4.675 0.164 3.269 1.00 89.50 635 LEU A CA 1
ATOM 4852 C C . LEU A 1 635 ? 4.358 -1.330 3.126 1.00 89.50 635 LEU A C 1
ATOM 4854 O O . LEU A 1 635 ? 3.333 -1.660 2.533 1.00 89.50 635 LEU A O 1
ATOM 4858 N N . PHE A 1 636 ? 5.199 -2.223 3.658 1.00 87.75 636 PHE A N 1
ATOM 4859 C CA . PHE A 1 636 ? 5.082 -3.666 3.441 1.00 87.75 636 PHE A CA 1
ATOM 4860 C C . PHE A 1 636 ? 4.946 -4.450 4.754 1.00 87.75 636 PHE A C 1
ATOM 4862 O O . PHE A 1 636 ? 5.732 -4.279 5.681 1.00 87.75 636 PHE A O 1
ATOM 4869 N N . SER A 1 637 ? 3.981 -5.375 4.817 1.00 80.69 637 SER A N 1
ATOM 4870 C CA . SER A 1 637 ? 3.810 -6.290 5.963 1.00 80.69 637 SER A CA 1
ATOM 4871 C C . SER A 1 637 ? 4.822 -7.442 5.981 1.00 80.69 637 SER A C 1
ATOM 4873 O O . SER A 1 637 ? 5.100 -8.005 7.035 1.00 80.69 637 SER A O 1
ATOM 4875 N N . ASN A 1 638 ? 5.359 -7.796 4.812 1.00 82.75 638 ASN A N 1
ATOM 4876 C CA . ASN A 1 638 ? 6.465 -8.732 4.636 1.00 82.75 638 ASN A CA 1
ATOM 4877 C C . ASN A 1 638 ? 7.588 -7.991 3.922 1.00 82.75 638 ASN A C 1
ATOM 4879 O O . ASN A 1 638 ? 7.314 -7.201 3.024 1.00 82.75 638 ASN A O 1
ATOM 4883 N N . THR A 1 639 ? 8.839 -8.270 4.263 1.00 84.19 639 THR A N 1
ATOM 4884 C CA . THR A 1 639 ? 9.969 -7.645 3.578 1.00 84.19 639 THR A CA 1
ATOM 4885 C C . THR A 1 639 ? 9.916 -7.932 2.067 1.00 84.19 639 THR A C 1
ATOM 4887 O O . THR A 1 639 ? 9.768 -9.102 1.702 1.00 84.19 639 THR A O 1
ATOM 4890 N N . PRO A 1 640 ? 10.028 -6.915 1.186 1.00 91.38 640 PRO A N 1
ATOM 4891 C CA . PRO A 1 640 ? 10.075 -7.134 -0.259 1.00 91.38 640 PRO A CA 1
ATOM 4892 C C . PRO A 1 640 ? 11.297 -7.980 -0.651 1.00 91.38 640 PRO A C 1
ATOM 4894 O O . PRO A 1 640 ? 12.237 -8.130 0.127 1.00 91.38 640 PRO A O 1
ATOM 4897 N N . GLU A 1 641 ? 11.299 -8.531 -1.864 1.00 90.31 641 GLU A N 1
ATOM 4898 C CA . GLU A 1 641 ? 12.438 -9.261 -2.436 1.00 90.31 641 GLU A CA 1
ATOM 4899 C C . GLU A 1 641 ? 13.270 -8.366 -3.382 1.00 90.31 641 GLU A C 1
ATOM 4901 O O . GLU A 1 641 ? 14.491 -8.524 -3.469 1.00 90.31 641 GLU A O 1
ATOM 4906 N N . TYR A 1 642 ? 12.638 -7.397 -4.059 1.00 92.56 642 TYR A N 1
ATOM 4907 C CA . TYR A 1 642 ? 13.257 -6.590 -5.121 1.00 92.56 642 TYR A CA 1
ATOM 4908 C C . TYR A 1 642 ? 13.255 -5.090 -4.821 1.00 92.56 642 TYR A C 1
ATOM 4910 O O . TYR A 1 642 ? 12.292 -4.546 -4.272 1.00 92.56 642 TYR A O 1
ATOM 4918 N N . PHE A 1 643 ? 14.319 -4.418 -5.265 1.00 93.19 643 PHE A N 1
ATOM 4919 C CA . PHE A 1 643 ? 14.500 -2.976 -5.134 1.00 93.19 643 PHE A CA 1
ATOM 4920 C C . PHE A 1 643 ? 14.979 -2.359 -6.457 1.00 93.19 643 PHE A C 1
ATOM 4922 O O . PHE A 1 643 ? 16.107 -2.590 -6.899 1.00 93.19 643 PHE A O 1
ATOM 4929 N N . THR A 1 644 ? 14.121 -1.572 -7.098 1.00 95.56 644 THR A N 1
ATOM 4930 C CA . THR A 1 644 ? 14.368 -0.969 -8.414 1.00 95.56 644 THR A CA 1
ATOM 4931 C C . THR A 1 644 ? 14.579 0.536 -8.261 1.00 95.56 644 THR A C 1
ATOM 4933 O O . THR A 1 644 ? 13.691 1.243 -7.802 1.00 95.56 644 THR A O 1
ATOM 4936 N N . ILE A 1 645 ? 15.717 1.081 -8.684 1.00 95.44 645 ILE A N 1
ATOM 4937 C CA . ILE A 1 645 ? 15.944 2.537 -8.682 1.00 95.44 645 ILE A CA 1
ATOM 4938 C C . ILE A 1 645 ? 15.670 3.075 -10.088 1.00 95.44 645 ILE A C 1
ATOM 4940 O O . ILE A 1 645 ? 16.388 2.715 -11.017 1.00 95.44 645 ILE A O 1
ATOM 4944 N N . ILE A 1 646 ? 14.683 3.953 -10.282 1.00 96.31 646 ILE A N 1
ATOM 4945 C CA . ILE A 1 646 ? 14.406 4.565 -11.600 1.00 96.31 646 ILE A CA 1
ATOM 4946 C C . ILE A 1 646 ? 14.855 6.026 -11.575 1.00 96.31 646 ILE A C 1
ATOM 4948 O O . ILE A 1 646 ? 14.057 6.956 -11.489 1.00 96.31 646 ILE A O 1
ATOM 4952 N N . ALA A 1 647 ? 16.175 6.211 -11.598 1.00 92.50 647 ALA A N 1
ATOM 4953 C CA . ALA A 1 647 ? 16.828 7.513 -11.567 1.00 92.50 647 ALA A CA 1
ATOM 4954 C C . ALA A 1 647 ? 18.260 7.436 -12.112 1.00 92.50 647 ALA A C 1
ATOM 4956 O O . ALA A 1 647 ? 19.015 6.508 -11.799 1.00 92.50 647 ALA A O 1
ATOM 4957 N N . ALA A 1 648 ? 18.665 8.467 -12.855 1.00 87.56 648 ALA A N 1
ATOM 4958 C CA . ALA A 1 648 ? 20.074 8.700 -13.156 1.00 87.56 648 ALA A CA 1
ATOM 4959 C C . ALA A 1 648 ? 20.828 9.197 -11.897 1.00 87.56 648 ALA A C 1
ATOM 4961 O O . ALA A 1 648 ? 20.207 9.827 -11.031 1.00 87.56 648 ALA A O 1
ATOM 4962 N N . PRO A 1 649 ? 22.155 8.988 -11.794 1.00 84.62 649 PRO A N 1
ATOM 4963 C CA . PRO A 1 649 ? 22.944 9.375 -10.617 1.00 84.62 649 PRO A CA 1
ATOM 4964 C C . PRO A 1 649 ? 22.829 10.837 -10.114 1.00 84.62 649 PRO A C 1
ATOM 4966 O O . PRO A 1 649 ? 22.918 11.036 -8.904 1.00 84.62 649 PRO A O 1
ATOM 4969 N N . PRO A 1 650 ? 22.570 11.877 -10.941 1.00 81.25 650 PRO A N 1
ATOM 4970 C CA . PRO A 1 650 ? 22.342 13.241 -10.446 1.00 81.25 650 PRO A CA 1
ATOM 4971 C C . PRO A 1 650 ? 21.048 13.394 -9.640 1.00 81.25 650 PRO A C 1
ATOM 4973 O O . PRO A 1 650 ? 20.968 14.263 -8.777 1.00 81.25 650 PRO A O 1
ATOM 4976 N N . ALA A 1 651 ? 20.038 12.565 -9.922 1.00 87.38 651 ALA A N 1
ATOM 4977 C CA . ALA A 1 651 ? 18.758 12.581 -9.222 1.00 87.38 651 ALA A CA 1
ATOM 4978 C C . ALA A 1 651 ? 18.770 11.679 -7.979 1.00 87.38 651 ALA A C 1
ATOM 4980 O O . ALA A 1 651 ? 18.265 12.084 -6.936 1.00 87.38 651 ALA A O 1
ATOM 4981 N N . ILE A 1 652 ? 19.371 10.489 -8.057 1.00 89.50 652 ILE A N 1
ATOM 4982 C CA . ILE A 1 652 ? 19.655 9.642 -6.886 1.00 89.50 652 ILE A CA 1
ATOM 4983 C C . ILE A 1 652 ? 21.102 9.169 -7.007 1.00 89.50 652 ILE A C 1
ATOM 4985 O O . ILE A 1 652 ? 21.362 8.373 -7.911 1.00 89.50 652 ILE A O 1
ATOM 4989 N N . PRO A 1 653 ? 22.037 9.609 -6.144 1.00 83.94 653 PRO A N 1
ATOM 4990 C CA . PRO A 1 653 ? 23.441 9.231 -6.256 1.00 83.94 653 PRO A CA 1
ATOM 4991 C C . PRO A 1 653 ? 23.646 7.728 -6.060 1.00 83.94 653 PRO A C 1
ATOM 4993 O O . PRO A 1 653 ? 22.755 7.023 -5.590 1.00 83.94 653 PRO A O 1
ATOM 4996 N N . ASP A 1 654 ? 24.826 7.227 -6.402 1.00 80.25 654 ASP A N 1
ATOM 4997 C CA . ASP A 1 654 ? 25.207 5.845 -6.103 1.00 80.25 654 ASP A CA 1
ATOM 4998 C C . ASP A 1 654 ? 25.568 5.744 -4.604 1.00 80.25 654 ASP A C 1
ATOM 5000 O O . ASP A 1 654 ? 26.245 6.625 -4.072 1.00 80.25 654 ASP A O 1
ATOM 5004 N N . SER A 1 655 ? 25.131 4.693 -3.903 1.00 70.19 655 SER A N 1
ATOM 5005 C CA . SER A 1 655 ? 25.051 4.635 -2.422 1.00 70.19 655 SER A CA 1
ATOM 5006 C C . SER A 1 655 ? 26.368 4.619 -1.621 1.00 70.19 655 SER A C 1
ATOM 5008 O O . SER A 1 655 ? 26.338 4.427 -0.403 1.00 70.19 655 SER A O 1
ATOM 5010 N N . GLU A 1 656 ? 27.534 4.827 -2.233 1.00 65.44 656 GLU A N 1
ATOM 5011 C CA . GLU A 1 656 ? 28.809 4.929 -1.508 1.00 65.44 656 GLU A CA 1
ATOM 5012 C C . GLU A 1 656 ? 29.742 5.972 -2.151 1.00 65.44 656 GLU A C 1
ATOM 5014 O O . GLU A 1 656 ? 29.860 6.046 -3.374 1.00 65.44 656 GLU A O 1
ATOM 5019 N N . TYR A 1 657 ? 30.365 6.823 -1.319 1.00 59.56 657 TYR A N 1
ATOM 5020 C CA . TYR A 1 657 ? 31.358 7.824 -1.734 1.00 59.56 657 TYR A CA 1
ATOM 5021 C C . TYR A 1 657 ? 32.099 8.471 -0.540 1.00 59.56 657 TYR A C 1
ATOM 5023 O O . TYR A 1 657 ? 31.484 9.196 0.239 1.00 59.56 657 TYR A O 1
ATOM 5031 N N . ASP A 1 658 ? 33.423 8.269 -0.435 1.00 51.62 658 ASP A N 1
ATOM 5032 C CA . ASP A 1 658 ? 34.415 9.075 0.326 1.00 51.62 658 ASP A CA 1
ATOM 5033 C C . ASP A 1 658 ? 35.808 8.379 0.206 1.00 51.62 658 ASP A C 1
ATOM 5035 O O . ASP A 1 658 ? 35.853 7.160 0.095 1.00 51.62 658 ASP A O 1
ATOM 5039 N N . ARG A 1 659 ? 37.017 8.977 0.198 1.00 48.09 659 ARG A N 1
ATOM 5040 C CA . ARG A 1 659 ? 37.525 10.366 0.074 1.00 48.09 659 ARG A CA 1
ATOM 5041 C C . ARG A 1 659 ? 38.782 10.387 -0.810 1.00 48.09 659 ARG A C 1
ATOM 5043 O O . ARG A 1 659 ? 39.449 9.373 -0.999 1.00 48.09 659 ARG A O 1
ATOM 5050 N N . CYS A 1 660 ? 39.193 11.582 -1.226 1.00 44.53 660 CYS A N 1
ATOM 5051 C CA . CYS A 1 660 ? 40.587 11.932 -1.530 1.00 44.53 660 CYS A CA 1
ATOM 5052 C C . CYS A 1 660 ? 40.905 13.307 -0.897 1.00 44.53 660 CYS A C 1
ATOM 5054 O O . CYS A 1 660 ? 39.960 14.043 -0.607 1.00 44.53 660 CYS A O 1
ATOM 5056 N N . PRO A 1 661 ? 42.182 13.701 -0.686 1.00 44.56 661 PRO A N 1
ATOM 5057 C CA . PRO A 1 661 ? 43.437 12.999 -0.998 1.00 44.56 661 PRO A CA 1
ATOM 5058 C C . PRO A 1 661 ? 44.296 12.648 0.244 1.00 44.56 661 PRO A C 1
ATOM 5060 O O . PRO A 1 661 ? 44.227 13.330 1.265 1.00 44.56 661 PRO A O 1
ATOM 5063 N N . GLY A 1 662 ? 45.190 11.650 0.146 1.00 45.53 662 GLY A N 1
ATOM 5064 C CA . GLY A 1 662 ? 46.252 11.479 1.156 1.00 45.53 662 GLY A CA 1
ATOM 5065 C C . GLY A 1 662 ? 47.107 10.206 1.111 1.00 45.53 662 GLY A C 1
ATOM 5066 O O . GLY A 1 662 ? 48.286 10.282 1.451 1.00 45.53 662 GLY A O 1
ATOM 5067 N N . ALA A 1 663 ? 46.568 9.052 0.702 1.00 39.62 663 ALA A N 1
ATOM 5068 C CA . ALA A 1 663 ? 47.314 7.786 0.669 1.00 39.62 663 ALA A CA 1
ATOM 5069 C C . ALA A 1 663 ? 47.435 7.206 -0.753 1.00 39.62 663 ALA A C 1
ATOM 5071 O O . ALA A 1 663 ? 46.819 7.696 -1.695 1.00 39.62 663 ALA A O 1
ATOM 5072 N N . GLY A 1 664 ? 48.291 6.190 -0.912 1.00 45.81 664 GLY A N 1
ATOM 5073 C CA . GLY A 1 664 ? 48.593 5.576 -2.210 1.00 45.81 664 GLY A CA 1
ATOM 5074 C C . GLY A 1 664 ? 47.466 4.705 -2.786 1.00 45.81 664 GLY A C 1
ATOM 5075 O O . GLY A 1 664 ? 46.318 4.784 -2.365 1.00 45.81 664 GLY A O 1
ATOM 5076 N N . ILE A 1 665 ? 47.847 3.820 -3.716 1.00 46.47 665 ILE A N 1
ATOM 5077 C CA . ILE A 1 665 ? 47.040 2.892 -4.551 1.00 46.47 665 ILE A CA 1
ATOM 5078 C C . ILE A 1 665 ? 45.967 2.004 -3.865 1.00 46.47 665 ILE A C 1
ATOM 5080 O O . ILE A 1 665 ? 45.374 1.157 -4.524 1.00 46.47 665 ILE A O 1
ATOM 5084 N N . TRP A 1 666 ? 45.690 2.186 -2.574 1.00 41.91 666 TRP A N 1
ATOM 5085 C CA . TRP A 1 666 ? 44.724 1.416 -1.782 1.00 41.91 666 TRP A CA 1
ATOM 5086 C C . TRP A 1 666 ? 43.469 2.207 -1.356 1.00 41.91 666 TRP A C 1
ATOM 5088 O O . TRP A 1 666 ? 42.593 1.630 -0.721 1.00 41.91 666 TRP A O 1
ATOM 5098 N N . GLN A 1 667 ? 43.349 3.496 -1.702 1.00 47.09 667 GLN A N 1
ATOM 5099 C CA . GLN A 1 667 ? 42.113 4.278 -1.521 1.00 47.09 667 GLN A CA 1
ATOM 5100 C C . GLN A 1 667 ? 41.305 4.286 -2.826 1.00 47.09 667 GLN A C 1
ATOM 5102 O O . GLN A 1 667 ? 41.644 5.003 -3.766 1.00 47.09 667 GLN A O 1
ATOM 5107 N N . MET A 1 668 ? 40.259 3.460 -2.905 1.00 50.31 668 MET A N 1
ATOM 5108 C CA . MET A 1 668 ? 39.442 3.294 -4.111 1.00 50.31 668 MET A CA 1
ATOM 5109 C C . MET A 1 668 ? 38.036 3.857 -3.945 1.00 50.31 668 MET A C 1
ATOM 5111 O O . MET A 1 668 ? 37.443 3.774 -2.878 1.00 50.31 668 MET A O 1
ATOM 5115 N N . ARG A 1 669 ? 37.511 4.411 -5.042 1.00 57.84 669 ARG A N 1
ATOM 5116 C CA . ARG A 1 669 ? 36.122 4.861 -5.162 1.00 57.84 669 ARG A CA 1
ATOM 5117 C C . ARG A 1 669 ? 35.225 3.628 -5.295 1.00 57.84 669 ARG A C 1
ATOM 5119 O O . ARG A 1 669 ? 35.381 2.882 -6.264 1.00 57.84 669 ARG A O 1
ATOM 5126 N N . MET A 1 670 ? 34.335 3.436 -4.331 1.00 59.47 670 MET A N 1
ATOM 5127 C CA . MET A 1 670 ? 33.348 2.357 -4.263 1.00 59.47 670 MET A CA 1
ATOM 5128 C C . MET A 1 670 ? 31.981 3.041 -4.386 1.00 59.47 670 MET A C 1
ATOM 5130 O O . MET A 1 670 ? 31.750 3.999 -3.661 1.00 59.47 670 MET A O 1
ATOM 5134 N N . ALA A 1 671 ? 31.156 2.642 -5.355 1.00 62.09 671 ALA A N 1
ATOM 5135 C CA . ALA A 1 671 ? 29.849 3.231 -5.668 1.00 62.09 671 ALA A CA 1
ATOM 5136 C C . ALA A 1 671 ? 28.928 2.076 -6.080 1.00 62.09 671 ALA A C 1
ATOM 5138 O O . ALA A 1 671 ? 29.321 1.275 -6.934 1.00 62.09 671 ALA A O 1
ATOM 5139 N N . ALA A 1 672 ? 27.799 1.902 -5.387 1.00 70.75 672 ALA A N 1
ATOM 5140 C CA . ALA A 1 672 ? 27.281 0.552 -5.177 1.00 70.75 672 ALA A CA 1
ATOM 5141 C C . ALA A 1 672 ? 25.794 0.488 -4.771 1.00 70.75 672 ALA A C 1
ATOM 5143 O O . ALA A 1 672 ? 25.476 0.405 -3.583 1.00 70.75 672 ALA A O 1
ATOM 5144 N N . ASP A 1 673 ? 24.883 0.478 -5.749 1.00 79.56 673 ASP A N 1
ATOM 5145 C CA . ASP A 1 673 ? 23.421 0.523 -5.530 1.00 79.56 673 ASP A CA 1
ATOM 5146 C C . ASP A 1 673 ? 22.851 -0.598 -4.649 1.00 79.56 673 ASP A C 1
ATOM 5148 O O . ASP A 1 673 ? 21.855 -0.377 -3.965 1.00 79.56 673 ASP A O 1
ATOM 5152 N N . TRP A 1 674 ? 23.491 -1.776 -4.604 1.00 75.88 674 TRP A N 1
ATOM 5153 C CA . TRP A 1 674 ? 23.068 -2.895 -3.744 1.00 75.88 674 TRP A CA 1
ATOM 5154 C C . TRP A 1 674 ? 22.960 -2.499 -2.261 1.00 75.88 674 TRP A C 1
ATOM 5156 O O . TRP A 1 674 ? 22.220 -3.138 -1.511 1.00 75.88 674 TRP A O 1
ATOM 5166 N N . LYS A 1 675 ? 23.657 -1.432 -1.841 1.00 76.94 675 LYS A N 1
ATOM 5167 C CA . LYS A 1 675 ? 23.586 -0.877 -0.488 1.00 76.94 675 LYS A CA 1
ATOM 5168 C C . LYS A 1 675 ? 22.235 -0.219 -0.167 1.00 76.94 675 LYS A C 1
ATOM 5170 O O . LYS A 1 675 ? 21.768 -0.414 0.948 1.00 76.94 675 LYS A O 1
ATOM 5175 N N . TYR A 1 676 ? 21.562 0.443 -1.115 1.00 81.94 676 TYR A N 1
ATOM 5176 C CA . TYR A 1 676 ? 20.194 0.945 -0.886 1.00 81.94 676 TYR A CA 1
ATOM 5177 C C . TYR A 1 676 ? 19.208 -0.197 -0.591 1.00 81.94 676 TYR A C 1
ATOM 5179 O O . TYR A 1 676 ? 18.295 -0.050 0.215 1.00 81.94 676 TYR A O 1
ATOM 5187 N N . GLY A 1 677 ? 19.433 -1.361 -1.208 1.00 76.62 677 GLY A N 1
ATOM 5188 C CA . GLY A 1 677 ? 18.721 -2.598 -0.902 1.00 76.62 677 GLY A CA 1
ATOM 5189 C C . GLY A 1 677 ? 19.286 -3.391 0.284 1.00 76.62 677 GLY A C 1
ATOM 5190 O O . GLY A 1 677 ? 18.809 -4.496 0.521 1.00 76.62 677 GLY A O 1
ATOM 5191 N N . SER A 1 678 ? 20.301 -2.900 1.008 1.00 76.44 678 SER A N 1
ATOM 5192 C CA . SER A 1 678 ? 20.974 -3.655 2.078 1.00 76.44 678 SER A CA 1
ATOM 5193 C C . SER A 1 678 ? 20.882 -2.977 3.438 1.00 76.44 678 SER A C 1
ATOM 5195 O O . SER A 1 678 ? 21.720 -2.156 3.815 1.00 76.44 678 SER A O 1
ATOM 5197 N N . LEU A 1 679 ? 19.851 -3.351 4.189 1.00 70.94 679 LEU A N 1
ATOM 5198 C CA . LEU A 1 679 ? 19.440 -2.691 5.424 1.00 70.94 679 LEU A CA 1
ATOM 5199 C C . LEU A 1 679 ? 19.680 -3.609 6.625 1.00 70.94 679 LEU A C 1
ATOM 5201 O O . LEU A 1 679 ? 18.832 -4.419 7.001 1.00 70.94 679 LEU A O 1
ATOM 5205 N N . GLY A 1 680 ? 20.867 -3.496 7.221 1.00 71.12 680 GLY A N 1
ATOM 5206 C CA . GLY A 1 680 ? 21.323 -4.440 8.244 1.00 71.12 680 GLY A CA 1
ATOM 5207 C C . GLY A 1 680 ? 21.628 -5.803 7.620 1.00 71.12 680 GLY A C 1
ATOM 5208 O O . GLY A 1 680 ? 22.443 -5.877 6.706 1.00 71.12 680 GLY A O 1
ATOM 5209 N N . ASP A 1 681 ? 20.964 -6.856 8.102 1.00 66.88 681 ASP A N 1
ATOM 5210 C CA . ASP A 1 681 ? 21.092 -8.225 7.572 1.00 66.88 681 ASP A CA 1
ATOM 5211 C C . ASP A 1 681 ? 20.182 -8.498 6.351 1.00 66.88 681 ASP A C 1
ATOM 5213 O O . ASP A 1 681 ? 20.253 -9.567 5.740 1.00 66.88 681 ASP A O 1
ATOM 5217 N N . LEU A 1 682 ? 19.297 -7.557 5.996 1.00 71.38 682 LEU A N 1
ATOM 5218 C CA . LEU A 1 682 ? 18.458 -7.653 4.801 1.00 71.38 682 LEU A CA 1
ATOM 5219 C C . LEU A 1 682 ? 19.276 -7.337 3.547 1.00 71.38 682 LEU A C 1
ATOM 5221 O O . LEU A 1 682 ? 19.958 -6.319 3.520 1.00 71.38 682 LEU A O 1
ATOM 5225 N N . HIS A 1 683 ? 19.118 -8.136 2.488 1.00 79.19 683 HIS A N 1
ATOM 5226 C CA . HIS A 1 683 ? 19.689 -7.875 1.165 1.00 79.19 683 HIS A CA 1
ATOM 5227 C C . HIS A 1 683 ? 18.644 -8.087 0.060 1.00 79.19 683 HIS A C 1
ATOM 5229 O O . HIS A 1 683 ? 18.261 -9.220 -0.232 1.00 79.19 683 HIS A O 1
ATOM 5235 N N . LEU A 1 684 ? 18.200 -6.995 -0.562 1.00 85.75 684 LEU A N 1
ATOM 5236 C CA . LEU A 1 684 ? 17.240 -6.981 -1.665 1.00 85.75 684 LEU A CA 1
ATOM 5237 C C . LEU A 1 684 ? 17.928 -7.130 -3.023 1.00 85.75 684 LEU A C 1
ATOM 5239 O O . LEU A 1 684 ? 18.986 -6.544 -3.283 1.00 85.75 684 LEU A O 1
ATOM 5243 N N . LYS A 1 685 ? 17.266 -7.842 -3.938 1.00 87.19 685 LYS A N 1
ATOM 5244 C CA . LYS A 1 685 ? 17.667 -7.948 -5.343 1.00 87.19 685 LYS A CA 1
ATOM 5245 C C . LYS A 1 685 ? 17.558 -6.579 -6.003 1.00 87.19 685 LYS A C 1
ATOM 5247 O O . LYS A 1 685 ? 16.475 -6.147 -6.397 1.00 87.19 685 LYS A O 1
ATOM 5252 N N . THR A 1 686 ? 18.695 -5.902 -6.104 1.00 88.62 686 THR A N 1
ATOM 5253 C CA . THR A 1 686 ? 18.755 -4.499 -6.523 1.00 88.62 686 THR A CA 1
ATOM 5254 C C . THR A 1 686 ? 19.121 -4.353 -8.000 1.00 88.62 686 THR A C 1
ATOM 5256 O O . THR A 1 686 ? 19.968 -5.094 -8.509 1.00 88.62 686 THR A O 1
ATOM 5259 N N . GLY A 1 687 ? 18.498 -3.387 -8.679 1.00 92.12 687 GLY A N 1
ATOM 5260 C CA . GLY A 1 687 ? 18.824 -2.952 -10.040 1.00 92.12 687 GLY A CA 1
ATOM 5261 C C . GLY A 1 687 ? 18.431 -1.490 -10.266 1.00 92.12 687 GLY A C 1
ATOM 5262 O O . GLY A 1 687 ? 17.567 -0.962 -9.564 1.00 92.12 687 GLY A O 1
ATOM 5263 N N . ARG A 1 688 ? 19.076 -0.814 -11.222 1.00 93.44 688 ARG A N 1
ATOM 5264 C CA . ARG A 1 688 ? 18.823 0.604 -11.529 1.00 93.44 688 ARG A CA 1
ATOM 5265 C C . ARG A 1 688 ? 18.488 0.809 -13.006 1.00 93.44 688 ARG A C 1
ATOM 5267 O O . ARG A 1 688 ? 19.218 0.354 -13.876 1.00 93.44 688 ARG A O 1
ATOM 5274 N N . ILE A 1 689 ? 17.430 1.555 -13.302 1.00 95.06 689 ILE A N 1
ATOM 5275 C CA . ILE A 1 689 ? 16.989 1.891 -14.659 1.00 95.06 689 ILE A CA 1
ATOM 5276 C C . ILE A 1 689 ? 17.280 3.368 -14.942 1.00 95.06 689 ILE A C 1
ATOM 5278 O O . ILE A 1 689 ? 16.643 4.264 -14.386 1.00 95.06 689 ILE A O 1
ATOM 5282 N N . TYR A 1 690 ? 18.220 3.622 -15.851 1.00 92.12 690 TYR A N 1
ATOM 5283 C CA . TYR A 1 690 ? 18.384 4.904 -16.535 1.00 92.12 690 TYR A CA 1
ATOM 5284 C C . TYR A 1 690 ? 19.054 4.694 -17.898 1.00 92.12 690 TYR A C 1
ATOM 5286 O O . TYR A 1 690 ? 19.779 3.721 -18.104 1.00 92.12 690 TYR A O 1
ATOM 5294 N N . GLY A 1 691 ? 18.829 5.634 -18.813 1.00 88.75 691 GLY A N 1
ATOM 5295 C CA . GLY A 1 691 ? 19.624 5.794 -20.029 1.00 88.75 691 GLY A CA 1
ATOM 5296 C C . GLY A 1 691 ? 20.197 7.208 -20.104 1.00 88.75 691 GLY A C 1
ATOM 5297 O O . GLY A 1 691 ? 20.344 7.875 -19.077 1.00 88.75 691 GLY A O 1
ATOM 5298 N N . VAL A 1 692 ? 20.516 7.689 -21.305 1.00 87.12 692 VAL A N 1
ATOM 5299 C CA . VAL A 1 692 ? 21.112 9.026 -21.476 1.00 87.12 692 VAL A CA 1
ATOM 5300 C C . VAL A 1 692 ? 20.032 10.116 -21.537 1.00 87.12 692 VAL A C 1
ATOM 5302 O O . VAL A 1 692 ? 20.271 11.243 -21.105 1.00 87.12 692 VAL A O 1
ATOM 5305 N N . SER A 1 693 ? 18.824 9.775 -21.995 1.00 88.38 693 SER A N 1
ATOM 5306 C CA . SER A 1 693 ? 17.630 10.627 -21.934 1.00 88.38 693 SER A CA 1
ATOM 5307 C C . SER A 1 693 ? 16.426 9.916 -21.298 1.00 88.38 693 SER A C 1
ATOM 5309 O O . SER A 1 693 ? 16.425 8.700 -21.086 1.00 88.38 693 SER A O 1
ATOM 5311 N N . SER A 1 694 ? 15.358 10.674 -21.027 1.00 89.81 694 SER A N 1
ATOM 5312 C CA . SER A 1 694 ? 14.063 10.126 -20.603 1.00 89.81 694 SER A CA 1
ATOM 5313 C C . SER A 1 694 ? 13.460 9.162 -21.633 1.00 89.81 694 SER A C 1
ATOM 5315 O O . SER A 1 694 ? 12.789 8.206 -21.236 1.00 89.81 694 SER A O 1
ATOM 5317 N N . ALA A 1 695 ? 13.764 9.340 -22.926 1.00 93.44 695 ALA A N 1
ATOM 5318 C CA . ALA A 1 695 ? 13.327 8.433 -23.983 1.00 93.44 695 ALA A CA 1
ATOM 5319 C C . ALA A 1 695 ? 13.940 7.036 -23.841 1.00 93.44 695 ALA A C 1
ATOM 5321 O O . ALA A 1 695 ? 13.250 6.036 -24.031 1.00 93.44 695 ALA A O 1
ATOM 5322 N N . ASP A 1 696 ? 15.202 6.960 -23.420 1.00 93.75 696 ASP A N 1
ATOM 5323 C CA . ASP A 1 696 ? 15.908 5.694 -23.225 1.00 93.75 696 ASP A CA 1
ATOM 5324 C C . ASP A 1 696 ? 15.323 4.901 -22.048 1.00 93.75 696 ASP A C 1
ATOM 5326 O O . ASP A 1 696 ? 15.028 3.718 -22.191 1.00 93.75 696 ASP A O 1
ATOM 5330 N N . SER A 1 697 ? 15.071 5.557 -20.906 1.00 93.62 697 SER A N 1
ATOM 5331 C CA . SER A 1 697 ? 14.433 4.903 -19.747 1.00 93.62 697 SER A CA 1
ATOM 5332 C C . SER A 1 697 ? 12.998 4.449 -20.034 1.00 93.62 697 SER A C 1
ATOM 5334 O O . SER A 1 697 ? 12.614 3.340 -19.664 1.00 93.62 697 SER A O 1
ATOM 5336 N N . SER A 1 698 ? 12.214 5.267 -20.746 1.00 96.44 698 SER A N 1
ATOM 5337 C CA . SER A 1 698 ? 10.853 4.911 -21.147 1.00 96.44 698 SER A CA 1
ATOM 5338 C C . SER A 1 698 ? 10.850 3.746 -22.130 1.00 96.44 698 SER A C 1
ATOM 5340 O O . SER A 1 698 ? 10.056 2.818 -21.972 1.00 96.44 698 SER A O 1
ATOM 5342 N N . THR A 1 699 ? 11.763 3.751 -23.102 1.00 97.69 699 THR A N 1
ATOM 5343 C CA . THR A 1 699 ? 11.926 2.643 -24.045 1.00 97.69 699 THR A CA 1
ATOM 5344 C C . THR A 1 699 ? 12.307 1.364 -23.304 1.00 97.69 699 THR A C 1
ATOM 5346 O O . THR A 1 699 ? 11.596 0.373 -23.437 1.00 97.69 699 THR A O 1
ATOM 5349 N N . TYR A 1 700 ? 13.317 1.407 -22.430 1.00 98.00 700 TYR A N 1
ATOM 5350 C CA . TYR A 1 700 ? 13.738 0.264 -21.614 1.00 98.00 700 TYR A CA 1
ATOM 5351 C C . TYR A 1 700 ? 12.593 -0.327 -20.770 1.00 98.00 700 TYR A C 1
ATOM 5353 O O . TYR A 1 700 ? 12.387 -1.540 -20.746 1.00 98.00 700 TYR A O 1
ATOM 5361 N N . VAL A 1 701 ? 11.790 0.517 -20.110 1.00 98.12 701 VAL A N 1
ATOM 5362 C CA . VAL A 1 701 ? 10.608 0.058 -19.356 1.00 98.12 701 VAL A CA 1
ATOM 5363 C C . VAL A 1 701 ? 9.618 -0.679 -20.266 1.00 98.12 701 VAL A C 1
ATOM 5365 O O . VAL A 1 701 ? 9.076 -1.712 -19.873 1.00 98.12 701 VAL A O 1
ATOM 5368 N N . ASN A 1 702 ? 9.412 -0.215 -21.500 1.00 98.25 702 ASN A N 1
ATOM 5369 C CA . ASN A 1 702 ? 8.563 -0.911 -22.467 1.00 98.25 702 ASN A CA 1
ATOM 5370 C C . ASN A 1 702 ? 9.210 -2.211 -22.987 1.00 98.25 702 ASN A C 1
ATOM 5372 O O . ASN A 1 702 ? 8.510 -3.216 -23.120 1.00 98.25 702 ASN A O 1
ATOM 5376 N N . GLU A 1 703 ? 10.527 -2.247 -23.213 1.00 97.88 703 GLU A N 1
ATOM 5377 C CA . GLU A 1 703 ? 11.269 -3.471 -23.557 1.00 97.88 703 GLU A CA 1
ATOM 5378 C C . GLU A 1 703 ? 11.108 -4.546 -22.475 1.00 97.88 703 GLU A C 1
ATOM 5380 O O . GLU A 1 703 ? 10.823 -5.699 -22.789 1.00 97.88 703 GLU A O 1
ATOM 5385 N N . VAL A 1 704 ? 11.182 -4.162 -21.198 1.00 97.38 704 VAL A N 1
ATOM 5386 C CA . VAL A 1 704 ? 10.920 -5.032 -20.040 1.00 97.38 704 VAL A CA 1
ATOM 5387 C C . VAL A 1 704 ? 9.460 -5.496 -19.985 1.00 97.38 704 VAL A C 1
ATOM 5389 O O . VAL A 1 704 ? 9.190 -6.684 -19.790 1.00 97.38 704 VAL A O 1
ATOM 5392 N N . ILE A 1 705 ? 8.494 -4.591 -20.171 1.00 97.44 705 ILE A N 1
ATOM 5393 C CA . ILE A 1 705 ? 7.054 -4.906 -20.119 1.00 97.44 705 ILE A CA 1
ATOM 5394 C C . ILE A 1 705 ? 6.636 -5.870 -21.245 1.00 97.44 705 ILE A C 1
ATOM 5396 O O . ILE A 1 705 ? 5.731 -6.692 -21.041 1.00 97.44 705 ILE A O 1
ATOM 5400 N N . PHE A 1 706 ? 7.276 -5.788 -22.415 1.00 97.06 706 PHE A N 1
ATOM 5401 C CA . PHE A 1 706 ? 6.972 -6.588 -23.608 1.00 97.06 706 PHE A CA 1
ATOM 5402 C C . PHE A 1 706 ? 8.049 -7.629 -23.961 1.00 97.06 706 PHE A C 1
ATOM 5404 O O . PHE A 1 706 ? 7.969 -8.236 -25.031 1.00 97.06 706 PHE A O 1
ATOM 5411 N N . PHE A 1 707 ? 8.995 -7.897 -23.054 1.00 95.75 707 PHE A N 1
ATOM 5412 C CA . PHE A 1 707 ? 10.178 -8.738 -23.275 1.00 95.75 707 PHE A CA 1
ATOM 5413 C C . PHE A 1 707 ? 9.872 -10.08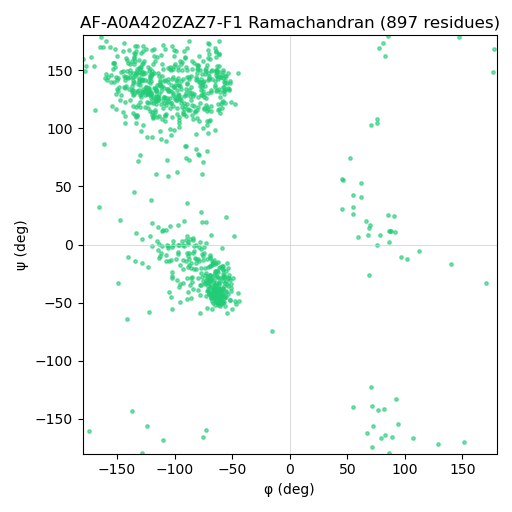3 -23.947 1.00 95.75 707 PHE A C 1
ATOM 5415 O O . PHE A 1 707 ? 10.487 -10.419 -24.956 1.00 95.75 707 PHE A O 1
ATOM 5422 N N . ASP A 1 708 ? 8.870 -10.822 -23.457 1.00 93.38 708 ASP A N 1
ATOM 5423 C CA . ASP A 1 708 ? 8.485 -12.120 -24.029 1.00 93.38 708 ASP A CA 1
ATOM 5424 C C . ASP A 1 708 ? 8.008 -12.015 -25.494 1.00 93.38 708 ASP A C 1
ATOM 5426 O O . ASP A 1 708 ? 8.343 -12.878 -26.310 1.00 93.38 708 ASP A O 1
ATOM 5430 N N . LYS A 1 709 ? 7.276 -10.946 -25.862 1.00 93.38 709 LYS A N 1
ATOM 5431 C CA . LYS A 1 709 ? 6.862 -10.688 -27.259 1.00 93.38 709 LYS A CA 1
ATOM 5432 C C . LYS A 1 709 ? 8.092 -10.391 -28.115 1.00 93.38 709 LYS A C 1
ATOM 5434 O O . LYS A 1 709 ? 8.262 -11.000 -29.169 1.00 93.38 709 LYS A O 1
ATOM 5439 N N . LEU A 1 710 ? 8.939 -9.470 -27.654 1.00 95.19 710 LEU A N 1
ATOM 5440 C CA . LEU A 1 710 ? 10.103 -8.988 -28.399 1.00 95.19 710 LEU A CA 1
ATOM 5441 C C . LEU A 1 710 ? 11.116 -10.113 -28.635 1.00 95.19 710 LEU A C 1
ATOM 5443 O O . LEU A 1 710 ? 11.476 -10.377 -29.778 1.00 95.19 710 LEU A O 1
ATOM 5447 N N . ILE A 1 711 ? 11.495 -10.860 -27.593 1.00 92.62 711 ILE A N 1
ATOM 5448 C CA . ILE A 1 711 ? 12.412 -12.003 -27.712 1.00 92.62 711 ILE A CA 1
ATOM 5449 C C . ILE A 1 711 ? 11.843 -13.097 -28.624 1.00 92.62 711 ILE A C 1
ATOM 5451 O O . ILE A 1 711 ? 12.592 -13.691 -29.402 1.00 92.62 711 ILE A O 1
ATOM 5455 N N . SER A 1 712 ? 10.533 -13.365 -28.565 1.00 91.38 712 SER A N 1
ATOM 5456 C CA . SER A 1 712 ? 9.906 -14.326 -29.477 1.00 91.38 712 SER A CA 1
ATOM 5457 C C . SER A 1 712 ? 9.961 -13.855 -30.934 1.00 91.38 712 SER A C 1
ATOM 5459 O O . SER A 1 712 ? 10.218 -14.681 -31.809 1.00 91.38 712 SER A O 1
ATOM 5461 N N . SER A 1 713 ? 9.734 -12.561 -31.185 1.00 90.62 713 SER A N 1
ATOM 5462 C CA . SER A 1 713 ? 9.754 -11.950 -32.522 1.00 90.62 713 SER A CA 1
ATOM 5463 C C . SER A 1 713 ? 11.163 -11.940 -33.122 1.00 90.62 713 SER A C 1
ATOM 5465 O O . SER A 1 713 ? 11.397 -12.537 -34.170 1.00 90.62 713 SER A O 1
ATOM 5467 N N . LEU A 1 714 ? 12.120 -11.350 -32.398 1.00 90.94 714 LEU A N 1
ATOM 5468 C CA . LEU A 1 714 ? 13.502 -11.139 -32.840 1.00 90.94 714 LEU A CA 1
ATOM 5469 C C . LEU A 1 714 ? 14.242 -12.449 -33.130 1.00 90.94 714 LEU A C 1
ATOM 5471 O O . LEU A 1 714 ? 15.078 -12.512 -34.027 1.00 90.94 714 LEU A O 1
ATOM 5475 N N . TYR A 1 715 ? 13.955 -13.504 -32.362 1.00 90.31 715 TYR A N 1
ATOM 5476 C CA . TYR A 1 715 ? 14.820 -14.681 -32.336 1.00 90.31 715 TYR A CA 1
ATOM 5477 C C . TYR A 1 715 ? 14.158 -16.010 -32.679 1.00 90.31 715 TYR A C 1
ATOM 5479 O O . TYR A 1 715 ? 14.887 -16.960 -32.969 1.00 90.31 715 TYR A O 1
ATOM 5487 N N . GLY A 1 716 ? 12.830 -16.143 -32.598 1.00 85.38 716 GLY A N 1
ATOM 5488 C CA . GLY A 1 716 ? 12.133 -17.401 -32.903 1.00 85.38 716 GLY A CA 1
ATOM 5489 C C . GLY A 1 716 ? 12.628 -18.625 -32.111 1.00 85.38 716 GLY A C 1
ATOM 5490 O O . GLY A 1 716 ? 12.545 -19.749 -32.599 1.00 85.38 716 GLY A O 1
ATOM 5491 N N . GLY A 1 717 ? 13.199 -18.421 -30.916 1.00 80.19 717 GLY A N 1
ATOM 5492 C CA . GLY A 1 717 ? 13.809 -19.483 -30.103 1.00 80.19 717 GLY A CA 1
ATOM 5493 C C . GLY A 1 717 ? 15.282 -19.804 -30.406 1.00 80.19 717 GLY A C 1
ATOM 5494 O O . GLY A 1 717 ? 15.848 -20.673 -29.748 1.00 80.19 717 GLY A O 1
ATOM 5495 N N . ASN A 1 718 ? 15.940 -19.100 -31.334 1.00 89.62 718 ASN A N 1
ATOM 5496 C CA . ASN A 1 718 ? 17.401 -19.153 -31.471 1.00 89.62 718 ASN A CA 1
ATOM 5497 C C . ASN A 1 718 ? 18.077 -18.617 -30.203 1.00 89.62 718 ASN A C 1
ATOM 5499 O O . ASN A 1 718 ? 17.553 -17.694 -29.581 1.00 89.62 718 ASN A O 1
ATOM 5503 N N . PHE A 1 719 ? 19.254 -19.141 -29.852 1.00 92.31 719 PHE A N 1
ATOM 5504 C CA . PHE A 1 719 ? 20.074 -18.647 -28.741 1.00 92.31 719 PHE A CA 1
ATOM 5505 C C . PHE A 1 719 ? 21.469 -18.285 -29.253 1.00 92.31 719 PHE A C 1
ATOM 5507 O O . PHE A 1 719 ? 22.159 -19.123 -29.832 1.00 92.31 719 PHE A O 1
ATOM 5514 N N . THR A 1 720 ? 21.876 -17.039 -29.047 1.00 94.56 720 THR A N 1
ATOM 5515 C CA . THR A 1 720 ? 23.116 -16.437 -29.556 1.00 94.56 720 THR A CA 1
ATOM 5516 C C . THR A 1 720 ? 23.876 -15.770 -28.418 1.00 94.56 720 THR A C 1
ATOM 5518 O O . THR A 1 720 ? 23.269 -15.327 -27.444 1.00 94.56 720 THR A O 1
ATOM 5521 N N . GLY A 1 721 ? 25.197 -15.668 -28.515 1.00 94.75 721 GLY A N 1
ATOM 5522 C CA . GLY A 1 721 ? 25.954 -14.860 -27.559 1.00 94.75 721 GLY A CA 1
ATOM 5523 C C . GLY A 1 721 ? 27.419 -14.715 -27.929 1.00 94.75 721 GLY A C 1
ATOM 5524 O O . GLY A 1 721 ? 27.950 -15.506 -28.706 1.00 94.75 721 GLY A O 1
ATOM 5525 N N . VAL A 1 722 ? 28.095 -13.725 -27.365 1.00 95.94 722 VAL A N 1
ATOM 5526 C CA . VAL A 1 722 ? 29.516 -13.490 -27.638 1.00 95.94 722 VAL A CA 1
ATOM 5527 C C . VAL A 1 722 ? 30.303 -13.346 -26.344 1.00 95.94 722 VAL A C 1
ATOM 5529 O O . VAL A 1 722 ? 29.856 -12.690 -25.404 1.00 95.94 722 VAL A O 1
ATOM 5532 N N . SER A 1 723 ? 31.476 -13.973 -26.303 1.00 95.56 723 SER A N 1
ATOM 5533 C CA . SER A 1 723 ? 32.452 -13.832 -25.229 1.00 95.56 723 SER A CA 1
ATOM 5534 C C . SER A 1 723 ? 33.757 -13.227 -25.746 1.00 95.56 723 SER A C 1
ATOM 5536 O O . SER A 1 723 ? 34.261 -13.607 -26.800 1.00 95.56 723 SER A O 1
ATOM 5538 N N . ILE A 1 724 ? 34.293 -12.256 -25.014 1.00 95.25 724 ILE A N 1
ATOM 5539 C CA . ILE A 1 724 ? 35.481 -11.492 -25.392 1.00 95.25 724 ILE A CA 1
ATOM 5540 C C . ILE A 1 724 ? 36.408 -11.409 -24.176 1.00 95.25 724 ILE A C 1
ATOM 5542 O O . ILE A 1 724 ? 36.031 -10.855 -23.142 1.00 95.25 724 ILE A O 1
ATOM 5546 N N . GLY A 1 725 ? 37.610 -11.961 -24.312 1.00 91.69 725 GLY A N 1
ATOM 5547 C CA . GLY A 1 725 ? 38.772 -11.633 -23.483 1.00 91.69 725 GLY A CA 1
ATOM 5548 C C . GLY A 1 725 ? 39.801 -10.915 -24.358 1.00 91.69 725 GLY A C 1
ATOM 5549 O O . GLY A 1 725 ? 39.691 -10.971 -25.581 1.00 91.69 725 GLY A O 1
ATOM 5550 N N . HIS A 1 726 ? 40.783 -10.221 -23.783 1.00 85.75 726 HIS A N 1
ATOM 5551 C CA . HIS A 1 726 ? 41.752 -9.482 -24.607 1.00 85.75 726 HIS A CA 1
ATOM 5552 C C . HIS A 1 726 ? 43.196 -9.524 -24.079 1.00 85.75 726 HIS A C 1
ATOM 5554 O O . HIS A 1 726 ? 44.042 -10.088 -24.768 1.00 85.75 726 HIS A O 1
ATOM 5560 N N . SER A 1 727 ? 43.508 -8.979 -22.899 1.00 86.62 727 SER A N 1
ATOM 5561 C CA . SER A 1 727 ? 44.911 -8.819 -22.451 1.00 86.62 727 SER A CA 1
ATOM 5562 C C . SER A 1 727 ? 45.391 -9.794 -21.363 1.00 86.62 727 SER A C 1
ATOM 5564 O O . SER A 1 727 ? 46.561 -9.737 -20.975 1.00 86.62 727 SER A O 1
ATOM 5566 N N . PHE A 1 728 ? 44.526 -10.671 -20.842 1.00 89.31 728 PHE A N 1
ATOM 5567 C CA . PHE A 1 728 ? 44.846 -11.553 -19.710 1.00 89.31 728 PHE A CA 1
ATOM 5568 C C . PHE A 1 728 ? 44.493 -13.018 -19.989 1.00 89.31 728 PHE A C 1
ATOM 5570 O O . PHE A 1 728 ? 43.338 -13.325 -20.281 1.00 89.31 728 PHE A O 1
ATOM 5577 N N . ASP A 1 729 ? 45.450 -13.931 -19.769 1.00 89.31 729 ASP A N 1
ATOM 5578 C CA . ASP A 1 729 ? 45.271 -15.381 -19.974 1.00 89.31 729 ASP A CA 1
ATOM 5579 C C . ASP A 1 729 ? 44.014 -15.940 -19.280 1.00 89.31 729 ASP A C 1
ATOM 5581 O O . ASP A 1 729 ? 43.329 -16.813 -19.813 1.00 89.31 729 ASP A O 1
ATOM 5585 N N . SER A 1 730 ? 43.684 -15.438 -18.080 1.00 89.31 730 SER A N 1
ATOM 5586 C CA . SER A 1 730 ? 42.485 -15.855 -17.341 1.00 89.31 730 SER A CA 1
ATOM 5587 C C . SER A 1 730 ? 41.196 -15.502 -18.071 1.00 89.31 730 SER A C 1
ATOM 5589 O O . SER A 1 730 ? 40.242 -16.276 -18.052 1.00 89.31 730 SER A O 1
ATOM 5591 N N . ASP A 1 731 ? 41.169 -14.343 -18.713 1.00 91.06 731 ASP A N 1
ATOM 5592 C CA . ASP A 1 731 ? 39.964 -13.741 -19.268 1.00 91.06 731 ASP A CA 1
ATOM 5593 C C . ASP A 1 731 ? 39.725 -14.274 -20.687 1.00 91.06 731 ASP A C 1
ATOM 5595 O O . ASP A 1 731 ? 38.595 -14.596 -21.049 1.00 91.06 731 ASP A O 1
ATOM 5599 N N . GLU A 1 732 ? 40.802 -14.530 -21.431 1.00 93.12 732 GLU A N 1
ATOM 5600 C CA . GLU A 1 732 ? 40.788 -15.292 -22.683 1.00 93.12 732 GLU A CA 1
ATOM 5601 C C . GLU A 1 732 ? 40.379 -16.760 -22.463 1.00 93.12 732 GLU A C 1
ATOM 5603 O O . GLU A 1 732 ? 39.502 -17.274 -23.164 1.00 93.12 732 GLU A O 1
ATOM 5608 N N . THR A 1 733 ? 40.920 -17.419 -21.428 1.00 92.88 733 THR A N 1
ATOM 5609 C CA . THR A 1 733 ? 40.492 -18.772 -21.018 1.00 92.88 733 THR A CA 1
ATOM 5610 C C . THR A 1 733 ? 39.003 -18.794 -20.659 1.00 92.88 733 THR A C 1
ATOM 5612 O O . THR A 1 733 ? 38.274 -19.702 -21.065 1.00 92.88 733 THR A O 1
ATOM 5615 N N . ASN A 1 734 ? 38.521 -17.782 -19.931 1.00 92.31 734 ASN A N 1
ATOM 5616 C CA . ASN A 1 734 ? 37.108 -17.641 -19.580 1.00 92.31 734 ASN A CA 1
ATOM 5617 C C . ASN A 1 734 ? 36.225 -17.427 -20.816 1.00 92.31 734 ASN A C 1
ATOM 5619 O O . ASN A 1 734 ? 35.153 -18.032 -20.909 1.00 92.31 734 ASN A O 1
ATOM 5623 N N . ALA A 1 735 ? 36.670 -16.613 -21.776 1.00 94.31 735 ALA A N 1
ATOM 5624 C CA . ALA A 1 735 ? 35.950 -16.384 -23.020 1.00 94.31 735 ALA A CA 1
ATOM 5625 C C . ALA A 1 735 ? 35.818 -17.677 -23.842 1.00 94.31 735 ALA A C 1
ATOM 5627 O O . ALA A 1 735 ? 34.711 -17.994 -24.296 1.00 94.31 735 ALA A O 1
ATOM 5628 N N . GLN A 1 736 ? 36.894 -18.467 -23.952 1.00 95.00 736 GLN A N 1
ATOM 5629 C CA . GLN A 1 736 ? 36.860 -19.779 -24.603 1.00 95.00 736 GLN A CA 1
ATOM 5630 C C . GLN A 1 736 ? 35.926 -20.753 -23.871 1.00 95.00 736 GLN A C 1
ATOM 5632 O O . GLN A 1 736 ? 35.108 -21.415 -24.513 1.00 95.00 736 GLN A O 1
ATOM 5637 N N . LEU A 1 737 ? 35.992 -20.813 -22.536 1.00 94.94 737 LEU A N 1
ATOM 5638 C CA . LEU A 1 737 ? 35.161 -21.701 -21.718 1.00 94.94 737 LEU A CA 1
ATOM 5639 C C . LEU A 1 737 ? 33.661 -21.421 -21.892 1.00 94.94 737 LEU A C 1
ATOM 5641 O O . LEU A 1 737 ? 32.891 -22.359 -22.109 1.00 94.94 737 LEU A O 1
ATOM 5645 N N . ILE A 1 738 ? 33.249 -20.146 -21.841 1.00 95.31 738 ILE A N 1
ATOM 5646 C CA . ILE A 1 738 ? 31.853 -19.740 -22.078 1.00 95.31 738 ILE A CA 1
ATOM 5647 C C . ILE A 1 738 ? 31.410 -20.239 -23.453 1.00 95.31 738 ILE A C 1
ATOM 5649 O O . ILE A 1 738 ? 30.429 -20.973 -23.549 1.00 95.31 738 ILE A O 1
ATOM 5653 N N . LYS A 1 739 ? 32.181 -19.925 -24.502 1.00 95.69 739 LYS A N 1
ATOM 5654 C CA . LYS A 1 739 ? 31.904 -20.337 -25.884 1.00 95.69 739 LYS A CA 1
ATOM 5655 C C . LYS A 1 739 ? 31.783 -21.854 -26.030 1.00 95.69 739 LYS A C 1
ATOM 5657 O O . LYS A 1 739 ? 30.856 -22.310 -26.700 1.00 95.69 739 LYS A O 1
ATOM 5662 N N . GLN A 1 740 ? 32.675 -22.639 -25.428 1.00 95.56 740 GLN A N 1
ATOM 5663 C CA . GLN A 1 740 ? 32.627 -24.104 -25.486 1.00 95.56 740 GLN A CA 1
ATOM 5664 C C . GLN A 1 740 ? 31.349 -24.656 -24.837 1.00 95.56 740 GLN A C 1
ATOM 5666 O O . GLN A 1 740 ? 30.623 -25.424 -25.474 1.00 95.56 740 GLN A O 1
ATOM 5671 N N . LYS A 1 741 ? 31.048 -24.241 -23.598 1.00 96.19 741 LYS A N 1
ATOM 5672 C CA . LYS A 1 741 ? 29.909 -24.741 -22.808 1.00 96.19 741 LYS A CA 1
ATOM 5673 C C . LYS A 1 741 ? 28.558 -24.320 -23.404 1.00 96.19 741 LYS A C 1
ATOM 5675 O O . LYS A 1 741 ? 27.644 -25.140 -23.515 1.00 96.19 741 LYS A O 1
ATOM 5680 N N . THR A 1 742 ? 28.423 -23.080 -23.875 1.00 96.12 742 THR A N 1
ATOM 5681 C CA . THR A 1 742 ? 27.184 -22.624 -24.527 1.00 96.12 742 THR A CA 1
ATOM 5682 C C . THR A 1 742 ? 26.997 -23.278 -25.899 1.00 96.12 742 THR A C 1
ATOM 5684 O O . THR A 1 742 ? 25.891 -23.720 -26.216 1.00 96.12 742 THR A O 1
ATOM 5687 N N . SER A 1 743 ? 28.063 -23.441 -26.696 1.00 95.69 743 SER A N 1
ATOM 5688 C CA . SER A 1 743 ? 27.970 -24.090 -28.016 1.00 95.69 743 SER A CA 1
ATOM 5689 C C . SER A 1 743 ? 27.608 -25.572 -27.920 1.00 95.69 743 SER A C 1
ATOM 5691 O O . SER A 1 743 ? 26.769 -26.035 -28.691 1.00 95.69 743 SER A O 1
ATOM 5693 N N . SER A 1 744 ? 28.176 -26.319 -26.964 1.00 95.00 744 SER A N 1
ATOM 5694 C CA . SER A 1 744 ? 27.801 -27.728 -26.736 1.00 95.00 744 SER A CA 1
ATOM 5695 C C . SER A 1 744 ? 26.336 -27.878 -26.311 1.00 95.00 744 SER A C 1
ATOM 5697 O O . SER A 1 744 ? 25.690 -28.874 -26.629 1.00 95.00 744 SER A O 1
ATOM 5699 N N . SER A 1 745 ? 25.790 -26.841 -25.676 1.00 94.62 745 SER A N 1
ATOM 5700 C CA . SER A 1 745 ? 24.383 -26.732 -25.287 1.00 94.62 745 SER A CA 1
ATOM 5701 C C . SER A 1 745 ? 23.491 -26.154 -26.400 1.00 94.62 745 SER A C 1
ATOM 5703 O O . SER A 1 745 ? 22.287 -25.972 -26.213 1.00 94.62 745 SER A O 1
ATOM 5705 N N . GLY A 1 746 ? 24.036 -25.909 -27.596 1.00 94.00 746 GLY A N 1
ATOM 5706 C CA . GLY A 1 746 ? 23.297 -25.497 -28.791 1.00 94.00 746 GLY A CA 1
ATOM 5707 C C . GLY A 1 746 ? 23.033 -23.995 -28.921 1.00 94.00 746 GLY A C 1
ATOM 5708 O O . GLY A 1 746 ? 22.062 -23.624 -29.576 1.00 94.00 746 GLY A O 1
ATOM 5709 N N . TYR A 1 747 ? 23.857 -23.142 -28.308 1.00 95.88 747 TYR A N 1
ATOM 5710 C CA . TYR A 1 747 ? 23.918 -21.721 -28.658 1.00 95.88 747 TYR A CA 1
ATOM 5711 C C . TYR A 1 747 ? 24.772 -21.518 -29.916 1.00 95.88 747 TYR A C 1
ATOM 5713 O O . TYR A 1 747 ? 25.840 -22.117 -30.059 1.00 95.88 747 TYR A O 1
ATOM 5721 N N . ASN A 1 748 ? 24.370 -20.590 -30.782 1.00 95.25 748 ASN A N 1
ATOM 5722 C CA . ASN A 1 748 ? 25.264 -20.001 -31.773 1.00 95.25 748 ASN A CA 1
ATOM 5723 C C . ASN A 1 748 ? 26.119 -18.919 -31.095 1.00 95.25 748 ASN A C 1
ATOM 5725 O O . ASN A 1 748 ? 25.809 -17.729 -31.171 1.00 95.25 748 ASN A O 1
ATOM 5729 N N . SER A 1 749 ? 27.142 -19.348 -30.354 1.00 94.88 749 SER A N 1
ATOM 5730 C CA . SER A 1 749 ? 28.055 -18.431 -29.668 1.00 94.88 749 SER A CA 1
ATOM 5731 C C . SER A 1 749 ? 29.311 -18.112 -30.485 1.00 94.88 749 SER A C 1
ATOM 5733 O O . SER A 1 749 ? 29.766 -18.950 -31.264 1.00 94.88 749 SER A O 1
ATOM 5735 N N . SER A 1 750 ? 29.937 -16.964 -30.234 1.00 95.44 750 SER A N 1
ATOM 5736 C CA . SER A 1 750 ? 31.255 -16.576 -30.771 1.00 95.44 750 SER A CA 1
ATOM 5737 C C . SER A 1 750 ? 32.231 -16.248 -29.638 1.00 95.44 750 SER A C 1
ATOM 5739 O O . SER A 1 750 ? 31.796 -15.838 -28.566 1.00 95.44 750 SER A O 1
ATOM 5741 N N . CYS A 1 751 ? 33.534 -16.431 -29.869 1.00 96.38 751 CYS A N 1
ATOM 5742 C CA . CYS A 1 751 ? 34.590 -16.057 -28.924 1.00 96.38 751 CYS A CA 1
ATOM 5743 C C . CYS A 1 751 ? 35.667 -15.218 -29.611 1.00 96.38 751 CYS A C 1
ATOM 5745 O O . CYS A 1 751 ? 36.056 -15.536 -30.738 1.00 96.38 751 CYS A O 1
ATOM 5747 N N . PHE A 1 752 ? 36.171 -14.209 -28.907 1.00 97.12 752 PHE A N 1
ATOM 5748 C CA . PHE A 1 752 ? 37.247 -13.323 -29.337 1.00 97.12 752 PHE A CA 1
ATOM 5749 C C . PHE A 1 752 ? 38.318 -13.203 -28.241 1.00 97.12 752 PHE A C 1
ATOM 5751 O O . PHE A 1 752 ? 37.987 -13.167 -27.054 1.00 97.12 752 PHE A O 1
ATOM 5758 N N . VAL A 1 753 ? 39.590 -13.199 -28.650 1.00 96.25 753 VAL A N 1
ATOM 5759 C CA . VAL A 1 753 ? 40.791 -13.140 -27.790 1.00 96.25 753 VAL A CA 1
ATOM 5760 C C . VAL A 1 753 ? 41.863 -12.241 -28.421 1.00 96.25 753 VAL A C 1
ATOM 5762 O O . VAL A 1 753 ? 41.886 -12.080 -29.642 1.00 96.25 753 VAL A O 1
ATOM 5765 N N . GLY A 1 754 ? 42.777 -11.674 -27.631 1.00 91.38 754 GLY A N 1
ATOM 5766 C CA . GLY A 1 754 ? 43.905 -10.886 -28.151 1.00 91.38 754 GLY A CA 1
ATOM 5767 C C . GLY A 1 754 ? 45.107 -11.748 -28.556 1.00 91.38 754 GLY A C 1
ATOM 5768 O O . GLY A 1 754 ? 45.830 -11.441 -29.511 1.00 91.38 754 GLY A O 1
ATOM 5769 N N . SER A 1 755 ? 45.303 -12.863 -27.859 1.00 92.31 755 SER A N 1
ATOM 5770 C CA . SER A 1 755 ? 46.475 -13.729 -27.932 1.00 92.31 755 SER A CA 1
ATOM 5771 C C . SER A 1 755 ? 46.234 -14.983 -28.770 1.00 92.31 755 SER A C 1
ATOM 5773 O O . SER A 1 755 ? 45.137 -15.535 -28.849 1.00 92.31 755 SER A O 1
ATOM 5775 N N . ALA A 1 756 ? 47.306 -15.491 -29.378 1.00 88.75 756 ALA A N 1
ATOM 5776 C CA . ALA A 1 756 ? 47.290 -16.804 -30.010 1.00 88.75 756 ALA A CA 1
ATOM 5777 C C . ALA A 1 756 ? 47.351 -17.908 -28.939 1.00 88.75 756 ALA A C 1
ATOM 5779 O O . ALA A 1 756 ? 48.130 -17.808 -27.995 1.00 88.75 756 ALA A O 1
ATOM 5780 N N . GLY A 1 757 ? 46.589 -18.990 -29.121 1.00 88.94 757 GLY A N 1
ATOM 5781 C CA . GLY A 1 757 ? 46.590 -20.142 -28.204 1.00 88.94 757 GLY A CA 1
ATOM 5782 C C . GLY A 1 757 ? 45.214 -20.752 -27.932 1.00 88.94 757 GLY A C 1
ATOM 5783 O O . GLY A 1 757 ? 45.146 -21.903 -27.509 1.00 88.94 757 GLY A O 1
ATOM 5784 N N . TYR A 1 758 ? 44.136 -20.028 -28.244 1.00 92.62 758 TYR A N 1
ATOM 5785 C CA . TYR A 1 758 ? 42.748 -20.413 -27.961 1.00 92.62 758 TYR A CA 1
ATOM 5786 C C . TYR A 1 758 ? 42.025 -20.829 -29.261 1.00 92.62 758 TYR A C 1
ATOM 5788 O O . TYR A 1 758 ? 41.443 -19.982 -29.935 1.00 92.62 758 TYR A O 1
ATOM 5796 N N . PRO A 1 759 ? 42.073 -22.113 -29.676 1.00 88.31 759 PRO A N 1
ATOM 5797 C CA . PRO A 1 759 ? 41.655 -22.541 -31.018 1.00 88.31 759 PRO A CA 1
ATOM 5798 C C . PRO A 1 759 ? 40.157 -22.394 -31.334 1.00 88.31 759 PRO A C 1
ATOM 5800 O O . PRO A 1 759 ? 39.798 -22.438 -32.508 1.00 88.31 759 PRO A O 1
ATOM 5803 N N . ASP A 1 760 ? 39.290 -22.217 -30.330 1.00 89.06 760 ASP A N 1
ATOM 5804 C CA . ASP A 1 760 ? 37.843 -22.000 -30.530 1.00 89.06 760 ASP A CA 1
ATOM 5805 C C . ASP A 1 760 ? 37.451 -20.509 -30.585 1.00 89.06 760 ASP A C 1
ATOM 5807 O O . ASP A 1 760 ? 36.261 -20.181 -30.659 1.00 89.06 760 ASP A O 1
ATOM 5811 N N . CYS A 1 761 ? 38.438 -19.611 -30.519 1.00 95.50 761 CYS A N 1
ATOM 5812 C CA . CYS A 1 761 ? 38.270 -18.163 -30.486 1.00 95.50 761 CYS A CA 1
ATOM 5813 C C . CYS A 1 761 ? 38.966 -17.500 -31.680 1.00 95.50 761 CYS A C 1
ATOM 5815 O O . CYS A 1 761 ? 39.983 -17.974 -32.187 1.00 95.50 761 CYS A O 1
ATOM 5817 N N . ILE A 1 762 ? 38.415 -16.377 -32.130 1.00 96.44 762 ILE A N 1
ATOM 5818 C CA . ILE A 1 762 ? 39.016 -15.535 -33.162 1.00 96.44 762 ILE A CA 1
ATOM 5819 C C . ILE A 1 762 ? 40.047 -14.629 -32.482 1.00 96.44 762 ILE A C 1
ATOM 5821 O O . ILE A 1 762 ? 39.727 -13.971 -31.494 1.00 96.44 762 ILE A O 1
ATOM 5825 N N . GLN A 1 763 ? 41.275 -14.587 -33.007 1.00 94.81 763 GLN A N 1
ATOM 5826 C CA . GLN A 1 763 ? 42.310 -13.681 -32.505 1.00 94.81 763 GLN A CA 1
ATOM 5827 C C . GLN A 1 763 ? 42.087 -12.257 -33.049 1.00 94.81 763 GLN A C 1
ATOM 5829 O O . GLN A 1 763 ? 42.738 -11.833 -34.005 1.00 94.81 763 GLN A O 1
ATOM 5834 N N . ASP A 1 764 ? 41.122 -11.554 -32.465 1.00 92.00 764 ASP A N 1
ATOM 5835 C CA . ASP A 1 764 ? 40.778 -10.162 -32.746 1.00 92.00 764 ASP A CA 1
ATOM 5836 C C . ASP A 1 764 ? 40.191 -9.520 -31.480 1.00 92.00 764 ASP A C 1
ATOM 5838 O O . ASP A 1 764 ? 39.142 -9.934 -30.992 1.00 92.00 764 ASP A O 1
ATOM 5842 N N . ALA A 1 765 ? 40.878 -8.510 -30.946 1.00 82.44 765 ALA A N 1
ATOM 5843 C CA . ALA A 1 765 ? 40.490 -7.807 -29.726 1.00 82.44 765 ALA A CA 1
ATOM 5844 C C . ALA A 1 765 ? 39.375 -6.763 -29.925 1.00 82.44 765 ALA A C 1
ATOM 5846 O O . ALA A 1 765 ? 38.799 -6.291 -28.943 1.00 82.44 765 ALA A O 1
ATOM 5847 N N . SER A 1 766 ? 39.072 -6.378 -31.169 1.00 91.25 766 SER A N 1
ATOM 5848 C CA . SER A 1 766 ? 38.044 -5.385 -31.505 1.00 91.25 766 SER A CA 1
ATOM 5849 C C . SER A 1 766 ? 37.151 -5.938 -32.618 1.00 91.25 766 SER A C 1
ATOM 5851 O O . SER A 1 766 ? 37.233 -5.498 -33.768 1.00 91.25 766 SER A O 1
ATOM 5853 N N . PRO A 1 767 ? 36.295 -6.930 -32.295 1.00 93.31 767 PRO A N 1
ATOM 5854 C CA . PRO A 1 767 ? 35.432 -7.546 -33.288 1.00 93.31 767 PRO A CA 1
ATOM 5855 C C . PRO A 1 767 ? 34.512 -6.509 -33.950 1.00 93.31 767 PRO A C 1
ATOM 5857 O O . PRO A 1 767 ? 34.053 -5.570 -33.288 1.00 93.31 767 PRO A O 1
ATOM 5860 N N . PRO A 1 768 ? 34.195 -6.679 -35.248 1.00 93.31 768 PRO A N 1
ATOM 5861 C CA . PRO A 1 768 ? 33.372 -5.728 -35.984 1.00 93.31 768 PRO A CA 1
ATOM 5862 C C . PRO A 1 768 ? 31.994 -5.589 -35.335 1.00 93.31 768 PRO A C 1
ATOM 5864 O O . PRO A 1 768 ? 31.421 -6.569 -34.866 1.00 93.31 768 PRO A O 1
ATOM 5867 N N . THR A 1 769 ? 31.431 -4.378 -35.342 1.00 92.12 769 THR A N 1
ATOM 5868 C CA . THR A 1 769 ? 30.227 -4.049 -34.555 1.00 92.12 769 THR A CA 1
ATOM 5869 C C . THR A 1 769 ? 29.015 -4.938 -34.857 1.00 92.12 769 THR A C 1
ATOM 5871 O O . THR A 1 769 ? 28.209 -5.194 -33.967 1.00 92.12 769 THR A O 1
ATOM 5874 N N . SER A 1 770 ? 28.922 -5.508 -36.062 1.00 91.31 770 SER A N 1
ATOM 5875 C CA . SER A 1 770 ? 27.907 -6.506 -36.431 1.00 91.31 770 SER A CA 1
ATOM 5876 C C . SER A 1 770 ? 27.893 -7.768 -35.553 1.00 91.31 770 SER A C 1
ATOM 5878 O O . SER A 1 770 ? 26.892 -8.476 -35.535 1.00 91.31 770 SER A O 1
ATOM 5880 N N . VAL A 1 771 ? 28.965 -8.051 -34.805 1.00 92.25 771 VAL A N 1
ATOM 5881 C CA . VAL A 1 771 ? 29.062 -9.167 -33.847 1.00 92.25 771 VAL A CA 1
ATOM 5882 C C . VAL A 1 771 ? 28.209 -8.948 -32.593 1.00 92.25 771 VAL A C 1
ATOM 5884 O O . VAL A 1 771 ? 27.790 -9.924 -31.979 1.00 92.25 771 VAL A O 1
ATOM 5887 N N . TYR A 1 772 ? 27.934 -7.704 -32.197 1.00 93.81 772 TYR A N 1
ATOM 5888 C CA . TYR A 1 772 ? 27.135 -7.419 -30.995 1.00 93.81 772 TYR A CA 1
ATOM 5889 C C . TYR A 1 772 ? 25.623 -7.411 -31.270 1.00 93.81 772 TYR A C 1
ATOM 5891 O O . TYR A 1 772 ? 24.823 -7.502 -30.341 1.00 93.81 772 TYR A O 1
ATOM 5899 N N . GLN A 1 773 ? 25.233 -7.323 -32.543 1.00 89.88 773 GLN A N 1
ATOM 5900 C CA . GLN A 1 773 ? 23.839 -7.379 -32.981 1.00 89.88 773 GLN A CA 1
ATOM 5901 C C . GLN A 1 773 ? 23.304 -8.814 -32.864 1.00 89.88 773 GLN A C 1
ATOM 5903 O O . GLN A 1 773 ? 24.047 -9.778 -33.049 1.00 89.88 773 GLN A O 1
ATOM 5908 N N . ASN A 1 774 ? 22.005 -8.974 -32.611 1.00 88.00 774 ASN A N 1
ATOM 5909 C CA . ASN A 1 774 ? 21.318 -10.264 -32.496 1.00 88.00 774 ASN A CA 1
ATOM 5910 C C . ASN A 1 774 ? 21.943 -11.218 -31.451 1.00 88.00 774 ASN A C 1
ATOM 5912 O O . ASN A 1 774 ? 22.063 -12.423 -31.694 1.00 88.00 774 ASN A O 1
ATOM 5916 N N . MET A 1 775 ? 22.330 -10.707 -30.276 1.00 93.94 775 MET A N 1
ATOM 5917 C CA . MET A 1 775 ? 22.904 -11.489 -29.169 1.00 93.94 775 MET A CA 1
ATOM 5918 C C . MET A 1 775 ? 21.953 -11.578 -27.965 1.00 93.94 775 MET A C 1
ATOM 5920 O O . MET A 1 775 ? 21.409 -10.568 -27.536 1.00 93.94 775 MET A O 1
ATOM 5924 N N . ARG A 1 776 ? 21.802 -12.760 -27.341 1.00 92.75 776 ARG A N 1
ATOM 5925 C CA . ARG A 1 776 ? 21.135 -12.872 -26.021 1.00 92.75 776 ARG A CA 1
ATOM 5926 C C . ARG A 1 776 ? 22.028 -12.460 -24.870 1.00 92.75 776 ARG A C 1
ATOM 5928 O O . ARG A 1 776 ? 21.530 -11.952 -23.870 1.00 92.75 776 ARG A O 1
ATOM 5935 N N . PHE A 1 777 ? 23.322 -12.734 -24.986 1.00 94.44 777 PHE A N 1
ATOM 5936 C CA . PHE A 1 777 ? 24.300 -12.310 -24.002 1.00 94.44 777 PHE A CA 1
ATOM 5937 C C . PHE A 1 777 ? 25.582 -11.815 -24.665 1.00 94.44 777 PHE A C 1
ATOM 5939 O O . PHE A 1 777 ? 26.000 -12.321 -25.709 1.00 94.44 777 PHE A O 1
ATOM 5946 N N . ILE A 1 778 ? 26.218 -10.842 -24.025 1.00 96.56 778 ILE A N 1
ATOM 5947 C CA . ILE A 1 778 ? 27.514 -10.291 -24.418 1.00 96.56 778 ILE A CA 1
ATOM 5948 C C . ILE A 1 778 ? 28.377 -10.287 -23.156 1.00 96.56 778 ILE A C 1
ATOM 5950 O O . ILE A 1 778 ? 27.983 -9.686 -22.161 1.00 96.56 778 ILE A O 1
ATOM 5954 N N . THR A 1 779 ? 29.537 -10.945 -23.158 1.00 95.62 779 THR A N 1
ATOM 5955 C CA . THR A 1 779 ? 30.486 -10.873 -22.033 1.00 95.62 779 THR A CA 1
ATOM 5956 C C . THR A 1 779 ? 31.828 -10.326 -22.484 1.00 95.62 779 THR A C 1
ATOM 5958 O O . THR A 1 779 ? 32.427 -10.877 -23.406 1.00 95.62 779 THR A O 1
ATOM 5961 N N . PHE A 1 780 ? 32.332 -9.324 -21.775 1.00 95.31 780 PHE A N 1
ATOM 5962 C CA . PHE A 1 780 ? 33.663 -8.755 -21.947 1.00 95.31 780 PHE A CA 1
ATOM 5963 C C . PHE A 1 780 ? 34.447 -8.816 -20.631 1.00 95.31 780 PHE A C 1
ATOM 5965 O O . PHE A 1 780 ? 33.878 -8.570 -19.562 1.00 95.31 780 PHE A O 1
ATOM 5972 N N . ALA A 1 781 ? 35.742 -9.121 -20.705 1.00 92.75 781 ALA A N 1
ATOM 5973 C CA . ALA A 1 781 ? 36.665 -9.077 -19.574 1.00 92.75 781 ALA A CA 1
ATOM 5974 C C . ALA A 1 781 ? 38.052 -8.576 -20.018 1.00 92.75 781 ALA A C 1
ATOM 5976 O O . ALA A 1 781 ? 38.793 -9.308 -20.675 1.00 92.75 781 ALA A O 1
ATOM 5977 N N . ASP A 1 782 ? 38.358 -7.317 -19.678 1.00 92.19 782 ASP A N 1
ATOM 5978 C CA . ASP A 1 782 ? 39.677 -6.668 -19.759 1.00 92.19 782 ASP A CA 1
ATOM 5979 C C . ASP A 1 782 ? 39.593 -5.246 -19.134 1.00 92.19 782 ASP A C 1
ATOM 5981 O O . ASP A 1 782 ? 38.676 -4.906 -18.381 1.00 92.19 782 ASP A O 1
ATOM 5985 N N . HIS A 1 783 ? 40.537 -4.367 -19.458 1.00 91.75 783 HIS A N 1
ATOM 5986 C CA . HIS A 1 783 ? 40.522 -2.938 -19.203 1.00 91.75 783 HIS A CA 1
ATOM 5987 C C . HIS A 1 783 ? 39.240 -2.238 -19.690 1.00 91.75 783 HIS A C 1
ATOM 5989 O O . HIS A 1 783 ? 38.745 -2.453 -20.795 1.00 91.75 783 HIS A O 1
ATOM 5995 N N . GLY A 1 784 ? 38.751 -1.309 -18.867 1.00 91.56 784 GLY A N 1
ATOM 5996 C CA . GLY A 1 784 ? 37.625 -0.436 -19.189 1.00 91.56 784 GLY A CA 1
ATOM 5997 C C . GLY A 1 784 ? 37.885 1.012 -18.799 1.00 91.56 784 GLY A C 1
ATOM 5998 O O . GLY A 1 784 ? 38.791 1.321 -18.015 1.00 91.56 784 GLY A O 1
ATOM 5999 N N . SER A 1 785 ? 37.058 1.892 -19.346 1.00 89.75 785 SER A N 1
ATOM 6000 C CA . SER A 1 785 ? 36.956 3.303 -18.999 1.00 89.75 785 SER A CA 1
ATOM 6001 C C . SER A 1 785 ? 35.474 3.692 -18.857 1.00 89.75 785 SER A C 1
ATOM 6003 O O . SER A 1 785 ? 34.604 2.917 -19.261 1.00 89.75 785 SER A O 1
ATOM 6005 N N . PRO A 1 786 ? 35.149 4.899 -18.353 1.00 86.62 786 PRO A N 1
ATOM 6006 C CA . PRO A 1 786 ? 33.780 5.420 -18.400 1.00 86.62 786 PRO A CA 1
ATOM 6007 C C . PRO A 1 786 ? 33.160 5.410 -19.803 1.00 86.62 786 PRO A C 1
ATOM 6009 O O . PRO A 1 786 ? 31.944 5.292 -19.915 1.00 86.62 786 PRO A O 1
ATOM 6012 N N . GLY A 1 787 ? 33.989 5.517 -20.849 1.00 89.44 787 GLY A N 1
ATOM 6013 C CA . GLY A 1 787 ? 33.565 5.556 -22.245 1.00 89.44 787 GLY A CA 1
ATOM 6014 C C . GLY A 1 787 ? 33.529 4.208 -22.966 1.00 89.44 787 GLY A C 1
ATOM 6015 O O . GLY A 1 787 ? 32.949 4.150 -24.043 1.00 89.44 787 GLY A O 1
ATOM 6016 N N . GLY A 1 788 ? 34.108 3.127 -22.436 1.00 94.12 788 GLY A N 1
ATOM 6017 C CA . GLY A 1 788 ? 34.279 1.933 -23.266 1.00 94.12 788 GLY A CA 1
ATOM 6018 C C . GLY A 1 788 ? 35.002 0.745 -22.655 1.00 94.12 788 GLY A C 1
ATOM 6019 O O . GLY A 1 788 ? 35.665 0.832 -21.618 1.00 94.12 788 GLY A O 1
ATOM 6020 N N . TRP A 1 789 ? 34.894 -0.367 -23.373 1.00 95.56 789 TRP A N 1
ATOM 6021 C CA . TRP A 1 789 ? 35.774 -1.526 -23.292 1.00 95.56 789 TRP A CA 1
ATOM 6022 C C . TRP A 1 789 ? 37.054 -1.203 -24.068 1.00 95.56 789 TRP A C 1
ATOM 6024 O O . TRP A 1 789 ? 37.038 -1.111 -25.298 1.00 95.56 789 TRP A O 1
ATOM 6034 N N . CYS A 1 790 ? 38.147 -0.954 -23.343 1.00 92.19 790 CYS A N 1
ATOM 6035 C CA . CYS A 1 790 ? 39.327 -0.270 -23.870 1.00 92.19 790 CYS A CA 1
ATOM 6036 C C . CYS A 1 790 ? 39.981 -1.044 -25.020 1.00 92.19 790 CYS A C 1
ATOM 6038 O O . CYS A 1 790 ? 40.528 -2.126 -24.818 1.00 92.19 790 CYS A O 1
ATOM 6040 N N . GLY A 1 791 ? 39.985 -0.448 -26.215 1.00 90.00 791 GLY A N 1
ATOM 6041 C CA . GLY A 1 791 ? 40.545 -1.079 -27.414 1.00 90.00 791 GLY A CA 1
ATOM 6042 C C . GLY A 1 791 ? 39.641 -2.136 -28.057 1.00 90.00 791 GLY A C 1
ATOM 6043 O O . GLY A 1 791 ? 40.086 -2.797 -28.988 1.00 90.00 791 GLY A O 1
ATOM 6044 N N . THR A 1 792 ? 38.392 -2.267 -27.598 1.00 94.38 792 THR A N 1
ATOM 6045 C CA . THR A 1 792 ? 37.414 -3.248 -28.089 1.00 94.38 792 THR A CA 1
ATOM 6046 C C . THR A 1 792 ? 36.147 -2.569 -28.608 1.00 94.38 792 THR A C 1
ATOM 6048 O O . THR A 1 792 ? 35.812 -2.768 -29.776 1.00 94.38 792 THR A O 1
ATOM 6051 N N . LEU A 1 793 ? 35.451 -1.788 -27.769 1.00 95.38 793 LEU A N 1
ATOM 6052 C CA . LEU A 1 793 ? 34.185 -1.122 -28.106 1.00 95.38 793 LEU A CA 1
ATOM 6053 C C . LEU A 1 793 ? 33.975 0.137 -27.247 1.00 95.38 793 LEU A C 1
ATOM 6055 O O . LEU A 1 793 ? 33.851 0.048 -26.025 1.00 95.38 793 LEU A O 1
ATOM 6059 N N . GLU A 1 794 ? 33.886 1.302 -27.886 1.00 93.94 794 GLU A N 1
ATOM 6060 C CA . GLU A 1 794 ? 33.571 2.583 -27.236 1.00 93.94 794 GLU A CA 1
ATOM 6061 C C . GLU A 1 794 ? 32.065 2.915 -27.320 1.00 93.94 794 GLU A C 1
ATOM 6063 O O . GLU A 1 794 ? 31.351 2.444 -28.206 1.00 93.94 794 GLU A O 1
ATOM 6068 N N . TRP A 1 795 ? 31.570 3.770 -26.422 1.00 91.62 795 TRP A N 1
ATOM 6069 C CA . TRP A 1 795 ? 30.151 4.131 -26.264 1.00 91.62 795 TRP A CA 1
ATOM 6070 C C . TRP A 1 795 ? 29.466 4.617 -27.550 1.00 91.62 795 TRP A C 1
ATOM 6072 O O . TRP A 1 795 ? 28.297 4.324 -27.784 1.00 91.62 795 TRP A O 1
ATOM 6082 N N . ASN A 1 796 ? 30.196 5.338 -28.405 1.00 89.62 796 ASN A N 1
ATOM 6083 C CA . ASN A 1 796 ? 29.706 5.872 -29.679 1.00 89.62 796 ASN A CA 1
ATOM 6084 C C . ASN A 1 796 ? 29.862 4.893 -30.858 1.00 89.62 796 ASN A C 1
ATOM 6086 O O . ASN A 1 796 ? 29.545 5.248 -31.993 1.00 89.62 796 ASN A O 1
ATOM 6090 N N . GLN A 1 797 ? 30.370 3.688 -30.600 1.00 93.38 797 GLN A N 1
ATOM 6091 C CA . GLN A 1 797 ? 30.486 2.586 -31.555 1.00 93.38 797 GLN A CA 1
ATOM 6092 C C . GLN A 1 797 ? 29.473 1.468 -31.274 1.00 93.38 797 GLN A C 1
ATOM 6094 O O . GLN A 1 797 ? 29.341 0.565 -32.101 1.00 93.38 797 GLN A O 1
ATOM 6099 N N . ILE A 1 798 ? 28.764 1.513 -30.136 1.00 94.88 798 ILE A N 1
ATOM 6100 C CA . ILE A 1 798 ? 27.739 0.527 -29.779 1.00 94.88 798 ILE A CA 1
ATOM 6101 C C . ILE A 1 798 ? 26.656 0.530 -30.881 1.00 94.88 798 ILE A C 1
ATOM 6103 O O . ILE A 1 798 ? 26.008 1.561 -31.100 1.00 94.88 798 ILE A O 1
ATOM 6107 N N . PRO A 1 799 ? 26.457 -0.588 -31.605 1.00 95.00 799 PRO A N 1
ATOM 6108 C CA . PRO A 1 799 ? 25.407 -0.695 -32.613 1.00 95.00 799 PRO A CA 1
ATOM 6109 C C . PRO A 1 799 ? 24.033 -0.753 -31.937 1.00 95.00 799 PRO A C 1
ATOM 6111 O O . PRO A 1 799 ? 23.936 -0.885 -30.723 1.00 95.00 799 PRO A O 1
ATOM 6114 N N . TRP A 1 800 ? 22.953 -0.710 -32.714 1.00 94.81 800 TRP A N 1
ATOM 6115 C CA . TRP A 1 800 ? 21.647 -1.115 -32.189 1.00 94.81 800 TRP A CA 1
ATOM 6116 C C . TRP A 1 800 ? 21.667 -2.601 -31.811 1.00 94.81 800 TRP A C 1
ATOM 6118 O O . TRP A 1 800 ? 22.198 -3.424 -32.565 1.00 94.81 800 TRP A O 1
ATOM 6128 N N . LEU A 1 801 ? 21.151 -2.900 -30.618 1.00 95.31 801 LEU A N 1
ATOM 6129 C CA . LEU A 1 801 ? 21.185 -4.198 -29.957 1.00 95.31 801 LEU A CA 1
ATOM 6130 C C . LEU A 1 801 ? 19.769 -4.765 -29.819 1.00 95.31 801 LEU A C 1
ATOM 6132 O O . LEU A 1 801 ? 18.801 -4.038 -29.607 1.00 95.31 801 LEU A O 1
ATOM 6136 N N . ASP A 1 802 ? 19.672 -6.089 -29.878 1.00 92.19 802 ASP A N 1
ATOM 6137 C CA . ASP A 1 802 ? 18.402 -6.817 -29.902 1.00 92.19 802 ASP A CA 1
ATOM 6138 C C . ASP A 1 802 ? 18.135 -7.484 -28.540 1.00 92.19 802 ASP A C 1
ATOM 6140 O O . ASP A 1 802 ? 18.047 -8.708 -28.424 1.00 92.19 802 ASP A O 1
ATOM 6144 N N . LEU A 1 803 ? 18.069 -6.679 -27.476 1.00 95.19 803 LEU A N 1
ATOM 6145 C CA . LEU A 1 803 ? 17.835 -7.112 -26.090 1.00 95.19 803 LEU A CA 1
ATOM 6146 C C . LEU A 1 803 ? 18.891 -8.070 -25.463 1.00 95.19 803 LEU A C 1
ATOM 6148 O O . LEU A 1 803 ? 18.503 -8.979 -24.720 1.00 95.19 803 LEU A O 1
ATOM 6152 N N . PRO A 1 804 ? 20.219 -7.901 -25.675 1.00 95.31 804 PRO A N 1
ATOM 6153 C CA . PRO A 1 804 ? 21.237 -8.666 -24.953 1.00 95.31 804 PRO A CA 1
ATOM 6154 C C . PRO A 1 804 ? 21.282 -8.313 -23.465 1.00 95.31 804 PRO A C 1
ATOM 6156 O O . PRO A 1 804 ? 21.251 -7.139 -23.089 1.00 95.31 804 PRO A O 1
ATOM 6159 N N . TYR A 1 805 ? 21.507 -9.320 -22.621 1.00 94.38 805 TYR A N 1
ATOM 6160 C CA . TYR A 1 805 ? 22.075 -9.105 -21.292 1.00 94.38 805 TYR A CA 1
ATOM 6161 C C . TYR A 1 805 ? 23.601 -9.026 -21.385 1.00 94.38 805 TYR A C 1
ATOM 6163 O O . TYR A 1 805 ? 24.266 -9.967 -21.825 1.00 94.38 805 TYR A O 1
ATOM 6171 N N . SER A 1 806 ? 24.165 -7.894 -20.990 1.00 95.00 806 SER A N 1
ATOM 6172 C CA . SER A 1 806 ? 25.578 -7.584 -21.196 1.00 95.00 806 SER A CA 1
ATOM 6173 C C . SER A 1 806 ? 26.347 -7.556 -19.876 1.00 95.00 806 SER A C 1
ATOM 6175 O O . SER A 1 806 ? 25.891 -6.976 -18.894 1.00 95.00 806 SER A O 1
ATOM 6177 N N . ILE A 1 807 ? 27.530 -8.167 -19.853 1.00 92.38 807 ILE A N 1
ATOM 6178 C CA . ILE A 1 807 ? 28.415 -8.252 -18.687 1.00 92.38 807 ILE A CA 1
ATOM 6179 C C . ILE A 1 807 ? 29.775 -7.668 -19.064 1.00 92.38 807 ILE A C 1
ATOM 6181 O O . ILE A 1 807 ? 30.459 -8.206 -19.934 1.00 92.38 807 ILE A O 1
ATOM 6185 N N . GLY A 1 808 ? 30.182 -6.593 -18.396 1.00 92.00 808 GLY A N 1
ATOM 6186 C CA . GLY A 1 808 ? 31.506 -5.996 -18.529 1.00 92.00 808 GLY A CA 1
ATOM 6187 C C . GLY A 1 808 ? 32.312 -6.144 -17.244 1.00 92.00 808 GLY A C 1
ATOM 6188 O O . GLY A 1 808 ? 32.202 -5.310 -16.342 1.00 92.00 808 GLY A O 1
ATOM 6189 N N . HIS A 1 809 ? 33.182 -7.154 -17.173 1.00 90.75 809 HIS A N 1
ATOM 6190 C CA . HIS A 1 809 ? 34.246 -7.228 -16.164 1.00 90.75 809 HIS A CA 1
ATOM 6191 C C . HIS A 1 809 ? 35.361 -6.253 -16.556 1.00 90.75 809 HIS A C 1
ATOM 6193 O O . HIS A 1 809 ? 36.436 -6.641 -17.000 1.00 90.75 809 HIS A O 1
ATOM 6199 N N . ALA A 1 810 ? 35.060 -4.963 -16.422 1.00 90.00 810 ALA A N 1
ATOM 6200 C CA . ALA A 1 810 ? 35.915 -3.877 -16.867 1.00 90.00 810 ALA A CA 1
ATOM 6201 C C . ALA A 1 810 ? 35.730 -2.627 -15.999 1.00 90.00 810 ALA A C 1
ATOM 6203 O O . ALA A 1 810 ? 34.613 -2.278 -15.595 1.00 90.00 810 ALA A O 1
ATOM 6204 N N . CYS A 1 811 ? 36.840 -1.938 -15.726 1.00 88.00 811 CYS A N 1
ATOM 6205 C CA . CYS A 1 811 ? 36.883 -0.756 -14.869 1.00 88.00 811 CYS A CA 1
ATOM 6206 C C . CYS A 1 811 ? 35.931 0.348 -15.349 1.00 88.00 811 CYS A C 1
ATOM 6208 O O . CYS A 1 811 ? 35.910 0.680 -16.529 1.00 88.00 811 CYS A O 1
ATOM 6210 N N . LEU A 1 812 ? 35.244 0.998 -14.407 1.00 85.94 812 LEU A N 1
ATOM 6211 C CA . LEU A 1 812 ? 34.556 2.284 -14.584 1.00 85.94 812 LEU A CA 1
ATOM 6212 C C . LEU A 1 812 ? 33.447 2.347 -15.654 1.00 85.94 812 LEU A C 1
ATOM 6214 O O . LEU A 1 812 ? 32.920 3.432 -15.872 1.00 85.94 812 LEU A O 1
ATOM 6218 N N . THR A 1 813 ? 33.044 1.243 -16.285 1.00 91.25 813 THR A N 1
ATOM 6219 C CA . THR A 1 813 ? 32.035 1.242 -17.367 1.00 91.25 813 THR A CA 1
ATOM 6220 C C . THR A 1 813 ? 30.625 1.683 -16.937 1.00 91.25 813 THR A C 1
ATOM 6222 O O . THR A 1 813 ? 29.829 2.081 -17.786 1.00 91.25 813 THR A O 1
ATOM 6225 N N . ASN A 1 814 ? 30.338 1.686 -15.628 1.00 88.75 814 ASN A N 1
ATOM 6226 C CA . ASN A 1 814 ? 29.145 2.293 -15.017 1.00 88.75 814 ASN A CA 1
ATOM 6227 C C . ASN A 1 814 ? 29.455 3.587 -14.230 1.00 88.75 814 ASN A C 1
ATOM 6229 O O . ASN A 1 814 ? 28.616 4.074 -13.478 1.00 88.75 814 ASN A O 1
ATOM 6233 N N . ASN A 1 815 ? 30.649 4.179 -14.374 1.00 82.31 815 ASN A N 1
ATOM 6234 C CA . ASN A 1 815 ? 31.016 5.417 -13.680 1.00 82.31 815 ASN A CA 1
ATOM 6235 C C . ASN A 1 815 ? 30.467 6.657 -14.402 1.00 82.31 815 ASN A C 1
ATOM 6237 O O . ASN A 1 815 ? 31.173 7.352 -15.136 1.00 82.31 815 ASN A O 1
ATOM 6241 N N . TYR A 1 816 ? 29.198 6.950 -14.143 1.00 79.94 816 TYR A N 1
ATOM 6242 C CA . TYR A 1 816 ? 28.490 8.101 -14.694 1.00 79.94 816 TYR A CA 1
ATOM 6243 C C . TYR A 1 816 ? 29.189 9.443 -14.407 1.00 79.94 816 TYR A C 1
ATOM 6245 O O . TYR A 1 816 ? 29.331 10.288 -15.288 1.00 79.94 816 TYR A O 1
ATOM 6253 N N . TRP A 1 817 ? 29.711 9.622 -13.191 1.00 74.69 817 TRP A N 1
ATOM 6254 C CA . TRP A 1 817 ? 30.325 10.871 -12.718 1.00 74.69 817 TRP A CA 1
ATOM 6255 C C . TRP A 1 817 ? 31.590 11.302 -13.477 1.00 74.69 817 TRP A C 1
ATOM 6257 O O . TRP A 1 817 ? 31.937 12.479 -13.458 1.00 74.69 817 TRP A O 1
ATOM 6267 N N . GLN A 1 818 ? 32.290 10.375 -14.141 1.00 73.56 818 GLN A N 1
ATOM 6268 C CA . GLN A 1 818 ? 33.473 10.669 -14.964 1.00 73.56 818 GLN A CA 1
ATOM 6269 C C . GLN A 1 818 ? 33.179 10.701 -16.471 1.00 73.56 818 GLN A C 1
ATOM 6271 O O . GLN A 1 818 ? 34.099 10.935 -17.253 1.00 73.56 818 GLN A O 1
ATOM 6276 N N . GLY A 1 819 ? 31.935 10.462 -16.894 1.00 68.25 819 GLY A N 1
ATOM 6277 C CA . GLY A 1 819 ? 31.625 10.301 -18.312 1.00 68.25 819 GLY A CA 1
ATOM 6278 C C . GLY A 1 819 ? 30.149 10.366 -18.684 1.00 68.25 819 GLY A C 1
ATOM 6279 O O . GLY A 1 819 ? 29.791 9.683 -19.627 1.00 68.25 819 GLY A O 1
ATOM 6280 N N . PHE A 1 820 ? 29.318 11.153 -17.991 1.00 71.31 820 PHE A N 1
ATOM 6281 C CA . PHE A 1 820 ? 27.854 11.314 -18.144 1.00 71.31 820 PHE A CA 1
ATOM 6282 C C . PHE A 1 820 ? 27.252 10.773 -19.457 1.00 71.31 820 PHE A C 1
ATOM 6284 O O . PHE A 1 820 ? 26.616 9.723 -19.465 1.00 71.31 820 PHE A O 1
ATOM 6291 N N . SER A 1 821 ? 27.462 11.469 -20.582 1.00 71.75 821 SER A N 1
ATOM 6292 C CA . SER A 1 821 ? 26.834 11.140 -21.872 1.00 71.75 821 SER A CA 1
ATOM 6293 C C . SER A 1 821 ? 27.553 10.021 -22.622 1.00 71.75 821 SER A C 1
ATOM 6295 O O . SER A 1 821 ? 26.951 9.350 -23.454 1.00 71.75 821 SER A O 1
ATOM 6297 N N . SER A 1 822 ? 28.820 9.787 -22.290 1.00 81.50 822 SER A N 1
ATOM 6298 C CA . SER A 1 822 ? 29.636 8.664 -22.754 1.00 81.50 822 SER A CA 1
ATOM 6299 C C . SER A 1 822 ? 29.520 7.412 -21.879 1.00 81.50 822 SER A C 1
ATOM 6301 O O . SER A 1 822 ? 30.194 6.432 -22.169 1.00 81.50 822 SER A O 1
ATOM 6303 N N . ALA A 1 823 ? 28.718 7.430 -20.806 1.00 86.75 823 ALA A N 1
ATOM 6304 C CA . ALA A 1 823 ? 28.718 6.380 -19.794 1.00 86.75 823 ALA A CA 1
ATOM 6305 C C . ALA A 1 823 ? 28.334 5.054 -20.452 1.00 86.75 823 ALA A C 1
ATOM 6307 O O . ALA A 1 823 ? 27.220 4.915 -20.967 1.00 86.75 823 ALA A O 1
ATOM 6308 N N . PHE A 1 824 ? 29.279 4.115 -20.497 1.00 93.50 824 PHE A N 1
ATOM 6309 C CA . PHE A 1 824 ? 29.184 2.973 -21.399 1.00 93.50 824 PHE A CA 1
ATOM 6310 C C . PHE A 1 824 ? 27.933 2.129 -21.133 1.00 93.50 824 PHE A C 1
ATOM 6312 O O . PHE A 1 824 ? 27.151 1.901 -22.053 1.00 93.50 824 PHE A O 1
ATOM 6319 N N . GLY A 1 825 ? 27.664 1.769 -19.874 1.00 93.31 825 GLY A N 1
ATOM 6320 C CA . GLY A 1 825 ? 26.446 1.039 -19.510 1.00 93.31 825 GLY A CA 1
ATOM 6321 C C . GLY A 1 825 ? 25.149 1.786 -19.840 1.00 93.31 825 GLY A C 1
ATOM 6322 O O . GLY A 1 825 ? 24.211 1.180 -20.351 1.00 93.31 825 GLY A O 1
ATOM 6323 N N . ALA A 1 826 ? 25.103 3.107 -19.648 1.00 91.88 826 ALA A N 1
ATOM 6324 C CA . ALA A 1 826 ? 23.937 3.924 -20.004 1.00 91.88 826 ALA A CA 1
ATOM 6325 C C . ALA A 1 826 ? 23.693 3.954 -21.523 1.00 91.88 826 ALA A C 1
ATOM 6327 O O . ALA A 1 826 ? 22.548 3.952 -21.974 1.00 91.88 826 ALA A O 1
ATOM 6328 N N . ASN A 1 827 ? 24.772 3.940 -22.315 1.00 93.81 827 ASN A N 1
ATOM 6329 C CA . ASN A 1 827 ? 24.693 3.847 -23.769 1.00 93.81 827 ASN A CA 1
ATOM 6330 C C . ASN A 1 827 ? 24.337 2.429 -24.245 1.00 93.81 827 ASN A C 1
ATOM 6332 O O . ASN A 1 827 ? 23.616 2.302 -25.229 1.00 93.81 827 ASN A O 1
ATOM 6336 N N . MET A 1 828 ? 24.741 1.372 -23.529 1.00 96.00 828 MET A N 1
ATOM 6337 C CA . MET A 1 828 ? 24.257 0.006 -23.782 1.00 96.00 828 MET A CA 1
ATOM 6338 C C . MET A 1 828 ? 22.733 -0.077 -23.591 1.00 96.00 828 MET A C 1
ATOM 6340 O O . MET A 1 828 ? 22.047 -0.584 -24.476 1.00 96.00 828 MET A O 1
ATOM 6344 N N . ILE A 1 829 ? 22.189 0.488 -22.502 1.00 95.50 829 ILE A N 1
ATOM 6345 C CA . ILE A 1 829 ? 20.731 0.581 -22.280 1.00 95.50 829 ILE A CA 1
ATOM 6346 C C . ILE A 1 829 ? 20.055 1.409 -23.387 1.00 95.50 829 ILE A C 1
ATOM 6348 O O . ILE A 1 829 ? 19.127 0.924 -24.026 1.00 95.50 829 ILE A O 1
ATOM 6352 N N . ARG A 1 830 ? 20.565 2.613 -23.699 1.00 93.69 830 ARG A N 1
ATOM 6353 C CA . ARG A 1 830 ? 20.087 3.453 -24.823 1.00 93.69 830 ARG A CA 1
ATOM 6354 C C . ARG A 1 830 ? 20.019 2.697 -26.153 1.00 93.69 830 ARG A C 1
ATOM 6356 O O . ARG A 1 830 ? 19.160 2.994 -26.980 1.00 93.69 830 ARG A O 1
ATOM 6363 N N . LYS A 1 831 ? 20.941 1.762 -26.380 1.00 95.31 831 LYS A N 1
ATOM 6364 C CA . LYS A 1 831 ? 21.065 0.981 -27.614 1.00 95.31 831 LYS A CA 1
ATOM 6365 C C . LYS A 1 831 ? 20.261 -0.321 -27.628 1.00 95.31 831 LYS A C 1
ATOM 6367 O O . LYS A 1 831 ? 20.389 -1.066 -28.595 1.00 95.31 831 LYS A O 1
ATOM 6372 N N . GLY A 1 832 ? 19.416 -0.574 -26.626 1.00 95.06 832 GLY A N 1
ATOM 6373 C CA . GLY A 1 832 ? 18.534 -1.745 -26.575 1.00 95.06 832 GLY A CA 1
ATOM 6374 C C . GLY A 1 832 ? 19.149 -2.965 -25.884 1.00 95.06 832 GLY A C 1
ATOM 6375 O O . GLY A 1 832 ? 18.766 -4.094 -26.180 1.00 95.06 832 GLY A O 1
ATOM 6376 N N . ALA A 1 833 ? 20.130 -2.792 -24.990 1.00 96.50 833 ALA A N 1
ATOM 6377 C CA . ALA A 1 833 ? 20.512 -3.860 -24.065 1.00 96.50 833 ALA A CA 1
ATOM 6378 C C . ALA A 1 833 ? 19.454 -3.998 -22.961 1.00 96.50 833 ALA A C 1
ATOM 6380 O O . ALA A 1 833 ? 19.179 -3.040 -22.240 1.00 96.50 833 ALA A O 1
ATOM 6381 N N . ILE A 1 834 ? 18.931 -5.211 -22.749 1.00 95.38 834 ILE A N 1
ATOM 6382 C CA . ILE A 1 834 ? 17.941 -5.465 -21.687 1.00 95.38 8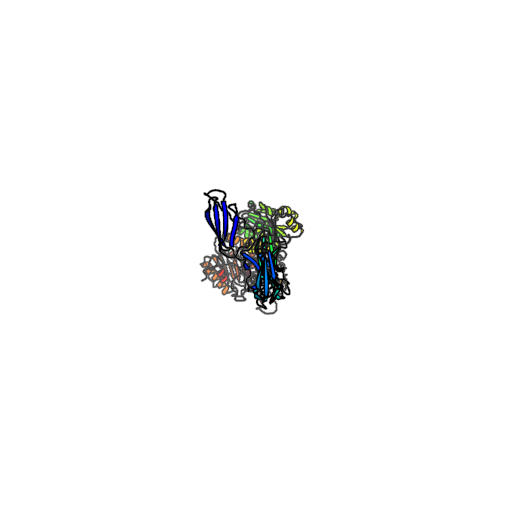34 ILE A CA 1
ATOM 6383 C C . ILE A 1 834 ? 18.569 -5.486 -20.281 1.00 95.38 834 ILE A C 1
ATOM 6385 O O . ILE A 1 834 ? 17.873 -5.520 -19.266 1.00 95.38 834 ILE A O 1
ATOM 6389 N N . GLY A 1 835 ? 19.895 -5.425 -20.197 1.00 95.19 835 GLY A N 1
ATOM 6390 C CA . GLY A 1 835 ? 20.592 -5.106 -18.963 1.00 95.19 835 GLY A CA 1
ATOM 6391 C C . GLY A 1 835 ? 22.102 -5.022 -19.151 1.00 95.19 835 GLY A C 1
ATOM 6392 O O . GLY A 1 835 ? 22.657 -5.669 -20.043 1.00 95.19 835 GLY A O 1
ATOM 6393 N N . TYR A 1 836 ? 22.770 -4.248 -18.297 1.00 94.81 836 TYR A N 1
ATOM 6394 C CA . TYR A 1 836 ? 24.227 -4.124 -18.276 1.00 94.81 836 TYR A CA 1
ATOM 6395 C C . TYR A 1 836 ? 24.778 -4.260 -16.849 1.00 94.81 836 TYR A C 1
ATOM 6397 O O . TYR A 1 836 ? 24.590 -3.383 -16.004 1.00 94.81 836 TYR A O 1
ATOM 6405 N N . LEU A 1 837 ? 25.486 -5.358 -16.578 1.00 91.94 837 LEU A N 1
ATOM 6406 C CA . LEU A 1 837 ? 26.245 -5.566 -15.346 1.00 91.94 837 LEU A CA 1
ATOM 6407 C C . LEU A 1 837 ? 27.689 -5.101 -15.555 1.00 91.94 837 LEU A C 1
ATOM 6409 O O . LEU A 1 837 ? 28.449 -5.723 -16.298 1.00 91.94 837 LEU A O 1
ATOM 6413 N N . GLY A 1 838 ? 28.082 -4.025 -14.878 1.00 89.69 838 GLY A N 1
ATOM 6414 C CA . GLY A 1 838 ? 29.421 -3.448 -14.998 1.00 89.69 838 GLY A CA 1
ATOM 6415 C C . GLY A 1 838 ? 29.823 -2.635 -13.774 1.00 89.69 838 GLY A C 1
ATOM 6416 O O . GLY A 1 838 ? 29.017 -2.382 -12.878 1.00 89.69 838 GLY A O 1
ATOM 6417 N N . SER A 1 839 ? 31.094 -2.248 -13.707 1.00 85.31 839 SER A N 1
ATOM 6418 C CA . SER A 1 839 ? 31.651 -1.623 -12.506 1.00 85.31 839 SER A CA 1
ATOM 6419 C C . SER A 1 839 ? 31.609 -0.099 -12.553 1.00 85.31 839 SER A C 1
ATOM 6421 O O . SER A 1 839 ? 32.044 0.516 -13.528 1.00 85.31 839 SER A O 1
ATOM 6423 N N . ALA A 1 840 ? 31.159 0.528 -11.467 1.00 81.44 840 ALA A N 1
ATOM 6424 C CA . ALA A 1 840 ? 31.332 1.963 -11.244 1.00 81.44 840 ALA A CA 1
ATOM 6425 C C . ALA A 1 840 ? 32.731 2.301 -10.690 1.00 81.44 840 ALA A C 1
ATOM 6427 O O . ALA A 1 840 ? 33.159 3.455 -10.739 1.00 81.44 840 ALA A O 1
ATOM 6428 N N . GLY A 1 841 ? 33.469 1.307 -10.187 1.00 78.62 841 GLY A N 1
ATOM 6429 C CA . GLY A 1 841 ? 34.809 1.449 -9.614 1.00 78.62 841 GLY A CA 1
ATOM 6430 C C . GLY A 1 841 ? 35.919 0.828 -10.470 1.00 78.62 841 GLY A C 1
ATOM 6431 O O . GLY A 1 841 ? 35.724 0.424 -11.618 1.00 78.62 841 GLY A O 1
ATOM 6432 N N . VAL A 1 842 ? 37.114 0.719 -9.889 1.00 78.19 842 VAL A N 1
ATOM 6433 C CA . VAL A 1 842 ? 38.214 -0.071 -10.470 1.00 78.19 842 VAL A CA 1
ATOM 6434 C C . VAL A 1 842 ? 37.962 -1.555 -10.188 1.00 78.19 842 VAL A C 1
ATOM 6436 O O . VAL A 1 842 ? 37.573 -1.921 -9.077 1.00 78.19 842 VAL A O 1
ATOM 6439 N N . THR A 1 843 ? 38.170 -2.406 -11.192 1.00 78.12 843 THR A N 1
ATOM 6440 C CA . THR A 1 843 ? 38.057 -3.869 -11.097 1.00 78.12 843 THR A CA 1
ATOM 6441 C C . THR A 1 843 ? 39.439 -4.513 -11.091 1.00 78.12 843 THR A C 1
ATOM 6443 O O . THR A 1 843 ? 40.386 -3.986 -11.669 1.00 78.12 843 THR A O 1
ATOM 6446 N N . PHE A 1 844 ? 39.558 -5.682 -10.462 1.00 76.19 844 PHE A N 1
ATOM 6447 C CA . PHE A 1 844 ? 40.796 -6.469 -10.438 1.00 76.19 844 PHE A CA 1
ATOM 6448 C C . PHE A 1 844 ? 40.598 -7.835 -11.095 1.00 76.19 844 PHE A C 1
ATOM 6450 O O . PHE A 1 844 ? 39.469 -8.323 -11.204 1.00 76.19 844 PHE A O 1
ATOM 6457 N N . LEU A 1 845 ? 41.697 -8.494 -11.462 1.00 71.56 845 LEU A N 1
ATOM 6458 C CA . LEU A 1 845 ? 41.670 -9.910 -11.825 1.00 71.56 845 LEU A CA 1
ATOM 6459 C C . LEU A 1 845 ? 41.071 -10.735 -10.672 1.00 71.56 845 LEU A C 1
ATOM 6461 O O . LEU A 1 845 ? 41.396 -10.521 -9.497 1.00 71.56 845 LEU A O 1
ATOM 6465 N N . GLY A 1 846 ? 40.143 -11.629 -11.019 1.00 65.00 846 GLY A N 1
ATOM 6466 C CA . GLY A 1 846 ? 39.358 -12.416 -10.065 1.00 65.00 846 GLY A CA 1
ATOM 6467 C C . GLY A 1 846 ? 38.331 -11.626 -9.239 1.00 65.00 846 GLY A C 1
ATOM 6468 O O . GLY A 1 846 ? 37.905 -12.128 -8.203 1.00 65.00 846 GLY A O 1
ATOM 6469 N N . SER A 1 847 ? 37.958 -10.396 -9.631 1.00 62.25 847 SER A N 1
ATOM 6470 C CA . SER A 1 847 ? 36.843 -9.673 -8.986 1.00 62.25 847 SER A CA 1
ATOM 6471 C C . SER A 1 847 ? 35.483 -10.176 -9.468 1.00 62.25 847 SER A C 1
ATOM 6473 O O . SER A 1 847 ? 34.720 -10.677 -8.653 1.00 62.25 847 SER A O 1
ATOM 6475 N N . LEU A 1 848 ? 35.190 -10.117 -10.767 1.00 69.31 848 LEU A N 1
ATOM 6476 C CA . LEU A 1 848 ? 34.062 -10.839 -11.358 1.00 69.31 848 LEU A CA 1
ATOM 6477 C C . LEU A 1 848 ? 34.580 -12.107 -12.046 1.00 69.31 848 LEU A C 1
ATOM 6479 O O . LEU A 1 848 ? 35.745 -12.186 -12.435 1.00 69.31 848 LEU A O 1
ATOM 6483 N N . TYR A 1 849 ? 33.723 -13.117 -12.157 1.00 76.62 849 TYR A N 1
ATOM 6484 C CA . TYR A 1 849 ? 34.006 -14.331 -12.913 1.00 76.62 849 TYR A CA 1
ATOM 6485 C C . TYR A 1 849 ? 32.893 -14.506 -13.945 1.00 76.62 849 TYR A C 1
ATOM 6487 O O . TYR A 1 849 ? 31.849 -15.078 -13.640 1.00 76.62 849 TYR A O 1
ATOM 6495 N N . CYS A 1 850 ? 33.092 -13.982 -15.160 1.00 79.94 850 CYS A N 1
ATOM 6496 C CA . CYS A 1 850 ? 32.079 -14.003 -16.225 1.00 79.94 850 CYS A CA 1
ATOM 6497 C C . CYS A 1 850 ? 31.475 -15.399 -16.498 1.00 79.94 850 CYS A C 1
ATOM 6499 O O . CYS A 1 850 ? 30.255 -15.476 -16.651 1.00 79.94 850 CYS A O 1
ATOM 6501 N N . PRO A 1 851 ? 32.238 -16.518 -16.487 1.00 85.25 851 PRO A N 1
ATOM 6502 C CA . PRO A 1 851 ? 31.643 -17.848 -16.622 1.00 85.25 851 PRO A CA 1
ATOM 6503 C C . PRO A 1 851 ? 30.741 -18.226 -15.442 1.00 85.25 851 PRO A C 1
ATOM 6505 O O . PRO A 1 851 ? 29.820 -19.010 -15.621 1.00 85.25 851 PRO A O 1
ATOM 6508 N N . GLY A 1 852 ? 30.967 -17.663 -14.251 1.00 85.12 852 GLY A N 1
ATOM 6509 C CA . GLY A 1 852 ? 30.117 -17.838 -13.072 1.00 85.12 852 GLY A CA 1
ATOM 6510 C C . GLY A 1 852 ? 28.752 -17.172 -13.222 1.00 85.12 852 GLY A C 1
ATOM 6511 O O . GLY A 1 852 ? 27.743 -17.812 -12.945 1.00 85.12 852 GLY A O 1
ATOM 6512 N N . GLU A 1 853 ? 28.698 -15.938 -13.731 1.00 84.00 853 GLU A N 1
ATOM 6513 C CA . GLU A 1 853 ? 27.419 -15.263 -14.007 1.00 84.00 853 GLU A CA 1
ATOM 6514 C C . GLU A 1 853 ? 26.655 -15.926 -15.152 1.00 84.00 853 GLU A C 1
ATOM 6516 O O . GLU A 1 853 ? 25.461 -16.195 -15.022 1.00 84.00 853 GLU A O 1
ATOM 6521 N N . ILE A 1 854 ? 27.331 -16.286 -16.249 1.00 89.31 854 ILE A N 1
ATOM 6522 C CA . ILE A 1 854 ? 26.669 -17.043 -17.319 1.00 89.31 854 ILE A CA 1
ATOM 6523 C C . ILE A 1 854 ? 26.248 -18.432 -16.805 1.00 89.31 854 ILE A C 1
ATOM 6525 O O . ILE A 1 854 ? 25.147 -18.869 -17.136 1.00 89.31 854 ILE A O 1
ATOM 6529 N N . LYS A 1 855 ? 27.013 -19.091 -15.915 1.00 89.50 855 LYS A N 1
ATOM 6530 C CA . LYS A 1 855 ? 26.579 -20.319 -15.216 1.00 89.50 855 LYS A CA 1
ATOM 6531 C C . LYS A 1 855 ? 25.353 -20.096 -14.336 1.00 89.50 855 LYS A C 1
ATOM 6533 O O . LYS A 1 855 ? 24.461 -20.934 -14.361 1.00 89.50 855 LYS A O 1
ATOM 6538 N N . ARG A 1 856 ? 25.252 -18.981 -13.609 1.00 85.50 856 ARG A N 1
ATOM 6539 C CA . ARG A 1 856 ? 24.059 -18.633 -12.817 1.00 85.50 856 ARG A CA 1
ATOM 6540 C C . ARG A 1 856 ? 22.830 -18.470 -13.716 1.00 85.50 856 ARG A C 1
ATOM 6542 O O . ARG A 1 856 ? 21.787 -19.041 -13.432 1.00 85.50 856 ARG A O 1
ATOM 6549 N N . LEU A 1 857 ? 22.973 -17.754 -14.830 1.00 87.19 857 LEU A N 1
ATOM 6550 C CA . LEU A 1 857 ? 21.882 -17.438 -15.761 1.00 87.19 857 LEU A CA 1
ATOM 6551 C C . LEU A 1 857 ? 21.509 -18.582 -16.723 1.00 87.19 857 LEU A C 1
ATOM 6553 O O . LEU A 1 857 ? 20.483 -18.504 -17.394 1.00 87.19 857 LEU A O 1
ATOM 6557 N N . THR A 1 858 ? 22.329 -19.633 -16.819 1.00 91.62 858 THR A N 1
ATOM 6558 C CA . THR A 1 858 ? 22.103 -20.784 -17.718 1.00 91.62 858 THR A CA 1
ATOM 6559 C C . THR A 1 858 ? 22.191 -22.145 -17.022 1.00 91.62 858 THR A C 1
ATOM 6561 O O . THR A 1 858 ? 22.122 -23.172 -17.687 1.00 91.62 858 THR A O 1
ATOM 6564 N N . GLY A 1 859 ? 22.350 -22.186 -15.701 1.00 86.12 859 GLY A N 1
ATOM 6565 C CA . GLY A 1 859 ? 22.414 -23.423 -14.922 1.00 86.12 859 GLY A CA 1
ATOM 6566 C C . GLY A 1 859 ? 21.050 -24.090 -14.739 1.00 86.12 859 GLY A C 1
ATOM 6567 O O . GLY A 1 859 ? 20.068 -23.752 -15.402 1.00 86.12 859 GLY A O 1
ATOM 6568 N N . ASP A 1 860 ? 20.972 -25.037 -13.810 1.00 80.75 860 ASP A N 1
ATOM 6569 C CA . ASP A 1 860 ? 19.762 -25.843 -13.604 1.00 80.75 860 ASP A CA 1
ATOM 6570 C C . ASP A 1 860 ? 18.533 -24.988 -13.253 1.00 80.75 860 ASP A C 1
ATOM 6572 O O . ASP A 1 860 ? 17.458 -25.192 -13.819 1.00 80.75 860 ASP A O 1
ATOM 6576 N N . ASP A 1 861 ? 18.724 -23.933 -12.457 1.00 76.19 861 ASP A N 1
ATOM 6577 C CA . ASP A 1 861 ? 17.666 -23.010 -12.032 1.00 76.19 861 ASP A CA 1
ATOM 6578 C C . ASP A 1 861 ? 17.347 -21.883 -13.043 1.00 76.19 861 ASP A C 1
ATOM 6580 O O . ASP A 1 861 ? 16.544 -21.007 -12.744 1.00 76.19 861 ASP A O 1
ATOM 6584 N N . HIS A 1 862 ? 17.929 -21.864 -14.253 1.00 76.44 862 HIS A N 1
ATOM 6585 C CA . HIS A 1 862 ? 17.837 -20.729 -15.203 1.00 76.44 862 HIS A CA 1
ATOM 6586 C C . HIS A 1 862 ? 16.423 -20.167 -15.467 1.00 76.44 862 HIS A C 1
ATOM 6588 O O . HIS A 1 862 ? 16.288 -18.983 -15.759 1.00 76.44 862 HIS A O 1
ATOM 6594 N N . ASN A 1 863 ? 15.366 -20.981 -15.351 1.00 72.88 863 ASN A N 1
ATOM 6595 C CA . ASN A 1 863 ? 13.976 -20.539 -15.533 1.00 72.88 863 ASN A CA 1
ATOM 6596 C C . ASN A 1 863 ? 13.407 -19.718 -14.358 1.00 72.88 863 ASN A C 1
ATOM 6598 O O . ASN A 1 863 ? 12.346 -19.116 -14.509 1.00 72.88 863 ASN A O 1
ATOM 6602 N N . THR A 1 864 ? 14.068 -19.705 -13.199 1.00 69.12 864 THR A N 1
ATOM 6603 C CA . THR A 1 864 ? 13.667 -18.946 -12.000 1.00 69.12 864 THR A CA 1
ATOM 6604 C C . THR A 1 864 ? 14.655 -17.833 -11.645 1.00 69.12 864 THR A C 1
ATOM 6606 O O . THR A 1 864 ? 14.330 -16.963 -10.835 1.00 69.12 864 THR A O 1
ATOM 6609 N N . VAL A 1 865 ? 15.842 -17.812 -12.263 1.00 75.81 865 VAL A N 1
ATOM 6610 C CA . VAL A 1 865 ? 16.879 -16.812 -11.989 1.00 75.81 865 VAL A CA 1
ATOM 6611 C C . VAL A 1 865 ? 16.500 -15.445 -12.562 1.00 75.81 865 VAL A C 1
ATOM 6613 O O . VAL A 1 865 ? 16.341 -15.254 -13.768 1.00 75.81 865 VAL A O 1
ATOM 6616 N N . THR A 1 866 ? 16.413 -14.467 -11.666 1.00 81.62 866 THR A N 1
ATOM 6617 C CA . THR A 1 866 ? 16.230 -13.046 -11.975 1.00 81.62 866 THR A CA 1
ATOM 6618 C C . THR A 1 866 ? 17.569 -12.315 -12.116 1.00 81.62 866 THR A C 1
ATOM 6620 O O . THR A 1 866 ? 18.604 -12.768 -11.611 1.00 81.62 866 THR A O 1
ATOM 6623 N N . LEU A 1 867 ? 17.555 -11.153 -12.774 1.00 76.44 867 LEU A N 1
ATOM 6624 C CA . LEU A 1 867 ? 18.759 -10.345 -12.997 1.00 76.44 867 LEU A CA 1
ATOM 6625 C C . LEU A 1 867 ? 19.284 -9.604 -11.762 1.00 76.44 867 LEU A C 1
ATOM 6627 O O . LEU A 1 867 ? 20.485 -9.339 -11.704 1.00 76.44 867 LEU A O 1
ATOM 6631 N N . GLY A 1 868 ? 18.423 -9.294 -10.788 1.00 63.34 868 GLY A N 1
ATOM 6632 C CA . GLY A 1 868 ? 18.816 -8.583 -9.571 1.00 63.34 868 GLY A CA 1
ATOM 6633 C C . GLY A 1 868 ? 19.940 -9.274 -8.787 1.00 63.34 868 GLY A C 1
ATOM 6634 O O . GLY A 1 868 ? 20.023 -10.503 -8.736 1.00 63.34 868 GLY A O 1
ATOM 6635 N N . PHE A 1 869 ? 20.803 -8.454 -8.186 1.00 62.44 869 PHE A N 1
ATOM 6636 C CA . PHE A 1 869 ? 22.061 -8.842 -7.534 1.00 62.44 869 PHE A CA 1
ATOM 6637 C C . PHE A 1 869 ? 21.942 -9.995 -6.514 1.00 62.44 869 PHE A C 1
ATOM 6639 O O . PHE A 1 869 ? 21.233 -9.835 -5.527 1.00 62.44 869 PHE A O 1
ATOM 6646 N N . LEU A 1 870 ? 22.692 -11.096 -6.712 1.00 56.38 870 LEU A N 1
ATOM 6647 C CA . LEU A 1 870 ? 23.019 -12.178 -5.749 1.00 56.38 870 LEU A CA 1
ATOM 6648 C C . LEU A 1 870 ? 24.119 -13.104 -6.346 1.00 56.38 870 LEU A C 1
ATOM 6650 O O . LEU A 1 870 ? 24.083 -13.280 -7.567 1.00 56.38 870 LEU A O 1
ATOM 6654 N N . PRO A 1 871 ? 24.987 -13.820 -5.571 1.00 51.97 871 PRO A N 1
ATOM 6655 C CA . PRO A 1 871 ? 25.158 -13.894 -4.104 1.00 51.97 871 PRO A CA 1
ATOM 6656 C C . PRO A 1 871 ? 26.666 -13.868 -3.652 1.00 51.97 871 PRO A C 1
ATOM 6658 O O . PRO A 1 871 ? 27.476 -13.162 -4.243 1.00 51.97 871 PRO A O 1
ATOM 6661 N N . PRO A 1 872 ? 27.075 -14.618 -2.603 1.00 45.94 872 PRO A N 1
ATOM 6662 C CA . PRO A 1 872 ? 27.465 -14.128 -1.278 1.00 45.94 872 PRO A CA 1
ATOM 6663 C C . PRO A 1 872 ? 28.872 -13.498 -1.202 1.00 45.94 872 PRO A C 1
ATOM 6665 O O . PRO A 1 872 ? 29.888 -14.117 -1.532 1.00 45.94 872 PRO A O 1
ATOM 6668 N N . LEU A 1 873 ? 28.960 -12.284 -0.654 1.00 45.06 873 LEU A N 1
ATOM 6669 C CA . LEU A 1 873 ? 30.175 -11.477 -0.730 1.00 45.06 873 LEU A CA 1
ATOM 6670 C C . LEU A 1 873 ? 31.160 -11.668 0.441 1.00 45.06 873 LEU A C 1
ATOM 6672 O O . LEU A 1 873 ? 31.230 -10.881 1.379 1.00 45.06 873 LEU A O 1
ATOM 6676 N N . GLY A 1 874 ? 32.014 -12.688 0.329 1.00 42.94 874 GLY A N 1
ATOM 6677 C CA . GLY A 1 874 ? 33.147 -12.909 1.241 1.00 42.94 874 GLY A CA 1
ATOM 6678 C C . GLY A 1 874 ? 34.381 -12.018 1.001 1.00 42.94 874 GLY A C 1
ATOM 6679 O O . GLY A 1 874 ? 35.399 -12.213 1.664 1.00 42.94 874 GLY A O 1
ATOM 6680 N N . SER A 1 875 ? 34.361 -11.079 0.041 1.00 50.62 875 SER A N 1
ATOM 6681 C CA . SER A 1 875 ? 35.522 -10.215 -0.240 1.00 50.62 875 SER A CA 1
ATOM 6682 C C . SER A 1 875 ? 35.163 -8.819 -0.755 1.00 50.62 875 SER A C 1
ATOM 6684 O O . SER A 1 875 ? 34.300 -8.658 -1.608 1.00 50.62 875 SER A O 1
ATOM 6686 N N . LEU A 1 876 ? 35.930 -7.806 -0.344 1.00 51.97 876 LEU A N 1
ATOM 6687 C CA . LEU A 1 876 ? 35.770 -6.399 -0.756 1.00 51.97 876 LEU A CA 1
ATOM 6688 C C . LEU A 1 876 ? 35.867 -6.139 -2.283 1.00 51.97 876 LEU A C 1
ATOM 6690 O O . LEU A 1 876 ? 35.746 -4.999 -2.717 1.00 51.97 876 LEU A O 1
ATOM 6694 N N . ARG A 1 877 ? 36.139 -7.157 -3.115 1.00 52.78 877 ARG A N 1
ATOM 6695 C CA . ARG A 1 877 ? 36.471 -6.997 -4.542 1.00 52.78 877 ARG A CA 1
ATOM 6696 C C . ARG A 1 877 ? 35.274 -6.953 -5.494 1.00 52.78 877 ARG A C 1
ATOM 6698 O O . ARG A 1 877 ? 35.472 -6.518 -6.623 1.00 52.78 877 ARG A O 1
ATOM 6705 N N . GLN A 1 878 ? 34.081 -7.396 -5.086 1.00 58.97 878 GLN A N 1
ATOM 6706 C CA . GLN A 1 878 ? 32.894 -7.427 -5.970 1.00 58.97 878 GLN A CA 1
ATOM 6707 C C . GLN A 1 878 ? 31.867 -6.321 -5.654 1.00 58.97 878 GLN A C 1
ATOM 6709 O O . GLN A 1 878 ? 30.888 -6.173 -6.375 1.00 58.97 878 GLN A O 1
ATOM 6714 N N . LEU A 1 879 ? 32.122 -5.494 -4.631 1.00 66.44 879 LEU A N 1
ATOM 6715 C CA . LEU A 1 879 ? 31.211 -4.439 -4.155 1.00 66.44 879 LEU A CA 1
ATOM 6716 C C . LEU A 1 879 ? 30.975 -3.296 -5.164 1.00 66.44 879 LEU A C 1
ATOM 6718 O O . LEU A 1 879 ? 30.069 -2.500 -4.957 1.00 66.44 879 LEU A O 1
ATOM 6722 N N . HIS A 1 880 ? 31.781 -3.191 -6.230 1.00 73.44 880 HIS A N 1
ATOM 6723 C CA . HIS A 1 880 ? 31.756 -2.075 -7.194 1.00 73.44 880 HIS A CA 1
ATOM 6724 C C . HIS A 1 880 ? 30.840 -2.290 -8.411 1.00 73.44 880 HIS A C 1
ATOM 6726 O O . HIS A 1 880 ? 30.806 -1.432 -9.298 1.00 73.44 880 HIS A O 1
ATOM 6732 N N . TYR A 1 881 ? 30.172 -3.442 -8.514 1.00 82.19 881 TYR A N 1
ATOM 6733 C CA . TYR A 1 881 ? 29.303 -3.744 -9.650 1.00 82.19 881 TYR A CA 1
ATOM 6734 C C . TYR A 1 881 ? 27.904 -3.171 -9.441 1.00 82.19 881 TYR A C 1
ATOM 6736 O O . TYR A 1 881 ? 27.272 -3.386 -8.409 1.00 82.19 881 TYR A O 1
ATOM 6744 N N . ILE A 1 882 ? 27.426 -2.469 -10.464 1.00 86.00 882 ILE A N 1
ATOM 6745 C CA . ILE A 1 882 ? 26.058 -1.974 -10.570 1.00 86.00 882 ILE A CA 1
ATOM 6746 C C . ILE A 1 882 ? 25.383 -2.753 -11.696 1.00 86.00 882 ILE A C 1
ATOM 6748 O O . ILE A 1 882 ? 25.947 -2.900 -12.786 1.00 86.00 882 ILE A O 1
ATOM 6752 N N . PHE A 1 883 ? 24.178 -3.251 -11.429 1.00 90.50 883 PHE A N 1
ATOM 6753 C CA . PHE A 1 883 ? 23.309 -3.801 -12.457 1.00 90.50 883 PHE A CA 1
ATOM 6754 C C . PHE A 1 883 ? 22.384 -2.698 -12.981 1.00 90.50 883 PHE A C 1
ATOM 6756 O O . PHE A 1 883 ? 21.509 -2.216 -12.260 1.00 90.50 883 PHE A O 1
ATOM 6763 N N . LEU A 1 884 ? 22.586 -2.310 -14.241 1.00 93.56 884 LEU A N 1
ATOM 6764 C CA . LEU A 1 884 ? 21.656 -1.453 -14.961 1.00 93.56 884 LEU A CA 1
ATOM 6765 C C . LEU A 1 884 ? 20.558 -2.316 -15.584 1.00 93.56 884 LEU A C 1
ATOM 6767 O O . LEU A 1 884 ? 20.833 -3.092 -16.501 1.00 93.56 884 LEU A O 1
ATOM 6771 N N . GLY A 1 885 ? 19.339 -2.183 -15.071 1.00 94.56 885 GLY A N 1
ATOM 6772 C CA . GLY A 1 885 ? 18.140 -2.863 -15.544 1.00 94.56 885 GLY A CA 1
ATOM 6773 C C . GLY A 1 885 ? 17.128 -3.195 -14.442 1.00 94.56 885 GLY A C 1
ATOM 6774 O O . GLY A 1 885 ? 17.346 -2.920 -13.262 1.00 94.56 885 GLY A O 1
ATOM 6775 N N . ASP A 1 886 ? 16.010 -3.797 -14.847 1.00 95.69 886 ASP A N 1
ATOM 6776 C CA . ASP A 1 886 ? 14.954 -4.304 -13.964 1.00 95.69 886 ASP A CA 1
ATOM 6777 C C . ASP A 1 886 ? 15.424 -5.576 -13.220 1.00 95.69 886 ASP A C 1
ATOM 6779 O O . ASP A 1 886 ? 15.652 -6.611 -13.859 1.00 95.69 886 ASP A O 1
ATOM 6783 N N . PRO A 1 887 ? 15.558 -5.551 -11.878 1.00 93.00 887 PRO A N 1
ATOM 6784 C CA . PRO A 1 887 ? 16.013 -6.705 -11.106 1.00 93.00 887 PRO A CA 1
ATOM 6785 C C . PRO A 1 887 ? 14.998 -7.854 -11.071 1.00 93.00 887 PRO A C 1
ATOM 6787 O O . PRO A 1 887 ? 15.396 -8.981 -10.771 1.00 93.00 887 PRO A O 1
ATOM 6790 N N . THR A 1 888 ? 13.723 -7.599 -11.387 1.00 92.81 888 THR A N 1
ATOM 6791 C CA . THR A 1 888 ? 12.643 -8.598 -11.442 1.00 92.81 888 THR A CA 1
ATOM 6792 C C . THR A 1 888 ? 12.628 -9.388 -12.755 1.00 92.81 888 THR A C 1
ATOM 6794 O O . THR A 1 888 ? 11.924 -10.395 -12.863 1.00 92.81 888 THR A O 1
ATOM 6797 N N . LEU A 1 889 ? 13.381 -8.953 -13.773 1.00 92.50 889 LEU A N 1
ATOM 6798 C CA . LEU A 1 889 ? 13.374 -9.599 -15.080 1.00 92.50 889 LEU A CA 1
ATOM 6799 C C . LEU A 1 889 ? 14.013 -10.996 -15.019 1.00 92.50 889 LEU A C 1
ATOM 6801 O O . LEU A 1 889 ? 15.127 -11.173 -14.524 1.00 92.50 889 LEU A O 1
ATOM 6805 N N . GLN A 1 890 ? 13.312 -11.977 -15.588 1.00 89.25 890 GLN A N 1
ATOM 6806 C CA . GLN A 1 890 ? 13.812 -13.328 -15.843 1.00 89.25 890 GLN A CA 1
ATOM 6807 C C . GLN A 1 890 ? 14.199 -13.449 -17.318 1.00 89.25 890 GLN A C 1
ATOM 6809 O O . GLN A 1 890 ? 13.347 -13.310 -18.201 1.00 89.25 890 GLN A O 1
ATOM 6814 N N . LEU A 1 891 ? 15.472 -13.727 -17.605 1.00 87.62 891 LEU A N 1
ATOM 6815 C CA . LEU A 1 891 ? 15.920 -13.906 -18.985 1.00 87.62 891 LEU A CA 1
ATOM 6816 C C . LEU A 1 891 ? 15.371 -15.203 -19.592 1.00 87.62 891 LEU A C 1
ATOM 6818 O O . LEU A 1 891 ? 15.350 -16.251 -18.953 1.00 87.62 891 LEU A O 1
ATOM 6822 N N . LYS A 1 892 ? 15.026 -15.168 -20.883 1.00 87.31 892 LYS A N 1
ATOM 6823 C CA . LYS A 1 892 ? 14.729 -16.377 -21.666 1.00 87.31 892 LYS A CA 1
ATOM 6824 C C . LYS A 1 892 ? 16.007 -16.912 -22.314 1.00 87.31 892 LYS A C 1
ATOM 6826 O O . LYS A 1 892 ? 16.237 -16.737 -23.515 1.00 87.31 892 LYS A O 1
ATOM 6831 N N . LEU A 1 893 ? 16.846 -17.530 -21.483 1.00 89.31 893 LEU A N 1
ATOM 6832 C CA . LEU A 1 893 ? 18.033 -18.291 -21.879 1.00 89.31 893 LEU A CA 1
ATOM 6833 C C . LEU A 1 893 ? 17.750 -19.801 -21.865 1.00 89.31 893 LEU A C 1
ATOM 6835 O O . LEU A 1 893 ? 16.729 -20.256 -21.357 1.00 89.31 893 LEU A O 1
ATOM 6839 N N . LYS A 1 894 ? 18.658 -20.579 -22.451 1.00 91.06 894 LYS A N 1
ATOM 6840 C CA . LYS A 1 894 ? 18.623 -22.046 -22.481 1.00 91.06 894 LYS A CA 1
ATOM 6841 C C . LYS A 1 894 ? 19.605 -22.624 -21.463 1.00 91.06 894 LYS A C 1
ATOM 6843 O O . LYS A 1 894 ? 20.721 -22.110 -21.356 1.00 91.06 894 LYS A O 1
ATOM 6848 N N . GLN A 1 895 ? 19.229 -23.720 -20.803 1.00 94.25 895 GLN A N 1
ATOM 6849 C CA . GLN A 1 895 ? 20.127 -24.481 -19.931 1.00 94.25 895 GLN A CA 1
ATOM 6850 C C . GLN A 1 895 ? 21.444 -24.850 -20.634 1.00 94.25 895 GLN A C 1
ATOM 6852 O O . GLN A 1 895 ? 21.461 -25.227 -21.810 1.00 94.25 895 GLN A O 1
ATOM 6857 N N . VAL A 1 896 ? 22.537 -24.778 -19.884 1.00 94.31 896 VAL A N 1
ATOM 6858 C CA . VAL A 1 896 ? 23.894 -25.139 -20.277 1.00 94.31 896 VAL A CA 1
ATOM 6859 C C . VAL A 1 896 ? 24.445 -26.106 -19.238 1.00 94.31 896 VAL A C 1
ATOM 6861 O O . VAL A 1 896 ? 24.372 -25.836 -18.041 1.00 94.31 896 VAL A O 1
ATOM 6864 N N . ASN A 1 897 ? 25.022 -27.224 -19.680 1.00 91.25 897 ASN A N 1
ATOM 6865 C CA . ASN A 1 897 ? 25.727 -28.115 -18.761 1.00 91.25 897 ASN A CA 1
ATOM 6866 C C . ASN A 1 897 ? 27.133 -27.562 -18.490 1.00 91.25 897 ASN A C 1
ATOM 6868 O O . ASN A 1 897 ? 27.958 -27.485 -19.401 1.00 91.25 897 ASN A O 1
ATOM 6872 N N . TRP A 1 898 ? 27.395 -27.188 -17.238 1.00 89.56 898 TRP A N 1
ATOM 6873 C CA . TRP A 1 898 ? 28.655 -26.584 -16.806 1.00 89.56 898 TRP A CA 1
ATOM 6874 C C . TRP A 1 898 ? 29.661 -27.559 -16.197 1.00 89.56 898 TRP A C 1
ATOM 6876 O O . TRP A 1 898 ? 30.802 -27.146 -15.988 1.00 89.56 898 TRP A O 1
ATOM 6886 N N . ASP A 1 899 ? 29.292 -28.819 -15.983 1.00 84.19 899 ASP A N 1
ATOM 6887 C CA . ASP A 1 899 ? 30.153 -29.848 -15.376 1.00 84.19 899 ASP A CA 1
ATOM 6888 C C . ASP A 1 899 ? 31.181 -30.431 -16.365 1.00 84.19 899 ASP A C 1
ATOM 6890 O O . ASP A 1 899 ? 30.901 -30.453 -17.590 1.00 84.19 899 ASP A O 1
#

Foldseek 3Di:
DDFDDDDDAADQKKKFKQKPPPGRQDIDSHRDDDSDPDDDDFFKIKIKMWIAHPVGDIDMDIDIDGAHDKDWDWPPAFEAEDEQQDKGKIAIDIDHAADDKWKWKQWPQPGTDDTDRIDIDRHDDAAKTWIKMWIWHPDPPIDIDIDIHIYGHHYWDAKEKDWPPDAAAAEEAQQDKGKTAMDMDIAAPQKKKWKQWPQPGTPDIDRHGNIDIDRHDDAAKIWIKIWMAHPVGHIYIDIGIYHYHYKDAKEKDWPPDAAEAEEEAPPDKGKTAMDMDIDHDDKDKWKAKPQPGTPQDPDPPRRIDIDRHDDFAKIWIKMWMAHPVGHIYIDIHMYGYWYPDDFDWAFPCVVDDPQEAEEEEPPDLQLLLQCLLLQWADDPNDIHHHAHFYWYDDDLQDTDCQLVFLLLLLSVGQAYEYEADHRPLLVVQCCDDPPQHSNDDPVRYHYDYSVCSCVRIPDAQEEEEEAQPCLVQSLLSSLVCRYVSHGYDHDAPVCVVVCLVVLAQHEYEYEADYPPVSVVSNVVGHVGYGYDYSLRSLQCLCVVLVALAEEEEASCQSPQWPQDDWDQHPRRGTDIGFGFSLSSQVSNLCNQVSYRYFYQHADQLDDDDDWAVSVSLQVLLVRLLVRLVCCQVRRHPDGHQAYEYRTDCRRRNFNDDDGDDDDPPPDWGAGFNQSSQCDPPGTHQYAYADALHSSLSSSLSSCLSCVVVSCCSLAVPAAEEEAEEEDDPLRLVLRLLLQVQVVVLPHNYAYEYCDPDRVRHDNDRADQLVNQASHQEYEYADEDAQQDDPPHDGLVRNAQHSAHEYEYLYAQLQQCSVPVNSNNQSSCSSRRHQKYKDFNIGADVVLDRVSVVVCQCAAPCVQPQFQGDDDDDPDPHNRGIHMHHGRRDRRPDYHTDSD